Protein AF-A0AAE9YYT3-F1 (afdb_monomer_lite)

InterPro domains:
  IPR000719 Protein kinase domain [PF00069] (35-339)
  IPR000719 Protein kinase domain [PS50011] (35-348)
  IPR000719 Protein kinase domain [SM00220] (35-348)
  IPR008271 Serine/threonine-protein kinase, active site [PS00108] (175-187)
  IPR011009 Protein kinase-like domain superfamily [SSF56112] (29-340)
  IPR011990 Tetratricopeptide-like helical domain superfamily [G3DSA:1.25.40.10] (514-928)
  IPR011990 Tetratricopeptide-like helical domain superfamily [SSF48452] (565-758)
  IPR011990 Tetratricopeptide-like helical domain superfamily [SSF48452] (698-929)
  IPR017441 Protein kinase, ATP binding site [PS00107] (41-64)
  IPR019734 Tetratricopeptide repeat [PF13174] (729-754)
  IPR019734 Tetratricopeptide repeat [PF13181] (761-792)
  IPR019734 Tetratricopeptide repeat [PS50005] (726-759)
  IPR019734 Tetratricopeptide repeat [PS50005] (760-793)
  IPR019734 Tetratricopeptide repeat [PS50005] (863-896)
  IPR019734 Tetratricopeptide repeat [SM00028] (726-759)
  IPR019734 Tetratricopeptide repeat [SM00028] (760-793)
  IPR019734 Tetratricopeptide repeat [SM00028] (794-826)
  IPR019734 Tetratricopeptide repeat [SM00028] (827-860)
  IPR019734 Tetratricopeptide repeat [SM00028] (863-896)

Organism: NCBI:txid137584

pLDDT: mean 78.39, std 20.71, range [22.5, 98.44]

Secondary structure (DSSP, 8-state):
-----------S-----------PPPHHHHS-TTEEEEEEEEEETTEEEEEEEETTTTEEEEEEEEPPTT--TT----S-HHHHHHHHHHHHHHHHHHTT---TTBPPEEEEEE--TT-GGGTTT----EEEEEE---PEEHHHHHHH----HHHHHHHHHHHHHHHHHHHTTT---S---TTSEEEE----S-S------TT---PEEEE----TT-----S-----S--------S-TTTTTT--HHHH-TTT-SS---HHHHHHHHHHHHHHHHHSS-TT-SSSS-S-HHHHHHHHHTT----HHHH-TTS-HHHHHHHHHHT-SSGGGS-S-HHHHHHHHHHHHHHHHHHHHHHTS-----TT-----------------------------S-TTSHHHHHHHHHHHHHHHHHHS--PPPPEEEEEPPPEEPTT-B--HHHHHHHHHHHHHHHHHHHHHBTTEEEPPHHHHHHHHTTTTT-HHHHHHHHT-SEEEEEEEEEBSSEEEEEEEEEEE--SS----TT----EEEEEEEEEEEESS-HHHHHHHHHHHHHHH-TT---BSSPPPPPPHHHHHHHHHHHIIIIII---SHHHHHHHHHHHHH-TT-HHHHHHHHHHHHHHHHHH--THHHHHHHHHHHT--HHHHTSHHHHHHHHHHHHHHT-HHHHHHHHHHHHHTT--HHHHHHHHHHHHHHTT-HHHHHHHHHHHHHHS--HHHHHHHHHHHHHTT-HHHHHHHHHHHHHH-TT-HHHHHHHHHHHHHTT-HHHHHHHHHHHHHH---HHHHHHHHHHHHHTT-HHHHHHHHHHHHHH-TT-HHHHHHHHHHHHHTT-HHHHHHHHHHHHHTTTT--SHHHHHHHHHHHHHTT-HHHHHHHHHHHHHH-TT-HHHHHHHHHHHHHHT-HHHHHHHHHHHHHTT--GGGGGSGGGGGGGG-HHHHHHHHHTT-TTTT--

Structure (mmCIF, N/CA/C/O backbone):
data_AF-A0AAE9YYT3-F1
#
_entry.id   AF-A0AAE9YYT3-F1
#
loop_
_atom_site.group_PDB
_atom_site.id
_atom_site.type_symbol
_atom_site.label_atom_id
_atom_site.label_alt_id
_atom_site.label_comp_id
_atom_site.label_asym_id
_atom_site.label_entity_id
_atom_site.label_seq_id
_atom_site.pdbx_PDB_ins_code
_atom_site.Cartn_x
_atom_site.Cartn_y
_atom_site.Cartn_z
_atom_site.occupancy
_atom_site.B_iso_or_equiv
_atom_site.auth_seq_id
_atom_site.auth_comp_id
_atom_site.auth_asym_id
_atom_site.auth_atom_id
_atom_site.pdbx_PDB_model_num
ATOM 1 N N . MET A 1 1 ? -23.896 -68.946 -25.594 1.00 34.28 1 MET A N 1
ATOM 2 C CA . MET A 1 1 ? -22.439 -68.771 -25.704 1.00 34.28 1 MET A CA 1
ATOM 3 C C . MET A 1 1 ? -22.211 -67.273 -25.612 1.00 34.28 1 MET A C 1
ATOM 5 O O . MET A 1 1 ? -22.546 -66.581 -26.560 1.00 34.28 1 MET A O 1
ATOM 9 N N . SER A 1 2 ? -22.101 -66.742 -24.395 1.00 32.38 2 SER A N 1
ATOM 10 C CA . SER A 1 2 ? -20.941 -66.844 -23.484 1.00 32.38 2 SER A CA 1
ATOM 11 C C . SER A 1 2 ? -19.860 -65.869 -23.926 1.00 32.38 2 SER A C 1
ATOM 13 O O . SER A 1 2 ? -19.441 -65.960 -25.074 1.00 32.38 2 SER A O 1
ATOM 15 N N . ASP A 1 3 ? -19.275 -64.986 -23.138 1.00 32.50 3 ASP A N 1
ATOM 16 C CA . ASP A 1 3 ? -19.308 -64.533 -21.734 1.00 32.50 3 ASP A CA 1
ATOM 17 C C . ASP A 1 3 ? -18.076 -63.580 -21.692 1.00 32.50 3 ASP A C 1
ATOM 19 O O . ASP A 1 3 ? -17.201 -63.689 -22.551 1.00 32.50 3 ASP A O 1
ATOM 23 N N . ASN A 1 4 ? -17.846 -62.663 -20.758 1.00 32.06 4 ASN A N 1
ATOM 24 C CA . ASN A 1 4 ? -18.725 -61.888 -19.889 1.00 32.06 4 ASN A CA 1
ATOM 25 C C . ASN A 1 4 ? -17.848 -60.764 -19.299 1.00 32.06 4 ASN A C 1
ATOM 27 O O . ASN A 1 4 ? -17.195 -60.980 -18.283 1.00 32.06 4 ASN A O 1
ATOM 31 N N . GLU A 1 5 ? -17.788 -59.592 -19.936 1.00 33.97 5 GLU A N 1
ATOM 32 C CA . GLU A 1 5 ? -17.074 -58.437 -19.376 1.00 33.97 5 GLU A CA 1
ATOM 33 C C . GLU A 1 5 ? -17.601 -57.128 -19.981 1.00 33.97 5 GLU A C 1
ATOM 35 O O . GLU A 1 5 ? -17.488 -56.883 -21.181 1.00 33.97 5 GLU A O 1
ATOM 40 N N . SER A 1 6 ? -18.207 -56.282 -19.146 1.00 32.34 6 SER A N 1
ATOM 41 C CA . SER A 1 6 ? -18.618 -54.923 -19.511 1.00 32.34 6 SER A CA 1
ATOM 42 C C . SER A 1 6 ? -18.329 -53.983 -18.345 1.00 32.34 6 SER A C 1
ATOM 44 O O . SER A 1 6 ? -19.083 -53.947 -17.369 1.00 32.34 6 SER A O 1
ATOM 46 N N . ALA A 1 7 ? -17.226 -53.241 -18.438 1.00 31.70 7 ALA A N 1
ATOM 47 C CA . ALA A 1 7 ? -16.916 -52.178 -17.491 1.00 31.70 7 ALA A CA 1
ATOM 48 C C . ALA A 1 7 ? -18.015 -51.097 -17.504 1.00 31.70 7 ALA A C 1
ATOM 50 O O . ALA A 1 7 ? -18.668 -50.871 -18.526 1.00 31.70 7 ALA A O 1
ATOM 51 N N . LYS A 1 8 ? -18.211 -50.430 -16.364 1.00 31.55 8 LYS A N 1
ATOM 52 C CA . LYS A 1 8 ? -19.122 -49.289 -16.201 1.00 31.55 8 LYS A CA 1
ATOM 53 C C . LYS A 1 8 ? -18.358 -48.073 -15.682 1.00 31.55 8 LYS A C 1
ATOM 55 O O . LYS A 1 8 ? -17.319 -48.235 -15.048 1.00 31.55 8 LYS A O 1
ATOM 60 N N . ASP A 1 9 ? -18.889 -46.888 -15.976 1.00 29.27 9 ASP A N 1
ATOM 61 C CA . ASP A 1 9 ? -18.239 -45.605 -15.699 1.00 29.27 9 ASP A CA 1
ATOM 62 C C . ASP A 1 9 ? -17.890 -45.373 -14.215 1.00 29.27 9 ASP A C 1
ATOM 64 O O . ASP A 1 9 ? -18.684 -45.717 -13.333 1.00 29.27 9 ASP A O 1
ATOM 68 N N . PRO A 1 10 ? -16.741 -44.730 -13.928 1.00 29.58 10 PRO A N 1
ATOM 69 C CA . PRO A 1 10 ? -16.383 -44.257 -12.597 1.00 29.58 10 PRO A CA 1
ATOM 70 C C . PRO A 1 10 ? -16.960 -42.854 -12.355 1.00 29.58 10 PRO A C 1
ATOM 72 O O . PRO A 1 10 ? -16.591 -41.909 -13.052 1.00 29.58 10 PRO A O 1
ATOM 75 N N . GLY A 1 11 ? -17.841 -42.681 -11.361 1.00 31.47 11 GLY A N 1
ATOM 76 C CA . GLY A 1 11 ? -18.498 -41.377 -11.223 1.00 31.47 11 GLY A CA 1
ATOM 77 C C . GLY A 1 11 ? -19.376 -41.073 -10.011 1.00 31.47 11 GLY A C 1
ATOM 78 O O . GLY A 1 11 ? -20.221 -40.206 -10.176 1.00 31.47 11 GLY A O 1
ATOM 79 N N . GLU A 1 12 ? -19.212 -41.700 -8.833 1.00 30.73 12 GLU A N 1
ATOM 80 C CA . GLU A 1 12 ? -19.819 -41.159 -7.588 1.00 30.73 12 GLU A CA 1
ATOM 81 C C . GLU A 1 12 ? -19.241 -41.705 -6.254 1.00 30.73 12 GLU A C 1
ATOM 83 O O . GLU A 1 12 ? -19.976 -41.941 -5.301 1.00 30.73 12 GLU A O 1
ATOM 88 N N . GLU A 1 13 ? -17.917 -41.906 -6.127 1.00 28.23 13 GLU A N 1
ATOM 89 C CA . GLU A 1 13 ? -17.336 -42.428 -4.867 1.00 28.23 13 GLU A CA 1
ATOM 90 C C . GLU A 1 13 ? -15.911 -41.895 -4.575 1.00 28.23 13 GLU A C 1
ATOM 92 O O . GLU A 1 13 ? -14.910 -42.558 -4.835 1.00 28.23 13 GLU A O 1
ATOM 97 N N . ALA A 1 14 ? -15.797 -40.650 -4.074 1.00 27.88 14 ALA A N 1
ATOM 98 C CA . ALA A 1 14 ? -14.491 -39.999 -3.833 1.00 27.88 14 ALA A CA 1
ATOM 99 C C . ALA A 1 14 ? -14.433 -38.964 -2.676 1.00 27.88 14 ALA A C 1
ATOM 101 O O . ALA A 1 14 ? -13.536 -38.121 -2.646 1.00 27.88 14 ALA A O 1
ATOM 102 N N . HIS A 1 15 ? -15.358 -38.998 -1.707 1.00 28.55 15 HIS A N 1
ATOM 103 C CA . HIS A 1 15 ? -15.340 -38.107 -0.524 1.00 28.55 15 HIS A CA 1
ATOM 104 C C . HIS A 1 15 ? -15.406 -38.856 0.826 1.00 28.55 15 HIS A C 1
ATOM 106 O O . HIS A 1 15 ? -15.991 -38.390 1.801 1.00 28.55 15 HIS A O 1
ATOM 112 N N . GLN A 1 16 ? -14.716 -40.000 0.907 1.00 30.53 16 GLN A N 1
ATOM 113 C CA . GLN A 1 16 ? -14.343 -40.650 2.170 1.00 30.53 16 GLN A CA 1
ATOM 114 C C . GLN A 1 16 ? -12.854 -41.042 2.202 1.00 30.53 16 GLN A C 1
ATOM 116 O O . GLN A 1 16 ? -12.536 -42.218 2.145 1.00 30.53 16 GLN A O 1
ATOM 121 N N . THR A 1 17 ? -11.948 -40.066 2.341 1.00 28.64 17 THR A N 1
ATOM 122 C CA . THR A 1 17 ? -10.654 -40.212 3.060 1.00 28.64 17 THR A CA 1
ATOM 123 C C . THR A 1 17 ? -9.980 -38.845 3.230 1.00 28.64 17 THR A C 1
ATOM 125 O O . THR A 1 17 ? -8.926 -38.571 2.662 1.00 28.64 17 THR A O 1
ATOM 128 N N . ALA A 1 18 ? -10.568 -37.975 4.052 1.00 25.09 18 ALA A N 1
ATOM 129 C CA . ALA A 1 18 ? -9.816 -36.903 4.699 1.00 25.09 18 ALA A CA 1
ATOM 130 C C . ALA A 1 18 ? -9.523 -37.357 6.134 1.00 25.09 18 ALA A C 1
ATOM 132 O O . ALA A 1 18 ? -10.371 -37.226 7.017 1.00 25.09 18 ALA A O 1
ATOM 133 N N . GLN A 1 19 ? -8.351 -37.961 6.363 1.00 25.31 19 GLN A N 1
ATOM 134 C CA . GLN A 1 19 ? -7.923 -38.344 7.710 1.00 25.31 19 GLN A CA 1
ATOM 135 C C . GLN A 1 19 ? -7.605 -37.083 8.519 1.00 25.31 19 GLN A C 1
ATOM 137 O O . GLN A 1 19 ? -6.478 -36.591 8.522 1.00 25.31 19 GLN A O 1
ATOM 142 N N . ALA A 1 20 ? -8.614 -36.556 9.214 1.00 26.73 20 ALA A N 1
ATOM 143 C CA . ALA A 1 20 ? -8.398 -35.566 10.254 1.00 26.73 20 ALA A CA 1
ATOM 144 C C . ALA A 1 20 ? -7.445 -36.153 11.306 1.00 26.73 20 ALA A C 1
ATOM 146 O O . ALA A 1 20 ? -7.670 -37.257 11.807 1.00 26.73 20 ALA A O 1
ATOM 147 N N . THR A 1 21 ? -6.386 -35.418 11.645 1.00 26.05 21 THR A N 1
ATOM 148 C CA . THR A 1 21 ? -5.423 -35.784 12.688 1.00 26.05 21 THR A CA 1
ATOM 149 C C . THR A 1 21 ? -6.114 -35.763 14.051 1.00 26.05 21 THR A C 1
ATOM 151 O O . THR A 1 21 ? -6.206 -34.741 14.730 1.00 26.05 21 THR A O 1
ATOM 154 N N . SER A 1 22 ? -6.679 -36.910 14.428 1.00 30.62 22 SER A N 1
ATOM 155 C CA . SER A 1 22 ? -7.620 -37.021 15.534 1.00 30.62 22 SER A CA 1
ATOM 156 C C . SER A 1 22 ? -6.929 -36.909 16.892 1.00 30.62 22 SER A C 1
ATOM 158 O O . SER A 1 22 ? -6.465 -37.904 17.453 1.00 30.62 22 SER A O 1
ATOM 160 N N . GLY A 1 23 ? -6.958 -35.712 17.479 1.00 36.84 23 GLY A N 1
ATOM 161 C CA . GLY A 1 23 ? -6.989 -35.601 18.935 1.00 36.84 23 GLY A CA 1
ATOM 162 C C . GLY A 1 23 ? -8.242 -36.324 19.430 1.00 36.84 23 GLY A C 1
ATOM 163 O O . GLY A 1 23 ? -9.351 -35.860 19.167 1.00 36.84 23 GLY A O 1
ATOM 164 N N . GLN A 1 24 ? -8.063 -37.491 20.054 1.00 50.00 24 GLN A N 1
ATOM 165 C CA . GLN A 1 24 ? -9.164 -38.368 20.458 1.00 50.00 24 GLN A CA 1
ATOM 166 C C . GLN A 1 24 ? -10.151 -37.638 21.381 1.00 50.00 24 GLN A C 1
ATOM 168 O O . GLN A 1 24 ? -9.757 -36.818 22.215 1.00 50.00 24 GLN A O 1
ATOM 173 N N . ALA A 1 25 ? -11.442 -37.945 21.236 1.00 54.88 25 ALA A N 1
ATOM 174 C CA . ALA A 1 25 ? -12.453 -37.454 22.163 1.00 54.88 25 ALA A CA 1
ATOM 175 C C . ALA A 1 25 ? -12.196 -38.030 23.575 1.00 54.88 25 ALA A C 1
ATOM 177 O O . ALA A 1 25 ? -11.768 -39.180 23.688 1.00 54.88 25 ALA A O 1
ATOM 178 N N . PRO A 1 26 ? -12.454 -37.275 24.660 1.00 61.12 26 PRO A N 1
ATOM 179 C CA . PRO A 1 26 ? -12.353 -37.802 26.019 1.00 61.12 26 PRO A CA 1
ATOM 180 C C . PRO A 1 26 ? -13.278 -39.008 26.211 1.00 61.12 26 PRO A C 1
ATOM 182 O O . PRO A 1 26 ? -14.408 -38.982 25.729 1.00 61.12 26 PRO A O 1
ATOM 185 N N . VAL A 1 27 ? -12.838 -40.033 26.951 1.00 60.34 27 VAL A N 1
ATOM 186 C CA . VAL A 1 27 ? -13.576 -41.306 27.125 1.00 60.34 27 VAL A CA 1
ATOM 187 C C . VAL A 1 27 ? -15.016 -41.086 27.617 1.00 60.34 27 VAL A C 1
ATOM 189 O O . VAL A 1 27 ? -15.943 -41.702 27.102 1.00 60.34 27 VAL A O 1
ATOM 192 N N . ILE A 1 28 ? -15.230 -40.116 28.514 1.00 63.84 28 ILE A N 1
ATOM 193 C CA . ILE A 1 28 ? -16.560 -39.704 29.002 1.00 63.84 28 ILE A CA 1
ATOM 194 C C . ILE A 1 28 ? -17.525 -39.211 27.901 1.00 63.84 28 ILE A C 1
ATOM 196 O O . ILE A 1 28 ? -18.737 -39.243 28.093 1.00 63.84 28 ILE A O 1
ATOM 200 N N . LEU A 1 29 ? -17.013 -38.764 26.748 1.00 63.19 29 LEU A N 1
ATOM 201 C CA . LEU A 1 29 ? -17.815 -38.387 25.576 1.00 63.19 29 LEU A CA 1
ATOM 202 C C . LEU A 1 29 ? -17.932 -39.512 24.537 1.00 63.19 29 LEU A C 1
ATOM 204 O O . LEU A 1 29 ? -18.794 -39.430 23.668 1.00 63.19 29 LEU A O 1
ATOM 208 N N . ILE A 1 30 ? -17.085 -40.543 24.611 1.00 57.22 30 ILE A N 1
ATOM 209 C CA . ILE A 1 30 ? -17.195 -41.748 23.775 1.00 57.22 30 ILE A CA 1
ATOM 210 C C . ILE A 1 30 ? -18.286 -42.667 24.342 1.00 57.22 30 ILE A C 1
ATOM 212 O O . ILE A 1 30 ? -19.127 -43.150 23.591 1.00 57.22 30 ILE A O 1
ATOM 216 N N . ASN A 1 31 ? -18.341 -42.827 25.667 1.00 56.50 31 ASN A N 1
ATOM 217 C CA . ASN A 1 31 ? -19.297 -43.697 26.367 1.00 56.50 31 ASN A CA 1
ATOM 218 C C . ASN A 1 31 ? -20.696 -43.060 26.544 1.00 56.50 31 ASN A C 1
ATOM 220 O O . ASN A 1 31 ? -21.409 -43.369 27.497 1.00 56.50 31 ASN A O 1
ATOM 224 N N . SER A 1 32 ? -21.095 -42.131 25.667 1.00 64.19 32 SER A N 1
ATOM 225 C CA . SER A 1 32 ? -22.387 -41.442 25.752 1.00 64.19 32 SER A CA 1
ATOM 226 C C . SER A 1 32 ? -23.167 -41.558 24.442 1.00 64.19 32 SER A C 1
ATOM 228 O O . SER A 1 32 ? -23.028 -40.720 23.550 1.00 64.19 32 SER A O 1
ATOM 230 N N . ASP A 1 33 ? -24.051 -42.563 24.374 1.00 66.06 33 ASP A N 1
ATOM 231 C CA . ASP A 1 33 ? -24.928 -42.956 23.244 1.00 66.06 33 ASP A CA 1
ATOM 232 C C . ASP A 1 33 ? -25.869 -41.853 22.699 1.00 66.06 33 ASP A C 1
ATOM 234 O O . ASP A 1 33 ? -26.811 -42.115 21.948 1.00 66.06 33 ASP A O 1
ATOM 238 N N . HIS A 1 34 ? -25.702 -40.609 23.141 1.00 81.12 34 HIS A N 1
ATOM 239 C CA . HIS A 1 34 ? -26.621 -39.500 22.918 1.00 81.12 34 HIS A CA 1
ATOM 240 C C . HIS A 1 34 ? -25.947 -38.253 22.336 1.00 81.12 34 HIS A C 1
ATOM 242 O O . HIS A 1 34 ? -26.646 -37.429 21.740 1.00 81.12 34 HIS A O 1
ATOM 248 N N . TYR A 1 35 ? -24.623 -38.112 22.461 1.00 87.38 35 TYR A N 1
ATOM 249 C CA . TYR A 1 35 ? -23.900 -36.883 22.126 1.00 87.38 35 TYR A CA 1
ATOM 250 C C . TYR A 1 35 ? -22.822 -37.116 21.068 1.00 87.38 35 TYR A C 1
ATOM 252 O O . TYR A 1 35 ? -21.679 -37.448 21.369 1.00 87.38 35 TYR A O 1
ATOM 260 N N . GLN A 1 36 ? -23.170 -36.879 19.803 1.00 86.31 36 GLN A N 1
ATOM 261 C CA . GLN A 1 36 ? -22.224 -37.019 18.700 1.00 86.31 36 GLN A CA 1
ATOM 262 C C . GLN A 1 36 ? -21.277 -35.811 18.661 1.00 86.31 36 GLN A C 1
ATOM 264 O O . GLN A 1 36 ? -21.640 -34.740 18.166 1.00 86.31 36 GLN A O 1
ATOM 269 N N . VAL A 1 37 ? -20.062 -35.973 19.189 1.00 86.81 37 VAL A N 1
ATOM 270 C CA . VAL A 1 37 ? -19.004 -34.950 19.139 1.00 86.81 37 VAL A CA 1
ATOM 271 C C . VAL A 1 37 ? -18.616 -34.660 17.686 1.00 86.81 37 VAL A C 1
ATOM 273 O O . VAL A 1 37 ? -18.270 -35.565 16.933 1.00 86.81 37 VAL A O 1
ATOM 276 N N . GLN A 1 38 ? -18.654 -33.383 17.301 1.00 86.12 38 GLN A N 1
ATOM 277 C CA . GLN A 1 38 ? -18.333 -32.909 15.952 1.00 86.12 38 GLN A CA 1
ATOM 278 C C . GLN A 1 38 ? -16.905 -32.362 15.856 1.00 86.12 38 GLN A C 1
ATOM 280 O O . GLN A 1 38 ? -16.167 -32.705 14.938 1.00 86.12 38 GLN A O 1
ATOM 285 N N . LYS A 1 39 ? -16.511 -31.484 16.789 1.00 87.06 39 LYS A N 1
ATOM 286 C CA . LYS A 1 39 ? -15.163 -30.892 16.853 1.00 87.06 39 LYS A CA 1
ATOM 287 C C . LYS A 1 39 ? -14.869 -30.294 18.224 1.00 87.06 39 LYS A C 1
ATOM 289 O O . LYS A 1 39 ? -15.783 -29.923 18.956 1.00 87.06 39 LYS A O 1
ATOM 294 N N . LYS A 1 40 ? -13.589 -30.118 18.549 1.00 84.75 40 LYS A N 1
ATOM 295 C CA . LYS A 1 40 ? -13.161 -29.265 19.666 1.00 84.75 40 LYS A CA 1
ATOM 296 C C . LYS A 1 40 ? -13.399 -27.791 19.313 1.00 84.75 40 LYS A C 1
ATOM 298 O O . LYS A 1 40 ? -13.165 -27.396 18.172 1.00 84.75 40 LYS A O 1
ATOM 303 N N . ILE A 1 41 ? -13.858 -26.991 20.274 1.00 81.19 41 ILE A N 1
ATOM 304 C CA . ILE A 1 41 ? -14.093 -25.541 20.118 1.00 81.19 41 ILE A CA 1
ATOM 305 C C . ILE A 1 41 ? -13.397 -24.682 21.181 1.00 81.19 41 ILE A C 1
ATOM 307 O O . ILE A 1 41 ? -13.320 -23.471 21.012 1.00 81.19 41 ILE A O 1
ATOM 311 N N . GLY A 1 42 ? -12.846 -25.282 22.241 1.00 72.06 42 GLY A N 1
ATOM 312 C CA . GLY A 1 42 ? -12.065 -24.554 23.241 1.00 72.06 42 GLY A CA 1
ATOM 313 C C . GLY A 1 42 ? -11.196 -25.451 24.122 1.00 72.06 42 GLY A C 1
ATOM 314 O O . GLY A 1 42 ? -11.424 -26.657 24.245 1.00 72.06 42 GLY A O 1
ATOM 315 N N . GLN A 1 43 ? -10.189 -24.848 24.750 1.00 73.31 43 GLN A N 1
ATOM 316 C CA . GLN A 1 43 ? -9.341 -25.463 25.770 1.00 73.31 43 GLN A CA 1
ATOM 317 C C . GLN A 1 43 ? -8.825 -24.374 26.717 1.00 73.31 43 GLN A C 1
ATOM 319 O O . GLN A 1 43 ? -8.374 -23.327 26.262 1.00 73.31 43 GLN A O 1
ATOM 324 N N . GLY A 1 44 ? -8.873 -24.633 28.022 1.00 62.44 44 GLY A N 1
ATOM 325 C CA . GLY A 1 44 ? -8.363 -23.748 29.069 1.00 62.44 44 GLY A CA 1
ATOM 326 C C . GLY A 1 44 ? -8.017 -24.537 30.333 1.00 62.44 44 GLY A C 1
ATOM 327 O O . GLY A 1 44 ? -8.180 -25.755 30.365 1.00 62.44 44 GLY A O 1
ATOM 328 N N . GLY A 1 45 ? -7.552 -23.863 31.390 1.00 54.75 45 GLY A N 1
ATOM 329 C CA . GLY A 1 45 ? -7.081 -24.541 32.611 1.00 54.75 45 GLY A CA 1
ATOM 330 C C . GLY A 1 45 ? -8.128 -25.449 33.276 1.00 54.75 45 GLY A C 1
ATOM 331 O O . GLY A 1 45 ? -7.799 -26.533 33.750 1.00 54.75 45 GLY A O 1
ATOM 332 N N . MET A 1 46 ? -9.405 -25.051 33.240 1.00 60.59 46 MET A N 1
ATOM 333 C CA . MET A 1 46 ? -10.513 -25.812 33.835 1.00 60.59 46 MET A CA 1
ATOM 334 C C . MET A 1 46 ? -11.032 -26.975 32.969 1.00 60.59 46 MET A C 1
ATOM 336 O O . MET A 1 46 ? -11.885 -27.726 33.438 1.00 60.59 46 MET A O 1
ATOM 340 N N . GLY A 1 47 ? -10.589 -27.129 31.713 1.00 70.44 47 GLY A N 1
ATOM 341 C CA . GLY A 1 47 ? -11.076 -28.218 30.863 1.00 70.44 47 GLY A CA 1
ATOM 342 C C . GLY A 1 47 ? -11.033 -27.977 29.355 1.00 70.44 47 GLY A C 1
ATOM 343 O O . GLY A 1 47 ? -10.384 -27.064 28.838 1.00 70.44 47 GLY A O 1
ATOM 344 N N . GLN A 1 48 ? -11.752 -28.832 28.630 1.00 81.56 48 GLN A N 1
ATOM 345 C CA . GLN A 1 48 ? -11.816 -28.836 27.167 1.00 81.56 48 GLN A CA 1
ATOM 346 C C . GLN A 1 48 ? -13.271 -28.789 26.694 1.00 81.56 48 GLN A C 1
ATOM 348 O O . GLN A 1 48 ? -14.116 -29.513 27.217 1.00 81.56 48 GLN A O 1
ATOM 353 N N . VAL A 1 49 ? -13.558 -27.939 25.706 1.00 85.19 49 VAL A N 1
ATOM 354 C CA . VAL A 1 49 ? -14.918 -27.677 25.216 1.00 85.19 49 VAL A CA 1
ATOM 355 C C . VAL A 1 49 ? -15.076 -28.201 23.793 1.00 85.19 49 VAL A C 1
ATOM 357 O O . VAL A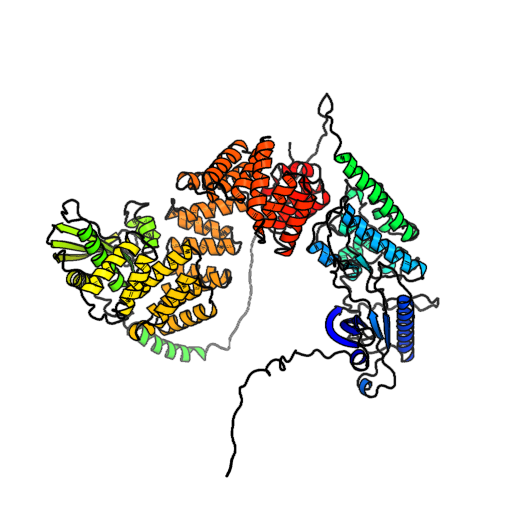 1 49 ? -14.260 -27.911 22.913 1.00 85.19 49 VAL A O 1
ATOM 360 N N . TYR A 1 50 ? -16.147 -28.953 23.568 1.00 86.94 50 TYR A N 1
ATOM 361 C CA . TYR A 1 50 ? -16.484 -29.617 22.313 1.00 86.94 50 TYR A CA 1
ATOM 362 C C . TYR A 1 50 ? -17.839 -29.141 21.789 1.00 86.94 50 TYR A C 1
ATOM 364 O O . TYR A 1 50 ? -18.750 -28.872 22.566 1.00 86.94 50 TYR A O 1
ATOM 372 N N . LEU A 1 51 ? -17.973 -29.061 20.469 1.00 89.50 51 LEU A N 1
ATOM 373 C CA . LEU A 1 51 ? -19.250 -28.951 19.774 1.00 89.50 51 LEU A CA 1
ATOM 374 C C . LEU A 1 51 ? -19.794 -30.362 19.548 1.00 89.50 51 LEU A C 1
ATOM 376 O O . LEU A 1 51 ? -19.060 -31.218 19.046 1.00 89.50 51 LEU A O 1
ATOM 380 N N . ALA A 1 52 ? -21.058 -30.601 19.881 1.00 90.00 52 ALA A N 1
ATOM 381 C CA . ALA A 1 52 ? -21.715 -31.887 19.680 1.00 90.00 52 ALA A CA 1
ATOM 382 C C . ALA A 1 52 ? -23.174 -31.721 19.228 1.00 90.00 52 ALA A C 1
ATOM 384 O O . ALA A 1 52 ? -23.792 -30.673 19.422 1.00 90.00 52 ALA A O 1
ATOM 385 N N . LEU A 1 53 ? -23.729 -32.782 18.646 1.00 89.06 53 LEU A N 1
ATOM 386 C CA . LEU A 1 53 ? -25.156 -32.922 18.373 1.00 89.06 53 LEU A CA 1
ATOM 387 C C . LEU A 1 53 ? -25.798 -33.783 19.469 1.00 89.06 53 LEU A C 1
ATOM 389 O O . LEU A 1 53 ? -25.430 -34.943 19.649 1.00 89.06 53 LEU A O 1
ATOM 393 N N . ASP A 1 54 ? -26.773 -33.220 20.182 1.00 90.12 54 ASP A N 1
ATOM 394 C CA . ASP A 1 54 ? -27.702 -33.964 21.036 1.00 90.12 54 ASP A CA 1
ATOM 395 C C . ASP A 1 54 ? -28.654 -34.739 20.119 1.00 90.12 54 ASP A C 1
ATOM 397 O O . ASP A 1 54 ? -29.587 -34.175 19.546 1.00 90.12 54 ASP A O 1
ATOM 401 N N . THR A 1 55 ? -28.384 -36.027 19.924 1.00 86.56 55 THR A N 1
ATOM 402 C CA . THR A 1 55 ? -29.119 -36.882 18.976 1.00 86.56 55 THR A CA 1
ATOM 403 C C . THR A 1 55 ? -30.552 -37.172 19.427 1.00 86.56 55 THR A C 1
ATOM 405 O O . THR A 1 55 ? -31.413 -37.437 18.586 1.00 86.56 55 THR A O 1
ATOM 408 N N . ARG A 1 56 ? -30.839 -37.054 20.733 1.00 89.69 56 ARG A N 1
ATOM 409 C CA . ARG A 1 56 ? -32.180 -37.236 21.313 1.00 89.69 56 ARG A CA 1
ATOM 410 C C . ARG A 1 56 ? -33.087 -36.048 21.007 1.00 89.69 56 ARG A C 1
ATOM 412 O O . ARG A 1 56 ? -34.260 -36.232 20.703 1.00 89.69 56 ARG A O 1
ATOM 419 N N . LEU A 1 57 ? -32.539 -34.835 21.106 1.00 88.19 57 LEU A N 1
ATOM 420 C CA . LEU A 1 57 ? -33.278 -33.574 20.964 1.00 88.19 57 LEU A CA 1
ATOM 421 C C . LEU A 1 57 ? -32.962 -32.812 19.664 1.00 88.19 57 LEU A C 1
ATOM 423 O O . LEU A 1 57 ? -33.456 -31.702 19.482 1.00 88.19 57 LEU A O 1
ATOM 427 N N . GLN A 1 58 ? -32.158 -33.403 18.772 1.00 88.06 58 GLN A N 1
ATOM 428 C CA . GLN A 1 58 ? -31.783 -32.891 17.444 1.00 88.06 58 GLN A CA 1
ATOM 429 C C . GLN A 1 58 ? -31.311 -31.426 17.465 1.00 88.06 58 GLN A C 1
ATOM 431 O O . GLN A 1 58 ? -31.730 -30.593 16.661 1.00 88.06 58 GLN A O 1
ATOM 436 N N . ARG A 1 59 ? -30.427 -31.109 18.419 1.00 88.25 59 ARG A N 1
ATOM 437 C CA . ARG A 1 59 ? -29.934 -29.747 18.681 1.00 88.25 59 ARG A CA 1
ATOM 438 C C . ARG A 1 59 ? -28.425 -29.714 18.902 1.00 88.25 59 ARG A C 1
ATOM 440 O O . ARG A 1 59 ? -27.849 -30.622 19.501 1.00 88.25 59 ARG A O 1
ATOM 447 N N . THR A 1 60 ? -27.790 -28.636 18.464 1.00 89.19 60 THR A N 1
ATOM 448 C CA . THR A 1 60 ? -26.371 -28.383 18.727 1.00 89.19 60 THR A CA 1
ATOM 449 C C . THR A 1 60 ? -26.164 -27.991 20.190 1.00 89.19 60 THR A C 1
ATOM 451 O O . THR A 1 60 ? -26.861 -27.118 20.707 1.00 89.19 60 THR A O 1
ATOM 454 N N . VAL A 1 61 ? -25.192 -28.615 20.849 1.00 91.31 61 VAL A N 1
ATOM 455 C CA . VAL A 1 61 ? -24.797 -28.347 22.239 1.00 91.31 61 VAL A CA 1
ATOM 456 C C . VAL A 1 61 ? -23.286 -28.145 22.331 1.00 91.31 61 VAL A C 1
ATOM 458 O O . VAL A 1 61 ? -22.520 -28.677 21.522 1.00 91.31 61 VAL A O 1
ATOM 461 N N . ALA A 1 62 ? -22.850 -27.379 23.325 1.00 90.38 62 ALA A N 1
ATOM 462 C CA . ALA A 1 62 ? -21.462 -27.376 23.758 1.00 90.38 62 ALA A CA 1
ATOM 463 C C . ALA A 1 62 ? -21.305 -28.379 24.909 1.00 90.38 62 ALA A C 1
ATOM 465 O O . ALA A 1 62 ? -22.206 -28.522 25.732 1.00 90.38 62 ALA A O 1
ATOM 466 N N . ILE A 1 63 ? -20.171 -29.073 24.984 1.00 89.00 63 ILE A N 1
ATOM 467 C CA . ILE A 1 63 ? -19.865 -29.989 26.087 1.00 89.00 63 ILE A CA 1
ATOM 468 C C . ILE A 1 63 ? -18.494 -29.645 26.658 1.00 89.00 63 ILE A C 1
ATOM 470 O O . ILE A 1 63 ? -17.485 -29.754 25.959 1.00 89.00 63 ILE A O 1
ATOM 474 N N . LYS A 1 64 ? -18.456 -29.218 27.922 1.00 86.38 64 LYS A N 1
ATOM 475 C CA . LYS A 1 64 ? -17.226 -28.899 28.657 1.00 86.38 64 LYS A CA 1
ATOM 476 C C . LYS A 1 64 ? -16.848 -30.073 29.556 1.00 86.38 64 LYS A C 1
ATOM 478 O O . LYS A 1 64 ? -17.521 -30.331 30.550 1.00 86.38 64 LYS A O 1
ATOM 483 N N . VAL A 1 65 ? -15.767 -30.768 29.213 1.00 84.81 65 VAL A N 1
ATOM 484 C CA . VAL A 1 65 ? -15.161 -31.818 30.047 1.00 84.81 65 VAL A CA 1
ATOM 485 C C . VAL A 1 65 ? -14.204 -31.155 31.029 1.00 84.81 65 VAL A C 1
ATOM 487 O O . VAL A 1 65 ? -13.280 -30.460 30.596 1.00 84.81 65 VAL A O 1
ATOM 490 N N . LEU A 1 66 ? -14.433 -31.344 32.329 1.00 75.81 66 LEU A N 1
ATOM 491 C CA . LEU A 1 66 ? -13.617 -30.751 33.390 1.00 75.81 66 LEU A CA 1
ATOM 492 C C . LEU A 1 66 ? -12.324 -31.548 33.607 1.00 75.81 66 LEU A C 1
ATOM 494 O O . LEU A 1 66 ? -12.328 -32.780 33.588 1.00 75.81 66 LEU A O 1
ATOM 498 N N . THR A 1 67 ? -11.215 -30.842 33.835 1.00 65.31 67 THR A N 1
ATOM 499 C CA . THR A 1 67 ? -9.932 -31.467 34.199 1.00 65.31 67 THR A CA 1
ATOM 500 C C . THR A 1 67 ? -10.023 -32.071 35.611 1.00 65.31 67 THR A C 1
ATOM 502 O O . THR A 1 67 ? -10.482 -31.374 36.517 1.00 65.31 67 THR A O 1
ATOM 505 N N . PRO A 1 68 ? -9.567 -33.317 35.852 1.00 54.06 68 PRO A N 1
ATOM 506 C CA . PRO A 1 68 ? -9.504 -33.885 37.199 1.00 54.06 68 PRO A CA 1
ATOM 507 C C . PRO A 1 68 ? -8.668 -33.028 38.161 1.00 54.06 68 PRO A C 1
ATOM 509 O O . PRO A 1 68 ? -7.536 -32.645 37.854 1.00 54.06 68 PRO A O 1
ATOM 512 N N . LEU A 1 69 ? -9.224 -32.741 39.340 1.00 46.75 69 LEU A N 1
ATOM 513 C CA . LEU A 1 69 ? -8.552 -31.967 40.385 1.00 46.75 69 LEU A CA 1
ATOM 514 C C . LEU A 1 69 ? -7.307 -32.715 40.897 1.00 46.75 69 LEU A C 1
ATOM 516 O O . LEU A 1 69 ? -7.380 -33.887 41.268 1.00 46.75 69 LEU A O 1
ATOM 520 N N . GLY A 1 70 ? -6.165 -32.021 40.936 1.00 42.28 70 GLY A N 1
ATOM 521 C CA . GLY A 1 70 ? -4.908 -32.555 41.475 1.00 42.28 70 GLY A CA 1
ATOM 522 C C . GLY A 1 70 ? -3.976 -33.248 40.470 1.00 42.28 70 GLY A C 1
ATOM 523 O O . GLY A 1 70 ? -3.279 -34.184 40.857 1.00 42.28 70 GLY A O 1
ATOM 524 N N . HIS A 1 71 ? -3.945 -32.821 39.200 1.00 35.44 71 HIS A N 1
ATOM 525 C CA . HIS A 1 71 ? -2.932 -33.236 38.211 1.00 35.44 71 HIS A CA 1
ATOM 526 C C . HIS A 1 71 ? -2.223 -32.038 37.547 1.00 35.44 71 HIS A C 1
ATOM 528 O O . HIS A 1 71 ? -2.464 -31.703 36.388 1.00 35.44 71 HIS A O 1
ATOM 534 N N . THR A 1 72 ? -1.280 -31.426 38.268 1.00 30.83 72 THR A N 1
ATOM 535 C CA . THR A 1 72 ? -0.109 -30.797 37.633 1.00 30.83 72 THR A CA 1
ATOM 536 C C . THR A 1 72 ? 0.967 -31.880 37.430 1.00 30.83 72 THR A C 1
ATOM 538 O O . THR A 1 72 ? 1.139 -32.722 38.312 1.00 30.83 72 THR A O 1
ATOM 541 N N . PRO A 1 73 ? 1.732 -31.910 36.319 1.00 33.84 73 PRO A N 1
ATOM 542 C CA . PRO A 1 73 ? 2.708 -32.986 36.064 1.00 33.84 73 PRO A CA 1
ATOM 543 C C . PRO A 1 73 ? 3.956 -33.017 36.974 1.00 33.84 73 PRO A C 1
ATOM 545 O O . PRO A 1 73 ? 4.945 -33.649 36.608 1.00 33.84 73 PRO A O 1
ATOM 548 N N . GLN A 1 74 ? 3.972 -32.285 38.095 1.00 28.67 74 GLN A N 1
ATOM 549 C CA . GLN A 1 74 ? 5.189 -31.996 38.870 1.00 28.67 74 GLN A CA 1
ATOM 550 C C . GLN A 1 74 ? 5.065 -32.174 40.395 1.00 28.67 74 GLN A C 1
ATOM 552 O O . GLN A 1 74 ? 6.093 -32.120 41.066 1.00 28.67 74 GLN A O 1
ATOM 557 N N . GLU A 1 75 ? 3.878 -32.449 40.951 1.00 29.02 75 GLU A N 1
ATOM 558 C CA . GLU A 1 75 ? 3.714 -32.717 42.392 1.00 29.02 75 GLU A CA 1
ATOM 559 C C . GLU A 1 75 ? 3.213 -34.153 42.658 1.00 29.02 75 GLU A C 1
ATOM 561 O O . GLU A 1 75 ? 2.083 -34.497 42.300 1.00 29.02 75 GLU A O 1
ATOM 566 N N . PRO A 1 76 ? 4.030 -35.027 43.284 1.00 32.22 76 PRO A N 1
ATOM 567 C CA . PRO A 1 76 ? 3.597 -36.360 43.699 1.00 32.22 76 PRO A CA 1
ATOM 568 C C . PRO A 1 76 ? 2.514 -36.302 44.787 1.00 32.22 76 PRO A C 1
ATOM 570 O O . PRO A 1 76 ? 2.630 -35.557 45.755 1.00 32.22 76 PRO A O 1
ATOM 573 N N . CYS A 1 77 ? 1.474 -37.129 44.640 1.00 32.81 77 CYS A N 1
ATOM 574 C CA . CYS A 1 77 ? 0.283 -37.144 45.498 1.00 32.81 77 CYS A CA 1
ATOM 575 C C . CYS A 1 77 ? 0.586 -37.170 47.012 1.00 32.81 77 CYS A C 1
ATOM 577 O O . CYS A 1 77 ? 1.136 -38.149 47.512 1.00 32.81 77 CYS A O 1
ATOM 579 N N . ALA A 1 78 ? 0.100 -36.155 47.738 1.00 30.73 78 ALA A N 1
ATOM 580 C CA . ALA A 1 78 ? 0.081 -36.101 49.207 1.00 30.73 78 ALA A CA 1
ATOM 581 C C . ALA A 1 78 ? -1.342 -36.097 49.822 1.00 30.73 78 ALA A C 1
ATOM 583 O O . ALA A 1 78 ? -1.477 -36.028 51.040 1.00 30.73 78 ALA A O 1
ATOM 584 N N . GLY A 1 79 ? -2.393 -36.179 48.996 1.00 43.69 79 GLY A N 1
ATOM 585 C CA . GLY A 1 79 ? -3.787 -36.353 49.432 1.00 43.69 79 GLY A CA 1
ATOM 586 C C . GLY A 1 79 ? -4.219 -37.824 49.439 1.00 43.69 79 GLY A C 1
ATOM 587 O O . GLY A 1 79 ? -3.717 -38.629 48.647 1.00 43.69 79 GLY A O 1
ATOM 588 N N . THR A 1 80 ? -5.156 -38.170 50.318 1.00 47.25 80 THR A N 1
ATOM 589 C CA . THR A 1 80 ? -5.708 -39.523 50.481 1.00 47.25 80 THR A CA 1
ATOM 590 C C . THR A 1 80 ? -6.679 -39.903 49.349 1.00 47.25 80 THR A C 1
ATOM 592 O O . THR A 1 80 ? -6.963 -39.119 48.439 1.00 47.25 80 THR A O 1
ATOM 595 N N . SER A 1 81 ? -7.203 -41.133 49.385 1.00 54.91 81 SER A N 1
ATOM 596 C CA . SER A 1 81 ? -8.340 -41.551 48.550 1.00 54.91 81 SER A CA 1
ATOM 597 C C . SER A 1 81 ? -9.596 -40.716 48.804 1.00 54.91 81 SER A C 1
ATOM 599 O O . SER A 1 81 ? -10.370 -40.461 47.881 1.00 54.91 81 SER A O 1
ATOM 601 N N . ASP A 1 82 ? -9.783 -40.297 50.051 1.00 55.44 82 ASP A N 1
ATOM 602 C CA . ASP A 1 82 ? -11.059 -39.811 50.562 1.00 55.44 82 ASP A CA 1
ATOM 603 C C . ASP A 1 82 ? -11.223 -38.322 50.224 1.00 55.44 82 ASP A C 1
ATOM 605 O O . ASP A 1 82 ? -12.302 -37.896 49.813 1.00 55.44 82 ASP A O 1
ATOM 609 N N . ASP A 1 83 ? -10.117 -37.565 50.244 1.00 58.97 83 ASP A N 1
ATOM 610 C CA . ASP A 1 83 ? -10.046 -36.173 49.775 1.00 58.97 83 ASP A CA 1
ATOM 611 C C . ASP A 1 83 ? -10.470 -36.044 48.299 1.00 58.97 83 ASP A C 1
ATOM 613 O O . ASP A 1 83 ? -11.183 -35.115 47.912 1.00 58.97 83 ASP A O 1
ATOM 617 N N . LYS A 1 84 ? -10.069 -37.007 47.455 1.00 60.56 84 LYS A N 1
ATOM 618 C CA . LYS A 1 84 ? -10.376 -37.003 46.014 1.00 60.56 84 LYS A CA 1
ATOM 619 C C . LYS A 1 84 ? -11.855 -37.268 45.735 1.00 60.56 84 LYS A C 1
ATOM 621 O O . LYS A 1 84 ? -12.438 -36.582 44.897 1.00 60.56 84 LYS A O 1
ATOM 626 N N . GLU A 1 85 ? -12.477 -38.209 46.449 1.00 68.19 85 GLU A N 1
ATOM 627 C CA . GLU A 1 85 ? -13.927 -38.428 46.355 1.00 68.19 85 GLU A CA 1
ATOM 628 C C . GLU A 1 85 ? -14.699 -37.226 46.922 1.00 68.19 85 GLU A C 1
ATOM 630 O O . GLU A 1 85 ? -15.671 -36.791 46.309 1.00 68.19 85 GLU A O 1
ATOM 635 N N . ALA A 1 86 ? -14.251 -36.629 48.034 1.00 67.25 86 ALA A N 1
ATOM 636 C CA . ALA A 1 86 ? -14.885 -35.443 48.612 1.00 67.25 86 ALA A CA 1
ATOM 637 C C . ALA A 1 86 ? -14.908 -34.261 47.624 1.00 67.25 86 ALA A C 1
ATOM 639 O O . ALA A 1 86 ? -15.976 -33.701 47.360 1.00 67.25 86 ALA A O 1
ATOM 640 N N . HIS A 1 87 ? -13.769 -33.935 47.003 1.00 66.25 87 HIS A N 1
ATOM 641 C CA . HIS A 1 87 ? -13.694 -32.901 45.967 1.00 66.25 87 HIS A CA 1
ATOM 642 C C . HIS A 1 87 ? -14.532 -33.239 44.723 1.00 66.25 87 HIS A C 1
ATOM 644 O O . HIS A 1 87 ? -15.184 -32.355 44.164 1.00 66.25 87 HIS A O 1
ATOM 650 N N . PHE A 1 88 ? -14.571 -34.508 44.302 1.00 73.88 88 PHE A N 1
ATOM 651 C CA . PHE A 1 88 ? -15.412 -34.941 43.184 1.00 73.88 88 PHE A CA 1
ATOM 652 C C . PHE A 1 88 ? -16.912 -34.758 43.482 1.00 73.88 88 PHE A C 1
ATOM 654 O O . PHE A 1 88 ? -17.645 -34.203 42.661 1.00 73.88 88 PHE A O 1
ATOM 661 N N . GLN A 1 89 ? -17.375 -35.164 44.669 1.00 73.88 89 GLN A N 1
ATOM 662 C CA . GLN A 1 89 ? -18.773 -34.996 45.079 1.00 73.88 89 GLN A CA 1
ATOM 663 C C . GLN A 1 89 ? -19.146 -33.517 45.270 1.00 73.88 89 GLN A C 1
ATOM 665 O O . GLN A 1 89 ? -20.269 -33.135 44.940 1.00 73.88 89 GLN A O 1
ATOM 670 N N . GLN A 1 90 ? -18.213 -32.672 45.727 1.00 70.62 90 GLN A N 1
ATOM 671 C CA . GLN A 1 90 ? -18.388 -31.216 45.805 1.00 70.62 90 GLN A CA 1
ATOM 672 C C . GLN A 1 90 ? -18.597 -30.602 44.409 1.00 70.62 90 GLN A C 1
ATOM 674 O O . GLN A 1 90 ? -19.621 -29.957 44.178 1.00 70.62 90 GLN A O 1
ATOM 679 N N . ALA A 1 91 ? -17.699 -30.868 43.455 1.00 70.19 91 ALA A N 1
ATOM 680 C CA . ALA A 1 91 ? -17.819 -30.373 42.079 1.00 70.19 91 ALA A CA 1
AT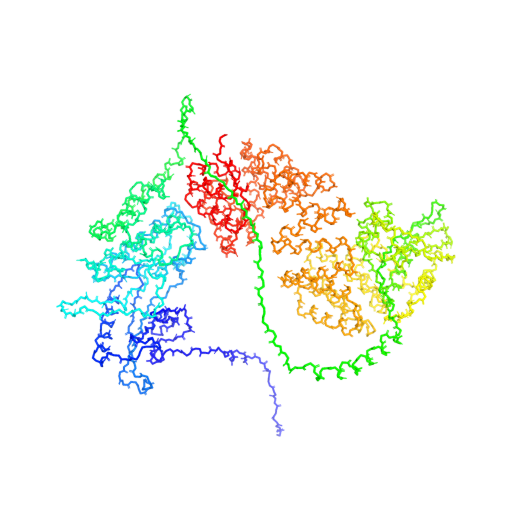OM 681 C C . ALA A 1 91 ? -19.102 -30.876 41.385 1.00 70.19 91 ALA A C 1
ATOM 683 O O . ALA A 1 91 ? -19.758 -30.140 40.646 1.00 70.19 91 ALA A O 1
ATOM 684 N N . LEU A 1 92 ? -19.516 -32.117 41.665 1.00 76.19 92 LEU A N 1
ATOM 685 C CA . LEU A 1 92 ? -20.768 -32.683 41.160 1.00 76.19 92 LEU A CA 1
ATOM 686 C C . LEU A 1 92 ? -22.016 -32.054 41.809 1.00 76.19 92 LEU A C 1
ATOM 688 O O . LEU A 1 92 ? -23.044 -31.905 41.145 1.00 76.19 92 LEU A O 1
ATOM 692 N N . ALA A 1 93 ? -21.956 -31.673 43.087 1.00 73.19 93 ALA A N 1
ATOM 693 C CA . ALA A 1 93 ? -23.028 -30.936 43.755 1.00 73.19 93 ALA A CA 1
ATOM 694 C C . ALA A 1 93 ? -23.178 -29.515 43.185 1.00 73.19 93 ALA A C 1
ATOM 696 O O . ALA A 1 93 ? -24.303 -29.078 42.939 1.00 73.19 93 ALA A O 1
ATOM 697 N N . GLU A 1 94 ? -22.067 -28.835 42.901 1.00 72.81 94 GLU A N 1
ATOM 698 C CA . GLU A 1 94 ? -22.055 -27.504 42.288 1.00 72.81 94 GLU A CA 1
ATOM 699 C C . GLU A 1 94 ? -22.557 -27.532 40.835 1.00 72.81 94 GLU A C 1
ATOM 701 O O . GLU A 1 94 ? -23.448 -26.762 40.476 1.00 72.81 94 GLU A O 1
ATOM 706 N N . ALA A 1 95 ? -22.111 -28.494 40.021 1.00 77.31 95 ALA A N 1
ATOM 707 C CA . ALA A 1 95 ? -22.635 -28.709 38.668 1.00 77.31 95 ALA A CA 1
ATOM 708 C C . ALA A 1 95 ? -24.166 -28.916 38.655 1.00 77.31 95 ALA A C 1
ATOM 710 O O . ALA A 1 95 ? -24.872 -28.366 37.809 1.00 77.31 95 ALA A O 1
ATOM 711 N N . ARG A 1 96 ? -24.702 -29.663 39.634 1.00 81.81 96 ARG A N 1
ATOM 712 C CA . ARG A 1 96 ? -26.152 -29.867 39.835 1.00 81.81 96 ARG A CA 1
ATOM 713 C C . ARG A 1 96 ? -26.885 -28.638 40.381 1.00 81.81 96 ARG A C 1
ATOM 715 O O . ARG A 1 96 ? -28.110 -28.577 40.269 1.00 81.81 96 ARG A O 1
ATOM 722 N N . LEU A 1 97 ? -26.180 -27.700 41.009 1.00 79.06 97 LEU A N 1
ATOM 723 C CA . LEU A 1 97 ? -26.734 -26.432 41.480 1.00 79.06 97 LEU A CA 1
ATOM 724 C C . LEU A 1 97 ? -26.824 -25.435 40.315 1.00 79.06 97 LEU A C 1
ATOM 726 O O . LEU A 1 97 ? -27.894 -24.884 40.070 1.00 79.06 97 LEU A O 1
ATOM 730 N N . LEU A 1 98 ? -25.758 -25.314 39.520 1.00 78.50 98 LEU A N 1
ATOM 731 C CA . LEU A 1 98 ? -25.725 -24.517 38.290 1.00 78.50 98 LEU A CA 1
ATOM 732 C C . LEU A 1 98 ? -26.740 -25.004 37.247 1.00 78.50 98 LEU A C 1
ATOM 734 O O . LEU A 1 98 ? -27.395 -24.185 36.610 1.00 78.50 98 LEU A O 1
ATOM 738 N N . ALA A 1 99 ? -26.965 -26.316 37.128 1.00 82.88 99 ALA A N 1
ATOM 739 C CA . ALA A 1 99 ? -27.991 -26.878 36.242 1.00 82.88 99 ALA A CA 1
ATOM 740 C C . ALA A 1 99 ? -29.446 -26.513 36.613 1.00 82.88 99 ALA A C 1
ATOM 742 O O . ALA A 1 99 ? -30.357 -26.789 35.834 1.00 82.88 99 ALA A O 1
ATOM 743 N N . LYS A 1 100 ? -29.686 -25.886 37.775 1.00 81.50 100 LYS A N 1
ATOM 744 C CA . LYS A 1 100 ? -30.999 -25.331 38.154 1.00 81.50 100 LYS A CA 1
ATOM 745 C C . LYS A 1 100 ? -31.171 -23.867 37.754 1.00 81.50 100 LYS A C 1
ATOM 747 O O . LYS A 1 100 ? -32.300 -23.381 37.766 1.00 81.50 100 LYS A O 1
ATOM 752 N N . LEU A 1 101 ? -30.089 -23.164 37.408 1.00 82.12 101 LEU A N 1
ATOM 753 C CA . LEU A 1 101 ? -30.182 -21.807 36.885 1.00 82.12 101 LEU A CA 1
ATOM 754 C C . LEU A 1 101 ? -30.804 -21.839 35.488 1.00 82.12 101 LEU A C 1
ATOM 756 O O . LEU A 1 101 ? -30.376 -22.595 34.619 1.00 82.12 101 LEU A O 1
ATOM 760 N N . ASN A 1 102 ? -31.797 -20.978 35.283 1.00 84.19 102 ASN A N 1
ATOM 761 C CA . ASN A 1 102 ? -32.372 -20.666 33.983 1.00 84.19 102 ASN A CA 1
ATOM 762 C C . ASN A 1 102 ? -32.653 -19.162 33.951 1.00 84.19 102 ASN A C 1
ATOM 764 O O . ASN A 1 102 ? -33.541 -18.670 34.647 1.00 84.19 102 ASN A O 1
ATOM 768 N N . HIS A 1 103 ? -31.846 -18.426 33.192 1.00 89.69 103 HIS A N 1
ATOM 769 C CA . HIS A 1 103 ? -31.929 -16.975 33.078 1.00 89.69 103 HIS A CA 1
ATOM 770 C C . HIS A 1 103 ? -31.390 -16.546 31.702 1.00 89.69 103 HIS A C 1
ATOM 772 O O . HIS A 1 103 ? -30.367 -17.086 31.275 1.00 89.69 103 HIS A O 1
ATOM 778 N N . PRO A 1 104 ? -32.001 -15.573 30.994 1.00 88.56 104 PRO A N 1
ATOM 779 C CA . PRO A 1 104 ? -31.556 -15.157 29.659 1.00 88.56 104 PRO A CA 1
ATOM 780 C C . PRO A 1 104 ? -30.078 -14.749 29.586 1.00 88.56 104 PRO A C 1
ATOM 782 O O . PRO A 1 104 ? -29.452 -14.969 28.553 1.00 88.56 104 PRO A O 1
ATOM 785 N N . ASN A 1 105 ? -29.514 -14.214 30.676 1.00 92.19 105 ASN A N 1
ATOM 786 C CA . ASN A 1 105 ? -28.113 -13.779 30.750 1.00 92.19 105 ASN A CA 1
ATOM 787 C C . ASN A 1 105 ? -27.146 -14.799 31.384 1.00 92.19 105 ASN A C 1
ATOM 789 O O . ASN A 1 105 ? -26.021 -14.446 31.729 1.00 92.19 105 ASN A O 1
ATOM 793 N N . ILE A 1 106 ? -27.556 -16.060 31.530 1.00 90.62 106 ILE A N 1
ATOM 794 C CA . ILE A 1 106 ? -26.706 -17.182 31.962 1.00 90.62 106 ILE A CA 1
ATOM 795 C C . ILE A 1 106 ? -26.738 -18.258 30.864 1.00 90.62 106 ILE A C 1
ATOM 797 O O . ILE A 1 106 ? -27.741 -18.392 30.160 1.00 90.62 106 ILE A O 1
ATOM 801 N N . VAL A 1 107 ? -25.648 -19.003 30.671 1.00 89.44 107 VAL A N 1
ATOM 802 C CA . VAL A 1 107 ? -25.633 -20.185 29.792 1.00 89.44 107 VAL A CA 1
ATOM 803 C C . VAL A 1 107 ? -26.442 -21.330 30.410 1.00 89.44 107 VAL A C 1
ATOM 805 O O . VAL A 1 107 ? -26.222 -21.705 31.561 1.00 89.44 107 VAL A O 1
ATOM 808 N N . GLN A 1 108 ? -27.387 -21.908 29.667 1.00 88.25 108 GLN A N 1
ATOM 809 C CA . GLN A 1 108 ? -28.174 -23.024 30.193 1.00 88.25 108 GLN A CA 1
ATOM 810 C C . GLN A 1 108 ? -27.356 -24.322 30.172 1.00 88.25 108 GLN A C 1
ATOM 812 O O . GLN A 1 108 ? -26.977 -24.797 29.101 1.00 88.25 108 GLN A O 1
ATOM 817 N N . ILE A 1 109 ? -27.145 -24.945 31.334 1.00 88.94 109 ILE A N 1
ATOM 818 C CA . ILE A 1 109 ? -26.720 -26.352 31.415 1.00 88.94 109 ILE A CA 1
ATOM 819 C C . ILE A 1 109 ? -27.957 -27.235 31.196 1.00 88.94 109 ILE A C 1
ATOM 821 O O . ILE A 1 109 ? -29.026 -26.963 31.745 1.00 88.94 109 ILE A O 1
ATOM 825 N N . TYR A 1 110 ? -27.819 -28.272 30.371 1.00 87.31 110 TYR A N 1
ATOM 826 C CA . TYR A 1 110 ? -28.882 -29.200 29.981 1.00 87.31 110 TYR A CA 1
ATOM 827 C C . TYR A 1 110 ? -28.723 -30.610 30.562 1.00 87.31 110 TYR A C 1
ATOM 829 O O . TYR A 1 110 ? -29.730 -31.272 30.791 1.00 87.31 110 TYR A O 1
ATOM 837 N N . ASP A 1 111 ? -27.489 -31.088 30.731 1.00 86.31 111 ASP A N 1
ATOM 838 C CA . ASP A 1 111 ? -27.180 -32.446 31.200 1.00 86.31 111 ASP A CA 1
ATOM 839 C C . ASP A 1 111 ? -25.808 -32.448 31.907 1.00 86.31 111 ASP A C 1
ATOM 841 O O . ASP A 1 111 ? -24.958 -31.595 31.627 1.00 86.31 111 ASP A O 1
ATOM 845 N N . VAL A 1 112 ? -25.588 -33.384 32.833 1.00 85.69 112 VAL A N 1
ATOM 846 C CA . VAL A 1 112 ? -24.341 -33.510 33.613 1.00 85.69 112 VAL A CA 1
ATOM 847 C C . VAL A 1 112 ? -23.896 -34.969 33.596 1.00 85.69 112 VAL A C 1
ATOM 849 O O . VAL A 1 112 ? -24.410 -35.806 34.338 1.00 85.69 112 VAL A O 1
ATOM 852 N N . ILE A 1 113 ? -22.921 -35.261 32.738 1.00 83.88 113 ILE A N 1
ATOM 853 C CA . ILE A 1 113 ? -22.375 -36.599 32.513 1.00 83.88 113 ILE A CA 1
ATOM 854 C C . ILE A 1 113 ? -21.276 -36.870 33.548 1.00 83.88 113 ILE A C 1
ATOM 856 O O . ILE A 1 113 ? -20.452 -36.000 33.841 1.00 83.88 113 ILE A O 1
ATOM 860 N N . VAL A 1 114 ? -21.246 -38.092 34.080 1.00 79.31 114 VAL A N 1
ATOM 861 C CA . VAL A 1 114 ? -20.248 -38.578 35.041 1.00 79.31 114 VAL A CA 1
ATOM 862 C C . VAL A 1 114 ? -19.691 -39.915 34.558 1.00 79.31 114 VAL A C 1
ATOM 864 O O . VAL A 1 114 ? -20.463 -40.820 34.256 1.00 79.31 114 VAL A O 1
ATOM 867 N N . SER A 1 115 ? -18.362 -40.052 34.536 1.00 70.56 115 SER A N 1
ATOM 868 C CA . SER A 1 115 ? -17.701 -41.342 34.284 1.00 70.56 115 SER A CA 1
ATOM 869 C C . SER A 1 115 ? -17.817 -42.267 35.505 1.00 70.56 115 SER A C 1
ATOM 871 O O . SER A 1 115 ? -17.579 -41.838 36.640 1.00 70.56 115 SER A O 1
ATOM 873 N N . GLY A 1 116 ? -18.212 -43.525 35.287 1.00 56.22 116 GLY A N 1
ATOM 874 C CA . GLY A 1 116 ? -18.539 -44.486 36.345 1.00 56.22 116 GLY A CA 1
ATOM 875 C C . GLY A 1 116 ? -17.372 -45.381 36.777 1.00 56.22 116 GLY A C 1
ATOM 876 O O . GLY A 1 116 ? -16.507 -45.735 35.984 1.00 56.22 116 GLY A O 1
ATOM 877 N N . LYS A 1 117 ? -17.396 -45.855 38.032 1.00 44.94 117 LYS A N 1
ATOM 878 C CA . LYS A 1 117 ? -16.402 -46.803 38.597 1.00 44.94 117 LYS A CA 1
ATOM 879 C C . LYS A 1 117 ? -16.466 -48.237 38.022 1.00 44.94 117 LYS A C 1
ATOM 881 O O . LYS A 1 117 ? -15.851 -49.140 38.582 1.00 44.94 117 LYS A O 1
ATOM 886 N N . HIS A 1 118 ? -17.226 -48.456 36.948 1.00 42.25 118 HIS A N 1
ATOM 887 C CA . HIS A 1 118 ? -17.474 -49.772 36.346 1.00 42.25 118 HIS A CA 1
ATOM 888 C C . HIS A 1 118 ? -17.272 -49.820 34.820 1.00 42.25 118 HIS A C 1
ATOM 890 O O . HIS A 1 118 ? -17.481 -50.875 34.229 1.00 42.25 118 HIS A O 1
ATOM 896 N N . ASP A 1 119 ? -16.823 -48.733 34.184 1.00 47.78 119 ASP A N 1
ATOM 897 C CA . ASP A 1 119 ? -16.461 -48.762 32.763 1.00 47.78 119 ASP A CA 1
ATOM 898 C C . ASP A 1 119 ? -15.115 -49.482 32.593 1.00 47.78 119 ASP A C 1
ATOM 900 O O . ASP A 1 119 ? -14.062 -48.943 32.939 1.00 47.78 119 ASP A O 1
ATOM 904 N N . GLU A 1 120 ? -15.124 -50.699 32.039 1.00 46.50 120 GLU A N 1
ATOM 905 C CA . GLU A 1 120 ? -13.919 -51.545 31.946 1.00 46.50 120 GLU A CA 1
ATOM 906 C C . GLU A 1 120 ? -12.786 -50.924 31.099 1.00 46.50 120 GLU A C 1
ATOM 908 O O . GLU A 1 120 ? -11.621 -51.277 31.267 1.00 46.50 120 GLU A O 1
ATOM 913 N N . GLN A 1 121 ? -13.097 -49.948 30.237 1.00 45.06 121 GLN A N 1
ATOM 914 C CA . GLN A 1 121 ? -12.109 -49.188 29.456 1.00 45.06 121 GLN A CA 1
ATOM 915 C C . GLN A 1 121 ? -11.543 -47.949 30.180 1.00 45.06 121 GLN A C 1
ATOM 917 O O . GLN A 1 121 ? -10.573 -47.362 29.709 1.00 45.06 121 GLN A O 1
ATOM 922 N N . ALA A 1 122 ? -12.073 -47.562 31.346 1.00 45.72 122 ALA A N 1
ATOM 923 C CA . ALA A 1 122 ? -11.504 -46.487 32.171 1.00 45.72 122 ALA A CA 1
ATOM 924 C C . ALA A 1 122 ? -10.318 -46.954 33.052 1.00 45.72 122 ALA A C 1
ATOM 926 O O . ALA A 1 122 ? -9.687 -46.138 33.737 1.00 45.72 122 ALA A O 1
ATOM 927 N N . LEU A 1 123 ? -10.001 -48.258 33.042 1.00 42.00 123 LEU A N 1
ATOM 928 C CA . LEU A 1 123 ? -9.047 -48.888 33.963 1.00 42.00 123 LEU A CA 1
ATOM 929 C C . LEU A 1 123 ? -7.593 -48.409 33.839 1.00 42.00 123 LEU A C 1
ATOM 931 O O . LEU A 1 123 ? -6.862 -48.520 34.819 1.00 42.00 123 LEU A O 1
ATOM 935 N N . GLU A 1 124 ? -7.156 -47.872 32.694 1.00 45.25 124 GLU A N 1
ATOM 936 C CA . GLU A 1 124 ? -5.753 -47.447 32.530 1.00 45.25 124 GLU A CA 1
ATOM 937 C C . GLU A 1 124 ? -5.375 -46.234 33.397 1.00 45.25 124 GLU A C 1
ATOM 939 O O . GLU A 1 124 ? -4.209 -46.086 33.753 1.00 45.25 124 GLU A O 1
ATOM 944 N N . ASN A 1 125 ? -6.342 -45.380 33.761 1.00 45.72 125 ASN A N 1
ATOM 945 C CA . ASN A 1 125 ? -6.082 -44.156 34.537 1.00 45.72 125 ASN A CA 1
ATOM 946 C C . ASN A 1 125 ? -6.949 -43.999 35.798 1.00 45.72 125 ASN A C 1
ATOM 948 O O . ASN A 1 125 ? -6.587 -43.214 36.671 1.00 45.72 125 ASN A O 1
ATOM 952 N N . ASN A 1 126 ? -8.053 -44.747 35.935 1.00 48.94 126 ASN A N 1
ATOM 953 C CA . ASN A 1 126 ? -8.837 -44.851 37.177 1.00 48.94 126 ASN A CA 1
ATOM 954 C C . ASN A 1 126 ? -9.317 -43.491 37.753 1.00 48.94 126 ASN A C 1
ATOM 956 O O . ASN A 1 126 ? -9.299 -43.264 38.964 1.00 48.94 126 ASN A O 1
ATOM 960 N N . GLN A 1 127 ? -9.717 -42.562 36.873 1.00 56.03 127 GLN A N 1
ATOM 961 C CA . GLN A 1 127 ? -10.143 -41.199 37.218 1.00 56.03 127 GLN A CA 1
ATOM 962 C C . GLN A 1 127 ? -11.622 -40.961 36.895 1.00 56.03 127 GLN A C 1
ATOM 964 O O . GLN A 1 127 ? -12.046 -41.072 35.744 1.00 56.03 127 GLN A O 1
ATOM 969 N N . GLN A 1 128 ? -12.394 -40.552 37.906 1.00 65.81 128 GLN A N 1
ATOM 970 C CA . GLN A 1 128 ? -13.733 -39.995 37.708 1.00 65.81 128 GLN A CA 1
ATOM 971 C C . GLN A 1 128 ? -13.624 -38.656 36.957 1.00 65.81 128 GLN A C 1
ATOM 973 O O . GLN A 1 128 ? -12.776 -37.820 37.269 1.00 65.81 128 GLN A O 1
ATOM 978 N N . GLN A 1 129 ? -14.497 -38.445 35.973 1.00 72.75 129 GLN A N 1
ATOM 979 C CA . GLN A 1 129 ? -14.587 -37.210 35.187 1.00 72.75 129 GLN A CA 1
ATOM 980 C C . GLN A 1 129 ? -16.024 -36.682 35.213 1.00 72.75 129 GLN A C 1
ATOM 982 O O . GLN A 1 129 ? -16.971 -37.461 35.355 1.00 72.75 129 GLN A O 1
ATOM 987 N N . ILE A 1 130 ? -16.173 -35.365 35.058 1.00 79.31 130 ILE A N 1
ATOM 988 C CA . ILE A 1 130 ? -17.457 -34.667 34.923 1.00 79.31 130 ILE A CA 1
ATOM 989 C C . ILE A 1 130 ? -17.454 -33.940 33.577 1.00 79.31 130 ILE A C 1
ATOM 991 O O . ILE A 1 130 ? -16.478 -33.261 33.242 1.00 79.31 130 ILE A O 1
ATOM 995 N N . ALA A 1 131 ? -18.542 -34.050 32.817 1.00 85.25 131 ALA A N 1
ATOM 996 C CA . ALA A 1 131 ? -18.758 -33.259 31.613 1.00 85.25 131 ALA A CA 1
ATOM 997 C C . ALA A 1 131 ? -20.119 -32.553 31.655 1.00 85.25 131 ALA A C 1
ATOM 999 O O . ALA A 1 131 ? -21.151 -33.161 31.935 1.00 85.25 131 ALA A O 1
ATOM 1000 N N . LEU A 1 132 ? -20.108 -31.251 31.377 1.00 86.75 132 LEU A N 1
ATOM 1001 C CA . LEU A 1 132 ? -21.278 -30.379 31.412 1.00 86.75 132 LEU A CA 1
ATOM 1002 C C . LEU A 1 132 ? -21.782 -30.175 29.986 1.00 86.75 132 LEU A C 1
ATOM 1004 O O . LEU A 1 132 ? -21.060 -29.614 29.159 1.00 86.75 132 LEU A O 1
ATOM 1008 N N . VAL A 1 133 ? -23.004 -30.616 29.697 1.00 89.50 133 VAL A N 1
ATOM 1009 C CA . VAL A 1 133 ? -23.675 -30.353 28.419 1.00 89.50 133 VAL A CA 1
ATOM 1010 C C . VAL A 1 133 ? -24.454 -29.055 28.556 1.00 89.50 133 VAL A C 1
ATOM 1012 O O . VAL A 1 133 ? -25.290 -28.928 29.447 1.00 89.50 133 VAL A O 1
ATOM 1015 N N . MET A 1 134 ? -24.202 -28.095 27.675 1.00 90.00 134 MET A N 1
ATOM 1016 C CA . MET A 1 134 ? -24.726 -26.737 27.774 1.00 90.00 134 MET A CA 1
ATOM 1017 C C . MET A 1 134 ? -25.150 -26.164 26.416 1.00 90.00 134 MET A C 1
ATOM 1019 O O . MET A 1 134 ? -24.826 -26.688 25.348 1.00 90.00 134 MET A O 1
ATOM 1023 N N . GLU A 1 135 ? -25.904 -25.075 26.477 1.00 89.19 135 GLU A N 1
ATOM 1024 C CA . GLU A 1 135 ? -26.312 -24.233 25.355 1.00 89.19 135 GLU A CA 1
ATOM 1025 C C . GLU A 1 135 ? -25.113 -23.863 24.467 1.00 89.19 135 GLU A C 1
ATOM 1027 O O . GLU A 1 135 ? -24.144 -23.255 24.925 1.00 89.19 135 GLU A O 1
ATOM 1032 N N . TYR A 1 136 ? -25.168 -24.237 23.183 1.00 87.50 136 TYR A N 1
ATOM 1033 C CA . TYR A 1 136 ? -24.187 -23.759 22.213 1.00 87.50 136 TYR A CA 1
ATOM 1034 C C . TYR A 1 136 ? -24.542 -22.339 21.770 1.00 87.50 136 TYR A C 1
ATOM 1036 O O . TYR A 1 136 ? -25.643 -22.085 21.284 1.00 87.50 136 TYR A O 1
ATOM 1044 N N . LEU A 1 137 ? -23.576 -21.433 21.901 1.00 83.12 137 LEU A N 1
ATOM 1045 C CA . LEU A 1 137 ? -23.692 -20.030 21.528 1.00 83.12 137 LEU A CA 1
ATOM 1046 C C . LEU A 1 137 ? -22.714 -19.750 20.382 1.00 83.12 137 LEU A C 1
ATOM 1048 O O . LEU A 1 137 ? -21.520 -20.018 20.505 1.00 83.12 137 LEU A O 1
ATOM 1052 N N . GLY A 1 138 ? -23.222 -19.210 19.270 1.00 70.56 138 GLY A N 1
ATOM 1053 C CA . GLY A 1 138 ? -22.402 -18.788 18.122 1.00 70.56 138 GLY A CA 1
ATOM 1054 C C . GLY A 1 138 ? -21.686 -17.445 18.331 1.00 70.56 138 GLY A C 1
ATOM 1055 O O . GLY A 1 138 ? -20.903 -17.023 17.482 1.00 70.56 138 GLY A O 1
ATOM 1056 N N . GLY A 1 139 ? -21.973 -16.779 19.453 1.00 76.12 139 GLY A N 1
ATOM 1057 C CA . GLY A 1 139 ? -21.416 -15.491 19.841 1.00 76.12 139 GLY A CA 1
ATOM 1058 C C . GLY A 1 139 ? -19.912 -15.497 20.128 1.00 76.12 139 GLY A C 1
ATOM 1059 O O . GLY A 1 139 ? -19.269 -16.537 20.264 1.00 76.12 139 GLY A O 1
ATOM 1060 N N . LYS A 1 140 ? -19.354 -14.292 20.248 1.00 81.62 140 LYS A N 1
ATOM 1061 C CA . LYS A 1 140 ? -17.933 -14.041 20.551 1.00 81.62 140 LYS A CA 1
ATOM 1062 C C . LYS A 1 140 ? -17.765 -13.693 22.028 1.00 81.62 140 LYS A C 1
ATOM 1064 O O . LYS A 1 140 ? -18.727 -13.252 22.656 1.00 81.62 140 LYS A O 1
ATOM 1069 N N . THR A 1 141 ? -16.568 -13.843 22.596 1.00 87.56 141 THR A N 1
ATOM 1070 C CA . THR A 1 141 ? -16.331 -13.323 23.957 1.00 87.56 141 THR A CA 1
ATOM 1071 C C . THR A 1 141 ? -16.416 -11.797 23.976 1.00 87.56 141 THR A C 1
ATOM 1073 O O . THR A 1 141 ? -16.159 -11.153 22.959 1.00 87.56 141 THR A O 1
ATOM 1076 N N . LEU A 1 142 ? -16.743 -11.194 25.121 1.00 86.62 142 LEU A N 1
ATOM 1077 C CA . LEU A 1 142 ? -16.766 -9.735 25.283 1.00 86.62 142 LEU A CA 1
ATOM 1078 C C . LEU A 1 142 ? -15.421 -9.111 24.875 1.00 86.62 142 LEU A C 1
ATOM 1080 O O . LEU A 1 142 ? -15.397 -8.120 24.151 1.00 86.62 142 LEU A O 1
ATOM 1084 N N . GLN A 1 143 ? -14.312 -9.755 25.246 1.00 81.75 143 GLN A N 1
ATOM 1085 C CA . GLN A 1 143 ? -12.964 -9.370 24.821 1.00 81.75 143 GLN A CA 1
ATOM 1086 C C . GLN A 1 143 ? -12.805 -9.382 23.285 1.00 81.75 143 GLN A C 1
ATOM 1088 O O . GLN A 1 143 ? -12.358 -8.399 22.700 1.00 81.75 143 GLN A O 1
ATOM 1093 N N . GLN A 1 144 ? -13.205 -10.465 22.607 1.00 79.31 144 GLN A N 1
ATOM 1094 C CA . GLN A 1 144 ? -13.167 -10.551 21.138 1.00 79.31 144 GLN A CA 1
ATOM 1095 C C . GLN A 1 144 ? -14.109 -9.545 20.466 1.00 79.31 144 GLN A C 1
ATOM 1097 O O . GLN A 1 144 ? -13.805 -9.035 19.389 1.00 79.31 144 GLN A O 1
ATOM 1102 N N . PHE A 1 145 ? -15.255 -9.268 21.087 1.00 83.62 145 PHE A N 1
ATOM 1103 C CA . PHE A 1 145 ? -16.234 -8.306 20.605 1.00 83.62 145 PHE A CA 1
ATOM 1104 C C . PHE A 1 145 ? -15.670 -6.880 20.640 1.00 83.62 145 PHE A C 1
ATOM 1106 O O . PHE A 1 145 ? -15.761 -6.203 19.620 1.00 83.62 145 PHE A O 1
ATOM 1113 N N . GLN A 1 146 ? -15.009 -6.473 21.734 1.00 79.12 146 GLN A N 1
ATOM 1114 C CA . GLN A 1 146 ? -14.334 -5.170 21.860 1.00 79.12 146 GLN A CA 1
ATOM 1115 C C . GLN A 1 146 ? -13.260 -4.943 20.782 1.00 79.12 146 GLN A C 1
ATOM 1117 O O . GLN A 1 146 ? -13.194 -3.859 20.216 1.00 79.12 146 GLN A O 1
ATOM 1122 N N . HIS A 1 147 ? -12.453 -5.956 20.447 1.00 72.75 147 HIS A N 1
ATOM 1123 C CA . HIS A 1 147 ? -11.436 -5.833 19.388 1.00 72.75 147 HIS A CA 1
ATOM 1124 C C . HIS A 1 147 ? -12.018 -5.703 17.968 1.00 72.75 147 HIS A C 1
ATOM 1126 O O . HIS A 1 147 ? -11.300 -5.321 17.049 1.00 72.75 147 HIS A O 1
ATOM 1132 N N . GLN A 1 148 ? -13.288 -6.063 17.761 1.00 70.06 148 GLN A N 1
ATOM 1133 C CA . GLN A 1 148 ? -13.894 -6.196 16.429 1.00 70.06 148 GLN A CA 1
ATOM 1134 C C . GLN A 1 148 ? -15.098 -5.277 16.201 1.00 70.06 148 GLN A C 1
ATOM 1136 O O . GLN A 1 148 ? -15.647 -5.287 15.099 1.00 70.06 148 GLN A O 1
ATOM 1141 N N . HIS A 1 149 ? -15.531 -4.521 17.219 1.00 73.19 149 HIS A N 1
ATOM 1142 C CA . HIS A 1 149 ? -16.699 -3.651 17.126 1.00 73.19 149 HIS A CA 1
ATOM 1143 C C . HIS A 1 149 ? -16.520 -2.298 17.818 1.00 73.19 149 HIS A C 1
ATOM 1145 O O . HIS A 1 149 ? -16.013 -2.183 18.931 1.00 73.19 149 HIS A O 1
ATOM 1151 N N . VAL A 1 150 ? -17.032 -1.277 17.141 1.00 72.44 150 VAL A N 1
ATOM 1152 C CA . VAL A 1 150 ? -17.160 0.115 17.577 1.00 72.44 150 VAL A CA 1
ATOM 1153 C C . VAL A 1 150 ? -18.536 0.275 18.233 1.00 72.44 150 VAL A C 1
ATOM 1155 O O . VAL A 1 150 ? -19.547 -0.030 17.597 1.00 72.44 150 VAL A O 1
ATOM 1158 N N . THR A 1 151 ? -18.578 0.724 19.496 1.00 79.25 151 THR A N 1
ATOM 1159 C CA . THR A 1 151 ? -19.798 0.771 20.331 1.00 79.25 151 THR A CA 1
ATOM 1160 C C . THR A 1 151 ? -19.916 2.044 21.166 1.00 79.25 151 THR A C 1
ATOM 1162 O O . THR A 1 151 ? -18.937 2.458 21.794 1.00 79.25 151 THR A O 1
ATOM 1165 N N . THR A 1 152 ? -21.132 2.582 21.273 1.00 80.94 152 THR A N 1
ATOM 1166 C CA . THR A 1 152 ? -21.446 3.778 22.075 1.00 80.94 152 THR A CA 1
ATOM 1167 C C . THR A 1 152 ? -21.478 3.507 23.584 1.00 80.94 152 THR A C 1
ATOM 1169 O O . THR A 1 152 ? -21.574 2.359 24.031 1.00 80.94 152 THR A O 1
ATOM 1172 N N . LEU A 1 153 ? -21.454 4.565 24.400 1.00 83.94 153 LEU A N 1
ATOM 1173 C CA . LEU A 1 153 ? -21.609 4.493 25.856 1.00 83.94 153 LEU A CA 1
ATOM 1174 C C . LEU A 1 153 ? -22.910 3.788 26.266 1.00 83.94 153 LEU A C 1
ATOM 1176 O O . LEU A 1 153 ? -22.886 2.947 27.164 1.00 83.94 153 LEU A O 1
ATOM 1180 N N . ILE A 1 154 ? -24.031 4.063 25.593 1.00 85.44 154 ILE A N 1
ATOM 1181 C CA . ILE A 1 154 ? -25.308 3.391 25.876 1.00 85.44 154 ILE A CA 1
ATOM 1182 C C . ILE A 1 154 ? -25.211 1.881 25.614 1.00 85.44 154 ILE A C 1
ATOM 1184 O O . ILE A 1 154 ? -25.633 1.092 26.461 1.00 85.44 154 ILE A O 1
ATOM 1188 N N . GLN A 1 155 ? -24.596 1.456 24.507 1.00 85.00 155 GLN A N 1
ATOM 1189 C CA . GLN A 1 155 ? -24.401 0.033 24.195 1.00 85.00 155 GLN A CA 1
ATOM 1190 C C . GLN A 1 155 ? -23.493 -0.653 25.231 1.00 85.00 155 GLN A C 1
ATOM 1192 O O . GLN A 1 155 ? -23.836 -1.719 25.747 1.00 85.00 155 GLN A O 1
ATOM 1197 N N . LYS A 1 156 ? -22.387 -0.002 25.623 1.00 88.94 156 LYS A N 1
ATOM 1198 C CA . LYS A 1 156 ? -21.500 -0.457 26.712 1.00 88.94 156 LYS A CA 1
ATOM 1199 C C . LYS A 1 156 ? -22.282 -0.652 28.021 1.00 88.94 156 LYS A C 1
ATOM 1201 O O . LYS A 1 156 ? -22.167 -1.697 28.658 1.00 88.94 156 LYS A O 1
ATOM 1206 N N . LEU A 1 157 ? -23.136 0.301 28.401 1.00 92.06 157 LEU A N 1
ATOM 1207 C CA . LEU A 1 157 ? -23.966 0.212 29.610 1.00 92.06 157 LEU A CA 1
ATOM 1208 C C . LEU A 1 157 ? -25.047 -0.876 29.526 1.00 92.06 157 LEU A C 1
ATOM 1210 O O . LEU A 1 157 ? -25.295 -1.555 30.524 1.00 92.06 157 LEU A O 1
ATOM 1214 N N . GLN A 1 158 ? -25.660 -1.091 28.359 1.00 90.75 158 GLN A N 1
ATOM 1215 C CA . GLN A 1 158 ? -26.614 -2.185 28.139 1.00 90.75 158 GLN A CA 1
ATOM 1216 C C . GLN A 1 158 ? -25.953 -3.562 28.318 1.00 90.75 158 GLN A C 1
ATOM 1218 O O . GLN A 1 158 ? -26.551 -4.436 28.949 1.00 90.75 158 GLN A O 1
ATOM 1223 N N . ILE A 1 159 ? -24.713 -3.744 27.841 1.00 92.19 159 ILE A N 1
ATOM 1224 C CA . ILE A 1 159 ? -23.916 -4.959 28.086 1.00 92.19 159 ILE A CA 1
ATOM 1225 C C . ILE A 1 159 ? -23.714 -5.166 29.592 1.00 92.19 159 ILE A C 1
ATOM 1227 O O . ILE A 1 159 ? -24.062 -6.220 30.124 1.00 92.19 159 ILE A O 1
ATOM 1231 N N . ILE A 1 160 ? -23.215 -4.146 30.299 1.00 95.00 160 ILE A N 1
ATOM 1232 C CA . ILE A 1 160 ? -22.934 -4.221 31.743 1.00 95.00 160 ILE A CA 1
ATOM 1233 C C . ILE A 1 160 ? -24.220 -4.522 32.538 1.00 95.00 160 ILE A C 1
ATOM 1235 O O . ILE A 1 160 ? -24.196 -5.333 33.466 1.00 95.00 160 ILE A O 1
ATOM 1239 N N . ARG A 1 161 ? -25.368 -3.945 32.145 1.00 95.62 161 ARG A N 1
ATOM 1240 C CA . ARG A 1 161 ? -26.676 -4.225 32.765 1.00 95.62 161 ARG A CA 1
ATOM 1241 C C . ARG A 1 161 ? -27.093 -5.687 32.593 1.00 95.62 161 ARG A C 1
ATOM 1243 O O . ARG A 1 161 ? -27.585 -6.283 33.548 1.00 95.62 161 ARG A O 1
ATOM 1250 N N . GLN A 1 162 ? -26.893 -6.274 31.411 1.00 94.62 162 GLN A N 1
ATOM 1251 C CA . GLN A 1 162 ? -27.189 -7.692 31.171 1.00 94.62 162 GLN A CA 1
ATOM 1252 C C . GLN A 1 162 ? -26.312 -8.620 32.035 1.00 94.62 162 GLN A C 1
ATOM 1254 O O . GLN A 1 162 ? -26.827 -9.588 32.594 1.00 94.62 162 GLN A O 1
ATOM 1259 N N . ILE A 1 163 ? -25.026 -8.297 32.231 1.00 95.50 163 ILE A N 1
ATOM 1260 C CA . ILE A 1 163 ? -24.144 -9.052 33.144 1.00 95.50 163 ILE A CA 1
ATOM 1261 C C . ILE A 1 163 ? -24.643 -8.934 34.596 1.00 95.50 163 ILE A C 1
ATOM 1263 O O . ILE A 1 163 ? -24.775 -9.944 35.284 1.00 95.50 163 ILE A O 1
ATOM 1267 N N . ALA A 1 164 ? -24.995 -7.727 35.054 1.00 96.38 164 ALA A N 1
ATOM 1268 C CA . ALA A 1 164 ? -25.515 -7.505 36.407 1.00 96.38 164 ALA A CA 1
ATOM 1269 C C . ALA A 1 164 ? -26.822 -8.279 36.692 1.00 96.38 164 ALA A C 1
ATOM 1271 O O . ALA A 1 164 ? -27.009 -8.778 37.801 1.00 96.38 164 ALA A O 1
ATOM 1272 N N . LEU A 1 165 ? -27.702 -8.430 35.693 1.00 95.50 165 LEU A N 1
ATOM 1273 C CA . LEU A 1 165 ? -28.907 -9.268 35.788 1.00 95.50 165 LEU A CA 1
ATOM 1274 C C . LEU A 1 165 ? -28.562 -10.766 35.876 1.00 95.50 165 LEU A C 1
ATOM 1276 O O . LEU A 1 165 ? -29.154 -11.482 36.680 1.00 95.50 165 LEU A O 1
ATOM 1280 N N . GLY A 1 166 ? -27.578 -11.237 35.100 1.00 93.31 166 GLY A N 1
ATOM 1281 C CA . GLY A 1 166 ? -27.070 -12.611 35.200 1.00 93.31 166 GLY A CA 1
ATOM 1282 C C . GLY A 1 166 ? -26.498 -12.929 36.586 1.00 93.31 166 GLY A C 1
ATOM 1283 O O . GLY A 1 166 ? -26.840 -13.953 37.171 1.00 93.31 166 GLY A O 1
ATOM 1284 N N . LEU A 1 167 ? -25.697 -12.023 37.156 1.00 93.94 167 LEU A N 1
ATOM 1285 C CA . LEU A 1 167 ? -25.170 -12.175 38.516 1.00 93.94 167 LEU A CA 1
ATOM 1286 C C . LEU A 1 167 ? -26.282 -12.184 39.570 1.00 93.94 167 LEU A C 1
ATOM 1288 O O . LEU A 1 167 ? -26.244 -13.014 40.470 1.00 93.94 167 LEU A O 1
ATOM 1292 N N . ALA A 1 168 ? -27.300 -11.323 39.446 1.00 93.81 168 ALA A N 1
ATOM 1293 C CA . ALA A 1 168 ? -28.425 -11.298 40.385 1.00 93.81 168 ALA A CA 1
ATOM 1294 C C . ALA A 1 168 ? -29.138 -12.660 40.474 1.00 93.81 168 ALA A C 1
ATOM 1296 O O . ALA A 1 168 ? -29.325 -13.175 41.575 1.00 93.81 168 ALA A O 1
ATOM 1297 N N . ALA A 1 169 ? -29.440 -13.286 39.332 1.00 91.38 169 ALA A N 1
ATOM 1298 C CA . ALA A 1 169 ? -30.090 -14.597 39.294 1.00 91.38 169 ALA A CA 1
ATOM 1299 C C . ALA A 1 169 ? -29.226 -15.730 39.893 1.00 91.38 169 ALA A C 1
ATOM 1301 O O . ALA A 1 169 ? -29.767 -16.673 40.476 1.00 91.38 169 ALA A O 1
ATOM 1302 N N . ALA A 1 170 ? -27.894 -15.644 39.795 1.00 89.25 170 ALA A N 1
ATOM 1303 C CA . ALA A 1 170 ? -26.982 -16.576 40.465 1.00 89.25 170 ALA A CA 1
ATOM 1304 C C . ALA A 1 170 ? -26.933 -16.336 41.987 1.00 89.25 170 ALA A C 1
ATOM 1306 O O . ALA A 1 170 ? -27.114 -17.270 42.773 1.00 89.25 170 ALA A O 1
ATOM 1307 N N . HIS A 1 171 ? -26.781 -15.075 42.407 1.00 90.56 171 HIS A N 1
ATOM 1308 C CA . HIS A 1 171 ? -26.713 -14.667 43.816 1.00 90.56 171 HIS A CA 1
ATOM 1309 C C . HIS A 1 171 ? -27.999 -15.002 44.585 1.00 90.56 171 HIS A C 1
ATOM 1311 O O . HIS A 1 171 ? -27.924 -15.464 45.721 1.00 90.56 171 HIS A O 1
ATOM 1317 N N . GLU A 1 172 ? -29.171 -14.863 43.958 1.00 88.50 172 GLU A N 1
ATOM 1318 C CA . GLU A 1 172 ? -30.473 -15.268 44.520 1.00 88.50 172 GLU A CA 1
ATOM 1319 C C . GLU A 1 172 ? -30.579 -16.785 44.784 1.00 88.50 172 GLU A C 1
ATOM 1321 O O . GLU A 1 172 ? -31.344 -17.207 45.650 1.00 88.50 172 GLU A O 1
ATOM 1326 N N . ASN A 1 173 ? -29.772 -17.605 44.100 1.00 84.56 173 ASN A N 1
ATOM 1327 C CA . ASN A 1 173 ? -29.662 -19.053 44.315 1.00 84.56 173 ASN A CA 1
ATOM 1328 C C . ASN A 1 173 ? -28.464 -19.447 45.208 1.00 84.56 173 ASN A C 1
ATOM 1330 O O . ASN A 1 173 ? -28.180 -20.636 45.361 1.00 84.56 173 ASN A O 1
ATOM 1334 N N . GLY A 1 174 ? -27.765 -18.474 45.805 1.00 83.12 174 GLY A N 1
ATOM 1335 C CA . GLY A 1 174 ? -26.600 -18.701 46.670 1.00 83.12 174 GLY A CA 1
ATOM 1336 C C . GLY A 1 174 ? -25.306 -19.052 45.925 1.00 83.12 174 GLY A C 1
ATOM 1337 O O . GLY A 1 174 ? -24.390 -19.600 46.533 1.00 83.12 174 GLY A O 1
ATOM 1338 N N . ILE A 1 175 ? -25.228 -18.763 44.623 1.00 85.31 175 ILE A N 1
ATOM 1339 C CA . ILE A 1 175 ? -24.104 -19.115 43.746 1.00 85.31 175 ILE A CA 1
ATOM 1340 C C . ILE A 1 175 ? -23.270 -17.859 43.475 1.00 85.31 175 ILE A C 1
ATOM 1342 O O . ILE A 1 175 ? -23.805 -16.878 42.968 1.00 85.31 175 ILE A O 1
ATOM 1346 N N . VAL A 1 176 ? -21.969 -17.904 43.769 1.00 85.69 176 VAL A N 1
ATOM 1347 C CA . VAL A 1 176 ? -20.985 -16.839 43.482 1.00 85.69 176 VAL A CA 1
ATOM 1348 C C . VAL A 1 176 ? -20.070 -17.314 42.345 1.00 85.69 176 VAL A C 1
ATOM 1350 O O . VAL A 1 176 ? -19.792 -18.507 42.244 1.00 85.69 176 VAL A O 1
ATOM 1353 N N . HIS A 1 177 ? -19.638 -16.424 41.450 1.00 86.94 177 HIS A N 1
ATOM 1354 C CA . HIS A 1 177 ? -18.883 -16.798 40.247 1.00 86.94 177 HIS A CA 1
ATOM 1355 C C . HIS A 1 177 ? -17.365 -16.888 40.484 1.00 86.94 177 HIS A C 1
ATOM 1357 O O . HIS A 1 177 ? -16.728 -17.787 39.928 1.00 86.94 177 HIS A O 1
ATOM 1363 N N . CYS A 1 178 ? -16.783 -15.975 41.266 1.00 83.12 178 CYS A N 1
ATOM 1364 C CA . CYS A 1 178 ? -15.368 -15.909 41.678 1.00 83.12 178 CYS A CA 1
ATOM 1365 C C . CYS A 1 178 ? -14.291 -15.765 40.570 1.00 83.12 178 CYS A C 1
ATOM 1367 O O . CYS A 1 178 ? -13.162 -15.404 40.885 1.00 83.12 178 CYS A O 1
ATOM 1369 N N . ASP A 1 179 ? -14.601 -15.989 39.292 1.00 82.56 179 ASP A N 1
ATOM 1370 C CA . ASP A 1 179 ? -13.687 -15.829 38.139 1.00 82.56 179 ASP A CA 1
ATOM 1371 C C . ASP A 1 179 ? -14.379 -15.048 37.001 1.00 82.56 179 ASP A C 1
ATOM 1373 O O . ASP A 1 179 ? -14.269 -15.371 35.818 1.00 82.56 179 ASP A O 1
ATOM 1377 N N . LEU A 1 180 ? -15.165 -14.028 37.359 1.00 89.31 180 LEU A N 1
ATOM 1378 C CA . LEU A 1 180 ? -15.886 -13.187 36.404 1.00 89.31 180 LEU A CA 1
ATOM 1379 C C . LEU A 1 180 ? -14.904 -12.284 35.631 1.00 89.31 180 LEU A C 1
ATOM 1381 O O . LEU A 1 180 ? -14.230 -11.436 36.209 1.00 89.31 180 LEU A O 1
ATOM 1385 N N . LYS A 1 181 ? -14.843 -12.435 34.305 1.00 87.88 181 LYS A N 1
ATOM 1386 C CA . LYS A 1 181 ? -13.921 -11.698 33.415 1.00 87.88 181 LYS A CA 1
ATOM 1387 C C . LYS A 1 181 ? -14.463 -11.604 31.990 1.00 87.88 181 LYS A C 1
ATOM 1389 O O . LYS A 1 181 ? -15.334 -12.379 31.605 1.00 87.88 181 LYS A O 1
ATOM 1394 N N . ALA A 1 182 ? -13.908 -10.713 31.167 1.00 87.00 182 ALA A N 1
ATOM 1395 C CA . ALA A 1 182 ? -14.376 -10.477 29.792 1.00 87.00 182 ALA A CA 1
ATOM 1396 C C . ALA A 1 182 ? -14.250 -11.688 28.834 1.00 87.00 182 ALA A C 1
ATOM 1398 O O . ALA A 1 182 ? -14.898 -11.715 27.789 1.00 87.00 182 ALA A O 1
ATOM 1399 N N . SER A 1 183 ? -13.454 -12.707 29.168 1.00 83.38 183 SER A N 1
ATOM 1400 C CA . SER A 1 183 ? -13.422 -13.982 28.435 1.00 83.38 183 SER A CA 1
ATOM 1401 C C . SER A 1 183 ? -14.497 -14.986 28.883 1.00 83.38 183 SER A C 1
ATOM 1403 O O . SER A 1 183 ? -14.831 -15.873 28.103 1.00 83.38 183 SER A O 1
ATOM 1405 N N . ASN A 1 184 ? -15.103 -14.796 30.063 1.00 89.25 184 ASN A N 1
ATOM 1406 C CA . ASN A 1 184 ? -16.222 -15.592 30.594 1.00 89.25 184 ASN A CA 1
ATOM 1407 C C . ASN A 1 184 ? -17.604 -14.948 30.306 1.00 89.25 184 ASN A C 1
ATOM 1409 O O . ASN A 1 184 ? -18.631 -15.376 30.830 1.00 89.25 184 ASN A O 1
ATOM 1413 N N . ILE A 1 185 ? -17.645 -13.924 29.448 1.00 90.94 185 ILE A N 1
ATOM 1414 C CA . ILE A 1 185 ? -18.871 -13.301 28.933 1.00 90.94 185 ILE A CA 1
ATOM 1415 C C . ILE A 1 185 ? -18.936 -13.536 27.426 1.00 90.94 185 ILE A C 1
ATOM 1417 O O . ILE A 1 185 ? -17.991 -13.185 26.719 1.00 90.94 185 ILE A O 1
ATOM 1421 N N . LEU A 1 186 ? -20.051 -14.068 26.925 1.00 88.69 186 LEU A N 1
ATOM 1422 C CA . LEU A 1 186 ? -20.343 -14.190 25.494 1.00 88.69 186 LEU A CA 1
ATOM 1423 C C . LEU A 1 186 ? -21.383 -13.154 25.053 1.00 88.69 186 LEU A C 1
ATOM 1425 O O . LEU A 1 186 ? -22.351 -12.893 25.766 1.00 88.69 186 LEU A O 1
ATOM 1429 N N . ILE A 1 187 ? -21.192 -12.603 23.854 1.00 87.31 187 ILE A N 1
ATOM 1430 C CA . ILE A 1 187 ? -22.142 -11.742 23.144 1.00 87.31 187 ILE A CA 1
ATOM 1431 C C . ILE A 1 187 ? -22.588 -12.469 21.878 1.00 87.31 187 ILE A C 1
ATOM 1433 O O . ILE A 1 187 ? -21.802 -12.657 20.944 1.00 87.31 187 ILE A O 1
ATOM 1437 N N . ASP A 1 188 ? -23.856 -12.868 21.856 1.00 79.94 188 ASP A N 1
ATOM 1438 C CA . ASP A 1 188 ? -24.523 -13.443 20.694 1.00 79.94 188 ASP A CA 1
ATOM 1439 C C . ASP A 1 188 ? -25.225 -12.346 19.876 1.00 79.94 188 ASP A C 1
ATOM 1441 O O . ASP A 1 188 ? -25.963 -11.522 20.420 1.00 79.94 188 ASP A O 1
ATOM 1445 N N . LEU A 1 189 ? -24.967 -12.343 18.568 1.00 69.12 189 LEU A N 1
ATOM 1446 C CA . LEU A 1 189 ? -25.437 -11.356 17.588 1.00 69.12 189 LEU A CA 1
ATOM 1447 C C . LEU A 1 189 ? -26.449 -11.958 16.593 1.00 69.12 189 LEU A C 1
ATOM 1449 O O . LEU A 1 189 ? -26.894 -11.263 15.680 1.00 69.12 189 LEU A O 1
ATOM 1453 N N . ASP A 1 190 ? -26.780 -13.248 16.721 1.00 54.50 190 ASP A N 1
ATOM 1454 C CA . ASP A 1 190 ? -27.452 -14.011 15.668 1.00 54.50 190 ASP A CA 1
ATOM 1455 C C . ASP A 1 190 ? -28.977 -13.766 15.632 1.00 54.50 190 ASP A C 1
ATOM 1457 O O . ASP A 1 190 ? -29.750 -14.225 16.483 1.00 54.50 190 ASP A O 1
ATOM 1461 N N . ASN A 1 191 ? -29.434 -13.069 14.587 1.00 49.97 191 ASN A N 1
ATOM 1462 C CA . ASN A 1 191 ? -30.852 -12.834 14.307 1.00 49.97 191 ASN A CA 1
ATOM 1463 C C . ASN A 1 191 ? -31.557 -14.132 13.868 1.00 49.97 191 ASN A C 1
ATOM 1465 O O . ASN A 1 191 ? -31.678 -14.424 12.680 1.00 49.97 191 ASN A O 1
ATOM 1469 N N . LYS A 1 192 ? -32.058 -14.907 14.839 1.00 41.78 192 LYS A N 1
ATOM 1470 C CA . LYS A 1 192 ? -32.924 -16.087 14.613 1.00 41.78 192 LYS A CA 1
ATOM 1471 C C . LYS A 1 192 ? -34.411 -15.847 14.912 1.00 41.78 192 LYS A C 1
ATOM 1473 O O . LYS A 1 192 ? -35.171 -16.791 15.105 1.00 41.78 192 LYS A O 1
ATOM 1478 N N . ALA A 1 193 ? -34.831 -14.583 14.876 1.00 33.41 193 ALA A N 1
ATOM 1479 C CA . ALA A 1 193 ? -36.179 -14.195 14.465 1.00 33.41 193 ALA A CA 1
ATOM 1480 C C . ALA A 1 193 ? -36.079 -13.673 13.020 1.00 33.41 193 ALA A C 1
ATOM 1482 O O . ALA A 1 193 ? -35.183 -12.885 12.722 1.00 33.41 193 ALA A O 1
ATOM 1483 N N . GLY A 1 194 ? -36.917 -14.181 12.114 1.00 28.72 194 GLY A N 1
ATOM 1484 C CA . GLY A 1 194 ? -36.783 -13.932 10.674 1.00 28.72 194 GLY A CA 1
ATOM 1485 C C . GLY A 1 194 ? -37.537 -12.699 10.167 1.00 28.72 194 GLY A C 1
ATOM 1486 O O . GLY A 1 194 ? -38.512 -12.279 10.784 1.00 28.72 194 GLY A O 1
ATOM 1487 N N . SER A 1 195 ? -37.127 -12.229 8.980 1.00 32.00 195 SER A N 1
ATOM 1488 C CA . SER A 1 195 ? -37.680 -11.110 8.182 1.00 32.00 195 SER A CA 1
ATOM 1489 C C . SER A 1 195 ? -37.647 -9.709 8.820 1.00 32.00 195 SER A C 1
ATOM 1491 O O . SER A 1 195 ? -37.987 -9.529 9.979 1.00 32.00 195 SER A O 1
ATOM 1493 N N . ASP A 1 196 ? -37.232 -8.726 8.013 1.00 36.88 196 ASP A N 1
ATOM 1494 C CA . ASP A 1 196 ? -37.267 -7.276 8.258 1.00 36.88 196 ASP A CA 1
ATOM 1495 C C . ASP A 1 196 ? -36.843 -6.774 9.650 1.00 36.88 196 ASP A C 1
ATOM 1497 O O . ASP A 1 196 ? -37.642 -6.284 10.444 1.00 36.88 196 ASP A O 1
ATOM 1501 N N . SER A 1 197 ? -35.522 -6.712 9.872 1.00 33.50 197 SER A N 1
ATOM 1502 C CA . SER A 1 197 ? -34.933 -5.737 10.809 1.00 33.50 197 SER A CA 1
ATOM 1503 C C . SER A 1 197 ? -34.822 -4.353 10.147 1.00 33.50 197 SER A C 1
ATOM 1505 O O . SER A 1 197 ? -33.753 -3.750 10.029 1.00 33.50 197 SER A O 1
ATOM 1507 N N . SER A 1 198 ? -35.954 -3.850 9.655 1.00 30.58 198 SER A N 1
ATOM 1508 C CA . SER A 1 198 ? -36.095 -2.445 9.294 1.00 30.58 198 SER A CA 1
ATOM 1509 C C . SER A 1 198 ? -36.127 -1.606 10.572 1.00 30.58 198 SER A C 1
ATOM 1511 O O . SER A 1 198 ? -37.026 -1.786 11.387 1.00 30.58 198 SER A O 1
ATOM 1513 N N . TYR A 1 199 ? -35.195 -0.659 10.707 1.00 32.84 199 TYR A N 1
ATOM 1514 C CA . TYR A 1 199 ? -35.303 0.509 11.593 1.00 32.84 199 TYR A CA 1
ATOM 1515 C C . TYR A 1 199 ? -35.733 0.234 13.057 1.00 32.84 199 TYR A C 1
ATOM 1517 O O . TYR A 1 199 ? -36.893 0.404 13.427 1.00 32.84 199 TYR A O 1
ATOM 1525 N N . GLN A 1 200 ? -34.762 -0.059 13.932 1.00 33.16 200 GLN A N 1
ATOM 1526 C CA . GLN A 1 200 ? -34.881 0.289 15.355 1.00 33.16 200 GLN A CA 1
ATOM 1527 C C . GLN A 1 200 ? -34.158 1.626 15.620 1.00 33.16 200 GLN A C 1
ATOM 1529 O O . GLN A 1 200 ? -32.929 1.673 15.515 1.00 33.16 200 GLN A O 1
ATOM 1534 N N . PRO A 1 201 ? -34.875 2.714 15.954 1.00 32.66 201 PRO A N 1
ATOM 1535 C CA . PRO A 1 201 ? -34.267 3.928 16.490 1.00 32.66 201 PRO A CA 1
ATOM 1536 C C . PRO A 1 201 ? -33.919 3.761 17.982 1.00 32.66 201 PRO A C 1
ATOM 1538 O O . PRO A 1 201 ? -34.332 2.801 18.629 1.00 32.66 201 PRO A O 1
ATOM 1541 N N . HIS A 1 202 ? -33.182 4.724 18.543 1.00 41.47 202 HIS A N 1
ATOM 1542 C CA . HIS A 1 202 ? -32.895 4.840 19.988 1.00 41.47 202 HIS A CA 1
ATOM 1543 C C . HIS A 1 202 ? -32.051 3.713 20.625 1.00 41.47 202 HIS A C 1
ATOM 1545 O O . HIS A 1 202 ? -32.149 3.449 21.821 1.00 41.47 202 HIS A O 1
ATOM 1551 N N . GLY A 1 203 ? -31.150 3.097 19.852 1.00 42.91 203 GLY A N 1
ATOM 1552 C CA . GLY A 1 203 ? -29.931 2.495 20.409 1.00 42.91 203 GLY A CA 1
ATOM 1553 C C . GLY A 1 203 ? -30.088 1.210 21.231 1.00 42.91 203 GLY A C 1
ATOM 1554 O O . GLY A 1 203 ? -29.175 0.882 21.992 1.00 42.91 203 GLY A O 1
ATOM 1555 N N . GLU A 1 204 ? -31.184 0.458 21.100 1.00 41.41 204 GLU A N 1
ATOM 1556 C CA . GLU A 1 204 ? -31.255 -0.898 21.664 1.00 41.41 204 GLU A CA 1
ATOM 1557 C C . GLU A 1 204 ? -30.274 -1.844 20.956 1.00 41.41 204 GLU A C 1
ATOM 1559 O O . GLU A 1 204 ? -30.366 -2.106 19.757 1.00 41.41 204 GLU A O 1
ATOM 1564 N N . MET A 1 205 ? -29.327 -2.400 21.711 1.00 51.69 205 MET A N 1
ATOM 1565 C CA . MET A 1 205 ? -28.467 -3.474 21.240 1.00 51.69 205 MET A CA 1
ATOM 1566 C C . MET A 1 205 ? -29.219 -4.809 21.346 1.00 51.69 205 MET A C 1
ATOM 1568 O O . MET A 1 205 ? -29.294 -5.402 22.420 1.00 51.69 205 MET A O 1
ATOM 1572 N N . ALA A 1 206 ? -29.705 -5.327 20.215 1.00 54.78 206 ALA A N 1
ATOM 1573 C CA . ALA A 1 206 ? -30.384 -6.630 20.121 1.00 54.78 206 ALA A CA 1
ATOM 1574 C C . ALA A 1 206 ? -29.507 -7.855 20.495 1.00 54.78 206 ALA A C 1
ATOM 1576 O O . ALA A 1 206 ? -29.985 -8.991 20.492 1.00 54.78 206 ALA A O 1
ATOM 1577 N N . ALA A 1 207 ? -28.226 -7.641 20.814 1.00 67.94 207 ALA A N 1
ATOM 1578 C CA . ALA A 1 207 ? -27.279 -8.688 21.168 1.00 67.94 207 ALA A CA 1
ATOM 1579 C C . ALA A 1 207 ? -27.536 -9.250 22.578 1.00 67.94 207 ALA A C 1
ATOM 1581 O O . ALA A 1 207 ? -27.671 -8.509 23.561 1.00 67.94 207 ALA A O 1
ATOM 1582 N N . LYS A 1 208 ? -27.552 -10.579 22.690 1.00 83.81 208 LYS A N 1
ATOM 1583 C CA . LYS A 1 208 ? -27.767 -11.288 23.957 1.00 83.81 208 LYS A CA 1
ATOM 1584 C C . LYS A 1 208 ? -26.430 -11.511 24.645 1.00 83.81 208 LYS A C 1
ATOM 1586 O O . LYS A 1 208 ? -25.546 -12.161 24.090 1.00 83.81 208 LYS A O 1
ATOM 1591 N N . VAL A 1 209 ? -26.293 -11.009 25.866 1.00 91.38 209 VAL A N 1
ATOM 1592 C CA . VAL A 1 209 ? -25.093 -11.204 26.687 1.00 91.38 209 VAL A CA 1
ATOM 1593 C C . VAL A 1 209 ? -25.336 -12.358 27.657 1.00 91.38 209 VAL A C 1
ATOM 1595 O O . VAL A 1 209 ? -26.319 -12.326 28.398 1.00 91.38 209 VAL A O 1
ATOM 1598 N N . LYS A 1 210 ? -24.456 -13.363 27.679 1.00 90.81 210 LYS A N 1
ATOM 1599 C CA . LYS A 1 210 ? -24.539 -14.525 28.581 1.00 90.81 210 LYS A CA 1
ATOM 1600 C C . LYS A 1 210 ? -23.238 -14.745 29.346 1.00 90.81 210 LYS A C 1
ATOM 1602 O O . LYS A 1 210 ? -22.157 -14.740 28.760 1.00 90.81 210 LYS A O 1
ATOM 1607 N N . ILE A 1 211 ? -23.366 -14.981 30.649 1.00 91.44 211 ILE A N 1
ATOM 1608 C CA . ILE A 1 211 ? -22.285 -15.448 31.523 1.00 91.44 211 ILE A CA 1
ATOM 1609 C C . ILE A 1 211 ? -22.070 -16.950 31.281 1.00 91.44 211 ILE A C 1
ATOM 1611 O O . ILE A 1 211 ? -23.037 -17.720 31.285 1.00 91.44 211 ILE A O 1
ATOM 1615 N N . ILE A 1 212 ? -20.814 -17.354 31.092 1.00 86.81 212 ILE A N 1
ATOM 1616 C CA . ILE A 1 212 ? -20.353 -18.751 31.057 1.00 86.81 212 ILE A CA 1
ATOM 1617 C C . ILE A 1 212 ? -19.394 -19.022 32.226 1.00 86.81 212 ILE A C 1
ATOM 1619 O O . ILE A 1 212 ? -18.898 -18.092 32.849 1.00 86.81 212 ILE A O 1
ATOM 1623 N N . ASP A 1 213 ? -19.083 -20.295 32.478 1.00 77.56 213 ASP A N 1
ATOM 1624 C CA . ASP A 1 213 ? -17.935 -20.701 33.304 1.00 77.56 213 ASP A CA 1
ATOM 1625 C C . ASP A 1 213 ? -17.899 -20.160 34.749 1.00 77.56 213 ASP A C 1
ATOM 1627 O O . ASP A 1 213 ? -16.874 -19.688 35.239 1.00 77.56 213 ASP A O 1
ATOM 1631 N N . PHE A 1 214 ? -19.008 -20.351 35.474 1.00 74.00 214 PHE A N 1
ATOM 1632 C CA . PHE A 1 214 ? -19.021 -20.324 36.943 1.00 74.00 214 PHE A CA 1
ATOM 1633 C C . PHE A 1 214 ? -17.949 -21.271 37.531 1.00 74.00 214 PHE A C 1
ATOM 1635 O O . PHE A 1 214 ? -17.613 -22.303 36.940 1.00 74.00 214 PHE A O 1
ATOM 1642 N N . GLY A 1 215 ? -17.376 -20.890 38.676 1.00 61.06 215 GLY A N 1
ATOM 1643 C CA . GLY A 1 215 ? -16.078 -21.370 39.162 1.00 61.06 215 GLY A CA 1
ATOM 1644 C C . GLY A 1 215 ? -16.039 -22.737 39.859 1.00 61.06 215 GLY A C 1
ATOM 1645 O O . GLY A 1 215 ? -15.508 -22.805 40.966 1.00 61.06 215 GLY A O 1
ATOM 1646 N N . ILE A 1 216 ? -16.453 -23.817 39.175 1.00 53.88 216 ILE A N 1
ATOM 1647 C CA . ILE A 1 216 ? -16.592 -25.225 39.663 1.00 53.88 216 ILE A CA 1
ATOM 1648 C C . ILE A 1 216 ? -15.261 -25.902 40.102 1.00 53.88 216 ILE A C 1
ATOM 1650 O O . ILE A 1 216 ? -15.118 -27.122 40.142 1.00 53.88 216 ILE A O 1
ATOM 1654 N N . ALA A 1 217 ? -14.227 -25.116 40.394 1.00 44.00 217 ALA A N 1
ATOM 1655 C CA . ALA A 1 217 ? -12.904 -25.562 40.822 1.00 44.00 217 ALA A CA 1
ATOM 1656 C C . ALA A 1 217 ? -12.257 -24.665 41.902 1.00 44.00 217 ALA A C 1
ATOM 1658 O O . ALA A 1 217 ? -11.104 -24.907 42.260 1.00 44.00 217 ALA A O 1
ATOM 1659 N N . GLN A 1 218 ? -12.950 -23.646 42.436 1.00 41.34 218 GLN A N 1
ATOM 1660 C CA . GLN A 1 218 ? -12.443 -22.825 43.546 1.00 41.34 218 GLN A CA 1
ATOM 1661 C C . GLN A 1 218 ? -13.482 -22.641 44.658 1.00 41.34 218 GLN A C 1
ATOM 1663 O O . GLN A 1 218 ? -14.310 -21.736 44.639 1.00 41.34 218 GLN A O 1
ATOM 1668 N N . SER A 1 219 ? -13.384 -23.493 45.679 1.00 33.31 219 SER A N 1
ATOM 1669 C CA . SER A 1 219 ? -14.051 -23.308 46.971 1.00 33.31 219 SER A CA 1
ATOM 1670 C C . SER A 1 219 ? -13.260 -23.998 48.081 1.00 33.31 219 SER A C 1
ATOM 1672 O O . SER A 1 219 ? -13.526 -25.148 48.436 1.00 33.31 219 SER A O 1
ATOM 1674 N N . SER A 1 220 ? -12.282 -23.278 48.632 1.00 28.78 220 SER A N 1
ATOM 1675 C CA . SER A 1 220 ? -11.759 -23.530 49.976 1.00 28.78 220 SER A CA 1
ATOM 1676 C C . SER A 1 220 ? -12.581 -22.737 51.003 1.00 28.78 220 SER A C 1
ATOM 1678 O O . SER A 1 220 ? -13.086 -21.659 50.711 1.00 28.78 220 SER A O 1
ATOM 1680 N N . HIS A 1 221 ? -12.712 -23.284 52.214 1.00 30.72 221 HIS A N 1
ATOM 1681 C CA . HIS A 1 221 ? -13.302 -22.632 53.393 1.00 30.72 221 HIS A CA 1
ATOM 1682 C C . HIS A 1 221 ? -14.739 -22.090 53.276 1.00 30.72 221 HIS A C 1
ATOM 1684 O O . HIS A 1 221 ? -15.003 -20.902 53.431 1.00 30.72 221 HIS A O 1
ATOM 1690 N N . ASN A 1 222 ? -15.697 -23.019 53.253 1.00 28.39 222 ASN A N 1
ATOM 1691 C CA . ASN A 1 222 ? -16.881 -22.894 54.112 1.00 28.39 222 ASN A CA 1
ATOM 1692 C C . ASN A 1 222 ? -16.911 -24.083 55.089 1.00 28.39 222 ASN A C 1
ATOM 1694 O O . ASN A 1 222 ? -17.614 -25.071 54.897 1.00 28.39 222 ASN A O 1
ATOM 1698 N N . GLY A 1 223 ? -16.051 -24.010 56.109 1.00 26.33 223 GLY A N 1
ATOM 1699 C CA . GLY A 1 223 ? -15.837 -25.067 57.099 1.00 26.33 223 GLY A CA 1
ATOM 1700 C C . GLY A 1 223 ? -14.923 -24.573 58.219 1.00 26.33 223 GLY A C 1
ATOM 1701 O O . GLY A 1 223 ? -13.764 -24.244 57.976 1.00 26.33 223 GLY A O 1
ATOM 1702 N N . GLN A 1 224 ? -15.467 -24.473 59.431 1.00 29.81 224 GLN A N 1
ATOM 1703 C CA . GLN A 1 224 ? -14.825 -23.838 60.582 1.00 29.81 224 GLN A CA 1
ATOM 1704 C C . GLN A 1 224 ? -14.075 -24.880 61.430 1.00 29.81 224 GLN A C 1
ATOM 1706 O O . GLN A 1 224 ? -14.673 -25.499 62.309 1.00 29.81 224 GLN A O 1
ATOM 1711 N N . GLN A 1 225 ? -12.782 -25.086 61.156 1.00 25.34 225 GLN A N 1
ATOM 1712 C CA . GLN A 1 225 ? -11.883 -25.937 61.950 1.00 25.34 225 GLN A CA 1
ATOM 1713 C C . GLN A 1 225 ? -10.419 -25.482 61.830 1.00 25.34 225 GLN A C 1
ATOM 1715 O O . GLN A 1 225 ? -9.986 -25.046 60.765 1.00 25.34 225 GLN A O 1
ATOM 1720 N N . ASP A 1 226 ? -9.673 -25.574 62.932 1.00 31.58 226 ASP A N 1
ATOM 1721 C CA . ASP A 1 226 ? -8.307 -25.055 63.062 1.00 31.58 226 ASP A CA 1
ATOM 1722 C C . ASP A 1 226 ? -7.254 -25.930 62.358 1.00 31.58 226 ASP A C 1
ATOM 1724 O O . ASP A 1 226 ? -7.200 -27.142 62.572 1.00 31.58 226 ASP A O 1
ATOM 1728 N N . ILE A 1 227 ? -6.343 -25.308 61.597 1.00 25.62 227 ILE A N 1
ATOM 1729 C CA . ILE A 1 227 ? -5.112 -25.934 61.081 1.00 25.62 227 ILE A CA 1
ATOM 1730 C C . ILE A 1 227 ? -3.922 -24.970 61.315 1.00 25.62 227 ILE A C 1
ATOM 1732 O O . ILE A 1 227 ? -4.100 -23.760 61.162 1.00 25.62 227 ILE A O 1
ATOM 1736 N N . PRO A 1 228 ? -2.721 -25.441 61.726 1.00 24.47 228 PRO A N 1
ATOM 1737 C CA . PRO A 1 228 ? -1.635 -24.553 62.157 1.00 24.47 228 PRO A CA 1
ATOM 1738 C C . PRO A 1 228 ? -0.933 -23.793 61.023 1.00 24.47 228 PRO A C 1
ATOM 1740 O O . PRO A 1 228 ? -0.866 -24.247 59.883 1.00 24.47 228 PRO A O 1
ATOM 1743 N N . ALA A 1 229 ? -0.314 -22.662 61.369 1.00 27.38 229 ALA A N 1
ATOM 1744 C CA . ALA A 1 229 ? 0.450 -21.841 60.433 1.00 27.38 229 ALA A CA 1
ATOM 1745 C C . ALA A 1 229 ? 1.749 -22.523 59.952 1.00 27.38 229 ALA A C 1
ATOM 1747 O O . ALA A 1 229 ? 2.590 -22.895 60.774 1.00 27.38 229 ALA A O 1
ATOM 1748 N N . GLY A 1 230 ? 1.962 -22.582 58.628 1.00 28.41 230 GLY A N 1
ATOM 1749 C CA . GLY A 1 230 ? 3.286 -22.850 58.047 1.00 28.41 230 GLY A CA 1
ATOM 1750 C C . GLY A 1 230 ? 3.333 -23.695 56.767 1.00 28.41 230 GLY A C 1
ATOM 1751 O O . GLY A 1 230 ? 3.920 -24.773 56.785 1.00 28.41 230 GLY A O 1
ATOM 1752 N N . SER A 1 231 ? 2.820 -23.192 55.637 1.00 22.50 231 SER A N 1
ATOM 1753 C CA . SER A 1 231 ? 3.062 -23.800 54.314 1.00 22.50 231 SER A CA 1
ATOM 1754 C C . SER A 1 231 ? 3.262 -22.748 53.212 1.00 22.50 231 SER A C 1
ATOM 1756 O O . SER A 1 231 ? 2.307 -22.269 52.605 1.00 22.50 231 SER A O 1
ATOM 1758 N N . ASN A 1 232 ? 4.521 -22.402 52.926 1.00 30.39 232 ASN A N 1
ATOM 1759 C CA . ASN A 1 232 ? 4.881 -21.546 51.789 1.00 30.39 232 ASN A CA 1
ATOM 1760 C C . ASN A 1 232 ? 4.930 -22.375 50.493 1.00 30.39 232 ASN A C 1
ATOM 1762 O O . ASN A 1 232 ? 5.992 -22.865 50.110 1.00 30.39 232 ASN A O 1
ATOM 1766 N N . THR A 1 233 ? 3.798 -22.532 49.808 1.00 24.12 233 THR A N 1
ATOM 1767 C CA . THR A 1 233 ? 3.704 -23.262 48.531 1.00 24.12 233 THR A CA 1
ATOM 1768 C C . THR A 1 233 ? 3.728 -22.318 47.328 1.00 24.12 233 THR A C 1
ATOM 1770 O O . THR A 1 233 ? 2.711 -22.074 46.681 1.00 24.12 233 THR A O 1
ATOM 1773 N N . SER A 1 234 ? 4.917 -21.803 47.001 1.00 33.78 234 SER A N 1
ATOM 1774 C CA . SER A 1 234 ? 5.184 -21.142 45.714 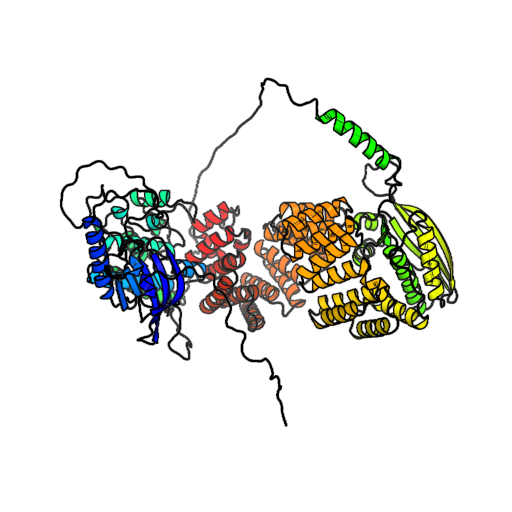1.00 33.78 234 SER A CA 1
ATOM 1775 C C . SER A 1 234 ? 5.248 -22.184 44.586 1.00 33.78 234 SER A C 1
ATOM 1777 O O . SER A 1 234 ? 6.334 -22.575 44.160 1.00 33.78 234 SER A O 1
ATOM 1779 N N . GLY A 1 235 ? 4.083 -22.662 44.140 1.00 23.66 235 GLY A N 1
ATOM 1780 C CA . GLY A 1 235 ? 3.924 -23.704 43.118 1.00 23.66 235 GLY A CA 1
ATOM 1781 C C . GLY A 1 235 ? 3.343 -23.178 41.800 1.00 23.66 235 GLY A C 1
ATOM 1782 O O . GLY A 1 235 ? 2.450 -22.333 41.792 1.00 23.66 235 GLY A O 1
ATOM 1783 N N . SER A 1 236 ? 3.864 -23.685 40.679 1.00 32.62 236 SER A N 1
ATOM 1784 C CA . SER A 1 236 ? 3.473 -23.322 39.307 1.00 32.62 236 SER A CA 1
ATOM 1785 C C . SER A 1 236 ? 1.960 -23.404 39.066 1.00 32.62 236 SER A C 1
ATOM 1787 O O . SER A 1 236 ? 1.356 -24.455 39.282 1.00 32.62 236 SER A O 1
ATOM 1789 N N . ASN A 1 237 ? 1.347 -22.328 38.557 1.00 28.62 237 ASN A N 1
ATOM 1790 C CA . ASN A 1 237 ? -0.050 -22.355 38.127 1.00 28.62 237 ASN A CA 1
ATOM 1791 C C . ASN A 1 237 ? -0.320 -21.362 36.981 1.00 28.62 237 ASN A C 1
ATOM 1793 O O . ASN A 1 237 ? 0.213 -20.252 36.968 1.00 28.62 237 ASN A O 1
ATOM 1797 N N . SER A 1 238 ? -1.165 -21.732 36.015 1.00 33.28 238 SER A N 1
ATOM 1798 C CA . SER A 1 238 ? -1.398 -20.982 34.761 1.00 33.28 238 SER A CA 1
ATOM 1799 C C . SER A 1 238 ? -2.334 -19.765 34.926 1.00 33.28 238 SER A C 1
ATOM 1801 O O . SER A 1 238 ? -3.163 -19.483 34.062 1.00 33.28 238 SER A O 1
ATOM 1803 N N . GLY A 1 239 ? -2.240 -19.067 36.062 1.00 37.41 239 GLY A N 1
ATOM 1804 C CA . GLY A 1 239 ? -3.267 -18.153 36.576 1.00 37.41 239 GLY A CA 1
ATOM 1805 C C . GLY A 1 239 ? -3.100 -16.662 36.270 1.00 37.41 239 GLY A C 1
ATOM 1806 O O . GLY A 1 239 ? -4.015 -15.903 36.582 1.00 37.41 239 GLY A O 1
ATOM 1807 N N . TYR A 1 240 ? -1.991 -16.227 35.653 1.00 40.22 240 TYR A N 1
ATOM 1808 C CA . TYR A 1 240 ? -1.636 -14.801 35.508 1.00 40.22 240 TYR A CA 1
ATOM 1809 C C . TYR A 1 240 ? -2.768 -13.904 34.968 1.00 40.22 240 TYR A C 1
ATOM 1811 O O . TYR A 1 240 ? -2.925 -12.777 35.424 1.00 40.22 240 TYR A O 1
ATOM 1819 N N . GLY A 1 241 ? -3.587 -14.397 34.031 1.00 49.00 241 GLY A N 1
ATOM 1820 C CA . GLY A 1 241 ? -4.712 -13.630 33.482 1.00 49.00 241 GLY A CA 1
ATOM 1821 C C . GLY A 1 241 ? -5.886 -13.420 34.451 1.00 49.00 241 GLY A C 1
ATOM 1822 O O . GLY A 1 241 ? -6.553 -12.393 34.367 1.00 49.00 241 GLY A O 1
ATOM 1823 N N . SER A 1 242 ? -6.134 -14.345 35.387 1.00 64.31 242 SER A N 1
ATOM 1824 C CA . SER A 1 242 ? -7.261 -14.255 36.334 1.00 64.31 242 SER A CA 1
ATOM 1825 C C . SER A 1 242 ? -6.978 -13.264 37.472 1.00 64.31 242 SER A C 1
ATOM 1827 O O . SER A 1 242 ? -7.868 -12.510 37.854 1.00 64.31 242 SER A O 1
ATOM 1829 N N . TRP A 1 243 ? -5.720 -13.142 37.923 1.00 78.19 243 TRP A N 1
ATOM 1830 C CA . TRP A 1 243 ? -5.311 -12.188 38.973 1.00 78.19 243 TRP A CA 1
ATOM 1831 C C . TRP A 1 243 ? -5.671 -10.725 38.671 1.00 78.19 243 TRP A C 1
ATOM 1833 O O . TRP A 1 243 ? -5.901 -9.950 39.592 1.00 78.19 243 TRP A O 1
ATOM 1843 N N . THR A 1 244 ? -5.763 -10.349 37.391 1.00 83.56 244 THR A N 1
ATOM 1844 C CA . THR A 1 244 ? -6.185 -8.999 36.971 1.00 83.56 244 THR A CA 1
ATOM 1845 C C . THR A 1 244 ? -7.686 -8.735 37.132 1.00 83.56 244 THR A C 1
ATOM 1847 O O . THR A 1 244 ? -8.112 -7.597 37.021 1.00 83.56 244 THR A O 1
ATOM 1850 N N . SER A 1 245 ? -8.499 -9.768 37.371 1.00 84.12 245 SER A N 1
ATOM 1851 C CA . SER A 1 245 ? -9.964 -9.682 37.511 1.00 84.12 245 SER A CA 1
ATOM 1852 C C . SER A 1 245 ? -10.465 -10.033 38.922 1.00 84.12 245 SER A C 1
ATOM 1854 O O . SER A 1 245 ? -11.660 -9.907 39.187 1.00 84.12 245 SER A O 1
ATOM 1856 N N . MET A 1 246 ? -9.573 -10.472 39.817 1.00 88.38 246 MET A N 1
ATOM 1857 C CA . MET A 1 246 ? -9.881 -10.828 41.208 1.00 88.38 246 MET A CA 1
ATOM 1858 C C . MET A 1 246 ? -10.077 -9.595 42.101 1.00 88.38 246 MET A C 1
ATOM 1860 O O . MET A 1 246 ? -9.510 -8.529 41.856 1.00 88.38 246 MET A O 1
ATOM 1864 N N . SER A 1 247 ? -10.845 -9.756 43.177 1.00 89.62 247 SER A N 1
ATOM 1865 C CA . SER A 1 247 ? -11.010 -8.745 44.225 1.00 89.62 247 SER A CA 1
ATOM 1866 C C . SER A 1 247 ? -9.923 -8.817 45.318 1.00 89.62 247 SER A C 1
ATOM 1868 O O . SER A 1 247 ? -9.223 -9.830 45.429 1.00 89.62 247 SER A O 1
ATOM 1870 N N . PRO A 1 248 ? -9.755 -7.770 46.157 1.00 88.00 248 PRO A N 1
ATOM 1871 C CA . PRO A 1 248 ? -8.726 -7.746 47.202 1.00 88.00 248 PRO A CA 1
ATOM 1872 C C . PRO A 1 248 ? -8.815 -8.925 48.182 1.00 88.00 248 PRO A C 1
ATOM 1874 O O . PRO A 1 248 ? -7.791 -9.505 48.540 1.00 88.00 248 PRO A O 1
ATOM 1877 N N . GLU A 1 249 ? -10.027 -9.321 48.580 1.00 85.88 249 GLU A N 1
ATOM 1878 C CA . GLU A 1 249 ? -10.254 -10.455 49.482 1.00 85.88 249 GLU A CA 1
ATOM 1879 C C . GLU A 1 249 ? -9.946 -11.821 48.837 1.00 85.88 249 GLU A C 1
ATOM 1881 O O . GLU A 1 249 ? -9.522 -12.739 49.535 1.00 85.88 249 GLU A O 1
ATOM 1886 N N . GLN A 1 250 ? -10.058 -11.947 47.508 1.00 85.38 250 GLN A N 1
ATOM 1887 C CA . GLN A 1 250 ? -9.634 -13.148 46.773 1.00 85.38 250 GLN A CA 1
ATOM 1888 C C . GLN A 1 250 ? -8.110 -13.228 46.599 1.00 85.38 250 GLN A C 1
ATOM 1890 O O . GLN A 1 250 ? -7.546 -14.320 46.591 1.00 85.38 250 GLN A O 1
ATOM 1895 N N . LEU A 1 251 ? -7.438 -12.079 46.470 1.00 85.25 251 LEU A N 1
ATOM 1896 C CA . LEU A 1 251 ? -5.977 -11.986 46.374 1.00 85.25 251 LEU A CA 1
ATOM 1897 C C . LEU A 1 251 ? -5.274 -12.124 47.742 1.00 85.25 251 LEU A C 1
ATOM 1899 O O . LEU A 1 251 ? -4.071 -12.374 47.778 1.00 85.25 251 LEU A O 1
ATOM 1903 N N . SER A 1 252 ? -5.999 -11.973 48.858 1.00 80.00 252 SER A N 1
ATOM 1904 C CA . SER A 1 252 ? -5.451 -11.936 50.228 1.00 80.00 252 SER A CA 1
ATOM 1905 C C . SER A 1 252 ? -6.214 -12.820 51.247 1.00 80.00 252 SER A C 1
ATOM 1907 O O . SER A 1 252 ? -6.505 -12.371 52.360 1.00 80.00 252 SER A O 1
ATOM 1909 N N . PRO A 1 253 ? -6.551 -14.089 50.927 1.00 64.38 253 PRO A N 1
ATOM 1910 C CA . PRO A 1 253 ? -7.513 -14.882 51.705 1.00 64.38 253 PRO A CA 1
ATOM 1911 C C . PRO A 1 253 ? -7.044 -15.228 53.128 1.00 64.38 253 PRO A C 1
ATOM 1913 O O . PRO A 1 253 ? -7.867 -15.396 54.019 1.00 64.38 253 PRO A O 1
ATOM 1916 N N . ASN A 1 254 ? -5.729 -15.298 53.364 1.00 54.06 254 ASN A N 1
ATOM 1917 C CA . ASN A 1 254 ? -5.149 -15.649 54.670 1.00 54.06 254 ASN A CA 1
ATOM 1918 C C . ASN A 1 254 ? -4.951 -14.437 55.602 1.00 54.06 254 ASN A C 1
ATOM 1920 O O . ASN A 1 254 ? -4.471 -14.594 56.724 1.00 54.06 254 ASN A O 1
ATOM 1924 N N . THR A 1 255 ? -5.261 -13.230 55.125 1.00 54.59 255 THR A N 1
ATOM 1925 C CA . THR A 1 255 ? -5.012 -11.950 55.815 1.00 54.59 255 THR A CA 1
ATOM 1926 C C . THR A 1 255 ? -6.213 -11.001 55.789 1.00 54.59 255 THR A C 1
ATOM 1928 O O . THR A 1 255 ? -6.156 -9.923 56.377 1.00 54.59 255 THR A O 1
ATOM 1931 N N . SER A 1 256 ? -7.310 -11.408 55.149 1.00 55.47 256 SER A N 1
ATOM 1932 C CA . SER A 1 256 ? -8.612 -10.749 55.219 1.00 55.47 256 SER A CA 1
ATOM 1933 C C . SER A 1 256 ? -9.414 -11.275 56.415 1.00 55.47 256 SER A C 1
ATOM 1935 O O . SER A 1 256 ? -9.620 -12.479 56.539 1.00 55.47 256 SER A O 1
ATOM 1937 N N . GLU A 1 257 ? -9.953 -10.387 57.256 1.00 55.12 257 GLU A N 1
ATOM 1938 C CA . GLU A 1 257 ? -10.977 -10.750 58.260 1.00 55.12 257 GLU A CA 1
ATOM 1939 C C . GLU A 1 257 ? -12.367 -11.002 57.626 1.00 55.12 257 GLU A C 1
ATOM 1941 O O . GLU A 1 257 ? -13.345 -11.277 58.319 1.00 55.12 257 GLU A O 1
ATOM 1946 N N . GLN A 1 258 ? -12.476 -10.861 56.301 1.00 60.09 258 GLN A N 1
ATOM 1947 C CA . GLN A 1 258 ? -13.723 -10.829 55.540 1.00 60.09 258 GLN A CA 1
ATOM 1948 C C . GLN A 1 258 ? -13.723 -11.952 54.495 1.00 60.09 258 GLN A C 1
ATOM 1950 O O . GLN A 1 258 ? -12.799 -12.055 53.684 1.00 60.09 258 GLN A O 1
ATOM 1955 N N . ALA A 1 259 ? -14.762 -12.788 54.517 1.00 68.88 259 ALA A N 1
ATOM 1956 C CA . ALA A 1 259 ? -14.922 -13.904 53.588 1.00 68.88 259 ALA A CA 1
ATOM 1957 C C . ALA A 1 259 ? -15.283 -13.441 52.163 1.00 68.88 259 ALA A C 1
ATOM 1959 O O . ALA A 1 259 ? -15.938 -12.416 51.976 1.00 68.88 259 ALA A O 1
ATOM 1960 N N . VAL A 1 260 ? -14.896 -14.247 51.170 1.00 81.56 260 VAL A N 1
ATOM 1961 C CA . VAL A 1 260 ? -15.308 -14.101 49.764 1.00 81.56 260 VAL A CA 1
ATOM 1962 C C . VAL A 1 260 ? -16.818 -14.359 49.659 1.00 81.56 260 VAL A C 1
ATOM 1964 O O . VAL A 1 260 ? -17.294 -15.422 50.059 1.00 81.56 260 VAL A O 1
ATOM 1967 N N . ASP A 1 261 ? -17.575 -13.391 49.140 1.00 85.69 261 ASP A N 1
ATOM 1968 C CA . ASP A 1 261 ? -19.031 -13.474 48.959 1.00 85.69 261 ASP A CA 1
ATOM 1969 C C . ASP A 1 261 ? -19.464 -12.880 47.597 1.00 85.69 261 ASP A C 1
ATOM 1971 O O . ASP A 1 261 ? -18.639 -12.565 46.737 1.00 85.69 261 ASP A O 1
ATOM 1975 N N . PHE A 1 262 ? -20.773 -12.713 47.376 1.00 89.19 262 PHE A N 1
ATOM 1976 C CA . PHE A 1 262 ? -21.338 -12.148 46.140 1.00 89.19 262 PHE A CA 1
ATOM 1977 C C . PHE A 1 262 ? -20.774 -10.764 45.741 1.00 89.19 262 PHE A C 1
ATOM 1979 O O . PHE A 1 262 ? -20.889 -10.348 44.586 1.00 89.19 262 PHE A O 1
ATOM 1986 N N . ARG A 1 263 ? -20.165 -10.027 46.676 1.00 92.31 263 ARG A N 1
ATOM 1987 C CA . ARG A 1 263 ? -19.534 -8.721 46.454 1.00 92.31 263 ARG A CA 1
ATOM 1988 C C . ARG A 1 263 ? -18.177 -8.831 45.768 1.00 92.31 263 ARG A C 1
ATOM 1990 O O . ARG A 1 263 ? -17.706 -7.822 45.240 1.00 92.31 263 ARG A O 1
ATOM 1997 N N . SER A 1 264 ? -17.545 -10.002 45.758 1.00 90.75 264 SER A N 1
ATOM 1998 C CA . SER A 1 264 ? -16.340 -10.252 44.961 1.00 90.75 264 SER A CA 1
ATOM 1999 C C . SER A 1 264 ? -16.681 -10.179 43.468 1.00 90.75 264 SER A C 1
ATOM 2001 O O . SER A 1 264 ? -16.066 -9.400 42.743 1.00 90.75 264 SER A O 1
ATOM 2003 N N . ASP A 1 265 ? -17.779 -10.818 43.041 1.00 92.19 265 ASP A N 1
ATOM 2004 C CA . ASP A 1 265 ? -18.304 -10.696 41.670 1.00 92.19 265 ASP A CA 1
ATOM 2005 C C . ASP A 1 265 ? -18.666 -9.244 41.303 1.00 92.19 265 ASP A C 1
ATOM 2007 O O . ASP A 1 265 ? -18.493 -8.831 40.157 1.00 92.19 265 ASP A O 1
ATOM 2011 N N . LEU A 1 266 ? -19.148 -8.442 42.264 1.00 95.06 266 LEU A N 1
ATOM 2012 C CA . LEU A 1 266 ? -19.423 -7.014 42.045 1.00 95.06 266 LEU A CA 1
ATOM 2013 C C . LEU A 1 266 ? -18.151 -6.199 41.773 1.00 95.06 266 LEU A C 1
ATOM 2015 O O . LEU A 1 266 ? -18.192 -5.262 40.976 1.00 95.06 266 LEU A O 1
ATOM 2019 N N . PHE A 1 267 ? -17.024 -6.556 42.389 1.00 93.69 267 PHE A N 1
ATOM 2020 C CA . PHE A 1 267 ? -15.738 -5.908 42.133 1.00 93.69 267 PHE A CA 1
ATOM 2021 C C . PHE A 1 267 ? -15.212 -6.268 40.739 1.00 93.69 267 PHE A C 1
ATOM 2023 O O . PHE A 1 267 ? -14.856 -5.378 39.965 1.00 93.69 267 PHE A O 1
ATOM 2030 N N . SER A 1 268 ? -15.271 -7.548 40.363 1.00 93.25 268 SER A N 1
ATOM 2031 C CA . SER A 1 268 ? -14.934 -8.015 39.012 1.00 93.25 268 SER A CA 1
ATOM 2032 C C . SER A 1 268 ? -15.850 -7.403 37.939 1.00 93.25 268 SER A C 1
ATOM 2034 O O . SER A 1 268 ? -15.377 -6.987 36.879 1.00 93.25 268 SER A O 1
ATOM 2036 N N . LEU A 1 269 ? -17.150 -7.240 38.223 1.00 95.38 269 LEU A N 1
ATOM 2037 C CA . LEU A 1 269 ? -18.079 -6.484 37.373 1.00 95.38 269 LEU A CA 1
ATOM 2038 C C . LEU A 1 269 ? -17.651 -5.015 37.254 1.00 95.38 269 LEU A C 1
ATOM 2040 O O . LEU A 1 269 ? -17.726 -4.454 36.164 1.00 95.38 269 LEU A O 1
ATOM 2044 N N . GLY A 1 270 ? -17.176 -4.404 38.342 1.00 93.81 270 GLY A N 1
ATOM 2045 C CA . GLY A 1 270 ? -16.578 -3.069 38.347 1.00 93.81 270 GLY A CA 1
ATOM 2046 C C . GLY A 1 270 ? -15.384 -2.953 37.398 1.00 93.81 270 GLY A C 1
ATOM 2047 O O . GLY A 1 270 ? -15.327 -2.004 36.618 1.00 93.81 270 GLY A O 1
ATOM 2048 N N . ILE A 1 271 ? -14.479 -3.938 37.397 1.00 92.31 271 ILE A N 1
ATOM 2049 C CA . ILE A 1 271 ? -13.323 -3.991 36.486 1.00 92.31 271 ILE A CA 1
ATOM 2050 C C . ILE A 1 271 ? -13.783 -4.090 35.025 1.00 92.31 271 ILE A C 1
ATOM 2052 O O . ILE A 1 271 ? -13.332 -3.308 34.186 1.00 92.31 271 ILE A O 1
ATOM 2056 N N . ILE A 1 272 ? -14.713 -5.003 34.716 1.00 92.88 272 ILE A N 1
ATOM 2057 C CA . ILE A 1 272 ? -15.266 -5.173 33.359 1.00 92.88 272 ILE A CA 1
ATOM 2058 C C . ILE A 1 272 ? -15.965 -3.890 32.890 1.00 92.88 272 ILE A C 1
ATOM 2060 O O . ILE A 1 272 ? -15.724 -3.425 31.775 1.00 92.88 272 ILE A O 1
ATOM 2064 N N . ALA A 1 273 ? -16.805 -3.301 33.743 1.00 92.94 273 ALA A N 1
ATOM 2065 C CA . ALA A 1 273 ? -17.546 -2.082 33.447 1.00 92.94 273 ALA A CA 1
ATOM 2066 C C . ALA A 1 273 ? -16.614 -0.892 33.197 1.00 92.94 273 ALA A C 1
ATOM 2068 O O . ALA A 1 273 ? -16.804 -0.153 32.231 1.00 92.94 273 ALA A O 1
ATOM 2069 N N . PHE A 1 274 ? -15.583 -0.734 34.030 1.00 89.06 274 PHE A N 1
ATOM 2070 C CA . PHE A 1 274 ? -14.581 0.308 33.856 1.00 89.06 274 PHE A CA 1
ATOM 2071 C C . PHE A 1 274 ? -13.820 0.127 32.540 1.00 89.06 274 PHE A C 1
ATOM 2073 O O . PHE A 1 274 ? -13.742 1.067 31.756 1.00 89.06 274 PHE A O 1
ATOM 2080 N N . ASN A 1 275 ? -13.327 -1.082 32.252 1.00 86.81 275 ASN A N 1
ATOM 2081 C CA . ASN A 1 275 ? -12.545 -1.359 31.046 1.00 86.81 275 ASN A CA 1
ATOM 2082 C C . ASN A 1 275 ? -13.364 -1.150 29.753 1.00 86.81 275 ASN A C 1
ATOM 2084 O O . ASN A 1 275 ? -12.863 -0.577 28.789 1.00 86.81 275 ASN A O 1
ATOM 2088 N N . LEU A 1 276 ? -14.650 -1.526 29.745 1.00 87.12 276 LEU A N 1
ATOM 2089 C CA . LEU A 1 276 ? -15.564 -1.260 28.623 1.00 87.12 276 LEU A CA 1
ATOM 2090 C C . LEU A 1 276 ? -15.784 0.235 28.352 1.00 87.12 276 LEU A C 1
ATOM 2092 O O . LEU A 1 276 ? -15.931 0.639 27.198 1.00 87.12 276 LEU A O 1
ATOM 2096 N N . ILE A 1 277 ? -15.856 1.049 29.406 1.00 86.88 277 ILE A N 1
ATOM 2097 C CA . ILE A 1 277 ? -16.145 2.486 29.308 1.00 86.88 277 ILE A CA 1
ATOM 2098 C C . ILE A 1 277 ? -14.872 3.284 28.998 1.00 86.88 277 ILE A C 1
ATOM 2100 O O . ILE A 1 277 ? -14.904 4.174 28.150 1.00 86.88 277 ILE A O 1
ATOM 2104 N N . ALA A 1 278 ? -13.767 2.959 29.671 1.00 77.88 278 ALA A N 1
ATOM 2105 C CA . ALA A 1 278 ? -12.516 3.716 29.668 1.00 77.88 278 ALA A CA 1
ATOM 2106 C C . ALA A 1 278 ? -11.478 3.237 28.642 1.00 77.88 278 ALA A C 1
ATOM 2108 O O . ALA A 1 278 ? -10.459 3.901 28.481 1.00 77.88 278 ALA A O 1
ATOM 2109 N N . GLY A 1 279 ? -11.672 2.059 28.037 1.00 75.56 279 GLY A N 1
ATOM 2110 C CA . GLY A 1 279 ? -10.696 1.389 27.165 1.00 75.56 279 GLY A CA 1
ATOM 2111 C C . GLY A 1 279 ? -9.510 0.742 27.897 1.00 75.56 279 GLY A C 1
ATOM 2112 O O . GLY A 1 279 ? -8.796 -0.060 27.298 1.00 75.56 279 GLY A O 1
ATOM 2113 N N . ARG A 1 280 ? -9.302 1.062 29.183 1.00 75.62 280 ARG A N 1
ATOM 2114 C CA . ARG A 1 280 ? -8.165 0.607 29.997 1.00 75.62 280 ARG A CA 1
ATOM 2115 C C . ARG A 1 280 ? -8.578 0.067 31.364 1.00 75.62 280 ARG A C 1
ATOM 2117 O O . ARG A 1 280 ? -9.628 0.413 31.901 1.00 75.62 280 ARG A O 1
ATOM 2124 N N . HIS A 1 281 ? -7.693 -0.722 31.969 1.00 84.94 281 HIS A N 1
ATOM 2125 C CA . HIS A 1 281 ? -7.884 -1.289 33.304 1.00 84.94 281 HIS A CA 1
ATOM 2126 C C . HIS A 1 281 ? -7.856 -0.204 34.412 1.00 84.94 281 HIS A C 1
ATOM 2128 O O . HIS A 1 281 ? -6.987 0.674 34.359 1.00 84.94 281 HIS A O 1
ATOM 2134 N N . PRO A 1 282 ? -8.738 -0.256 35.438 1.00 85.12 282 PRO A N 1
ATOM 2135 C CA . PRO A 1 282 ? -8.819 0.774 36.488 1.00 85.12 282 PRO A CA 1
ATOM 2136 C C . PRO A 1 282 ? -7.576 0.885 37.382 1.00 85.12 282 PRO A C 1
ATOM 2138 O O . PRO A 1 282 ? -7.290 1.965 37.888 1.00 85.12 282 PRO A O 1
ATOM 2141 N N . PHE A 1 283 ? -6.833 -0.212 37.559 1.00 85.06 283 PHE A N 1
ATOM 2142 C CA . PHE A 1 283 ? -5.615 -0.269 38.385 1.00 85.06 283 PHE A CA 1
ATOM 2143 C C . PHE A 1 283 ? -4.308 -0.251 37.564 1.00 85.06 283 PHE A C 1
ATOM 2145 O O . PHE A 1 283 ? -3.254 -0.597 38.089 1.00 85.06 283 PHE A O 1
ATOM 2152 N N . ALA A 1 284 ? -4.372 0.103 36.274 1.00 77.56 284 ALA A N 1
ATOM 2153 C CA . ALA A 1 284 ? -3.190 0.261 35.422 1.00 77.56 284 ALA A CA 1
ATOM 2154 C C . ALA A 1 284 ? -2.758 1.735 35.310 1.00 77.56 284 ALA A C 1
ATOM 2156 O O . ALA A 1 284 ? -3.593 2.647 35.286 1.00 77.56 284 ALA A O 1
ATOM 2157 N N . ALA A 1 285 ? -1.451 1.960 35.187 1.00 64.38 285 ALA A N 1
ATOM 2158 C CA . ALA A 1 285 ? -0.831 3.262 34.962 1.00 64.38 285 ALA A CA 1
ATOM 2159 C C . ALA A 1 285 ? -1.034 3.779 33.524 1.00 64.38 285 ALA A C 1
ATOM 2161 O O . ALA A 1 285 ? -1.003 4.987 33.300 1.00 64.38 285 ALA A O 1
ATOM 2162 N N . GLY A 1 286 ? -1.288 2.887 32.561 1.00 57.09 286 GLY A N 1
ATOM 2163 C CA . GLY A 1 286 ? -1.547 3.226 31.160 1.00 57.09 286 GLY A CA 1
ATOM 2164 C C . GLY A 1 286 ? -2.249 2.105 30.389 1.00 57.09 286 GLY A C 1
ATOM 2165 O O . GLY A 1 286 ? -2.743 1.139 30.975 1.00 57.09 286 GLY A O 1
ATOM 2166 N N . TYR A 1 287 ? -2.304 2.228 29.062 1.00 51.78 287 TYR A N 1
ATOM 2167 C CA . TYR A 1 287 ? -2.764 1.154 28.180 1.00 51.78 287 TYR A CA 1
ATOM 2168 C C . TYR A 1 287 ? -1.658 0.100 27.998 1.00 51.78 287 TYR A C 1
ATOM 2170 O O . TYR A 1 287 ? -0.608 0.379 27.426 1.00 51.78 287 TYR A O 1
ATOM 2178 N N . GLY A 1 288 ? -1.895 -1.125 28.480 1.00 52.34 288 GLY A N 1
ATOM 2179 C CA . GLY A 1 288 ? -1.119 -2.325 28.122 1.00 52.34 288 GLY A CA 1
ATOM 2180 C C . GLY A 1 288 ? 0.317 -2.451 28.659 1.00 52.34 288 GLY A C 1
ATOM 2181 O O . GLY A 1 288 ? 0.936 -3.485 28.427 1.00 52.34 288 GLY A O 1
ATOM 2182 N N . SER A 1 289 ? 0.852 -1.461 29.381 1.00 51.34 289 SER A N 1
ATOM 2183 C CA . SER A 1 289 ? 2.245 -1.457 29.868 1.00 51.34 289 SER A CA 1
ATOM 2184 C C . SER A 1 289 ? 2.528 -2.374 31.060 1.00 51.34 289 SER A C 1
ATOM 2186 O O . SER A 1 289 ? 3.682 -2.733 31.296 1.00 51.34 289 SER A O 1
ATOM 2188 N N . ASP A 1 290 ? 1.502 -2.710 31.841 1.00 66.88 290 ASP A N 1
ATOM 2189 C CA . ASP A 1 290 ? 1.681 -3.234 33.195 1.00 66.88 290 ASP A CA 1
ATOM 2190 C C . ASP A 1 290 ? 1.492 -4.751 33.248 1.00 66.88 290 ASP A C 1
ATOM 2192 O O . ASP A 1 290 ? 0.520 -5.304 32.729 1.00 66.88 290 ASP A O 1
ATOM 2196 N N . SER A 1 291 ? 2.403 -5.444 33.933 1.00 77.69 291 SER A N 1
ATOM 2197 C CA . SER A 1 291 ? 2.269 -6.882 34.163 1.00 77.69 291 SER A CA 1
ATOM 2198 C C . SER A 1 291 ? 1.104 -7.202 35.105 1.00 77.69 291 SER A C 1
ATOM 2200 O O . SER A 1 291 ? 0.762 -6.431 36.006 1.00 77.69 291 SER A O 1
ATOM 2202 N N . ALA A 1 292 ? 0.545 -8.408 34.973 1.00 79.38 292 ALA A N 1
ATOM 2203 C CA . ALA A 1 292 ? -0.529 -8.883 35.846 1.00 79.38 292 ALA A CA 1
ATOM 2204 C C . ALA A 1 292 ? -0.170 -8.847 37.347 1.00 79.38 292 ALA A C 1
ATOM 2206 O O . ALA A 1 292 ? -1.052 -8.667 38.182 1.00 79.38 292 ALA A O 1
ATOM 2207 N N . GLN A 1 293 ? 1.117 -8.973 37.695 1.00 80.38 293 GLN A N 1
ATOM 2208 C CA . GLN A 1 293 ? 1.599 -8.852 39.075 1.00 80.38 293 GLN A CA 1
ATOM 2209 C C . GLN A 1 293 ? 1.541 -7.407 39.591 1.00 80.38 293 GLN A C 1
ATOM 2211 O O . GLN A 1 293 ? 1.136 -7.190 40.729 1.00 80.38 293 GLN A O 1
ATOM 2216 N N . GLN A 1 294 ? 1.884 -6.415 38.760 1.00 82.38 294 GLN A N 1
ATOM 2217 C CA . GLN A 1 294 ? 1.753 -4.997 39.121 1.00 82.38 294 GLN A CA 1
ATOM 2218 C C . GLN A 1 294 ? 0.280 -4.610 39.308 1.00 82.38 294 GLN A C 1
ATOM 2220 O O . GLN A 1 294 ? -0.053 -3.934 40.279 1.00 82.38 294 GLN A O 1
ATOM 2225 N N . ILE A 1 295 ? -0.605 -5.100 38.433 1.00 85.44 295 ILE A N 1
ATOM 2226 C CA . ILE A 1 295 ? -2.055 -4.880 38.534 1.00 85.44 295 ILE A CA 1
ATOM 2227 C C . ILE A 1 295 ? -2.626 -5.518 39.812 1.00 85.44 295 ILE A C 1
ATOM 2229 O O . ILE A 1 295 ? -3.341 -4.851 40.557 1.00 85.44 295 ILE A O 1
ATOM 2233 N N . ALA A 1 296 ? -2.277 -6.775 40.110 1.00 85.38 296 ALA A N 1
ATOM 2234 C CA . ALA A 1 296 ? -2.720 -7.453 41.331 1.00 85.38 296 ALA A CA 1
ATOM 2235 C C . ALA A 1 296 ? -2.222 -6.746 42.608 1.00 85.38 296 ALA A C 1
ATOM 2237 O O . ALA A 1 296 ? -2.982 -6.585 43.563 1.00 85.38 296 ALA A O 1
ATOM 2238 N N . GLN A 1 297 ? -0.980 -6.246 42.612 1.00 84.38 297 GLN A N 1
ATOM 2239 C CA . GLN A 1 297 ? -0.463 -5.448 43.725 1.00 84.38 297 GLN A CA 1
ATOM 2240 C C . GLN A 1 297 ? -1.201 -4.106 43.864 1.00 84.38 297 GLN A C 1
ATOM 2242 O O . GLN A 1 297 ? -1.516 -3.702 44.977 1.00 84.38 297 GLN A O 1
ATOM 2247 N N . ALA A 1 298 ? -1.540 -3.430 42.761 1.00 85.44 298 ALA A N 1
ATOM 2248 C CA . ALA A 1 298 ? -2.291 -2.172 42.794 1.00 85.44 298 ALA A CA 1
ATOM 2249 C C . ALA A 1 298 ? -3.735 -2.335 43.322 1.00 85.44 298 ALA A C 1
ATOM 2251 O O . ALA A 1 298 ? -4.249 -1.427 43.980 1.00 85.44 298 ALA A O 1
ATOM 2252 N N . ILE A 1 299 ? -4.358 -3.500 43.091 1.00 87.94 299 ILE A N 1
ATOM 2253 C CA . ILE A 1 299 ? -5.642 -3.894 43.700 1.00 87.94 299 ILE A CA 1
ATOM 2254 C C . ILE A 1 299 ? -5.485 -4.064 45.223 1.00 87.94 299 ILE A C 1
ATOM 2256 O O . ILE A 1 299 ? -6.278 -3.514 45.991 1.00 87.94 299 ILE A O 1
ATOM 2260 N N . LEU A 1 300 ? -4.446 -4.780 45.672 1.00 84.81 300 LEU A N 1
ATOM 2261 C CA . LEU A 1 300 ? -4.162 -5.013 47.096 1.00 84.81 300 LEU A CA 1
ATOM 2262 C C . LEU A 1 300 ? -3.805 -3.730 47.862 1.00 84.81 300 LEU A C 1
ATOM 2264 O O . LEU A 1 300 ? -4.306 -3.528 48.969 1.00 84.81 300 LEU A O 1
ATOM 2268 N N . ASP A 1 301 ? -3.004 -2.851 47.257 1.00 81.88 301 ASP A N 1
ATOM 2269 C CA . ASP A 1 301 ? -2.505 -1.588 47.823 1.00 81.88 301 ASP A CA 1
ATOM 2270 C C . ASP A 1 301 ? -3.606 -0.551 48.135 1.00 81.88 301 ASP A C 1
ATOM 2272 O O . ASP A 1 301 ? -3.297 0.528 48.644 1.00 81.88 301 ASP A O 1
ATOM 2276 N N . ASN A 1 302 ? -4.871 -0.836 47.799 1.00 69.25 302 ASN A N 1
ATOM 2277 C CA . ASN A 1 302 ? -5.990 0.107 47.841 1.00 69.25 302 ASN A CA 1
ATOM 2278 C C . ASN A 1 302 ? -5.657 1.432 47.128 1.00 69.25 302 ASN A C 1
ATOM 2280 O O . ASN A 1 302 ? -5.788 2.522 47.688 1.00 69.25 302 ASN A O 1
ATOM 2284 N N . LYS A 1 303 ? -5.235 1.323 45.861 1.00 62.78 303 LYS A N 1
ATOM 2285 C CA . LYS A 1 303 ? -5.033 2.459 44.947 1.00 62.78 303 LYS A CA 1
ATOM 2286 C C . LYS A 1 303 ? -6.102 2.508 43.838 1.00 62.78 303 LYS A C 1
ATOM 2288 O O . LYS A 1 303 ? -5.734 2.530 42.663 1.00 62.78 303 LYS A O 1
ATOM 2293 N N . PRO A 1 304 ? -7.417 2.513 44.145 1.00 57.91 304 PRO A N 1
ATOM 2294 C CA . PRO A 1 304 ? -8.415 2.785 43.126 1.00 57.91 304 PRO A CA 1
ATOM 2295 C C . PRO A 1 304 ? -8.273 4.246 42.701 1.00 57.91 304 PRO A C 1
ATOM 2297 O O . PRO A 1 304 ? -8.507 5.167 43.485 1.00 57.91 304 PRO A O 1
ATOM 2300 N N . CYS A 1 305 ? -7.912 4.477 41.445 1.00 58.69 305 CYS A N 1
ATOM 2301 C CA . CYS A 1 305 ? -8.135 5.782 40.850 1.00 58.69 305 CYS A CA 1
ATOM 2302 C C . CYS A 1 305 ? -9.649 6.024 40.799 1.00 58.69 305 CYS A C 1
ATOM 2304 O O . CYS A 1 305 ? -10.392 5.221 40.229 1.00 58.69 305 CYS A O 1
ATOM 2306 N N . ASN A 1 306 ? -10.116 7.123 41.391 1.00 73.12 306 ASN A N 1
ATOM 2307 C CA . ASN A 1 306 ? -11.512 7.539 41.295 1.00 73.12 306 ASN A CA 1
ATOM 2308 C C . ASN A 1 306 ? -11.902 7.643 39.810 1.00 73.12 306 ASN A C 1
ATOM 2310 O O . ASN A 1 306 ? -11.181 8.238 39.008 1.00 73.12 306 ASN A O 1
ATOM 2314 N N . ALA A 1 307 ? -13.055 7.092 39.433 1.00 78.38 307 ALA A N 1
ATOM 2315 C CA . ALA A 1 307 ? -13.514 7.089 38.050 1.00 78.38 307 ALA A CA 1
ATOM 2316 C C . ALA A 1 307 ? -13.653 8.503 37.466 1.00 78.38 307 ALA A C 1
ATOM 2318 O O . ALA A 1 307 ? -13.524 8.654 36.260 1.00 78.38 307 ALA A O 1
ATOM 2319 N N . LYS A 1 308 ? -13.847 9.546 38.286 1.00 76.62 308 LYS A N 1
ATOM 2320 C CA . LYS A 1 308 ? -13.797 10.948 37.831 1.00 76.62 308 LYS A CA 1
ATOM 2321 C C . LYS A 1 308 ? -12.387 11.499 37.595 1.00 76.62 308 LYS A C 1
ATOM 2323 O O . LYS A 1 308 ? -12.261 12.435 36.817 1.00 76.62 308 LYS A O 1
ATOM 2328 N N . ASP A 1 309 ? -11.360 10.925 38.211 1.00 71.62 309 ASP A N 1
ATOM 2329 C CA . ASP A 1 309 ? -9.969 11.365 38.048 1.00 71.62 309 ASP A CA 1
ATOM 2330 C C . ASP A 1 309 ? -9.369 10.781 36.756 1.00 71.62 309 ASP A C 1
ATOM 2332 O O . ASP A 1 309 ? -8.583 11.440 36.084 1.00 71.62 309 ASP A O 1
ATOM 2336 N N . ILE A 1 310 ? -9.786 9.566 36.362 1.00 67.50 310 ILE A N 1
ATOM 2337 C CA . ILE A 1 310 ? -9.462 8.987 35.042 1.00 67.50 310 ILE A CA 1
ATOM 2338 C C . ILE A 1 310 ? -10.428 9.482 33.955 1.00 67.50 310 ILE A C 1
ATOM 2340 O O . ILE A 1 310 ? -10.024 9.658 32.808 1.00 67.50 310 ILE A O 1
ATOM 2344 N N . ILE A 1 311 ? -11.707 9.677 34.290 1.00 70.12 311 ILE A N 1
ATOM 2345 C CA . ILE A 1 311 ? -12.790 9.922 33.328 1.00 70.12 311 ILE A CA 1
ATOM 2346 C C . ILE A 1 311 ? -13.589 11.183 33.739 1.00 70.12 311 ILE A C 1
ATOM 2348 O O . ILE A 1 311 ? -14.739 11.071 34.183 1.00 70.12 311 ILE A O 1
ATOM 2352 N N . PRO A 1 312 ? -13.030 12.406 33.617 1.00 67.12 312 PRO A N 1
ATOM 2353 C CA . PRO A 1 312 ? -13.673 13.629 34.119 1.00 67.12 312 PRO A CA 1
ATOM 2354 C C . PRO A 1 312 ? -15.082 13.871 33.563 1.00 67.12 312 PRO A C 1
ATOM 2356 O O . PRO A 1 312 ? -15.997 14.242 34.312 1.00 67.12 312 PRO A O 1
ATOM 2359 N N . GLN A 1 313 ? -15.280 13.582 32.272 1.00 68.00 313 GLN A N 1
ATOM 2360 C CA . GLN A 1 313 ? -16.553 13.703 31.556 1.00 68.00 313 GLN A CA 1
ATOM 2361 C C . GLN A 1 313 ? -17.580 12.600 31.883 1.00 68.00 313 GLN A C 1
ATOM 2363 O O . GLN A 1 313 ? -18.698 12.641 31.376 1.00 68.00 313 GLN A O 1
ATOM 2368 N N . LEU A 1 314 ? -17.260 11.628 32.748 1.00 80.62 314 LEU A N 1
ATOM 2369 C CA . LEU A 1 314 ? -18.209 10.579 33.126 1.00 80.62 314 LEU A CA 1
ATOM 2370 C C . LEU A 1 314 ? -19.399 11.162 33.925 1.00 80.62 314 LEU A C 1
ATOM 2372 O O . LEU A 1 314 ? -19.184 11.938 34.873 1.00 80.62 314 LEU A O 1
ATOM 2376 N N . PRO A 1 315 ? -20.654 10.771 33.613 1.00 84.81 315 PRO A N 1
ATOM 2377 C CA . PRO A 1 315 ? -21.830 11.169 34.382 1.00 84.81 315 PRO A CA 1
ATOM 2378 C C . PRO A 1 315 ? -21.675 10.825 35.866 1.00 84.81 315 PRO A C 1
ATOM 2380 O O . PRO A 1 315 ? -21.345 9.693 36.220 1.00 84.81 315 PRO A O 1
ATOM 2383 N N . LEU A 1 316 ? -21.945 11.787 36.754 1.00 83.12 316 LEU A N 1
ATOM 2384 C CA . LEU A 1 316 ? -21.725 11.627 38.198 1.00 83.12 316 LEU A CA 1
ATOM 2385 C C . LEU A 1 316 ? -22.396 10.367 38.803 1.00 83.12 316 LEU A C 1
ATOM 2387 O O . LEU A 1 316 ? -21.723 9.667 39.562 1.00 83.12 316 LEU A O 1
ATOM 2391 N N . PRO A 1 317 ? -23.648 9.991 38.448 1.00 88.62 317 PRO A N 1
ATOM 2392 C CA . PRO A 1 317 ? -24.276 8.779 38.984 1.00 88.62 317 PRO A CA 1
ATOM 2393 C C . PRO A 1 317 ? -23.564 7.479 38.579 1.00 88.62 317 PRO A C 1
ATOM 2395 O O . PRO A 1 317 ? -23.582 6.514 39.352 1.00 88.62 317 PRO A O 1
ATOM 2398 N N . LEU A 1 318 ? -22.934 7.474 37.395 1.00 90.94 318 LEU A N 1
ATOM 2399 C CA . LEU A 1 318 ? -22.168 6.364 36.825 1.00 90.94 318 LEU A CA 1
ATOM 2400 C C . LEU A 1 318 ? -20.758 6.295 37.419 1.00 90.94 318 LEU A C 1
ATOM 2402 O O . LEU A 1 318 ? -20.345 5.224 37.850 1.00 90.94 318 LEU A O 1
ATOM 2406 N N . ALA A 1 319 ? -20.067 7.432 37.554 1.00 88.88 319 ALA A N 1
ATOM 2407 C CA . ALA A 1 319 ? -18.789 7.513 38.264 1.00 88.88 319 ALA A CA 1
ATOM 2408 C C . ALA A 1 319 ? -18.917 7.007 39.710 1.00 88.88 319 ALA A C 1
ATOM 2410 O O . ALA A 1 319 ? -18.144 6.159 40.150 1.00 88.88 319 ALA A O 1
ATOM 2411 N N . HIS A 1 320 ? -19.965 7.437 40.422 1.00 90.25 320 HIS A N 1
ATOM 2412 C CA . HIS A 1 320 ? -20.275 6.925 41.758 1.00 90.25 320 HIS A CA 1
ATOM 2413 C C . HIS A 1 320 ? -20.599 5.423 41.764 1.00 90.25 320 HIS A C 1
ATOM 2415 O O . HIS A 1 320 ? -20.364 4.772 42.775 1.00 90.25 320 HIS A O 1
ATOM 2421 N N . LEU A 1 321 ? -21.159 4.858 40.687 1.00 93.94 321 LEU A N 1
ATOM 2422 C CA . LEU A 1 321 ? -21.456 3.423 40.624 1.00 93.94 321 LEU A CA 1
ATOM 2423 C C . LEU A 1 321 ? -20.181 2.604 40.388 1.00 93.94 321 LEU A C 1
ATOM 2425 O O . LEU A 1 321 ? -19.971 1.626 41.098 1.00 93.94 321 LEU A O 1
ATOM 2429 N N . LEU A 1 322 ? -19.311 3.026 39.463 1.00 92.44 322 LEU A N 1
ATOM 2430 C CA . LEU A 1 322 ? -18.011 2.382 39.239 1.00 92.44 322 LEU A CA 1
ATOM 2431 C C . LEU A 1 322 ? -17.145 2.424 40.506 1.00 92.44 322 LEU A C 1
ATOM 2433 O O . LEU A 1 322 ? -16.628 1.388 40.911 1.00 92.44 322 LEU A O 1
ATOM 2437 N N . ASN A 1 323 ? -17.068 3.576 41.183 1.00 90.81 323 ASN A N 1
ATOM 2438 C CA . ASN A 1 323 ? -16.333 3.714 42.445 1.00 90.81 323 ASN A CA 1
ATOM 2439 C C . ASN A 1 323 ? -16.875 2.801 43.555 1.00 90.81 323 ASN A C 1
ATOM 2441 O O . ASN A 1 323 ? -16.095 2.275 44.339 1.00 90.81 323 ASN A O 1
ATOM 2445 N N . GLN A 1 324 ? -18.197 2.607 43.633 1.00 93.25 324 GLN A N 1
ATOM 2446 C CA . GLN A 1 324 ? -18.795 1.702 44.619 1.00 93.25 324 GLN A CA 1
ATOM 2447 C C . GLN A 1 324 ? -18.558 0.229 44.267 1.00 93.25 324 GLN A C 1
ATOM 2449 O O . GLN A 1 324 ? -18.304 -0.564 45.163 1.00 93.25 324 GLN A O 1
ATOM 2454 N N . LEU A 1 325 ? -18.602 -0.158 42.989 1.00 94.31 325 LEU A N 1
ATOM 2455 C CA . LEU A 1 325 ? -18.242 -1.519 42.569 1.00 94.31 325 LEU A CA 1
ATOM 2456 C C . LEU A 1 325 ? -16.765 -1.823 42.879 1.00 94.31 325 LEU A C 1
ATOM 2458 O O . LEU A 1 325 ? -16.458 -2.876 43.427 1.00 94.31 325 LEU A O 1
ATOM 2462 N N . LEU A 1 326 ? -15.874 -0.868 42.598 1.00 92.75 326 LEU A N 1
ATOM 2463 C CA . LEU A 1 326 ? -14.426 -0.949 42.829 1.00 92.75 326 LEU A CA 1
ATOM 2464 C C . LEU A 1 326 ? -13.993 -0.582 44.265 1.00 92.75 326 LEU A C 1
ATOM 2466 O O . LEU A 1 326 ? -12.804 -0.374 44.510 1.00 92.75 326 LEU A O 1
ATOM 2470 N N . ALA A 1 327 ? -14.919 -0.494 45.225 1.00 91.12 327 ALA A N 1
ATOM 2471 C CA . ALA A 1 327 ? -14.570 -0.197 46.612 1.00 91.12 327 ALA A CA 1
ATOM 2472 C C . ALA A 1 327 ? -13.767 -1.359 47.225 1.00 91.12 327 ALA A C 1
ATOM 2474 O O . ALA A 1 327 ? -14.175 -2.518 47.148 1.00 91.12 327 ALA A O 1
ATOM 2475 N N . HIS A 1 328 ? -12.618 -1.060 47.839 1.00 87.31 328 HIS A N 1
ATOM 2476 C CA . HIS A 1 328 ? -11.709 -2.085 48.373 1.00 87.31 328 HIS A CA 1
ATOM 2477 C C . HIS A 1 328 ? -12.372 -2.928 49.467 1.00 87.31 328 HIS A C 1
ATOM 2479 O O . HIS A 1 328 ? -12.357 -4.152 49.380 1.00 87.31 328 HIS A O 1
ATOM 2485 N N . GLN A 1 329 ? -13.065 -2.290 50.415 1.00 87.50 329 GLN A N 1
ATOM 2486 C CA . GLN A 1 329 ? -13.877 -2.982 51.417 1.00 87.50 329 GLN A CA 1
ATOM 2487 C C . GLN A 1 329 ? -15.183 -3.521 50.789 1.00 87.50 329 GLN A C 1
ATOM 2489 O O . GLN A 1 329 ? -15.967 -2.729 50.259 1.00 87.50 329 GLN A O 1
ATOM 2494 N N . PRO A 1 330 ? -15.496 -4.830 50.887 1.00 89.00 330 PRO A N 1
ATOM 2495 C CA . PRO A 1 330 ? -16.731 -5.411 50.353 1.00 89.00 330 PRO A CA 1
ATOM 2496 C C . PRO A 1 330 ? -18.008 -4.773 50.921 1.00 89.00 330 PRO A C 1
ATOM 2498 O O . PRO A 1 330 ? -19.017 -4.672 50.225 1.00 89.00 330 PRO A O 1
ATOM 2501 N N . LEU A 1 331 ? -17.976 -4.314 52.177 1.00 89.00 331 LEU A N 1
ATOM 2502 C CA . LEU A 1 331 ? -19.117 -3.674 52.845 1.00 89.00 331 LEU A CA 1
ATOM 2503 C C . LEU A 1 331 ? -19.554 -2.350 52.192 1.00 89.00 331 LEU A C 1
ATOM 2505 O O . LEU A 1 331 ? -20.737 -2.020 52.272 1.00 89.00 331 LEU A O 1
ATOM 2509 N N . ASP A 1 332 ? -18.644 -1.650 51.509 1.00 90.94 332 ASP A N 1
ATOM 2510 C CA . ASP A 1 332 ? -18.921 -0.389 50.806 1.00 90.94 332 ASP A CA 1
ATOM 2511 C C . ASP A 1 332 ? -19.447 -0.605 49.369 1.00 90.94 332 ASP A C 1
ATOM 2513 O O . ASP A 1 332 ? -19.906 0.339 48.713 1.00 90.94 332 ASP A O 1
ATOM 2517 N N . ARG A 1 333 ? -19.415 -1.854 48.875 1.00 93.50 333 ARG A N 1
ATOM 2518 C CA . ARG A 1 333 ? -19.923 -2.238 47.548 1.00 93.50 333 ARG A CA 1
ATOM 2519 C C . ARG A 1 333 ? -21.464 -2.304 47.533 1.00 93.50 333 ARG A C 1
ATOM 2521 O O . ARG A 1 333 ? -22.093 -2.460 48.583 1.00 93.50 333 ARG A O 1
ATOM 2528 N N . PRO A 1 334 ? -22.125 -2.188 46.360 1.00 94.75 334 PRO A N 1
ATOM 2529 C CA . PRO A 1 334 ? -23.588 -2.197 46.268 1.00 94.75 334 PRO A CA 1
ATOM 2530 C C . PRO A 1 334 ? -24.225 -3.433 46.919 1.00 94.75 334 PRO A C 1
ATOM 2532 O O . PRO A 1 334 ? -23.744 -4.549 46.764 1.00 94.75 334 PRO A O 1
ATOM 2535 N N . THR A 1 335 ? -25.353 -3.261 47.619 1.00 92.44 335 THR A N 1
ATOM 2536 C CA . THR A 1 335 ? -25.899 -4.332 48.482 1.00 92.44 335 THR A CA 1
ATOM 2537 C C . THR A 1 335 ? -26.453 -5.555 47.736 1.00 92.44 335 THR A C 1
ATOM 2539 O O . THR A 1 335 ? -26.849 -6.510 48.394 1.00 92.44 335 THR A O 1
ATOM 2542 N N . SER A 1 336 ? -26.580 -5.505 46.406 1.00 94.00 336 SER A N 1
ATOM 2543 C CA . SER A 1 336 ? -26.906 -6.642 45.533 1.00 94.00 336 SER A CA 1
ATOM 2544 C C . SER A 1 336 ? -26.712 -6.275 44.056 1.00 94.00 336 SER A C 1
ATOM 2546 O O . SER A 1 336 ? -26.877 -5.113 43.669 1.00 94.00 336 SER A O 1
ATOM 2548 N N . SER A 1 337 ? -26.452 -7.276 43.211 1.00 94.06 337 SER A N 1
ATOM 2549 C CA . SER A 1 337 ? -26.364 -7.133 41.745 1.00 94.06 337 SER A CA 1
ATOM 2550 C C . SER A 1 337 ? -27.645 -6.571 41.114 1.00 94.06 337 SER A C 1
ATOM 2552 O O . SER A 1 337 ? -27.582 -5.797 40.159 1.00 94.06 337 SER A O 1
ATOM 2554 N N . HIS A 1 338 ? -28.811 -6.854 41.706 1.00 93.50 338 HIS A N 1
ATOM 2555 C CA . HIS A 1 338 ? -30.097 -6.310 41.260 1.00 93.50 338 HIS A CA 1
ATOM 2556 C C . HIS A 1 338 ? -30.125 -4.768 41.310 1.00 93.50 338 HIS A C 1
ATOM 2558 O O . HIS A 1 338 ? -30.528 -4.126 40.342 1.00 93.50 338 HIS A O 1
ATOM 2564 N N . LYS A 1 339 ? -29.612 -4.150 42.388 1.00 93.19 339 LYS A N 1
ATOM 2565 C CA . LYS A 1 339 ? -29.514 -2.679 42.495 1.00 93.19 339 LYS A CA 1
ATOM 2566 C C . LYS A 1 339 ? -28.513 -2.073 41.510 1.00 93.19 339 LYS A C 1
ATOM 2568 O O . LYS A 1 339 ? -28.659 -0.916 41.120 1.00 93.19 339 LYS A O 1
ATOM 2573 N N . VAL A 1 340 ? -27.497 -2.835 41.101 1.00 96.00 340 VAL A N 1
ATOM 2574 C CA . VAL A 1 340 ? -26.547 -2.412 40.060 1.00 96.00 340 VAL A CA 1
ATOM 2575 C C . VAL A 1 340 ? -27.255 -2.367 38.706 1.00 96.00 340 VAL A C 1
ATOM 2577 O O . VAL A 1 340 ? -27.180 -1.349 38.022 1.00 96.00 340 VAL A O 1
ATOM 2580 N N . ALA A 1 341 ? -28.015 -3.409 38.356 1.00 94.50 341 ALA A N 1
ATOM 2581 C CA . ALA A 1 341 ? -28.821 -3.443 37.136 1.00 94.50 341 ALA A CA 1
ATOM 2582 C C . ALA A 1 341 ? -29.896 -2.336 37.101 1.00 94.50 341 ALA A C 1
ATOM 2584 O O . ALA A 1 341 ? -30.043 -1.658 36.082 1.00 94.50 341 ALA A O 1
ATOM 2585 N N . GLU A 1 342 ? -30.600 -2.106 38.214 1.00 91.88 342 GLU A N 1
ATOM 2586 C CA . GLU A 1 342 ? -31.589 -1.029 38.361 1.00 91.88 342 GLU A CA 1
ATOM 2587 C C . GLU A 1 342 ? -30.958 0.354 38.123 1.00 91.88 342 GLU A C 1
ATOM 2589 O O . GLU A 1 342 ? -31.433 1.137 37.297 1.00 91.88 342 GLU A O 1
ATOM 2594 N N . ARG A 1 343 ? -29.842 0.648 38.798 1.00 94.50 343 ARG A N 1
ATOM 2595 C CA . ARG A 1 343 ? -29.165 1.945 38.692 1.00 94.50 343 ARG A CA 1
ATOM 2596 C C . ARG A 1 343 ? -28.522 2.162 37.322 1.00 94.50 343 ARG A C 1
ATOM 2598 O O . ARG A 1 343 ? -28.540 3.285 36.825 1.00 94.50 343 ARG A O 1
ATOM 2605 N N . LEU A 1 344 ? -28.021 1.107 36.675 1.00 93.25 344 LEU A N 1
ATOM 2606 C CA . LEU A 1 344 ? -27.598 1.164 35.271 1.00 93.25 344 LEU A CA 1
ATOM 2607 C C . LEU A 1 344 ? -28.774 1.498 34.345 1.00 93.25 344 LEU A C 1
ATOM 2609 O O . LEU A 1 344 ? -28.609 2.328 33.457 1.00 93.25 344 LEU A O 1
ATOM 2613 N N . GLN A 1 345 ? -29.965 0.935 34.572 1.00 91.88 345 GLN A N 1
ATOM 2614 C CA . GLN A 1 345 ? -31.150 1.277 33.779 1.00 91.88 345 GLN A CA 1
ATOM 2615 C C . GLN A 1 345 ? -31.554 2.748 33.943 1.00 91.88 345 GLN A C 1
ATOM 2617 O O . GLN A 1 345 ? -31.850 3.411 32.951 1.00 91.88 345 GLN A O 1
ATOM 2622 N N . GLN A 1 346 ? -31.516 3.280 35.168 1.00 89.38 346 GLN A N 1
ATOM 2623 C CA . GLN A 1 346 ? -31.774 4.700 35.440 1.00 89.38 346 GLN A CA 1
ATOM 2624 C C . GLN A 1 346 ? -30.768 5.610 34.706 1.00 89.38 346 GLN A C 1
ATOM 2626 O O . GLN A 1 346 ? -31.165 6.612 34.112 1.00 89.38 346 GLN A O 1
ATOM 2631 N N . ILE A 1 347 ? -29.482 5.235 34.687 1.00 90.25 347 ILE A N 1
ATOM 2632 C CA . ILE A 1 347 ? -28.423 5.955 33.958 1.00 90.25 347 ILE A CA 1
ATOM 2633 C C . ILE A 1 347 ? -28.643 5.889 32.438 1.00 90.25 347 ILE A C 1
ATOM 2635 O O . ILE A 1 347 ? -28.543 6.917 31.776 1.00 90.25 347 ILE A O 1
ATOM 2639 N N . ILE A 1 348 ? -28.975 4.716 31.885 1.00 87.06 348 ILE A N 1
ATOM 2640 C CA . ILE A 1 348 ? -29.252 4.540 30.448 1.00 87.06 348 ILE A CA 1
ATOM 2641 C C . ILE A 1 348 ? -30.432 5.417 30.015 1.00 87.06 348 ILE A C 1
ATOM 2643 O O . ILE A 1 348 ? -30.325 6.121 29.014 1.00 87.06 348 ILE A O 1
ATOM 2647 N N . ILE A 1 349 ? -31.533 5.428 30.777 1.00 81.19 349 ILE A N 1
ATOM 2648 C CA . ILE A 1 349 ? -32.707 6.265 30.479 1.00 81.19 349 ILE A CA 1
ATOM 2649 C C . ILE A 1 349 ? -32.326 7.752 30.490 1.00 81.19 349 ILE A C 1
ATOM 2651 O O . ILE A 1 349 ? -32.664 8.467 29.549 1.00 81.19 349 ILE A O 1
ATOM 2655 N N . ALA A 1 350 ? -31.588 8.205 31.508 1.00 80.06 350 ALA A N 1
ATOM 2656 C CA . ALA A 1 350 ? -31.151 9.596 31.608 1.00 80.06 350 ALA A CA 1
ATOM 2657 C C . ALA A 1 350 ? -30.219 10.008 30.453 1.00 80.06 350 ALA A C 1
ATOM 2659 O O . ALA A 1 350 ? -30.389 11.090 29.901 1.00 80.06 350 ALA A O 1
ATOM 2660 N N . LEU A 1 351 ? -29.282 9.143 30.046 1.00 78.44 351 LEU A N 1
ATOM 2661 C CA . LEU A 1 351 ? -28.393 9.398 28.906 1.00 78.44 351 LEU A CA 1
ATOM 2662 C C . LEU A 1 351 ? -29.149 9.420 27.574 1.00 78.44 351 LEU A C 1
ATOM 2664 O O . LEU A 1 351 ? -28.970 10.353 26.803 1.00 78.44 351 LEU A O 1
ATOM 2668 N N . THR A 1 352 ? -30.059 8.470 27.345 1.00 73.56 352 THR A N 1
ATOM 2669 C CA . THR A 1 352 ? -30.894 8.442 26.128 1.00 73.56 352 THR A CA 1
ATOM 2670 C C . THR A 1 352 ? -31.741 9.717 26.020 1.00 73.56 352 THR A C 1
ATOM 2672 O O . THR A 1 352 ? -31.879 10.298 24.948 1.00 73.56 352 THR A O 1
ATOM 2675 N N . GLN A 1 353 ? -32.282 10.200 27.145 1.00 71.75 353 GLN A N 1
ATOM 2676 C CA . GLN A 1 353 ? -33.000 11.476 27.205 1.00 71.75 353 GLN A CA 1
ATOM 2677 C C . GLN A 1 353 ? -32.075 12.682 26.985 1.00 71.75 353 GLN A C 1
ATOM 2679 O O . GLN A 1 353 ? -32.491 13.644 26.349 1.00 71.75 353 GLN A O 1
ATOM 2684 N N . GLN A 1 354 ? -30.832 12.643 27.473 1.00 63.53 354 GLN A N 1
ATOM 2685 C CA . GLN A 1 354 ? -29.847 13.699 27.223 1.00 63.53 354 GLN A CA 1
ATOM 2686 C C . GLN A 1 354 ? -29.392 13.752 25.763 1.00 63.53 354 GLN A C 1
ATOM 2688 O O . GLN A 1 354 ? -29.242 14.853 25.253 1.00 63.53 354 GLN A O 1
ATOM 2693 N N . GLU A 1 355 ? -29.240 12.621 25.071 1.00 60.44 355 GLU A N 1
ATOM 2694 C CA . GLU A 1 355 ? -28.963 12.585 23.626 1.00 60.44 355 GLU A CA 1
ATOM 2695 C C . GLU A 1 355 ? -30.115 13.230 22.833 1.00 60.44 355 GLU A C 1
ATOM 2697 O O . GLU A 1 355 ? -29.889 14.184 22.091 1.00 60.44 355 GLU A O 1
ATOM 2702 N N . ILE A 1 356 ? -31.362 12.814 23.097 1.00 56.09 356 ILE A N 1
ATOM 2703 C CA . ILE A 1 356 ? -32.583 13.373 22.476 1.00 56.09 356 ILE A CA 1
ATOM 2704 C C . ILE A 1 356 ? -32.741 14.888 22.738 1.00 56.09 356 ILE A C 1
ATOM 2706 O O . ILE A 1 356 ? -33.317 15.605 21.921 1.00 56.09 356 ILE A O 1
ATOM 2710 N N . LEU A 1 357 ? -32.242 15.395 23.871 1.00 47.00 357 LEU A N 1
ATOM 2711 C CA . LEU A 1 357 ? -32.263 16.825 24.206 1.00 47.00 357 LEU A CA 1
ATOM 2712 C C . LEU A 1 357 ? -31.038 17.593 23.675 1.00 47.00 357 LEU A C 1
ATOM 2714 O O . LEU A 1 357 ? -31.148 18.787 23.406 1.00 47.00 357 LEU A O 1
ATOM 2718 N N . ALA A 1 358 ? -29.884 16.945 23.502 1.00 44.38 358 ALA A N 1
ATOM 2719 C CA . ALA A 1 358 ? -28.659 17.566 22.989 1.00 44.38 358 ALA A CA 1
ATOM 2720 C C . ALA A 1 358 ? -28.741 17.875 21.486 1.00 44.38 358 ALA A C 1
ATOM 2722 O O . ALA A 1 358 ? -28.119 18.830 21.024 1.00 44.38 358 ALA A O 1
ATOM 2723 N N . GLU A 1 359 ? -29.581 17.151 20.742 1.00 44.12 359 GLU A N 1
ATOM 2724 C CA . GLU A 1 359 ? -30.002 17.527 19.384 1.00 44.12 359 GLU A CA 1
ATOM 2725 C C . GLU A 1 359 ? -30.793 18.860 19.346 1.00 44.12 359 GLU A C 1
ATOM 2727 O O . GLU A 1 359 ? -31.070 19.384 18.267 1.00 44.12 359 GLU A O 1
ATOM 2732 N N . GLN A 1 360 ? -31.153 19.442 20.502 1.00 46.56 360 GLN A N 1
ATOM 2733 C CA . GLN A 1 360 ? -31.998 20.636 20.616 1.00 46.56 360 GLN A CA 1
ATOM 2734 C C . GLN A 1 360 ? -31.508 21.667 21.662 1.00 46.56 360 GLN A C 1
ATOM 2736 O O . GLN A 1 360 ? -32.209 21.916 22.640 1.00 46.56 360 GLN A O 1
ATOM 2741 N N . THR A 1 361 ? -30.355 22.334 21.456 1.00 32.88 361 THR A N 1
ATOM 2742 C CA . THR A 1 361 ? -30.184 23.817 21.610 1.00 32.88 361 THR A CA 1
ATOM 2743 C C . THR A 1 361 ? -28.730 24.326 21.519 1.00 32.88 361 THR A C 1
ATOM 2745 O O . THR A 1 361 ? -27.780 23.667 21.923 1.00 32.88 361 THR A O 1
ATOM 2748 N N . LEU A 1 362 ? -28.587 25.584 21.075 1.00 34.03 362 LEU A N 1
ATOM 2749 C CA . LEU A 1 362 ? -27.448 26.486 2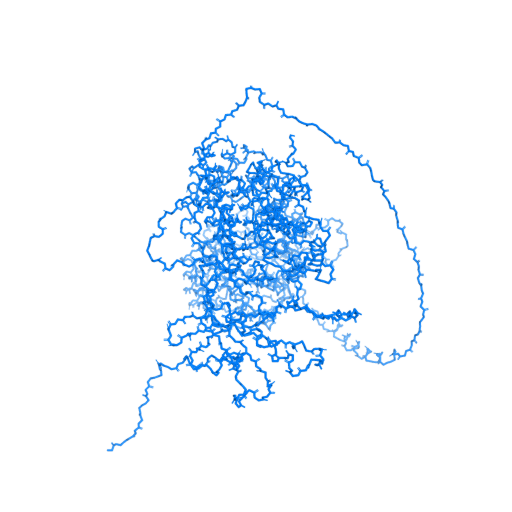1.327 1.00 34.03 362 LEU A CA 1
ATOM 2750 C C . LEU A 1 362 ? -27.990 27.792 21.936 1.00 34.03 362 LEU A C 1
ATOM 2752 O O . LEU A 1 362 ? -29.073 28.231 21.539 1.00 34.03 362 LEU A O 1
ATOM 2756 N N . PRO A 1 363 ? -27.257 28.437 22.862 1.00 34.78 363 PRO A N 1
ATOM 2757 C CA . PRO A 1 363 ? -26.908 29.843 22.615 1.00 34.78 363 PRO A CA 1
ATOM 2758 C C . PRO A 1 363 ? -25.506 30.264 23.113 1.00 34.78 363 PRO A C 1
ATOM 2760 O O . PRO A 1 363 ? -24.843 29.569 23.879 1.00 34.78 363 PRO A O 1
ATOM 2763 N N . VAL A 1 364 ? -25.076 31.451 22.673 1.00 31.84 364 VAL A N 1
ATOM 2764 C CA . VAL A 1 364 ? -23.813 32.127 23.036 1.00 31.84 364 VAL A CA 1
ATOM 2765 C C . VAL A 1 364 ? -24.050 33.126 24.185 1.00 31.84 364 VAL A C 1
ATOM 2767 O O . VAL A 1 364 ? -25.152 33.651 24.317 1.00 31.84 364 VAL A O 1
ATOM 2770 N N . GLY A 1 365 ? -23.029 33.407 25.006 1.00 44.06 365 GLY A N 1
ATOM 2771 C CA . GLY A 1 365 ? -23.059 34.476 26.021 1.00 44.06 365 GLY A CA 1
ATOM 2772 C C . GLY A 1 365 ? -22.528 35.815 25.489 1.00 44.06 365 GLY A C 1
ATOM 2773 O O . GLY A 1 365 ? -21.538 35.829 24.759 1.00 44.06 365 GLY A O 1
ATOM 2774 N N . GLU A 1 366 ? -23.161 36.929 25.870 1.00 44.88 366 GLU A N 1
ATOM 2775 C CA . GLU A 1 366 ? -23.009 38.245 25.213 1.00 44.88 366 GLU A CA 1
ATOM 2776 C C . GLU A 1 366 ? -21.596 38.875 25.299 1.00 44.88 366 GLU A C 1
ATOM 2778 O O . GLU A 1 366 ? -21.235 39.659 24.423 1.00 44.88 366 GLU A O 1
ATOM 2783 N N . ASP A 1 367 ? -20.762 38.479 26.271 1.00 48.50 367 ASP A N 1
ATOM 2784 C CA . ASP A 1 367 ? -19.373 38.958 26.454 1.00 48.50 367 ASP A CA 1
ATOM 2785 C C . ASP A 1 367 ? -18.285 37.963 25.976 1.00 48.50 367 ASP A C 1
ATOM 2787 O O . ASP A 1 367 ? -17.099 38.287 25.904 1.00 48.50 367 ASP A O 1
ATOM 2791 N N . GLY A 1 368 ? -18.663 36.724 25.649 1.00 48.69 368 GLY A N 1
ATOM 2792 C CA . GLY A 1 368 ? -17.850 35.783 24.868 1.00 48.69 368 GLY A CA 1
ATOM 2793 C C . GLY A 1 368 ? -16.585 35.123 25.465 1.00 48.69 368 GLY A C 1
ATOM 2794 O O . GLY A 1 368 ? -16.094 34.210 24.801 1.00 48.69 368 GLY A O 1
ATOM 2795 N N . LYS A 1 369 ? -16.013 35.503 26.632 1.00 41.38 369 LYS A N 1
ATOM 2796 C CA . LYS A 1 369 ? -14.769 34.854 27.164 1.00 41.38 369 LYS A CA 1
ATOM 2797 C C . LYS A 1 369 ? -14.389 35.120 28.640 1.00 41.38 369 LYS A C 1
ATOM 2799 O O . LYS A 1 369 ? -14.237 36.272 29.024 1.00 41.38 369 LYS A O 1
ATOM 2804 N N . VAL A 1 370 ? -14.043 34.055 29.388 1.00 30.36 370 VAL A N 1
ATOM 2805 C CA . VAL A 1 370 ? -13.104 33.994 30.554 1.00 30.36 370 VAL A CA 1
ATOM 2806 C C . VAL A 1 370 ? -12.580 32.531 30.612 1.00 30.36 370 VAL A C 1
ATOM 2808 O O . VAL A 1 370 ? -13.424 31.644 30.575 1.00 30.36 370 VAL A O 1
ATOM 2811 N N . LEU A 1 371 ? -11.303 32.100 30.553 1.00 30.11 371 LEU A N 1
ATOM 2812 C CA . LEU A 1 371 ? -9.936 32.545 30.939 1.00 30.11 371 LEU A CA 1
ATOM 2813 C C . LEU A 1 371 ? -9.411 31.965 32.284 1.00 30.11 371 LEU A C 1
ATOM 2815 O O . LEU A 1 371 ? -10.075 32.078 33.309 1.00 30.11 371 LEU A O 1
ATOM 2819 N N . GLN A 1 372 ? -8.195 31.380 32.272 1.00 30.97 372 GLN A N 1
ATOM 2820 C CA . GLN A 1 372 ? -7.433 30.866 33.438 1.00 30.97 372 GLN A CA 1
ATOM 2821 C C . GLN A 1 372 ? -5.887 30.952 33.222 1.00 30.97 372 GLN A C 1
ATOM 2823 O O . GLN A 1 372 ? -5.452 30.754 32.088 1.00 30.97 372 GLN A O 1
ATOM 2828 N N . PRO A 1 373 ? -5.069 31.197 34.275 1.00 30.33 373 PRO A N 1
ATOM 2829 C CA . PRO A 1 373 ? -3.583 31.090 34.308 1.00 30.33 373 PRO A CA 1
ATOM 2830 C C . PRO A 1 373 ? -3.060 30.031 35.336 1.00 30.33 373 PRO A C 1
ATOM 2832 O O . PRO A 1 373 ? -3.851 29.584 36.161 1.00 30.33 373 PRO A O 1
ATOM 2835 N N . GLU A 1 374 ? -1.777 29.632 35.496 1.00 25.19 374 GLU A N 1
ATOM 2836 C CA . GLU A 1 374 ? -0.517 29.581 34.690 1.00 25.19 374 GLU A CA 1
ATOM 2837 C C . GLU A 1 374 ? 0.569 28.747 35.485 1.00 25.19 374 GLU A C 1
ATOM 2839 O O . GLU A 1 374 ? 0.245 28.230 36.557 1.00 25.19 374 GLU A O 1
ATOM 2844 N N . LYS A 1 375 ? 1.820 28.533 34.999 1.00 31.86 375 LYS A N 1
ATOM 2845 C CA . LYS A 1 375 ? 2.786 27.470 35.451 1.00 31.86 375 LYS A CA 1
ATOM 2846 C C . LYS A 1 375 ? 4.310 27.877 35.497 1.00 31.86 375 LYS A C 1
ATOM 2848 O O . LYS A 1 375 ? 4.671 28.793 34.768 1.00 31.86 375 LYS A O 1
ATOM 2853 N N . PRO A 1 376 ? 5.220 27.184 36.258 1.00 30.05 376 PRO A N 1
ATOM 2854 C CA . PRO A 1 376 ? 6.712 27.328 36.264 1.00 30.05 376 PRO A CA 1
ATOM 2855 C C . PRO A 1 376 ? 7.567 26.071 35.846 1.00 30.05 376 PRO A C 1
ATOM 2857 O O . PRO A 1 376 ? 7.002 25.045 35.458 1.00 30.05 376 PRO A O 1
ATOM 2860 N N . GLU A 1 377 ? 8.926 26.131 35.921 1.00 26.16 377 GLU A N 1
ATOM 2861 C CA . GLU A 1 377 ? 9.886 25.234 35.197 1.00 26.16 377 GLU A CA 1
ATOM 2862 C C . GLU A 1 377 ? 11.296 24.906 35.830 1.00 26.16 377 GLU A C 1
ATOM 2864 O O . GLU A 1 377 ? 11.894 25.761 36.471 1.00 26.16 377 GLU A O 1
ATOM 2869 N N . ILE A 1 378 ? 11.827 23.685 35.544 1.00 31.98 378 ILE A N 1
ATOM 2870 C CA . ILE A 1 378 ? 13.187 23.258 35.024 1.00 31.98 378 ILE A CA 1
ATOM 2871 C C . ILE A 1 378 ? 14.522 23.768 35.679 1.00 31.98 378 ILE A C 1
ATOM 2873 O O . ILE A 1 378 ? 14.721 24.981 35.729 1.00 31.98 378 ILE A O 1
ATOM 2877 N N . PRO A 1 379 ? 15.493 22.902 36.132 1.00 34.72 379 PRO A N 1
ATOM 2878 C CA . PRO A 1 379 ? 16.550 22.185 35.326 1.00 34.72 379 PRO A CA 1
ATOM 2879 C C . PRO A 1 379 ? 16.811 20.697 35.759 1.00 34.72 379 PRO A C 1
ATOM 2881 O O . PRO A 1 379 ? 16.088 20.219 36.625 1.00 34.72 379 PRO A O 1
ATOM 2884 N N . ALA A 1 380 ? 17.696 19.814 35.219 1.00 29.36 380 ALA A N 1
ATOM 2885 C CA . ALA A 1 380 ? 18.936 19.805 34.371 1.00 29.36 380 ALA A CA 1
ATOM 2886 C C . ALA A 1 380 ? 20.308 19.824 35.148 1.00 29.36 380 ALA A C 1
ATOM 2888 O O . ALA A 1 380 ? 20.329 20.339 36.259 1.00 29.36 380 ALA A O 1
ATOM 2889 N N . THR A 1 381 ? 21.492 19.290 34.723 1.00 28.27 381 THR A N 1
ATOM 2890 C CA . THR A 1 381 ? 22.044 18.806 33.408 1.00 28.27 381 THR A CA 1
ATOM 2891 C C . THR A 1 381 ? 23.380 17.967 33.535 1.00 28.27 381 THR A C 1
ATOM 2893 O O . THR A 1 381 ? 24.157 18.248 34.441 1.00 28.27 381 THR A O 1
ATOM 2896 N N . ASN A 1 382 ? 23.725 17.111 32.538 1.00 27.83 382 ASN A N 1
ATOM 2897 C CA . ASN A 1 382 ? 25.084 16.723 31.994 1.00 27.83 382 ASN A CA 1
ATOM 2898 C C . ASN A 1 382 ? 26.015 15.570 32.541 1.00 27.83 382 ASN A C 1
ATOM 2900 O O . ASN A 1 382 ? 25.796 15.018 33.613 1.00 27.83 382 ASN A O 1
ATOM 2904 N N . VAL A 1 383 ? 27.015 15.168 31.701 1.00 29.34 383 VAL A N 1
ATOM 2905 C CA . VAL A 1 383 ? 27.773 13.862 31.596 1.00 29.34 383 VAL A CA 1
ATOM 2906 C C . VAL A 1 383 ? 29.269 14.068 31.166 1.00 29.34 383 VAL A C 1
ATOM 2908 O O . VAL A 1 383 ? 29.547 15.154 30.650 1.00 29.34 383 VAL A O 1
ATOM 2911 N N . PRO A 1 384 ? 30.245 13.126 31.373 1.00 33.81 384 PRO A N 1
ATOM 2912 C CA . PRO A 1 384 ? 31.052 12.530 30.250 1.00 33.81 384 PRO A CA 1
ATOM 2913 C C . PRO A 1 384 ? 31.664 11.088 30.470 1.00 33.81 384 PRO A C 1
ATOM 2915 O O . PRO A 1 384 ? 31.406 10.455 31.490 1.00 33.81 384 PRO A O 1
ATOM 2918 N N . GLU A 1 385 ? 32.483 10.573 29.520 1.00 26.36 385 GLU A N 1
ATOM 2919 C CA . GLU A 1 385 ? 33.009 9.172 29.369 1.00 26.36 385 GLU A CA 1
ATOM 2920 C C . GLU A 1 385 ? 34.550 8.970 29.586 1.00 26.36 385 GLU A C 1
ATOM 2922 O O . GLU A 1 385 ? 35.278 9.961 29.635 1.00 26.36 385 GLU A O 1
ATOM 2927 N N . SER A 1 386 ? 35.076 7.710 29.630 1.00 25.97 386 SER A N 1
ATOM 2928 C CA . SER A 1 386 ? 36.234 7.174 28.815 1.00 25.97 386 SER A CA 1
ATOM 2929 C C . SER A 1 386 ? 36.924 5.845 29.311 1.00 25.97 386 SER A C 1
ATOM 2931 O O . SER A 1 386 ? 36.591 5.331 30.375 1.00 25.97 386 SER A O 1
ATOM 2933 N N . GLN A 1 387 ? 37.826 5.271 28.477 1.00 24.83 387 GLN A N 1
ATOM 2934 C CA . GLN A 1 387 ? 38.546 3.944 28.440 1.00 24.83 387 GLN A CA 1
ATOM 2935 C C . GLN A 1 387 ? 39.629 3.676 29.550 1.00 24.83 387 GLN A C 1
ATOM 2937 O O . GLN A 1 387 ? 39.976 4.625 30.244 1.00 24.83 387 GLN A O 1
ATOM 2942 N N . GLU A 1 388 ? 40.307 2.515 29.791 1.00 24.89 388 GLU A N 1
ATOM 2943 C CA . GLU A 1 388 ? 40.322 1.065 29.363 1.00 24.89 388 GLU A CA 1
ATOM 2944 C C . GLU A 1 388 ? 40.975 0.173 30.506 1.00 24.89 388 GLU A C 1
ATOM 2946 O O . GLU A 1 388 ? 40.749 0.545 31.653 1.00 24.89 388 GLU A O 1
ATOM 2951 N N . GLN A 1 389 ? 41.733 -0.964 30.451 1.00 24.44 389 GLN A N 1
ATOM 2952 C CA . GLN A 1 389 ? 42.471 -1.795 29.447 1.00 24.44 389 GLN A CA 1
ATOM 2953 C C . GLN A 1 389 ? 42.874 -3.218 30.003 1.00 24.44 389 GLN A C 1
ATOM 2955 O O . GLN A 1 389 ? 43.285 -3.289 31.156 1.00 24.44 389 GLN A O 1
ATOM 2960 N N . GLU A 1 390 ? 42.867 -4.290 29.170 1.00 25.56 390 GLU A N 1
ATOM 2961 C CA . GLU A 1 390 ? 43.584 -5.626 29.256 1.00 25.56 390 GLU A CA 1
ATOM 2962 C C . GLU A 1 390 ? 43.486 -6.538 30.536 1.00 25.56 390 GLU A C 1
ATOM 2964 O O . GLU A 1 390 ? 42.921 -6.133 31.542 1.00 25.56 390 GLU A O 1
ATOM 2969 N N . ASP A 1 391 ? 43.828 -7.852 30.583 1.00 26.77 391 ASP A N 1
ATOM 2970 C CA . ASP A 1 391 ? 44.944 -8.668 30.011 1.00 26.77 391 ASP A CA 1
ATOM 2971 C C . ASP A 1 391 ? 44.599 -10.197 29.800 1.00 26.77 391 ASP A C 1
ATOM 2973 O O . ASP A 1 391 ? 43.457 -10.618 29.991 1.00 26.77 391 ASP A O 1
ATOM 2977 N N . LYS A 1 392 ? 45.555 -11.051 29.363 1.00 34.56 392 LYS A N 1
ATOM 2978 C CA . LYS A 1 392 ? 45.431 -12.493 28.971 1.00 34.56 392 LYS A CA 1
ATOM 2979 C C . LYS A 1 392 ? 46.382 -13.435 29.755 1.00 34.56 392 LYS A C 1
ATOM 2981 O O . LYS A 1 392 ? 47.227 -12.955 30.504 1.00 34.56 392 LYS A O 1
ATOM 2986 N N . PRO A 1 393 ? 46.322 -14.784 29.566 1.00 33.44 393 PRO A N 1
ATOM 2987 C CA . PRO A 1 393 ? 47.356 -15.423 28.714 1.00 33.44 393 PRO A CA 1
ATOM 2988 C C . PRO A 1 393 ? 46.998 -16.750 27.964 1.00 33.44 393 PRO A C 1
ATOM 2990 O O . PRO A 1 393 ? 46.277 -17.600 28.464 1.00 33.44 393 PRO A O 1
ATOM 2993 N N . ASN A 1 394 ? 47.597 -16.922 26.767 1.00 32.44 394 ASN A N 1
ATOM 2994 C CA . ASN A 1 394 ? 48.315 -18.097 26.181 1.00 32.44 394 ASN A CA 1
ATOM 2995 C C . ASN A 1 394 ? 48.041 -19.578 26.614 1.00 32.44 394 ASN A C 1
ATOM 2997 O O . ASN A 1 394 ? 47.893 -19.851 27.793 1.00 32.44 394 ASN A O 1
ATOM 3001 N N . LYS A 1 395 ? 48.218 -20.634 25.776 1.00 33.72 395 LYS A N 1
ATOM 3002 C CA . LYS A 1 395 ? 48.318 -20.842 24.294 1.00 33.72 395 LYS A CA 1
ATOM 3003 C C . LYS A 1 395 ? 48.527 -22.355 23.957 1.00 33.72 395 LYS A C 1
ATOM 3005 O O . LYS A 1 395 ? 48.845 -23.130 24.846 1.00 33.72 395 LYS A O 1
ATOM 3010 N N . LEU A 1 396 ? 48.533 -22.683 22.647 1.00 29.31 396 LEU A N 1
ATOM 3011 C CA . LEU A 1 396 ? 49.296 -23.776 21.976 1.00 29.31 396 LEU A CA 1
ATOM 3012 C C . LEU A 1 396 ? 48.787 -25.247 22.050 1.00 29.31 396 LEU A C 1
ATOM 3014 O O . LEU A 1 396 ? 49.068 -25.911 23.036 1.00 29.31 396 LEU A O 1
ATOM 3018 N N . ALA A 1 397 ? 48.199 -25.779 20.948 1.00 37.50 397 ALA A N 1
ATOM 3019 C CA . ALA A 1 397 ? 48.350 -27.187 20.460 1.00 37.50 397 ALA A CA 1
ATOM 3020 C C . ALA A 1 397 ? 47.489 -27.581 19.207 1.00 37.50 397 ALA A C 1
ATOM 3022 O O . ALA A 1 397 ? 46.846 -28.626 19.221 1.00 37.50 397 ALA A O 1
ATOM 3023 N N . VAL A 1 398 ? 47.436 -26.801 18.105 1.00 47.69 398 VAL A N 1
ATOM 3024 C CA . VAL A 1 398 ? 46.629 -27.192 16.898 1.00 47.69 398 VAL A CA 1
ATOM 3025 C C . VAL A 1 398 ? 47.313 -26.946 15.533 1.00 47.69 398 VAL A C 1
ATOM 3027 O O . VAL A 1 398 ? 47.001 -27.596 14.539 1.00 47.69 398 VAL A O 1
ATOM 3030 N N . THR A 1 399 ? 48.283 -26.036 15.444 1.00 48.12 399 THR A N 1
ATOM 3031 C CA . THR A 1 399 ? 48.673 -25.352 14.189 1.00 48.12 399 THR A CA 1
ATOM 3032 C C . THR A 1 399 ? 49.503 -26.143 13.161 1.00 48.12 399 THR A C 1
ATOM 3034 O O . THR A 1 399 ? 49.991 -25.540 12.210 1.00 48.12 399 THR A O 1
ATOM 3037 N N . ILE A 1 400 ? 49.687 -27.461 13.306 1.00 52.22 400 ILE A N 1
ATOM 3038 C CA . ILE A 1 400 ? 50.619 -28.241 12.457 1.00 52.22 400 ILE A CA 1
ATOM 3039 C C . ILE A 1 400 ? 49.909 -29.051 11.353 1.00 52.22 400 ILE A C 1
ATOM 3041 O O . ILE A 1 400 ? 50.478 -29.235 10.280 1.00 52.22 400 ILE A O 1
ATOM 3045 N N . ALA A 1 401 ? 48.654 -29.474 11.544 1.00 51.00 401 ALA A N 1
ATOM 3046 C CA . ALA A 1 401 ? 47.941 -30.286 10.544 1.00 51.00 401 ALA A CA 1
ATOM 3047 C C . ALA A 1 401 ? 47.443 -29.482 9.320 1.00 51.00 401 ALA A C 1
ATOM 3049 O O . ALA A 1 401 ? 47.437 -29.990 8.201 1.00 51.00 401 ALA A O 1
ATOM 3050 N N . ALA A 1 402 ? 47.046 -28.219 9.513 1.00 55.81 402 ALA A N 1
ATOM 3051 C CA . ALA A 1 402 ? 46.406 -27.414 8.466 1.00 55.81 402 ALA A CA 1
ATOM 3052 C C . ALA A 1 402 ? 47.351 -27.007 7.315 1.00 55.81 402 ALA A C 1
ATOM 3054 O O . ALA A 1 402 ? 46.914 -26.842 6.177 1.00 55.81 402 ALA A O 1
ATOM 3055 N N . PHE A 1 403 ? 48.650 -26.854 7.595 1.00 55.84 403 PHE A N 1
ATOM 3056 C CA . PHE A 1 403 ? 49.597 -26.216 6.672 1.00 55.84 403 PHE A CA 1
ATOM 3057 C C . PHE A 1 403 ? 49.916 -27.061 5.425 1.00 55.84 403 PHE A C 1
ATOM 3059 O O . PHE A 1 403 ? 50.205 -26.513 4.364 1.00 55.84 403 PHE A O 1
ATOM 3066 N N . VAL A 1 404 ? 49.830 -28.393 5.528 1.00 60.62 404 VAL A N 1
ATOM 3067 C CA . VAL A 1 404 ? 50.127 -29.312 4.411 1.00 60.62 404 VAL A CA 1
ATOM 3068 C C . VAL A 1 404 ? 48.969 -29.373 3.410 1.00 60.62 404 VAL A C 1
ATOM 3070 O O . VAL A 1 404 ? 49.202 -29.349 2.205 1.00 60.62 404 VAL A O 1
ATOM 3073 N N . ILE A 1 405 ? 47.721 -29.382 3.895 1.00 61.06 405 ILE A N 1
ATOM 3074 C CA . ILE A 1 405 ? 46.524 -29.347 3.038 1.00 61.06 405 ILE A CA 1
ATOM 3075 C C . ILE A 1 405 ? 46.467 -28.013 2.282 1.00 61.06 405 ILE A C 1
ATOM 3077 O O . ILE A 1 405 ? 46.299 -28.005 1.063 1.00 61.06 405 ILE A O 1
ATOM 3081 N N . PHE A 1 406 ? 46.710 -26.903 2.990 1.00 65.25 406 PHE A N 1
ATOM 3082 C CA . PHE A 1 406 ? 46.717 -25.546 2.436 1.00 65.25 406 PHE A CA 1
ATOM 3083 C C . PHE A 1 406 ? 47.667 -25.384 1.234 1.00 65.25 406 PHE A C 1
ATOM 3085 O O . PHE A 1 406 ? 47.322 -24.720 0.260 1.00 65.25 406 PHE A O 1
ATOM 3092 N N . LEU A 1 407 ? 48.839 -26.029 1.266 1.00 62.06 407 LEU A N 1
ATOM 3093 C CA . LEU A 1 407 ? 49.855 -25.964 0.206 1.00 62.06 407 LEU A CA 1
ATOM 3094 C C . LEU A 1 407 ? 49.455 -26.716 -1.078 1.00 62.06 407 LEU A C 1
ATOM 3096 O O . LEU A 1 407 ? 49.774 -26.273 -2.186 1.00 62.06 407 LEU A O 1
ATOM 3100 N N . ILE A 1 408 ? 48.721 -27.824 -0.944 1.00 65.81 408 ILE A N 1
ATOM 3101 C CA . ILE A 1 408 ? 48.207 -28.603 -2.081 1.00 65.81 408 ILE A CA 1
ATOM 3102 C C . ILE A 1 408 ? 46.985 -27.902 -2.696 1.00 65.81 408 ILE A C 1
ATOM 3104 O O . ILE A 1 408 ? 46.874 -27.816 -3.918 1.00 65.81 408 ILE A O 1
ATOM 3108 N N . THR A 1 409 ? 46.109 -27.304 -1.879 1.00 63.19 409 THR A N 1
ATOM 3109 C CA . THR A 1 409 ? 45.005 -26.484 -2.402 1.00 63.19 409 THR A CA 1
ATOM 3110 C C . THR A 1 409 ? 45.506 -25.212 -3.086 1.00 63.19 409 THR A C 1
ATOM 3112 O O . THR A 1 409 ? 45.018 -24.893 -4.166 1.00 63.19 409 THR A O 1
ATOM 3115 N N . LEU A 1 410 ? 46.517 -24.521 -2.534 1.00 65.25 410 LEU A N 1
ATOM 3116 C CA . LEU A 1 410 ? 47.097 -23.323 -3.162 1.00 65.25 410 LEU A CA 1
ATOM 3117 C C . LEU A 1 410 ? 47.632 -23.614 -4.565 1.00 65.25 410 LEU A C 1
ATOM 3119 O O . LEU A 1 410 ? 47.373 -22.855 -5.491 1.00 65.25 410 LEU A O 1
ATOM 3123 N N . THR A 1 411 ? 48.379 -24.707 -4.724 1.00 59.44 411 THR A N 1
ATOM 3124 C CA . THR A 1 411 ? 49.006 -25.045 -6.010 1.00 59.44 411 THR A CA 1
ATOM 3125 C C . THR A 1 411 ? 47.988 -25.475 -7.068 1.00 59.44 411 THR A C 1
ATOM 3127 O O . THR A 1 411 ? 48.191 -25.168 -8.239 1.00 59.44 411 THR A O 1
ATOM 3130 N N . SER A 1 412 ? 46.863 -26.084 -6.673 1.00 58.41 412 SER A N 1
ATOM 3131 C CA . SER A 1 412 ? 45.742 -26.345 -7.587 1.00 58.41 412 SER A CA 1
ATOM 3132 C C . SER A 1 412 ? 44.973 -25.072 -7.968 1.00 58.41 412 SER A C 1
ATOM 3134 O O . SER A 1 412 ? 44.616 -24.915 -9.133 1.00 58.41 412 SER A O 1
ATOM 3136 N N . LEU A 1 413 ? 44.736 -24.161 -7.015 1.00 57.09 413 LEU A N 1
ATOM 3137 C CA . LEU A 1 413 ? 44.026 -22.895 -7.249 1.00 57.09 413 LEU A CA 1
ATOM 3138 C C . LEU A 1 413 ? 44.829 -21.963 -8.166 1.00 57.09 413 LEU A C 1
ATOM 3140 O O . LEU A 1 413 ? 44.334 -21.558 -9.215 1.00 57.09 413 LEU A O 1
ATOM 3144 N N . PHE A 1 414 ? 46.109 -21.725 -7.857 1.00 55.09 414 PHE A N 1
ATOM 3145 C CA . PHE A 1 414 ? 46.977 -20.876 -8.680 1.00 55.09 414 PHE A CA 1
ATOM 3146 C C . PHE A 1 414 ? 47.152 -21.384 -10.120 1.00 55.09 414 PHE A C 1
ATOM 3148 O O . PHE A 1 414 ? 47.404 -20.578 -11.013 1.00 55.09 414 PHE A O 1
ATOM 3155 N N . TYR A 1 415 ? 47.006 -22.688 -10.380 1.00 55.72 415 TYR A N 1
ATOM 3156 C CA . TYR A 1 415 ? 47.059 -23.211 -11.749 1.00 55.72 415 TYR A CA 1
ATOM 3157 C C . TYR A 1 415 ? 45.787 -22.898 -12.554 1.00 55.72 415 TYR A C 1
ATOM 3159 O O . TYR A 1 415 ? 45.859 -22.764 -13.773 1.00 55.72 415 TYR A O 1
ATOM 3167 N N . GLN A 1 416 ? 44.637 -22.739 -11.890 1.00 53.31 416 GLN A N 1
ATOM 3168 C CA . GLN A 1 416 ? 43.403 -22.274 -12.528 1.00 53.31 416 GLN A CA 1
ATOM 3169 C C . GLN A 1 416 ? 43.398 -20.744 -12.666 1.00 53.31 416 GLN A C 1
ATOM 3171 O O . GLN A 1 416 ? 43.178 -20.249 -13.767 1.00 53.31 416 GLN A O 1
ATOM 3176 N N . ASP A 1 417 ? 43.746 -19.997 -11.613 1.00 51.81 417 ASP A N 1
ATOM 3177 C CA . ASP A 1 417 ? 43.704 -18.523 -11.614 1.00 51.81 417 ASP A CA 1
ATOM 3178 C C . ASP A 1 417 ? 44.722 -17.854 -12.562 1.00 51.81 417 ASP A C 1
ATOM 3180 O O . ASP A 1 417 ? 44.489 -16.735 -13.017 1.00 51.81 417 ASP A O 1
ATOM 3184 N N . ILE A 1 418 ? 45.853 -18.505 -12.871 1.00 54.22 418 ILE A N 1
ATOM 3185 C CA . ILE A 1 418 ? 46.899 -17.939 -13.751 1.00 54.22 418 ILE A CA 1
ATOM 3186 C C . ILE A 1 418 ? 46.714 -18.340 -15.228 1.00 54.22 418 ILE A C 1
ATOM 3188 O O . ILE A 1 418 ? 47.170 -17.612 -16.111 1.00 54.22 418 ILE A O 1
ATOM 3192 N N . PHE A 1 419 ? 46.063 -19.475 -15.518 1.00 47.97 419 PHE A N 1
ATOM 3193 C CA . PHE A 1 419 ? 45.996 -20.043 -16.877 1.00 47.97 419 PHE A CA 1
ATOM 3194 C C . PHE A 1 419 ? 44.585 -20.268 -17.439 1.00 47.97 419 PHE A C 1
ATOM 3196 O O . PHE A 1 419 ? 44.464 -20.583 -18.625 1.00 47.97 419 PHE A O 1
ATOM 3203 N N . ALA A 1 420 ? 43.515 -20.078 -16.663 1.00 44.09 420 ALA A N 1
ATOM 3204 C CA . ALA A 1 420 ? 42.180 -19.965 -17.243 1.00 44.09 420 ALA A CA 1
ATOM 3205 C C . ALA A 1 420 ? 42.063 -18.638 -18.024 1.00 44.09 420 ALA A C 1
ATOM 3207 O O . ALA A 1 420 ? 42.413 -17.585 -17.485 1.00 44.09 420 ALA A O 1
ATOM 3208 N N . PRO A 1 421 ? 41.554 -18.636 -19.273 1.00 48.44 421 PRO A N 1
ATOM 3209 C CA . PRO A 1 421 ? 41.212 -17.389 -19.943 1.00 48.44 421 PRO A CA 1
ATOM 3210 C C . PRO A 1 421 ? 40.092 -16.705 -19.155 1.00 48.44 421 PRO A C 1
ATOM 3212 O O . PRO A 1 421 ? 39.031 -17.291 -18.929 1.00 48.44 421 PRO A O 1
ATOM 3215 N N . THR A 1 422 ? 40.323 -15.469 -18.716 1.00 53.53 422 THR A N 1
ATOM 3216 C CA . THR A 1 422 ? 39.316 -14.697 -17.989 1.00 53.53 422 THR A CA 1
ATOM 3217 C C . THR A 1 422 ? 38.122 -14.430 -18.901 1.00 53.53 422 THR A C 1
ATOM 3219 O O . THR A 1 422 ? 38.244 -13.752 -19.921 1.00 53.53 422 THR A O 1
ATOM 3222 N N . ALA A 1 423 ? 36.957 -14.978 -18.540 1.00 60.44 423 ALA A N 1
ATOM 3223 C CA . ALA A 1 423 ? 35.722 -14.751 -19.285 1.00 60.44 423 ALA A CA 1
ATOM 3224 C C . ALA A 1 423 ? 35.456 -13.236 -19.414 1.00 60.44 423 ALA A C 1
ATOM 3226 O O . ALA A 1 423 ? 35.675 -12.497 -18.443 1.00 60.44 423 ALA A O 1
ATOM 3227 N N . PRO A 1 424 ? 35.016 -12.745 -20.587 1.00 70.06 424 PRO A N 1
ATOM 3228 C CA . PRO A 1 424 ? 34.939 -11.314 -20.841 1.00 70.06 424 PRO A CA 1
ATOM 3229 C C . PRO A 1 424 ? 33.980 -10.627 -19.858 1.00 70.06 424 PRO A C 1
ATOM 3231 O O . PRO A 1 424 ? 32.872 -11.109 -19.599 1.00 70.06 424 PRO A O 1
ATOM 3234 N N . LYS A 1 425 ? 34.420 -9.488 -19.296 1.00 80.38 425 LYS A N 1
ATOM 3235 C CA . LYS A 1 425 ? 33.620 -8.681 -18.357 1.00 80.38 425 LYS A CA 1
ATOM 3236 C C . LYS A 1 425 ? 32.250 -8.383 -18.975 1.00 80.38 425 LYS A C 1
ATOM 3238 O O . LYS A 1 425 ? 32.183 -7.920 -20.112 1.00 80.38 425 LYS A O 1
ATOM 3243 N N . VAL A 1 426 ? 31.175 -8.579 -18.209 1.00 85.25 426 VAL A N 1
ATOM 3244 C CA . VAL A 1 426 ? 29.817 -8.232 -18.656 1.00 85.25 426 VAL A CA 1
ATOM 3245 C C . VAL A 1 426 ? 29.748 -6.741 -19.013 1.00 85.25 426 VAL A C 1
ATOM 3247 O O . VAL A 1 426 ? 30.281 -5.903 -18.284 1.00 85.25 426 VAL A O 1
ATOM 3250 N N . ARG A 1 427 ? 29.107 -6.415 -20.141 1.00 89.75 427 ARG A N 1
ATOM 3251 C CA . ARG A 1 427 ? 28.895 -5.041 -20.620 1.00 89.75 427 ARG A CA 1
ATOM 3252 C C . ARG A 1 427 ? 27.407 -4.710 -20.640 1.00 89.75 427 ARG A C 1
ATOM 3254 O O . ARG A 1 427 ? 26.644 -5.359 -21.355 1.00 89.75 427 ARG A O 1
ATOM 3261 N N . HIS A 1 428 ? 27.003 -3.680 -19.900 1.00 91.06 428 HIS A N 1
ATOM 3262 C CA . HIS A 1 428 ? 25.636 -3.154 -19.914 1.00 91.06 428 HIS A CA 1
ATOM 3263 C C . HIS A 1 428 ? 25.546 -2.008 -20.926 1.00 91.06 428 HIS A C 1
ATOM 3265 O O . HIS A 1 428 ? 26.180 -0.964 -20.761 1.00 91.06 428 HIS A O 1
ATOM 3271 N N . ILE A 1 429 ? 24.772 -2.221 -21.988 1.00 94.12 429 ILE A N 1
ATOM 3272 C CA . ILE A 1 429 ? 24.737 -1.380 -23.183 1.00 94.12 429 ILE A CA 1
ATOM 3273 C C . ILE A 1 429 ? 23.419 -0.607 -23.245 1.00 94.12 429 ILE A C 1
ATOM 3275 O O . ILE A 1 429 ? 22.347 -1.204 -23.376 1.00 94.12 429 ILE A O 1
ATOM 3279 N N . ALA A 1 430 ? 23.492 0.723 -23.224 1.00 93.62 430 ALA A N 1
ATOM 3280 C CA . ALA A 1 430 ? 22.357 1.576 -23.569 1.00 93.62 430 ALA A CA 1
ATOM 3281 C C . ALA A 1 430 ? 22.365 1.879 -25.077 1.00 93.62 430 ALA A C 1
ATOM 3283 O O . ALA A 1 430 ? 23.341 2.406 -25.607 1.00 93.62 430 ALA A O 1
ATOM 3284 N N . VAL A 1 431 ? 21.268 1.566 -25.771 1.00 94.44 431 VAL A N 1
ATOM 3285 C CA . VAL A 1 431 ? 21.092 1.855 -27.205 1.00 94.44 431 VAL A CA 1
ATOM 3286 C C . VAL A 1 431 ? 20.159 3.050 -27.357 1.00 94.44 431 VAL A C 1
ATOM 3288 O O . VAL A 1 431 ? 18.969 2.942 -27.035 1.00 94.44 431 VAL A O 1
ATOM 3291 N N . LEU A 1 432 ? 20.690 4.180 -27.834 1.00 91.44 432 LEU A N 1
ATOM 3292 C CA . LEU A 1 432 ? 19.883 5.365 -28.133 1.00 91.44 432 LEU A CA 1
ATOM 3293 C C . LEU A 1 432 ? 19.116 5.177 -29.458 1.00 91.44 432 LEU A C 1
ATOM 3295 O O . LEU A 1 432 ? 19.626 4.492 -30.347 1.00 91.44 432 LEU A O 1
ATOM 3299 N N . PRO A 1 433 ? 17.930 5.795 -29.626 1.00 88.75 433 PRO A N 1
ATOM 3300 C CA . PRO A 1 433 ? 17.203 5.763 -30.894 1.00 88.75 433 PRO A CA 1
ATOM 3301 C C . PRO A 1 433 ? 18.059 6.292 -32.063 1.00 88.75 433 PRO A C 1
ATOM 3303 O O . PRO A 1 433 ? 18.743 7.307 -31.884 1.00 88.75 433 PRO A O 1
ATOM 3306 N N . PRO A 1 434 ? 18.021 5.665 -33.255 1.00 91.25 434 PRO A N 1
ATOM 3307 C CA . PRO A 1 434 ? 18.704 6.187 -34.436 1.00 91.25 434 PRO A CA 1
ATOM 3308 C C . PRO A 1 434 ? 18.223 7.592 -34.815 1.00 91.25 434 PRO A C 1
ATOM 3310 O O . PRO A 1 434 ? 17.023 7.845 -34.918 1.00 91.25 434 PRO A O 1
ATOM 3313 N N . THR A 1 435 ? 19.159 8.511 -35.048 1.00 89.62 435 THR A N 1
ATOM 3314 C CA . THR A 1 435 ? 18.868 9.901 -35.418 1.00 89.62 435 THR A CA 1
ATOM 3315 C C . THR A 1 435 ? 19.106 10.128 -36.907 1.00 89.62 435 THR A C 1
ATOM 3317 O O . THR A 1 435 ? 20.035 9.573 -37.491 1.00 89.62 435 THR A O 1
ATOM 3320 N N . LEU A 1 436 ? 18.284 10.964 -37.549 1.00 87.81 436 LEU A N 1
ATOM 3321 C CA . LEU A 1 436 ? 18.533 11.399 -38.924 1.00 87.81 436 LEU A CA 1
ATOM 3322 C C . LEU A 1 436 ? 19.314 12.715 -38.925 1.00 87.81 436 LEU A C 1
ATOM 3324 O O . LEU A 1 436 ? 18.938 13.683 -38.265 1.00 87.81 436 LEU A O 1
ATOM 3328 N N . SER A 1 437 ? 20.377 12.767 -39.723 1.00 85.81 437 SER A N 1
ATOM 3329 C CA . SER A 1 437 ? 21.114 13.999 -40.004 1.00 85.81 437 SER A CA 1
ATOM 3330 C C . SER A 1 437 ? 20.219 15.005 -40.741 1.00 85.81 437 SER A C 1
ATOM 3332 O O . SER A 1 437 ? 19.419 14.630 -41.604 1.00 85.81 437 SER A O 1
ATOM 3334 N N . ALA A 1 438 ? 20.381 16.298 -40.443 1.00 76.81 438 ALA A N 1
ATOM 3335 C CA . ALA A 1 438 ? 19.479 17.373 -40.884 1.00 76.81 438 ALA A CA 1
ATOM 3336 C C . ALA A 1 438 ? 19.371 17.577 -42.414 1.00 76.81 438 ALA A C 1
ATOM 3338 O O . ALA A 1 438 ? 18.496 18.304 -42.878 1.00 76.81 438 ALA A O 1
ATOM 3339 N N . ASN A 1 439 ? 20.246 16.944 -43.202 1.00 76.25 439 ASN A N 1
ATOM 3340 C CA . ASN A 1 439 ? 20.215 16.979 -44.668 1.00 76.25 439 ASN A CA 1
ATOM 3341 C C . ASN A 1 439 ? 19.422 15.816 -45.295 1.00 76.25 439 ASN A C 1
ATOM 3343 O O . ASN A 1 439 ? 19.317 15.755 -46.523 1.00 76.25 439 ASN A O 1
ATOM 3347 N N . SER A 1 440 ? 18.892 14.894 -44.483 1.00 81.50 440 SER A N 1
ATOM 3348 C CA . SER A 1 440 ? 18.220 13.685 -44.964 1.00 81.50 440 SER A CA 1
ATOM 3349 C C . SER A 1 440 ? 16.908 14.000 -45.693 1.00 81.50 440 SER A C 1
ATOM 3351 O O . SER A 1 440 ? 16.122 14.838 -45.256 1.00 81.50 440 SER A O 1
ATOM 3353 N N . LYS A 1 441 ? 16.661 13.312 -46.811 1.00 81.81 441 LYS A N 1
ATOM 3354 C CA . LYS A 1 441 ? 15.481 13.472 -47.678 1.00 81.81 441 LYS A CA 1
ATOM 3355 C C . LYS A 1 441 ? 14.912 12.103 -48.036 1.00 81.81 441 LYS A C 1
ATOM 3357 O O . LYS A 1 441 ? 15.255 11.550 -49.077 1.00 81.81 441 LYS A O 1
ATOM 3362 N N . ILE A 1 442 ? 14.099 11.572 -47.134 1.00 86.25 442 ILE A N 1
ATOM 3363 C CA . ILE A 1 442 ? 13.468 10.248 -47.169 1.00 86.25 442 ILE A CA 1
ATOM 3364 C C . ILE A 1 442 ? 11.987 10.414 -46.791 1.00 86.25 442 ILE A C 1
ATOM 3366 O O . ILE A 1 442 ? 11.663 11.302 -46.003 1.00 86.25 442 ILE A O 1
ATOM 3370 N N . ALA A 1 443 ? 11.086 9.611 -47.363 1.00 83.62 443 ALA A N 1
ATOM 3371 C CA . ALA A 1 443 ? 9.659 9.652 -47.030 1.00 83.62 443 ALA A CA 1
ATOM 3372 C C . ALA A 1 443 ? 9.389 9.049 -45.639 1.00 83.62 443 ALA A C 1
ATOM 3374 O O . ALA A 1 443 ? 10.009 8.048 -45.286 1.00 83.62 443 ALA A O 1
ATOM 3375 N N . ASP A 1 444 ? 8.445 9.605 -44.872 1.00 78.31 444 ASP A N 1
ATOM 3376 C CA . ASP A 1 444 ? 8.253 9.252 -43.454 1.00 78.31 444 ASP A CA 1
ATOM 3377 C C . ASP A 1 444 ? 8.025 7.756 -43.194 1.00 78.31 444 ASP A C 1
ATOM 3379 O O . ASP A 1 444 ? 8.723 7.177 -42.369 1.00 78.31 444 ASP A O 1
ATOM 3383 N N . ILE A 1 445 ? 7.158 7.101 -43.973 1.00 74.31 445 ILE A N 1
ATOM 3384 C CA . ILE A 1 445 ? 6.898 5.654 -43.848 1.00 74.31 445 ILE A CA 1
ATOM 3385 C C . ILE A 1 445 ? 8.180 4.829 -44.073 1.00 74.31 445 ILE A C 1
ATOM 3387 O O . ILE A 1 445 ? 8.436 3.868 -43.354 1.00 74.31 445 ILE A O 1
ATOM 3391 N N . GLN A 1 446 ? 9.023 5.211 -45.041 1.00 83.00 446 GLN A N 1
ATOM 3392 C CA . GLN A 1 446 ? 10.303 4.531 -45.283 1.00 83.00 446 GLN A CA 1
ATOM 3393 C C . GLN A 1 446 ? 11.321 4.831 -44.176 1.00 83.00 446 GLN A C 1
ATOM 3395 O O . GLN A 1 446 ? 12.045 3.938 -43.745 1.00 83.00 446 GLN A O 1
ATOM 3400 N N . LYS A 1 447 ? 11.366 6.080 -43.700 1.00 85.94 447 LYS A N 1
ATOM 3401 C CA . LYS A 1 447 ? 12.209 6.527 -42.584 1.00 85.94 447 LYS A CA 1
ATOM 3402 C C . LYS A 1 447 ? 11.937 5.697 -41.332 1.00 85.94 447 LYS A C 1
ATOM 3404 O O . LYS A 1 447 ? 12.888 5.195 -40.739 1.00 85.94 447 LYS A O 1
ATOM 3409 N N . ASP A 1 448 ? 10.673 5.526 -40.960 1.00 85.56 448 ASP A N 1
ATOM 3410 C CA . ASP A 1 448 ? 10.309 4.868 -39.705 1.00 85.56 448 ASP A CA 1
ATOM 3411 C C . ASP A 1 448 ? 10.597 3.356 -39.764 1.00 85.56 448 ASP A C 1
ATOM 3413 O O . ASP A 1 448 ? 11.153 2.805 -38.814 1.00 85.56 448 ASP A O 1
ATOM 3417 N N . LEU A 1 449 ? 10.372 2.706 -40.917 1.00 90.25 449 LEU A N 1
ATOM 3418 C CA . LEU A 1 449 ? 10.764 1.308 -41.152 1.00 90.25 449 LEU A CA 1
ATOM 3419 C C . LEU A 1 449 ? 12.293 1.106 -41.157 1.00 90.25 449 LEU A C 1
ATOM 3421 O O . LEU A 1 449 ? 12.785 0.142 -40.568 1.00 90.25 449 LEU A O 1
ATOM 3425 N N . VAL A 1 450 ? 13.074 2.008 -41.767 1.00 91.50 450 VAL A N 1
ATOM 3426 C CA . VAL A 1 450 ? 14.552 1.940 -41.734 1.00 91.50 450 VAL A CA 1
ATOM 3427 C C . VAL A 1 450 ? 15.081 2.142 -40.310 1.00 91.50 450 VAL A C 1
ATOM 3429 O O . VAL A 1 450 ? 15.955 1.394 -39.871 1.00 91.50 450 VAL A O 1
ATOM 3432 N N . VAL A 1 451 ? 14.538 3.109 -39.562 1.00 91.75 451 VAL A N 1
ATOM 3433 C CA . VAL A 1 451 ? 14.888 3.344 -38.150 1.00 91.75 451 VAL A CA 1
ATOM 3434 C C . VAL A 1 451 ? 14.562 2.116 -37.298 1.00 91.75 451 VAL A C 1
ATOM 3436 O O . VAL A 1 451 ? 15.423 1.672 -36.540 1.00 91.75 451 VAL A O 1
ATOM 3439 N N . ALA A 1 452 ? 13.372 1.528 -37.461 1.00 92.38 452 ALA A N 1
ATOM 3440 C CA . ALA A 1 452 ? 12.959 0.308 -36.771 1.00 92.38 452 ALA A CA 1
ATOM 3441 C C . ALA A 1 452 ? 13.868 -0.888 -37.091 1.00 92.38 452 ALA A C 1
ATOM 3443 O O . ALA A 1 452 ? 14.337 -1.554 -36.171 1.00 92.38 452 ALA A O 1
ATOM 3444 N N . THR A 1 453 ? 14.192 -1.108 -38.370 1.00 93.88 453 THR A N 1
ATOM 3445 C CA . THR A 1 453 ? 15.075 -2.205 -38.809 1.00 93.88 453 THR A CA 1
ATOM 3446 C C . THR A 1 453 ? 16.460 -2.117 -38.166 1.00 93.88 453 THR A C 1
ATOM 3448 O O . THR A 1 453 ? 17.011 -3.131 -37.741 1.00 93.88 453 THR A O 1
ATOM 3451 N N . ILE A 1 454 ? 17.034 -0.911 -38.080 1.00 94.25 454 ILE A N 1
ATOM 3452 C CA . ILE A 1 454 ? 18.371 -0.704 -37.507 1.00 94.25 454 ILE A CA 1
ATOM 3453 C C . ILE A 1 454 ? 18.332 -0.783 -35.974 1.00 94.25 454 ILE A C 1
ATOM 3455 O O . ILE A 1 454 ? 19.209 -1.408 -35.379 1.00 94.25 454 ILE A O 1
ATOM 3459 N N . ASP A 1 455 ? 17.323 -0.190 -35.328 1.00 93.38 455 ASP A N 1
ATOM 3460 C CA . ASP A 1 455 ? 17.143 -0.253 -33.871 1.00 93.38 455 ASP A CA 1
ATOM 3461 C C . ASP A 1 455 ? 16.937 -1.696 -33.383 1.00 93.38 455 ASP A C 1
ATOM 3463 O O . ASP A 1 455 ? 17.596 -2.106 -32.425 1.00 93.38 455 ASP A O 1
ATOM 3467 N N . ASP A 1 456 ? 16.097 -2.488 -34.060 1.00 93.06 456 ASP A N 1
ATOM 3468 C CA . ASP A 1 456 ? 15.915 -3.901 -33.721 1.00 93.06 456 ASP A CA 1
ATOM 3469 C C . ASP A 1 456 ? 17.182 -4.718 -33.997 1.00 93.06 456 ASP A C 1
ATOM 3471 O O . ASP A 1 456 ? 17.672 -5.396 -33.097 1.00 93.06 456 ASP A O 1
ATOM 3475 N N . ALA A 1 457 ? 17.800 -4.591 -35.180 1.00 93.69 457 ALA A N 1
ATOM 3476 C CA . ALA A 1 457 ? 19.029 -5.323 -35.504 1.00 93.69 457 ALA A CA 1
ATOM 3477 C C . ALA A 1 457 ? 20.128 -5.124 -34.447 1.00 93.69 457 ALA A C 1
ATOM 3479 O O . ALA A 1 457 ? 20.783 -6.087 -34.036 1.00 93.69 457 ALA A O 1
ATOM 3480 N N . ILE A 1 458 ? 20.299 -3.887 -33.967 1.00 94.81 458 ILE A N 1
ATOM 3481 C CA . ILE A 1 458 ? 21.230 -3.558 -32.885 1.00 94.81 458 ILE A CA 1
ATOM 3482 C C . ILE A 1 458 ? 20.830 -4.262 -31.582 1.00 94.81 458 ILE A C 1
ATOM 3484 O O . ILE A 1 458 ? 21.673 -4.895 -30.941 1.00 94.81 458 ILE A O 1
ATOM 3488 N N . ARG A 1 459 ? 19.555 -4.179 -31.186 1.00 92.81 459 ARG A N 1
ATOM 3489 C CA . ARG A 1 459 ? 19.049 -4.764 -29.935 1.00 92.81 459 ARG A CA 1
ATOM 3490 C C . ARG A 1 459 ? 19.118 -6.289 -29.947 1.00 92.81 459 ARG A C 1
ATOM 3492 O O . ARG A 1 459 ? 19.676 -6.848 -29.006 1.00 92.81 459 ARG A O 1
ATOM 3499 N N . GLN A 1 460 ? 18.667 -6.954 -31.010 1.00 90.19 460 GLN A N 1
ATOM 3500 C CA . GLN A 1 460 ? 18.743 -8.414 -31.142 1.00 90.19 460 GLN A CA 1
ATOM 3501 C C . GLN A 1 460 ? 20.190 -8.914 -31.169 1.00 90.19 460 GLN A C 1
ATOM 3503 O O . GLN A 1 460 ? 20.504 -9.912 -30.521 1.00 90.19 460 GLN A O 1
ATOM 3508 N N . SER A 1 461 ? 21.103 -8.197 -31.838 1.00 92.19 461 SER A N 1
ATOM 3509 C CA . SER A 1 461 ? 22.529 -8.548 -31.821 1.00 92.19 461 SER A CA 1
ATOM 3510 C C . SER A 1 461 ? 23.129 -8.454 -30.413 1.00 92.19 461 SER A C 1
ATOM 3512 O O . SER A 1 461 ? 23.964 -9.283 -30.060 1.00 92.19 461 SER A O 1
ATOM 3514 N N . ILE A 1 462 ? 22.706 -7.488 -29.592 1.00 92.31 462 ILE A N 1
ATOM 3515 C CA . ILE A 1 462 ? 23.146 -7.370 -28.193 1.00 92.31 462 ILE A CA 1
ATOM 3516 C C . ILE A 1 462 ? 22.518 -8.464 -27.319 1.00 92.31 462 ILE A C 1
ATOM 3518 O O . ILE A 1 462 ? 23.235 -9.108 -26.561 1.00 92.31 462 ILE A O 1
ATOM 3522 N N . ILE A 1 463 ? 21.204 -8.693 -27.430 1.00 87.50 463 ILE A N 1
ATOM 3523 C CA . ILE A 1 463 ? 20.459 -9.699 -26.649 1.00 87.50 463 ILE A CA 1
ATOM 3524 C C . ILE A 1 463 ? 21.012 -11.108 -26.899 1.00 87.50 463 ILE A C 1
ATOM 3526 O O . ILE A 1 463 ? 21.205 -11.874 -25.955 1.00 87.50 463 ILE A O 1
ATOM 3530 N N . ASN A 1 464 ? 21.296 -11.445 -28.160 1.00 87.69 464 ASN A N 1
ATOM 3531 C CA . ASN A 1 464 ? 21.767 -12.773 -28.538 1.00 87.69 464 ASN A CA 1
ATOM 3532 C C . ASN A 1 464 ? 23.250 -13.023 -28.206 1.00 87.69 464 ASN A C 1
ATOM 3534 O O . ASN A 1 464 ? 23.668 -14.176 -28.214 1.00 87.69 464 ASN A O 1
ATOM 3538 N N . THR A 1 465 ? 24.049 -11.997 -27.898 1.00 89.94 465 THR A N 1
ATOM 3539 C CA . THR A 1 465 ? 25.486 -12.157 -27.608 1.00 89.94 465 THR A CA 1
ATOM 3540 C C . THR A 1 465 ? 25.727 -12.376 -26.112 1.00 89.94 465 THR A C 1
ATOM 3542 O O . THR A 1 465 ? 25.249 -11.621 -25.262 1.00 89.94 465 THR A O 1
ATOM 3545 N N . LYS A 1 466 ? 26.505 -13.402 -25.750 1.00 86.19 466 LYS A N 1
ATOM 3546 C CA . LYS A 1 466 ? 26.861 -13.675 -24.350 1.00 86.19 466 LYS A CA 1
ATOM 3547 C C . LYS A 1 466 ? 27.692 -12.529 -23.765 1.00 86.19 466 LYS A C 1
ATOM 3549 O O . LYS A 1 466 ? 28.435 -11.849 -24.464 1.00 86.19 466 LYS A O 1
ATOM 3554 N N . HIS A 1 467 ? 27.563 -12.315 -22.456 1.00 86.06 467 HIS A N 1
ATOM 3555 C CA . HIS A 1 467 ? 28.199 -11.225 -21.693 1.00 86.06 467 HIS A CA 1
ATOM 3556 C C . HIS A 1 467 ? 27.835 -9.782 -22.115 1.00 86.06 467 HIS A C 1
ATOM 3558 O O . HIS A 1 467 ? 28.087 -8.861 -21.341 1.00 86.06 467 HIS A O 1
ATOM 3564 N N . LEU A 1 468 ? 27.176 -9.552 -23.255 1.00 90.69 468 LEU A N 1
ATOM 3565 C CA . LEU A 1 468 ? 26.529 -8.273 -23.558 1.00 90.69 468 LEU A CA 1
ATOM 3566 C C . LEU A 1 468 ? 25.119 -8.247 -22.948 1.00 90.69 468 LEU A C 1
ATOM 3568 O O . LEU A 1 468 ? 24.439 -9.273 -22.876 1.00 90.69 468 LEU A O 1
ATOM 3572 N N . ARG A 1 469 ? 24.680 -7.086 -22.452 1.00 87.56 469 ARG A N 1
ATOM 3573 C CA . ARG A 1 469 ? 23.366 -6.906 -21.816 1.00 87.56 469 ARG A CA 1
ATOM 3574 C C . ARG A 1 469 ? 22.715 -5.609 -22.257 1.00 87.56 469 ARG A C 1
ATOM 3576 O O . ARG A 1 469 ? 23.223 -4.530 -21.968 1.00 87.56 469 ARG A O 1
ATOM 3583 N N . LEU A 1 470 ? 21.575 -5.717 -22.933 1.00 90.69 470 LEU A N 1
ATOM 3584 C CA . LEU A 1 470 ? 20.787 -4.563 -23.348 1.00 90.69 470 LEU A CA 1
ATOM 3585 C C . LEU A 1 470 ? 20.097 -3.928 -22.133 1.00 90.69 470 LEU A C 1
ATOM 3587 O O . LEU A 1 470 ? 19.347 -4.595 -21.423 1.00 90.69 470 LEU A O 1
ATOM 3591 N N . ILE A 1 471 ? 20.304 -2.630 -21.923 1.00 89.50 471 ILE A N 1
ATOM 3592 C CA . ILE A 1 471 ? 19.511 -1.848 -20.971 1.00 89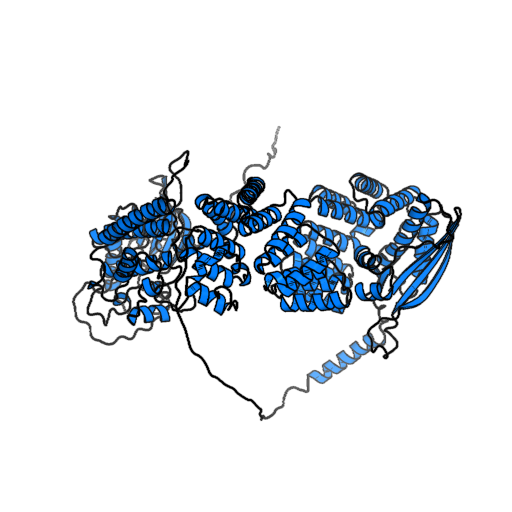.50 471 ILE A CA 1
ATOM 3593 C C . ILE A 1 471 ? 18.154 -1.532 -21.613 1.00 89.50 471 ILE A C 1
ATOM 3595 O O . ILE A 1 471 ? 18.083 -1.128 -22.777 1.00 89.50 471 ILE A O 1
ATOM 3599 N N . SER A 1 472 ? 17.076 -1.739 -20.853 1.00 84.62 472 SER A N 1
ATOM 3600 C CA . SER A 1 472 ? 15.697 -1.655 -21.353 1.00 84.62 472 SER A CA 1
ATOM 3601 C C . SER A 1 472 ? 15.359 -0.300 -21.996 1.00 84.62 472 SER A C 1
ATOM 3603 O O . SER A 1 472 ? 15.803 0.753 -21.531 1.00 84.62 472 SER A O 1
ATOM 3605 N N . ARG A 1 473 ? 14.534 -0.319 -23.058 1.00 84.88 473 ARG A N 1
ATOM 3606 C CA . ARG A 1 473 ? 14.118 0.883 -23.813 1.00 84.88 473 ARG A CA 1
ATOM 3607 C C . ARG A 1 473 ? 13.573 1.973 -22.886 1.00 84.88 473 ARG A C 1
ATOM 3609 O O . ARG A 1 473 ? 13.980 3.123 -23.008 1.00 84.88 473 ARG A O 1
ATOM 3616 N N . THR A 1 474 ? 12.717 1.593 -21.940 1.00 80.25 474 THR A N 1
ATOM 3617 C CA . THR A 1 474 ? 12.059 2.480 -20.966 1.00 80.25 474 THR A CA 1
ATOM 3618 C C . THR A 1 474 ? 13.016 3.090 -19.939 1.00 80.25 474 THR A C 1
ATOM 3620 O O . THR A 1 474 ? 12.791 4.208 -19.478 1.00 80.25 474 THR A O 1
ATOM 3623 N N . GLU A 1 475 ? 14.108 2.403 -19.594 1.00 85.19 475 GLU A N 1
ATOM 3624 C CA . GLU A 1 475 ? 15.148 2.931 -18.703 1.00 85.19 475 GLU A CA 1
ATOM 3625 C C . GLU A 1 475 ? 16.063 3.939 -19.423 1.00 85.19 475 GLU A C 1
ATOM 3627 O O . GLU A 1 475 ? 16.550 4.875 -18.792 1.00 85.19 475 GLU A O 1
ATOM 3632 N N . VAL A 1 476 ? 16.244 3.807 -20.744 1.00 87.38 476 VAL A N 1
ATOM 3633 C CA . VAL A 1 476 ? 17.021 4.744 -21.580 1.00 87.38 476 VAL A CA 1
ATOM 3634 C C . VAL A 1 476 ? 16.189 5.960 -22.019 1.00 87.38 476 VAL A C 1
ATOM 3636 O O . VAL A 1 476 ? 16.641 7.102 -21.886 1.00 87.38 476 VAL A O 1
ATOM 3639 N N . SER A 1 477 ? 14.973 5.750 -22.538 1.00 77.31 477 SER A N 1
ATOM 3640 C CA . SER A 1 477 ? 14.131 6.819 -23.105 1.00 77.31 477 SER A CA 1
ATOM 3641 C C . SER A 1 477 ? 13.762 7.877 -22.067 1.00 77.31 477 SER A C 1
ATOM 3643 O O . SER A 1 477 ? 13.867 9.073 -22.341 1.00 77.31 477 SER A O 1
ATOM 3645 N N . ALA A 1 478 ? 13.470 7.442 -20.838 1.00 70.25 478 ALA A N 1
ATOM 3646 C CA . ALA A 1 478 ? 13.064 8.289 -19.721 1.00 70.25 478 ALA A CA 1
ATOM 3647 C C . ALA A 1 478 ? 14.148 9.263 -19.205 1.00 70.25 478 ALA A C 1
ATOM 3649 O O . ALA A 1 478 ? 13.909 9.957 -18.219 1.00 70.25 478 ALA A O 1
ATOM 3650 N N . PHE A 1 479 ? 15.330 9.305 -19.832 1.00 70.44 479 PHE A N 1
ATOM 3651 C CA . PHE A 1 479 ? 16.352 10.339 -19.619 1.00 70.44 479 PHE A CA 1
ATOM 3652 C C . PHE A 1 479 ? 16.781 11.046 -20.908 1.00 70.44 479 PHE A C 1
ATOM 3654 O O . PHE A 1 479 ? 17.289 12.167 -20.831 1.00 70.44 479 PHE A O 1
ATOM 3661 N N . ASN A 1 480 ? 16.543 10.438 -22.077 1.00 61.88 480 ASN A N 1
ATOM 3662 C CA . ASN A 1 480 ? 16.812 11.036 -23.383 1.00 61.88 480 ASN A CA 1
ATOM 3663 C C . ASN A 1 480 ? 15.980 12.311 -23.602 1.00 61.88 480 ASN A C 1
ATOM 3665 O O . ASN A 1 480 ? 16.519 13.331 -24.030 1.00 61.88 480 ASN A O 1
ATOM 3669 N N . GLU A 1 481 ? 14.695 12.273 -23.239 1.00 60.50 481 GLU A N 1
ATOM 3670 C CA . GLU A 1 481 ? 13.782 13.419 -23.342 1.00 60.50 481 GLU A CA 1
ATOM 3671 C C . GLU A 1 481 ? 14.051 14.468 -22.254 1.00 60.50 481 GLU A C 1
ATOM 3673 O O . GLU A 1 481 ? 14.323 15.625 -22.579 1.00 60.50 481 GLU A O 1
ATOM 3678 N N . GLU A 1 482 ? 14.071 14.059 -20.973 1.00 59.06 482 GLU A N 1
ATOM 3679 C CA . GLU A 1 482 ? 14.311 14.961 -19.830 1.00 59.06 482 GLU A CA 1
ATOM 3680 C C . GLU A 1 482 ? 15.620 15.770 -19.984 1.00 59.06 482 GLU A C 1
ATOM 3682 O O . GLU A 1 482 ? 15.662 16.952 -19.640 1.00 59.06 482 GLU A O 1
ATOM 3687 N N . ASN A 1 483 ? 16.680 15.160 -20.536 1.00 60.22 483 ASN A N 1
ATOM 3688 C CA . ASN A 1 483 ? 18.022 15.753 -20.621 1.00 60.22 483 ASN A CA 1
ATOM 3689 C C . ASN A 1 483 ? 18.494 16.053 -22.056 1.00 60.22 483 ASN A C 1
ATOM 3691 O O . ASN A 1 483 ? 19.689 16.280 -22.265 1.00 60.22 483 ASN A O 1
ATOM 3695 N N . LYS A 1 484 ? 17.589 16.058 -23.047 1.00 61.94 484 LYS A N 1
ATOM 3696 C CA . LYS A 1 484 ? 17.877 16.382 -24.463 1.00 61.94 484 LYS A CA 1
ATOM 3697 C C . LYS A 1 484 ? 19.079 15.616 -25.046 1.00 61.94 484 LYS A C 1
ATOM 3699 O O . LYS A 1 484 ? 19.951 16.206 -25.682 1.00 61.94 484 LYS A O 1
ATOM 3704 N N . GLY A 1 485 ? 19.155 14.310 -24.789 1.00 64.81 485 GLY A N 1
ATOM 3705 C CA . GLY A 1 485 ? 20.227 13.443 -25.293 1.00 64.81 485 GLY A CA 1
ATOM 3706 C C . GLY A 1 485 ? 21.602 13.625 -24.632 1.00 64.81 485 GLY A C 1
ATOM 3707 O O . GLY A 1 485 ? 22.608 13.202 -25.200 1.00 64.81 485 GLY A O 1
ATOM 3708 N N . ASN A 1 486 ? 21.695 14.237 -23.444 1.00 81.19 486 ASN A N 1
ATOM 3709 C CA . ASN A 1 486 ? 22.963 14.356 -22.714 1.00 81.19 486 ASN A CA 1
ATOM 3710 C C . ASN A 1 486 ? 23.510 12.972 -22.299 1.00 81.19 486 ASN A C 1
ATOM 3712 O O . ASN A 1 486 ? 23.099 12.394 -21.289 1.00 81.19 486 ASN A O 1
ATOM 3716 N N . ILE A 1 487 ? 24.490 12.482 -23.062 1.00 84.19 487 ILE A N 1
ATOM 3717 C CA . ILE A 1 487 ? 25.131 11.163 -22.933 1.00 84.19 487 ILE A CA 1
ATOM 3718 C C . ILE A 1 487 ? 25.637 10.893 -21.505 1.00 84.19 487 ILE A C 1
ATOM 3720 O O . ILE A 1 487 ? 25.435 9.795 -20.989 1.00 84.19 487 ILE A O 1
ATOM 3724 N N . ASN A 1 488 ? 26.216 11.892 -20.825 1.00 83.25 488 ASN A N 1
ATOM 3725 C CA . ASN A 1 488 ? 26.701 11.732 -19.449 1.00 83.25 488 ASN A CA 1
ATOM 3726 C C . ASN A 1 488 ? 25.547 11.431 -18.478 1.00 83.25 488 ASN A C 1
ATOM 3728 O O . ASN A 1 488 ? 25.685 10.577 -17.604 1.00 83.25 488 ASN A O 1
ATOM 3732 N N . SER A 1 489 ? 24.403 12.108 -18.643 1.00 81.75 489 SER A N 1
ATOM 3733 C CA . SER A 1 489 ? 23.219 11.879 -17.803 1.00 81.75 489 SER A CA 1
ATOM 3734 C C . SER A 1 489 ? 22.611 10.495 -18.037 1.00 81.75 489 SER A C 1
ATOM 3736 O O . SER A 1 489 ? 22.286 9.809 -17.073 1.00 81.75 489 SER A O 1
ATOM 3738 N N . ILE A 1 490 ? 22.549 10.039 -19.295 1.00 86.25 490 ILE A N 1
ATOM 3739 C CA . ILE A 1 490 ? 22.039 8.707 -19.643 1.00 86.25 490 ILE A CA 1
ATOM 3740 C C . ILE A 1 490 ? 22.967 7.629 -19.075 1.00 86.25 490 ILE A C 1
ATOM 3742 O O . ILE A 1 490 ? 22.491 6.711 -18.413 1.00 86.25 490 ILE A O 1
ATOM 3746 N N . GLY A 1 491 ? 24.286 7.759 -19.250 1.00 87.56 491 GLY A N 1
ATOM 3747 C CA . GLY A 1 491 ? 25.267 6.824 -18.691 1.00 87.56 491 GLY A CA 1
ATOM 3748 C C . GLY A 1 491 ? 25.177 6.705 -17.166 1.00 87.56 491 GLY A C 1
ATOM 3749 O O . GLY A 1 491 ? 25.071 5.598 -16.641 1.00 87.56 491 GLY A O 1
ATOM 3750 N N . ASN A 1 492 ? 25.134 7.838 -16.457 1.00 84.19 492 ASN A N 1
ATOM 3751 C CA . ASN A 1 492 ? 25.034 7.858 -14.994 1.00 84.19 492 ASN A CA 1
ATOM 3752 C C . ASN A 1 492 ? 23.672 7.356 -14.474 1.00 84.19 492 ASN A C 1
ATOM 3754 O O . ASN A 1 492 ? 23.622 6.730 -13.419 1.00 84.19 492 ASN A O 1
ATOM 3758 N N . ALA A 1 493 ? 22.569 7.617 -15.184 1.00 85.94 493 ALA A N 1
ATOM 3759 C CA . ALA A 1 493 ? 21.230 7.198 -14.762 1.00 85.94 493 ALA A CA 1
ATOM 3760 C C . ALA A 1 493 ? 20.917 5.725 -15.087 1.00 85.94 493 ALA A C 1
ATOM 3762 O O . ALA A 1 493 ? 20.125 5.105 -14.381 1.00 85.94 493 ALA A O 1
ATOM 3763 N N . THR A 1 494 ? 21.532 5.150 -16.122 1.00 89.75 494 THR A N 1
ATOM 3764 C CA . THR A 1 494 ? 21.317 3.747 -16.536 1.00 89.75 494 THR A CA 1
ATOM 3765 C C . THR A 1 494 ? 22.354 2.772 -15.969 1.00 89.75 494 THR A C 1
ATOM 3767 O O . THR A 1 494 ? 22.114 1.564 -15.942 1.00 89.75 494 THR A O 1
ATOM 3770 N N . GLY A 1 495 ? 23.512 3.266 -15.523 1.00 89.56 495 GLY A N 1
ATOM 3771 C CA . GLY A 1 495 ? 24.636 2.419 -15.116 1.00 89.56 495 GLY A CA 1
ATOM 3772 C C . GLY A 1 495 ? 25.350 1.744 -16.290 1.00 89.56 495 GLY A C 1
ATOM 3773 O O . GLY A 1 495 ? 25.992 0.715 -16.095 1.00 89.56 495 GLY A O 1
ATOM 3774 N N . ALA A 1 496 ? 25.216 2.281 -17.507 1.00 91.75 496 ALA A N 1
ATOM 3775 C CA . ALA A 1 496 ? 25.837 1.715 -18.700 1.00 91.75 496 ALA A CA 1
ATOM 3776 C C . ALA A 1 496 ? 27.375 1.680 -18.609 1.00 91.75 496 ALA A C 1
ATOM 3778 O O . ALA A 1 496 ? 28.008 2.616 -18.109 1.00 91.75 496 ALA A O 1
ATOM 3779 N N . THR A 1 497 ? 27.973 0.626 -19.168 1.00 91.44 497 THR A N 1
ATOM 3780 C CA . THR A 1 497 ? 29.412 0.553 -19.477 1.00 91.44 497 THR A CA 1
ATOM 3781 C C . THR A 1 497 ? 29.702 1.106 -20.872 1.00 91.44 497 THR A C 1
ATOM 3783 O O . THR A 1 497 ? 30.752 1.702 -21.112 1.00 91.44 497 THR A O 1
ATOM 3786 N N . ASP A 1 498 ? 28.751 0.922 -21.791 1.00 93.75 498 ASP A N 1
ATOM 3787 C CA . ASP A 1 498 ? 28.852 1.286 -23.198 1.00 93.75 498 ASP A CA 1
ATOM 3788 C C . ASP A 1 498 ? 27.537 1.926 -23.673 1.00 93.75 498 ASP A C 1
ATOM 3790 O O . ASP A 1 498 ? 26.445 1.515 -23.274 1.00 93.75 498 ASP A O 1
ATOM 3794 N N . ILE A 1 499 ? 27.628 2.924 -24.550 1.00 94.06 499 ILE A N 1
ATOM 3795 C CA . ILE A 1 499 ? 26.473 3.570 -25.184 1.00 94.06 499 ILE A CA 1
ATOM 3796 C C . ILE A 1 499 ? 26.615 3.425 -26.698 1.00 94.06 499 ILE A C 1
ATOM 3798 O O . ILE A 1 499 ? 27.645 3.796 -27.263 1.00 94.06 499 ILE A O 1
ATOM 3802 N N . ILE A 1 500 ? 25.581 2.902 -27.353 1.00 95.75 500 ILE A N 1
ATOM 3803 C CA . ILE A 1 500 ? 25.483 2.843 -28.813 1.00 95.75 500 ILE A CA 1
ATOM 3804 C C . ILE A 1 500 ? 24.675 4.042 -29.302 1.00 95.75 500 ILE A C 1
ATOM 3806 O O . ILE A 1 500 ? 23.546 4.263 -28.856 1.00 95.75 500 ILE A O 1
ATOM 3810 N N . THR A 1 501 ? 25.248 4.792 -30.242 1.00 94.31 501 THR A N 1
ATOM 3811 C CA . THR A 1 501 ? 24.545 5.835 -30.996 1.00 94.31 501 THR A CA 1
ATOM 3812 C C . THR A 1 501 ? 24.606 5.554 -32.492 1.00 94.31 501 THR A C 1
ATOM 3814 O O . THR A 1 501 ? 25.600 5.032 -33.005 1.00 94.31 501 THR A O 1
ATOM 3817 N N . THR A 1 502 ? 23.531 5.918 -33.189 1.00 94.81 502 THR A N 1
ATOM 3818 C CA . THR A 1 502 ? 23.360 5.666 -34.621 1.00 94.81 502 THR A CA 1
ATOM 3819 C C . THR A 1 502 ? 22.917 6.951 -35.307 1.00 94.81 502 THR A C 1
ATOM 3821 O O . THR A 1 502 ? 21.886 7.508 -34.939 1.00 94.81 502 THR A O 1
ATOM 3824 N N . GLU A 1 503 ? 23.674 7.407 -36.304 1.00 94.50 503 GLU A N 1
ATOM 3825 C CA . GLU A 1 503 ? 23.327 8.545 -37.162 1.00 94.50 503 GLU A CA 1
ATOM 3826 C C . GLU A 1 503 ? 23.072 8.057 -38.594 1.00 94.50 503 GLU A C 1
ATOM 3828 O O . GLU A 1 503 ? 23.859 7.296 -39.163 1.00 94.50 503 GLU A O 1
ATOM 3833 N N . LEU A 1 504 ? 21.971 8.512 -39.186 1.00 93.44 504 LEU A N 1
ATOM 3834 C CA . LEU A 1 504 ? 21.511 8.153 -40.521 1.00 93.44 504 LEU A CA 1
ATOM 3835 C C . LEU A 1 504 ? 21.589 9.370 -41.452 1.00 93.44 504 LEU A C 1
ATOM 3837 O O . LEU A 1 504 ? 21.042 10.436 -41.164 1.00 93.44 504 LEU A O 1
ATOM 3841 N N . ASN A 1 505 ? 22.238 9.219 -42.604 1.00 93.50 505 ASN A N 1
ATOM 3842 C CA . ASN A 1 505 ? 22.231 10.223 -43.668 1.00 93.50 505 ASN A CA 1
ATOM 3843 C C . ASN A 1 505 ? 21.580 9.623 -44.916 1.00 93.50 505 ASN A C 1
ATOM 3845 O O . ASN A 1 505 ? 22.203 8.833 -45.628 1.00 93.50 505 ASN A O 1
ATOM 3849 N N . CYS A 1 506 ? 20.302 9.943 -45.128 1.00 91.50 506 CYS A N 1
ATOM 3850 C CA . CYS A 1 506 ? 19.441 9.251 -46.086 1.00 91.50 506 CYS A CA 1
ATOM 3851 C C . CYS A 1 506 ? 18.969 10.144 -47.234 1.00 91.50 506 CYS A C 1
ATOM 3853 O O . CYS A 1 506 ? 18.614 11.305 -47.047 1.00 91.50 506 CYS A O 1
ATOM 3855 N N . ASN A 1 507 ? 18.860 9.560 -48.421 1.00 88.19 507 ASN A N 1
ATOM 3856 C CA . ASN A 1 507 ? 17.990 10.034 -49.496 1.00 88.19 507 ASN A CA 1
ATOM 3857 C C . ASN A 1 507 ? 16.951 8.941 -49.830 1.00 88.19 507 ASN A C 1
ATOM 3859 O O . ASN A 1 507 ? 17.082 7.827 -49.341 1.00 88.19 507 ASN A O 1
ATOM 3863 N N . ASN A 1 508 ? 15.976 9.224 -50.700 1.00 85.19 508 ASN A N 1
ATOM 3864 C CA . ASN A 1 508 ? 14.918 8.289 -51.139 1.00 85.19 508 ASN A CA 1
ATOM 3865 C C . ASN A 1 508 ? 15.389 6.936 -51.742 1.00 85.19 508 ASN A C 1
ATOM 3867 O O . ASN A 1 508 ? 14.544 6.137 -52.132 1.00 85.19 508 ASN A O 1
ATOM 3871 N N . ILE A 1 509 ? 16.696 6.689 -51.900 1.00 86.50 509 ILE A N 1
ATOM 3872 C CA . ILE A 1 509 ? 17.258 5.472 -52.518 1.00 86.50 509 ILE A CA 1
ATOM 3873 C C . ILE A 1 509 ? 18.286 4.795 -51.596 1.00 86.50 509 ILE A C 1
ATOM 3875 O O . ILE A 1 509 ? 18.368 3.568 -51.550 1.00 86.50 509 ILE A O 1
ATOM 3879 N N . ARG A 1 510 ? 19.100 5.571 -50.865 1.00 91.06 510 ARG A N 1
ATOM 3880 C CA . ARG A 1 510 ? 20.162 5.049 -49.988 1.00 91.06 510 ARG A CA 1
ATOM 3881 C C . ARG A 1 510 ? 20.267 5.805 -48.673 1.00 91.06 510 ARG A C 1
ATOM 3883 O O . ARG A 1 510 ? 20.215 7.036 -48.659 1.00 91.06 510 ARG A O 1
ATOM 3890 N N . CYS A 1 511 ? 20.559 5.064 -47.610 1.00 91.56 511 CYS A N 1
ATOM 3891 C CA . CYS A 1 511 ? 21.047 5.593 -46.342 1.00 91.56 511 CYS A CA 1
ATOM 3892 C C . CYS A 1 511 ? 22.532 5.265 -46.180 1.00 91.56 511 CYS A C 1
ATOM 3894 O O . CYS A 1 511 ? 22.961 4.151 -46.470 1.00 91.56 511 CYS A O 1
ATOM 3896 N N . ASN A 1 512 ? 23.317 6.217 -45.679 1.00 94.50 512 ASN A N 1
ATOM 3897 C CA . ASN A 1 512 ? 24.600 5.922 -45.058 1.00 94.50 512 ASN A CA 1
ATOM 3898 C C . ASN A 1 512 ? 24.400 5.871 -43.541 1.00 94.50 512 ASN A C 1
ATOM 3900 O O . ASN A 1 512 ? 24.107 6.896 -42.920 1.00 94.50 512 ASN A O 1
ATOM 3904 N N . VAL A 1 513 ? 24.550 4.683 -42.962 1.00 95.12 513 VAL A N 1
ATOM 3905 C CA . VAL A 1 513 ? 24.449 4.445 -41.520 1.00 95.12 513 VAL A CA 1
ATOM 3906 C C . VAL A 1 513 ? 25.809 4.710 -40.891 1.00 95.12 513 VAL A C 1
ATOM 3908 O O . VAL A 1 513 ? 26.827 4.276 -41.423 1.00 95.12 513 VAL A O 1
ATOM 3911 N N . THR A 1 514 ? 25.837 5.398 -39.755 1.00 96.38 514 THR A N 1
ATOM 3912 C CA . THR A 1 514 ? 27.026 5.566 -38.915 1.00 96.38 514 THR A CA 1
ATOM 3913 C C . THR A 1 514 ? 26.710 5.060 -37.518 1.00 96.38 514 THR A C 1
ATOM 3915 O O . THR A 1 514 ? 25.776 5.544 -36.887 1.00 96.38 514 THR A O 1
ATOM 3918 N N . LEU A 1 515 ? 27.487 4.094 -37.037 1.00 96.31 515 LEU A N 1
ATOM 3919 C CA . LEU A 1 515 ? 27.264 3.391 -35.778 1.00 96.31 515 LEU A CA 1
ATOM 3920 C C . LEU A 1 515 ? 28.478 3.576 -34.867 1.00 96.31 515 LEU A C 1
ATOM 3922 O O . LEU A 1 515 ? 29.593 3.191 -35.231 1.00 96.31 515 LEU A O 1
ATOM 3926 N N . SER A 1 516 ? 28.264 4.150 -33.688 1.00 95.56 516 SER A N 1
ATOM 3927 C CA . SER A 1 516 ? 29.321 4.520 -32.746 1.00 95.56 516 SER A CA 1
ATOM 3928 C C . SER A 1 516 ? 29.126 3.828 -31.403 1.00 95.56 516 SER A C 1
ATOM 3930 O O . SER A 1 516 ? 28.089 3.978 -30.760 1.00 95.56 516 SER A O 1
ATOM 3932 N N . ARG A 1 517 ? 30.161 3.115 -30.950 1.00 94.94 517 ARG A N 1
ATOM 3933 C CA . ARG A 1 517 ? 30.286 2.594 -29.588 1.00 94.94 517 ARG A CA 1
ATOM 3934 C C . ARG A 1 517 ? 31.065 3.595 -28.748 1.00 94.94 517 ARG A C 1
ATOM 3936 O O . ARG A 1 517 ? 32.263 3.791 -28.962 1.00 94.94 517 ARG A O 1
ATOM 3943 N N . LEU A 1 518 ? 30.399 4.206 -27.777 1.00 92.88 518 LEU A N 1
ATOM 3944 C CA . LEU A 1 518 ? 31.024 5.023 -26.747 1.00 92.88 518 LEU A CA 1
ATOM 3945 C C . LEU A 1 518 ? 31.258 4.176 -25.493 1.00 92.88 518 LEU A C 1
ATOM 3947 O O . LEU A 1 518 ? 30.407 3.371 -25.131 1.00 92.88 518 LEU A O 1
ATOM 3951 N N . SER A 1 519 ? 32.376 4.395 -24.806 1.00 89.06 519 SER A N 1
ATOM 3952 C CA . SER A 1 519 ? 32.682 3.791 -23.500 1.00 89.06 519 SER A CA 1
ATOM 3953 C C . SER A 1 519 ? 33.095 4.887 -22.519 1.00 89.06 519 SER A C 1
ATOM 3955 O O . SER A 1 519 ? 33.742 5.868 -22.913 1.00 89.06 519 SER A O 1
ATOM 3957 N N . SER A 1 520 ? 32.771 4.715 -21.237 1.00 75.94 520 SER A N 1
ATOM 3958 C CA . SER A 1 520 ? 33.438 5.446 -20.158 1.00 75.94 520 SER A CA 1
ATOM 3959 C C . SER A 1 520 ? 34.820 4.840 -19.902 1.00 75.94 520 SER A C 1
ATOM 3961 O O . SER A 1 520 ? 34.966 3.618 -19.856 1.00 75.94 520 SER A O 1
ATOM 3963 N N . MET A 1 521 ? 35.846 5.678 -19.741 1.00 56.84 521 MET A N 1
ATOM 3964 C CA . MET A 1 521 ? 37.201 5.221 -19.401 1.00 56.84 521 MET A CA 1
ATOM 3965 C C . MET A 1 521 ? 37.330 4.949 -17.893 1.00 56.84 521 MET A C 1
ATOM 3967 O O . MET A 1 521 ? 37.785 5.814 -17.152 1.00 56.84 521 MET A O 1
ATOM 3971 N N . GLU A 1 522 ? 36.946 3.753 -17.442 1.00 54.38 522 GLU A N 1
ATOM 3972 C CA . GLU A 1 522 ? 37.159 3.309 -16.048 1.00 54.38 522 GLU A CA 1
ATOM 3973 C C . GLU A 1 522 ? 38.415 2.436 -15.867 1.00 54.38 522 GLU A C 1
ATOM 3975 O O . GLU A 1 522 ? 39.038 2.479 -14.812 1.00 54.38 522 GLU A O 1
ATOM 3980 N N . ASP A 1 523 ? 38.855 1.699 -16.893 1.00 44.47 523 ASP A N 1
ATOM 3981 C CA . ASP A 1 523 ? 39.960 0.727 -16.775 1.00 44.47 523 ASP A CA 1
ATOM 3982 C C . ASP A 1 523 ? 41.386 1.344 -16.702 1.00 44.47 523 ASP A C 1
ATOM 3984 O O . ASP A 1 523 ? 42.352 0.584 -16.675 1.00 44.47 523 ASP A O 1
ATOM 3988 N N . ASN A 1 524 ? 41.578 2.678 -16.719 1.00 37.00 524 ASN A N 1
ATOM 3989 C CA . ASN A 1 524 ? 42.921 3.254 -16.967 1.00 37.00 524 ASN A CA 1
ATOM 3990 C C . ASN A 1 524 ? 43.313 4.603 -16.318 1.00 37.00 524 ASN A C 1
ATOM 3992 O O . ASN A 1 524 ? 44.401 5.088 -16.625 1.00 37.00 524 ASN A O 1
ATOM 3996 N N . ASN A 1 525 ? 42.515 5.245 -15.452 1.00 37.16 525 ASN A N 1
ATOM 3997 C CA . ASN A 1 525 ? 42.972 6.500 -14.824 1.00 37.16 525 ASN A CA 1
ATOM 3998 C C . ASN A 1 525 ? 42.405 6.752 -13.417 1.00 37.16 525 ASN A C 1
ATOM 4000 O O . ASN A 1 525 ? 41.246 6.447 -13.156 1.00 37.16 525 ASN A O 1
ATOM 4004 N N . LYS A 1 526 ? 43.220 7.328 -12.518 1.00 37.03 526 LYS A N 1
ATOM 4005 C CA . LYS A 1 526 ? 42.832 7.634 -11.122 1.00 37.03 526 LYS A CA 1
ATOM 4006 C C . LYS A 1 526 ? 42.248 9.040 -10.927 1.00 37.03 526 LYS A C 1
ATOM 4008 O O . LYS A 1 526 ? 41.678 9.323 -9.876 1.00 37.03 526 LYS A O 1
ATOM 4013 N N . ASP A 1 527 ? 42.351 9.897 -11.938 1.00 36.94 527 ASP A N 1
ATOM 4014 C CA . ASP A 1 527 ? 42.099 11.337 -11.826 1.00 36.94 527 ASP A CA 1
ATOM 4015 C C . ASP A 1 527 ? 40.619 11.695 -12.079 1.00 36.94 527 ASP A C 1
ATOM 4017 O O . ASP A 1 527 ? 40.282 12.449 -12.993 1.00 36.94 527 ASP A O 1
ATOM 4021 N N . SER A 1 528 ? 39.704 11.126 -11.284 1.00 43.94 528 SER A N 1
ATOM 4022 C CA . SER A 1 528 ? 38.251 11.354 -11.394 1.00 43.94 528 SER A CA 1
ATOM 4023 C C . SER A 1 528 ? 37.648 12.059 -10.169 1.00 43.94 528 SER A C 1
ATOM 4025 O O . SER A 1 528 ? 36.576 11.676 -9.696 1.00 43.94 528 SER A O 1
ATOM 4027 N N . GLU A 1 529 ? 38.302 13.113 -9.669 1.00 41.12 529 GLU A N 1
ATOM 4028 C CA . GLU A 1 529 ? 37.922 13.855 -8.444 1.00 41.12 529 GLU A CA 1
ATOM 4029 C C . GLU A 1 529 ? 36.486 14.426 -8.431 1.00 41.12 529 GLU A C 1
ATOM 4031 O O . GLU A 1 529 ? 35.993 14.817 -7.379 1.00 41.12 529 GLU A O 1
ATOM 4036 N N . ASN A 1 530 ? 35.794 14.467 -9.577 1.00 42.16 530 ASN A N 1
ATOM 4037 C CA . ASN A 1 530 ? 34.436 15.011 -9.718 1.00 42.16 530 ASN A CA 1
ATOM 4038 C C . ASN A 1 530 ? 33.382 13.999 -10.225 1.00 42.16 530 ASN A C 1
ATOM 4040 O O . ASN A 1 530 ? 32.316 14.412 -10.677 1.00 42.16 530 ASN A O 1
ATOM 4044 N N . GLY A 1 531 ? 33.661 12.688 -10.214 1.00 49.69 531 GLY A N 1
ATOM 4045 C CA . GLY A 1 531 ? 32.673 11.610 -10.452 1.00 49.69 531 GLY A CA 1
ATOM 4046 C C . GLY A 1 531 ? 32.007 11.524 -11.841 1.00 49.69 531 GLY A C 1
ATOM 4047 O O . GLY A 1 531 ? 31.325 10.546 -12.137 1.00 49.69 531 GLY A O 1
ATOM 4048 N N . ASN A 1 532 ? 32.195 12.510 -12.720 1.00 53.72 532 ASN A N 1
ATOM 4049 C CA . ASN A 1 532 ? 31.600 12.534 -14.055 1.00 53.72 532 ASN A CA 1
ATOM 4050 C C . ASN A 1 532 ? 32.310 11.564 -15.013 1.00 53.72 532 ASN A C 1
ATOM 4052 O O . ASN A 1 532 ? 33.413 11.850 -15.485 1.00 53.72 532 ASN A O 1
ATOM 4056 N N . LYS A 1 533 ? 31.643 10.457 -15.370 1.00 63.38 533 LYS A N 1
ATOM 4057 C CA . LYS A 1 533 ? 32.087 9.549 -16.438 1.00 63.38 533 LYS A CA 1
ATOM 4058 C C . LYS A 1 533 ? 32.234 10.313 -17.758 1.00 63.38 533 LYS A C 1
ATOM 4060 O O . LYS A 1 533 ? 31.246 10.734 -18.359 1.00 63.38 533 LYS A O 1
ATOM 4065 N N . LYS A 1 534 ? 33.475 10.483 -18.228 1.00 74.44 534 LYS A N 1
ATOM 4066 C CA . LYS A 1 534 ? 33.765 11.070 -19.543 1.00 74.44 534 LYS A CA 1
ATOM 4067 C C . LYS A 1 534 ? 33.601 10.004 -20.624 1.00 74.44 534 LYS A C 1
ATOM 4069 O O . LYS A 1 534 ? 34.413 9.085 -20.724 1.00 74.44 534 LYS A O 1
ATOM 4074 N N . TRP A 1 535 ? 32.560 10.150 -21.434 1.00 84.94 535 TRP A N 1
ATOM 4075 C CA . TRP A 1 535 ? 32.284 9.268 -22.564 1.00 84.94 535 TRP A CA 1
ATOM 4076 C C . TRP A 1 535 ? 33.156 9.625 -23.770 1.00 84.94 535 TRP A C 1
ATOM 4078 O O . TRP A 1 535 ? 33.329 10.797 -24.108 1.00 84.94 535 TRP A O 1
ATOM 4088 N N . THR A 1 536 ? 33.712 8.605 -24.422 1.00 86.38 536 THR A N 1
ATOM 4089 C CA . THR A 1 536 ? 34.527 8.745 -25.640 1.00 86.38 536 THR A CA 1
ATOM 4090 C C . THR A 1 536 ? 34.132 7.681 -26.655 1.00 86.38 536 THR A C 1
ATOM 4092 O O . THR A 1 536 ? 33.800 6.564 -26.260 1.00 86.38 536 THR A O 1
ATOM 4095 N N . VAL A 1 537 ? 34.160 8.013 -27.951 1.00 90.50 537 VAL A N 1
ATOM 4096 C CA . VAL A 1 537 ? 33.971 7.025 -29.026 1.00 90.50 537 VAL A CA 1
ATOM 4097 C C . VAL A 1 537 ? 35.150 6.053 -28.982 1.00 90.50 537 VAL A C 1
ATOM 4099 O O . VAL A 1 537 ? 36.288 6.442 -29.229 1.00 90.50 537 VAL A O 1
ATOM 4102 N N . PHE A 1 538 ? 34.866 4.803 -28.627 1.00 89.12 538 PHE A N 1
ATOM 4103 C CA . PHE A 1 538 ? 35.838 3.718 -28.524 1.00 89.12 538 PHE A CA 1
ATOM 4104 C C . PHE A 1 538 ? 36.029 3.025 -29.877 1.00 89.12 538 PHE A C 1
ATOM 4106 O O . PHE A 1 538 ? 37.150 2.728 -30.281 1.00 89.12 538 PHE A O 1
ATOM 4113 N N . ALA A 1 539 ? 34.929 2.799 -30.598 1.00 92.62 539 ALA A N 1
ATOM 4114 C CA . ALA A 1 539 ? 34.939 2.236 -31.941 1.00 92.62 539 ALA A CA 1
ATOM 4115 C C . ALA A 1 539 ? 33.754 2.768 -32.758 1.00 92.62 539 ALA A C 1
ATOM 4117 O O . ALA A 1 539 ? 32.700 3.088 -32.210 1.00 92.62 539 ALA A O 1
ATOM 4118 N N . GLN A 1 540 ? 33.924 2.845 -34.077 1.00 95.25 540 GLN A N 1
ATOM 4119 C CA . GLN A 1 540 ? 32.913 3.351 -35.004 1.00 95.25 540 GLN A CA 1
ATOM 4120 C C . GLN A 1 540 ? 32.918 2.532 -36.301 1.00 95.25 540 GLN A C 1
ATOM 4122 O O . GLN A 1 540 ? 33.961 2.022 -36.730 1.00 95.25 540 GLN A O 1
ATOM 4127 N N . ARG A 1 541 ? 31.749 2.398 -36.925 1.00 95.56 541 ARG A N 1
ATOM 4128 C CA . ARG A 1 541 ? 31.538 1.820 -38.258 1.00 95.56 541 ARG A CA 1
ATOM 4129 C C . ARG A 1 541 ? 30.639 2.741 -39.077 1.00 95.56 541 ARG A C 1
ATOM 4131 O O . ARG A 1 541 ? 29.868 3.518 -38.519 1.00 95.56 541 ARG A O 1
ATOM 4138 N N . SER A 1 542 ? 30.747 2.669 -40.398 1.00 94.56 542 SER A N 1
ATOM 4139 C CA . SER A 1 542 ? 29.865 3.395 -41.310 1.00 94.56 542 SER A CA 1
ATOM 4140 C C . SER A 1 542 ? 29.747 2.629 -42.624 1.00 94.56 542 SER A C 1
ATOM 4142 O O . SER A 1 542 ? 30.755 2.115 -43.115 1.00 94.56 542 SER A O 1
ATOM 4144 N N . TRP A 1 543 ? 28.532 2.502 -43.157 1.00 95.19 543 TRP A N 1
ATOM 4145 C CA . TRP A 1 543 ? 28.256 1.761 -44.389 1.00 95.19 543 TRP A CA 1
ATOM 4146 C C . TRP A 1 543 ? 27.047 2.338 -45.147 1.00 95.19 543 TRP A C 1
ATOM 4148 O O . TRP A 1 543 ? 26.097 2.825 -44.524 1.00 95.19 543 TRP A O 1
ATOM 4158 N N . PRO A 1 544 ? 27.043 2.272 -46.490 1.00 93.38 544 PRO A N 1
ATOM 4159 C CA . PRO A 1 544 ? 25.856 2.529 -47.292 1.00 93.38 544 PRO A CA 1
ATOM 4160 C C . PRO A 1 544 ? 24.936 1.300 -47.316 1.00 93.38 544 PRO A C 1
ATOM 4162 O O . PRO A 1 544 ? 25.408 0.167 -47.282 1.00 93.38 544 PRO A O 1
ATOM 4165 N N . THR A 1 545 ? 23.633 1.524 -47.449 1.00 91.69 545 THR A N 1
ATOM 4166 C CA . THR A 1 545 ? 22.618 0.485 -47.694 1.00 91.69 545 THR A CA 1
ATOM 4167 C C . THR A 1 545 ? 21.429 1.077 -48.465 1.00 91.69 545 THR A C 1
ATOM 4169 O O . THR A 1 545 ? 21.298 2.306 -48.572 1.00 91.69 545 THR A O 1
ATOM 4172 N N . GLN A 1 546 ? 20.592 0.229 -49.063 1.00 90.69 546 GLN A N 1
ATOM 4173 C CA . GLN A 1 546 ? 19.387 0.647 -49.789 1.00 90.69 546 GLN A CA 1
ATOM 4174 C C . GLN A 1 546 ? 18.202 0.854 -48.836 1.00 90.69 546 GLN A C 1
ATOM 4176 O O . GLN A 1 546 ? 18.075 0.140 -47.851 1.00 90.69 546 GLN A O 1
ATOM 4181 N N . VAL A 1 547 ? 17.333 1.830 -49.118 1.00 86.50 547 VAL A N 1
ATOM 4182 C CA . VAL A 1 547 ? 16.203 2.207 -48.231 1.00 86.50 547 VAL A CA 1
ATOM 4183 C C . VAL A 1 547 ? 15.095 1.147 -48.172 1.00 86.50 547 VAL A C 1
ATOM 4185 O O . VAL A 1 547 ? 14.354 1.078 -47.199 1.00 86.50 547 VAL A O 1
ATOM 4188 N N . ASP A 1 548 ? 14.989 0.332 -49.214 1.00 84.62 548 ASP A N 1
ATOM 4189 C CA . ASP A 1 548 ? 14.014 -0.739 -49.414 1.00 84.62 548 ASP A CA 1
ATOM 4190 C C . ASP A 1 548 ? 14.548 -2.140 -49.049 1.00 84.62 548 ASP A C 1
ATOM 4192 O O . ASP A 1 548 ? 13.770 -3.077 -48.892 1.00 84.62 548 ASP A O 1
ATOM 4196 N N . GLY A 1 549 ? 15.862 -2.294 -48.862 1.00 87.38 549 GLY A N 1
ATOM 4197 C CA . GLY A 1 549 ? 16.521 -3.579 -48.607 1.00 87.38 549 GLY A CA 1
ATOM 4198 C C . GLY A 1 549 ? 16.512 -4.015 -47.138 1.00 87.38 549 GLY A C 1
ATOM 4199 O O . GLY A 1 549 ? 17.578 -4.261 -46.581 1.00 87.38 549 GLY A O 1
ATOM 4200 N N . PHE A 1 550 ? 15.352 -4.109 -46.482 1.00 88.94 550 PHE A N 1
ATOM 4201 C CA . PHE A 1 550 ? 15.256 -4.318 -45.022 1.00 88.94 550 PHE A CA 1
ATOM 4202 C C . PHE A 1 550 ? 16.044 -5.533 -44.493 1.00 88.94 550 PHE A C 1
ATOM 4204 O O . PHE A 1 550 ? 16.739 -5.423 -43.481 1.00 88.94 550 PHE A O 1
ATOM 4211 N N . ASN A 1 551 ? 16.035 -6.661 -45.211 1.00 87.44 551 ASN A N 1
ATOM 4212 C CA . ASN A 1 551 ? 16.860 -7.828 -44.871 1.00 87.44 551 ASN A CA 1
ATOM 4213 C C . ASN A 1 551 ? 18.378 -7.545 -44.965 1.00 87.44 551 ASN A C 1
ATOM 4215 O O . ASN A 1 551 ? 19.152 -8.049 -44.150 1.00 87.44 551 ASN A O 1
ATOM 4219 N N . GLU A 1 552 ? 18.830 -6.733 -45.927 1.00 88.19 552 GLU A N 1
ATOM 4220 C CA . GLU A 1 552 ? 20.234 -6.305 -46.036 1.00 88.19 552 GLU A CA 1
ATOM 4221 C C . GLU A 1 552 ? 20.602 -5.353 -44.890 1.00 88.19 552 GLU A C 1
ATOM 4223 O O . GLU A 1 552 ? 21.629 -5.555 -44.234 1.00 88.19 552 GLU A O 1
ATOM 4228 N N . ILE A 1 553 ? 19.742 -4.364 -44.608 1.00 92.06 553 ILE A N 1
ATOM 4229 C CA . ILE A 1 553 ? 19.901 -3.409 -43.502 1.00 92.06 553 ILE A CA 1
ATOM 4230 C C . ILE A 1 553 ? 20.094 -4.168 -42.184 1.00 92.06 553 ILE A C 1
ATOM 4232 O O . ILE A 1 553 ? 21.052 -3.896 -41.457 1.00 92.06 553 ILE A O 1
ATOM 4236 N N . PHE A 1 554 ? 19.216 -5.131 -41.885 1.00 91.62 554 PHE A N 1
ATOM 4237 C CA . PHE A 1 554 ? 19.239 -5.900 -40.641 1.00 91.62 554 PHE A CA 1
ATOM 4238 C C . PHE A 1 554 ? 20.539 -6.700 -40.487 1.00 91.62 554 PHE A C 1
ATOM 4240 O O . PHE A 1 554 ? 21.304 -6.474 -39.546 1.00 91.62 554 PHE A O 1
ATOM 4247 N N . ASN A 1 555 ? 20.845 -7.577 -41.450 1.00 90.38 555 ASN A N 1
ATOM 4248 C CA . ASN A 1 555 ? 22.027 -8.443 -41.396 1.00 90.38 555 ASN A CA 1
ATOM 4249 C C . ASN A 1 555 ? 23.340 -7.638 -41.372 1.00 90.38 555 ASN A C 1
ATOM 4251 O O . ASN A 1 555 ? 24.263 -7.961 -40.620 1.00 90.38 555 ASN A O 1
ATOM 4255 N N . THR A 1 556 ? 23.415 -6.543 -42.134 1.00 92.69 556 THR A N 1
ATOM 4256 C CA . THR A 1 556 ? 24.596 -5.667 -42.156 1.00 92.69 556 THR A CA 1
ATOM 4257 C C . THR A 1 556 ? 24.750 -4.898 -40.841 1.00 92.69 556 THR A C 1
ATOM 4259 O O . THR A 1 556 ? 25.873 -4.713 -40.368 1.00 92.69 556 THR A O 1
ATOM 4262 N N . SER A 1 557 ? 23.647 -4.503 -40.197 1.00 94.25 557 SER A N 1
ATOM 4263 C CA . SER A 1 557 ? 23.671 -3.859 -38.875 1.00 94.25 557 SER A CA 1
ATOM 4264 C C . SER A 1 557 ? 24.160 -4.816 -37.781 1.00 94.25 557 SER A C 1
ATOM 4266 O O . SER A 1 557 ? 25.023 -4.430 -36.989 1.00 94.25 557 SER A O 1
ATOM 4268 N N . GLN A 1 558 ? 23.708 -6.078 -37.774 1.00 92.56 558 GLN A N 1
ATOM 4269 C CA . GLN A 1 558 ? 24.201 -7.103 -36.836 1.00 92.56 558 GLN A CA 1
ATOM 4270 C C . GLN A 1 558 ? 25.705 -7.378 -37.016 1.00 92.56 558 GLN A C 1
ATOM 4272 O O . GLN A 1 558 ? 26.467 -7.387 -36.043 1.00 92.56 558 GLN A O 1
ATOM 4277 N N . ALA A 1 559 ? 26.167 -7.526 -38.262 1.00 92.25 559 ALA A N 1
ATOM 4278 C CA . ALA A 1 559 ? 27.587 -7.718 -38.564 1.00 92.25 559 ALA A CA 1
ATOM 4279 C C . ALA A 1 559 ? 28.453 -6.526 -38.105 1.00 92.25 559 ALA A C 1
ATOM 4281 O O . ALA A 1 559 ? 29.556 -6.714 -37.582 1.00 92.25 559 ALA A O 1
ATOM 4282 N N . ASN A 1 560 ? 27.947 -5.294 -38.233 1.00 95.19 560 ASN A N 1
ATOM 4283 C CA . ASN A 1 560 ? 28.643 -4.102 -37.748 1.00 95.19 560 ASN A CA 1
ATOM 4284 C C . ASN A 1 560 ? 28.645 -3.986 -36.214 1.00 95.19 560 ASN A C 1
ATOM 4286 O O . ASN A 1 560 ? 29.671 -3.582 -35.668 1.00 95.19 560 ASN A O 1
ATOM 4290 N N . ILE A 1 561 ? 27.581 -4.396 -35.509 1.00 94.06 561 ILE A N 1
ATOM 4291 C CA . ILE A 1 561 ? 27.591 -4.502 -34.036 1.00 94.06 561 ILE A CA 1
ATOM 4292 C C . ILE A 1 561 ? 28.624 -5.525 -33.566 1.00 94.06 561 ILE A C 1
ATOM 4294 O O . ILE A 1 561 ? 29.455 -5.195 -32.722 1.00 94.06 561 ILE A O 1
ATOM 4298 N N . SER A 1 562 ? 28.652 -6.718 -34.163 1.00 92.25 562 SER A N 1
ATOM 4299 C CA . SER A 1 562 ? 29.658 -7.745 -33.844 1.00 92.25 562 SER A CA 1
ATOM 4300 C C . SER A 1 562 ? 31.085 -7.208 -34.050 1.00 92.25 562 SER A C 1
ATOM 4302 O O . SER A 1 562 ? 31.970 -7.404 -33.222 1.00 92.25 562 SER A O 1
ATOM 4304 N N . SER A 1 563 ? 31.299 -6.410 -35.103 1.00 91.94 563 SER A N 1
ATOM 4305 C CA . SER A 1 563 ? 32.579 -5.739 -35.374 1.00 91.94 563 SER A CA 1
ATOM 4306 C C . SER A 1 563 ? 32.972 -4.659 -34.345 1.00 91.94 563 SER A C 1
ATOM 4308 O O . SER A 1 563 ? 34.144 -4.281 -34.291 1.00 91.94 563 SER A O 1
ATOM 4310 N N . LEU A 1 564 ? 32.038 -4.151 -33.532 1.00 93.00 564 LEU A N 1
ATOM 4311 C CA . LEU A 1 564 ? 32.308 -3.223 -32.421 1.00 93.00 564 LEU A CA 1
ATOM 4312 C C . LEU A 1 564 ? 32.635 -3.944 -31.097 1.00 93.00 564 LEU A C 1
ATOM 4314 O O . LEU A 1 564 ? 33.117 -3.293 -30.165 1.00 93.00 564 LEU A O 1
ATOM 4318 N N . TYR A 1 565 ? 32.417 -5.261 -31.020 1.00 93.19 565 TYR A N 1
ATOM 4319 C CA . TYR A 1 565 ? 32.679 -6.118 -29.855 1.00 93.19 565 TYR A CA 1
ATOM 4320 C C . TYR A 1 565 ? 33.442 -7.401 -30.261 1.00 93.19 565 TYR A C 1
ATOM 4322 O O . TYR A 1 565 ? 32.950 -8.504 -30.032 1.00 93.19 565 TYR A O 1
ATOM 4330 N N . PRO A 1 566 ? 34.653 -7.294 -30.851 1.00 89.12 566 PRO A N 1
ATOM 4331 C CA . PRO A 1 566 ? 35.378 -8.444 -31.408 1.00 89.12 566 PRO A CA 1
ATOM 4332 C C . PRO A 1 566 ? 35.720 -9.536 -30.380 1.00 89.12 566 PRO A C 1
ATOM 4334 O O . PRO A 1 566 ? 35.875 -10.693 -30.755 1.00 89.12 566 PRO A O 1
ATOM 4337 N N . ASP A 1 567 ? 35.801 -9.186 -29.093 1.00 88.06 567 ASP A N 1
ATOM 4338 C CA . ASP A 1 567 ? 36.090 -10.116 -27.992 1.00 88.06 567 ASP A CA 1
ATOM 4339 C C . ASP A 1 567 ? 34.851 -10.919 -27.521 1.00 88.06 567 ASP A C 1
ATOM 4341 O O . ASP A 1 567 ? 34.952 -11.733 -26.605 1.00 88.06 567 ASP A O 1
ATOM 4345 N N . TYR A 1 568 ? 33.672 -10.684 -28.116 1.00 88.81 568 TYR A N 1
ATOM 4346 C CA . TYR A 1 568 ? 32.368 -11.212 -27.686 1.00 88.81 568 TYR A CA 1
ATOM 4347 C C . TYR A 1 568 ? 31.709 -11.991 -28.837 1.00 88.81 568 TYR A C 1
ATOM 4349 O O . TYR A 1 568 ? 30.710 -11.567 -29.409 1.00 88.81 568 TYR A O 1
ATOM 4357 N N . ALA A 1 569 ? 32.306 -13.126 -29.210 1.00 82.06 569 ALA A N 1
ATOM 4358 C CA . ALA A 1 569 ? 31.893 -13.913 -30.379 1.00 82.06 569 ALA A CA 1
ATOM 4359 C C . ALA A 1 569 ? 30.832 -15.002 -30.100 1.00 82.06 569 ALA A C 1
ATOM 4361 O O . ALA A 1 569 ? 30.307 -15.593 -31.042 1.00 82.06 569 ALA A O 1
ATOM 4362 N N . GLU A 1 570 ? 30.527 -15.311 -28.835 1.00 84.38 570 GLU A N 1
ATOM 4363 C CA . GLU A 1 570 ? 29.559 -16.360 -28.485 1.00 84.38 570 GLU A CA 1
ATOM 4364 C C . GLU A 1 570 ? 28.112 -15.847 -28.460 1.00 84.38 570 GLU A C 1
ATOM 4366 O O . GLU A 1 570 ? 27.813 -14.847 -27.807 1.00 84.38 570 GLU A O 1
ATOM 4371 N N . THR A 1 571 ? 27.195 -16.592 -29.082 1.00 85.44 571 THR A N 1
ATOM 4372 C CA . THR A 1 571 ? 25.748 -16.320 -29.078 1.00 85.44 571 THR A CA 1
ATOM 4373 C C . THR A 1 571 ? 24.949 -17.347 -28.264 1.00 85.44 571 THR A C 1
ATOM 4375 O O . THR A 1 571 ? 25.480 -18.382 -27.851 1.00 85.44 571 THR A O 1
ATOM 4378 N N . TYR A 1 572 ? 23.667 -17.066 -28.003 1.00 80.62 572 TYR A N 1
ATOM 4379 C CA . TYR A 1 572 ? 22.741 -18.001 -27.347 1.00 80.62 572 TYR A CA 1
ATOM 4380 C C . TYR A 1 572 ? 21.948 -18.869 -28.332 1.00 80.62 572 TYR A C 1
ATOM 4382 O O . TYR A 1 572 ? 21.753 -20.053 -28.064 1.00 80.62 572 TYR A O 1
ATOM 4390 N N . ILE A 1 573 ? 21.475 -18.303 -29.449 1.00 80.94 573 ILE A N 1
ATOM 4391 C CA . ILE A 1 573 ? 20.695 -19.013 -30.474 1.00 80.94 573 ILE A CA 1
ATOM 4392 C C . ILE A 1 573 ? 21.219 -18.650 -31.870 1.00 80.94 573 ILE A C 1
ATOM 4394 O O . ILE A 1 573 ? 21.542 -17.494 -32.148 1.00 80.94 573 ILE A O 1
ATOM 4398 N N . ASN A 1 574 ? 21.258 -19.623 -32.780 1.00 78.25 574 ASN A N 1
ATOM 4399 C CA . ASN A 1 574 ? 21.487 -19.359 -34.200 1.00 78.25 574 ASN A CA 1
ATOM 4400 C C . ASN A 1 574 ? 20.206 -18.806 -34.845 1.00 78.25 574 ASN A C 1
ATOM 4402 O O . ASN A 1 574 ? 19.146 -19.434 -34.780 1.00 78.25 574 ASN A O 1
ATOM 4406 N N . THR A 1 575 ? 20.295 -17.639 -35.479 1.00 71.38 575 THR A N 1
ATOM 4407 C CA . THR A 1 575 ? 19.184 -17.051 -36.235 1.00 71.38 575 THR A CA 1
ATOM 4408 C C . THR A 1 575 ? 18.904 -17.861 -37.502 1.00 71.38 575 THR A C 1
ATOM 4410 O O . THR A 1 575 ? 19.820 -18.275 -38.211 1.00 71.38 575 THR A O 1
ATOM 4413 N N . SER A 1 576 ? 17.622 -18.092 -37.791 1.00 73.06 576 SER A N 1
ATOM 4414 C CA . SER A 1 576 ? 17.180 -18.660 -39.071 1.00 73.06 576 SER A CA 1
ATOM 4415 C C . SER A 1 576 ? 16.846 -17.537 -40.061 1.00 73.06 576 SER A C 1
ATOM 4417 O O . SER A 1 576 ? 16.404 -16.474 -39.623 1.00 73.06 576 SER A O 1
ATOM 4419 N N . PRO A 1 577 ? 17.023 -17.738 -41.380 1.00 73.44 577 PRO A N 1
ATOM 4420 C CA . PRO A 1 577 ? 16.577 -16.770 -42.377 1.00 73.44 577 PRO A CA 1
ATOM 4421 C C . PRO A 1 577 ? 15.045 -16.663 -42.364 1.00 73.44 577 PRO A C 1
ATOM 4423 O O . PRO A 1 577 ? 14.342 -17.667 -42.476 1.00 73.44 577 PRO A O 1
ATOM 4426 N N . ILE A 1 578 ? 14.537 -15.439 -42.229 1.00 81.38 578 ILE A N 1
ATOM 4427 C CA . ILE A 1 578 ? 13.102 -15.122 -42.195 1.00 81.38 578 ILE A CA 1
ATOM 4428 C C . ILE A 1 578 ? 12.645 -14.746 -43.615 1.00 81.38 578 ILE A C 1
ATOM 4430 O O . ILE A 1 578 ? 13.428 -14.219 -44.409 1.00 81.38 578 ILE A O 1
ATOM 4434 N N . ASN A 1 579 ? 11.384 -15.022 -43.958 1.00 88.12 579 ASN A N 1
ATOM 4435 C CA . ASN A 1 579 ? 10.802 -14.567 -45.221 1.00 88.12 579 ASN A CA 1
ATOM 4436 C C . ASN A 1 579 ? 10.765 -13.027 -45.263 1.00 88.12 579 ASN A C 1
ATOM 4438 O O . ASN A 1 579 ? 10.387 -12.390 -44.286 1.00 88.12 579 ASN A O 1
ATOM 4442 N N . GLU A 1 580 ? 11.130 -12.423 -46.393 1.00 87.25 580 GLU A N 1
ATOM 4443 C CA . GLU A 1 580 ? 11.180 -10.964 -46.557 1.00 87.25 580 GLU A CA 1
ATOM 4444 C C . GLU A 1 580 ? 9.839 -10.262 -46.289 1.00 87.25 580 GLU A C 1
ATOM 4446 O O . GLU A 1 580 ? 9.825 -9.180 -45.706 1.00 87.25 580 GLU A O 1
ATOM 4451 N N . GLN A 1 581 ? 8.711 -10.892 -46.632 1.00 90.69 581 GLN A N 1
ATOM 4452 C CA . GLN A 1 581 ? 7.380 -10.346 -46.366 1.00 90.69 581 GLN A CA 1
ATOM 4453 C C . GLN A 1 581 ? 7.008 -10.430 -44.875 1.00 90.69 581 GLN A C 1
ATOM 4455 O O . GLN A 1 581 ? 6.504 -9.456 -44.319 1.00 90.69 581 GLN A O 1
ATOM 4460 N N . ASP A 1 582 ? 7.303 -11.555 -44.214 1.00 92.81 582 ASP A N 1
ATOM 4461 C CA . ASP A 1 582 ? 7.080 -11.714 -42.769 1.00 92.81 582 ASP A CA 1
ATOM 4462 C C . ASP A 1 582 ? 8.008 -10.806 -41.947 1.00 92.81 582 ASP A C 1
ATOM 4464 O O . ASP A 1 582 ? 7.603 -10.266 -40.919 1.00 92.81 582 ASP A O 1
ATOM 4468 N N . PHE A 1 583 ? 9.242 -10.586 -42.412 1.00 91.75 583 PHE A N 1
ATOM 4469 C CA . PHE A 1 583 ? 10.179 -9.655 -41.787 1.00 91.75 583 PHE A CA 1
ATOM 4470 C C . PHE A 1 583 ? 9.752 -8.191 -41.968 1.00 91.75 583 PHE A C 1
ATOM 4472 O O . PHE A 1 583 ? 9.825 -7.412 -41.020 1.00 91.75 583 PHE A O 1
ATOM 4479 N N . LEU A 1 584 ? 9.246 -7.807 -43.145 1.00 92.12 584 LEU A N 1
ATOM 4480 C CA . LEU A 1 584 ? 8.693 -6.466 -43.362 1.00 92.12 584 LEU A CA 1
ATOM 4481 C C . LEU A 1 584 ? 7.498 -6.190 -42.435 1.00 92.12 584 LEU A C 1
ATOM 4483 O O . LEU A 1 584 ? 7.427 -5.123 -41.827 1.00 92.12 584 LEU A O 1
ATOM 4487 N N . GLU A 1 585 ? 6.590 -7.155 -42.278 1.00 94.88 585 GLU A N 1
ATOM 4488 C CA . GLU A 1 585 ? 5.462 -7.025 -41.351 1.00 94.88 585 GLU A CA 1
ATOM 4489 C C . GLU A 1 585 ? 5.902 -7.027 -39.879 1.00 94.88 585 GLU A C 1
ATOM 4491 O O . GLU A 1 585 ? 5.374 -6.246 -39.085 1.00 94.88 585 GLU A O 1
ATOM 4496 N N . TYR A 1 586 ? 6.914 -7.822 -39.513 1.00 95.06 586 TYR A N 1
ATOM 4497 C CA . TYR A 1 586 ? 7.537 -7.743 -38.190 1.00 95.06 586 TYR A CA 1
ATOM 4498 C C . TYR A 1 586 ? 8.042 -6.327 -37.885 1.00 95.06 586 TYR A C 1
ATOM 4500 O O . TYR A 1 586 ? 7.745 -5.790 -36.820 1.00 95.06 586 TYR A O 1
ATOM 4508 N N . ILE A 1 587 ? 8.763 -5.704 -38.822 1.00 94.31 587 ILE A N 1
ATOM 4509 C CA . ILE A 1 587 ? 9.309 -4.353 -38.652 1.00 94.31 587 ILE A CA 1
ATOM 4510 C C . ILE A 1 587 ? 8.206 -3.280 -38.625 1.00 94.31 587 ILE A C 1
ATOM 4512 O O . ILE A 1 587 ? 8.324 -2.324 -37.858 1.00 94.31 587 ILE A O 1
ATOM 4516 N N . GLU A 1 588 ? 7.107 -3.439 -39.374 1.00 93.88 588 GLU A N 1
ATOM 4517 C CA . GLU A 1 588 ? 5.931 -2.558 -39.258 1.00 93.88 588 GLU A CA 1
ATOM 4518 C C . GLU A 1 588 ? 5.319 -2.625 -37.847 1.00 93.88 588 GLU A C 1
ATOM 4520 O O . GLU A 1 588 ? 5.094 -1.595 -37.208 1.00 93.88 588 GLU A O 1
ATOM 4525 N N . LEU A 1 589 ? 5.092 -3.838 -37.333 1.00 95.31 589 LEU A N 1
ATOM 4526 C CA . LEU A 1 589 ? 4.519 -4.063 -36.004 1.00 95.31 589 LEU A CA 1
ATOM 4527 C C . LEU A 1 589 ? 5.481 -3.631 -34.886 1.00 95.31 589 LEU A C 1
ATOM 4529 O O . LEU A 1 589 ? 5.043 -3.070 -33.883 1.00 95.31 589 LEU A O 1
ATOM 4533 N N . TYR A 1 590 ? 6.790 -3.813 -35.074 1.00 94.19 590 TYR A N 1
ATOM 4534 C CA . TYR A 1 590 ? 7.825 -3.299 -34.179 1.00 94.19 590 TYR A CA 1
ATOM 4535 C C . TYR A 1 590 ? 7.813 -1.768 -34.133 1.00 94.19 590 TYR A C 1
ATOM 4537 O O . TYR A 1 590 ? 7.804 -1.200 -33.044 1.00 94.19 590 TYR A O 1
ATOM 4545 N N . ALA A 1 591 ? 7.760 -1.081 -35.280 1.00 92.19 591 ALA A N 1
ATOM 4546 C CA . ALA A 1 591 ? 7.672 0.379 -35.315 1.00 92.19 591 ALA A CA 1
ATOM 4547 C C . ALA A 1 591 ? 6.439 0.875 -34.539 1.00 92.19 591 ALA A C 1
ATOM 4549 O O . ALA A 1 591 ? 6.562 1.698 -33.630 1.00 92.19 591 ALA A O 1
ATOM 4550 N N . LYS A 1 592 ? 5.268 0.292 -34.810 1.00 92.06 592 LYS A N 1
ATOM 4551 C CA . LYS A 1 592 ? 4.016 0.621 -34.118 1.00 92.06 592 LYS A CA 1
ATOM 4552 C C . LYS A 1 592 ? 4.094 0.393 -32.606 1.00 92.06 592 LYS A C 1
ATOM 4554 O O . LYS A 1 592 ? 3.861 1.317 -31.832 1.00 92.06 592 LYS A O 1
ATOM 4559 N N . VAL A 1 593 ? 4.468 -0.803 -32.157 1.00 90.81 593 VAL A N 1
ATOM 4560 C CA . VAL A 1 593 ? 4.432 -1.165 -30.728 1.00 90.81 593 VAL A CA 1
ATOM 4561 C C . VAL A 1 593 ? 5.606 -0.565 -29.935 1.00 90.81 593 VAL A C 1
ATOM 4563 O O . VAL A 1 593 ? 5.399 -0.048 -28.841 1.00 90.81 593 VAL A O 1
ATOM 4566 N N . GLN A 1 594 ? 6.835 -0.595 -30.465 1.00 87.06 594 GLN A N 1
ATOM 4567 C CA . GLN A 1 594 ? 8.065 -0.234 -29.731 1.00 87.06 594 GLN A CA 1
ATOM 4568 C C . GLN A 1 594 ? 8.570 1.195 -29.978 1.00 87.06 594 GLN A C 1
ATOM 4570 O O . GLN A 1 594 ? 9.397 1.685 -29.200 1.00 87.06 594 GLN A O 1
ATOM 4575 N N . ILE A 1 595 ? 8.137 1.864 -31.052 1.00 82.75 595 ILE A N 1
ATOM 4576 C CA . ILE A 1 595 ? 8.520 3.257 -31.346 1.00 82.75 595 ILE A CA 1
ATOM 4577 C C . ILE A 1 595 ? 7.328 4.196 -31.135 1.00 82.75 595 ILE A C 1
ATOM 4579 O O . ILE A 1 595 ? 7.481 5.192 -30.430 1.00 82.75 595 ILE A O 1
ATOM 4583 N N . ASN A 1 596 ? 6.145 3.856 -31.656 1.00 84.44 596 ASN A N 1
ATOM 4584 C CA . ASN A 1 596 ? 4.948 4.698 -31.529 1.00 84.44 596 ASN A CA 1
ATOM 4585 C C . ASN A 1 596 ? 4.128 4.420 -30.251 1.00 84.44 596 ASN A C 1
ATOM 4587 O O . ASN A 1 596 ? 3.338 5.267 -29.842 1.00 84.44 596 ASN A O 1
ATOM 4591 N N . GLY A 1 597 ? 4.307 3.257 -29.611 1.00 83.56 597 GLY A N 1
ATOM 4592 C CA . GLY A 1 597 ? 3.564 2.858 -28.407 1.00 83.56 597 GLY A CA 1
ATOM 4593 C C . GLY A 1 597 ? 2.143 2.336 -28.669 1.00 83.56 597 GLY A C 1
ATOM 4594 O O . GLY A 1 597 ? 1.324 2.308 -27.752 1.00 83.56 597 GLY A O 1
ATOM 4595 N N . GLU A 1 598 ? 1.836 1.924 -29.902 1.00 89.50 598 GLU A N 1
ATOM 4596 C CA . GLU A 1 598 ? 0.514 1.466 -30.355 1.00 89.50 598 GLU A CA 1
ATOM 4597 C C . GLU A 1 598 ? 0.170 0.046 -29.852 1.00 89.50 598 GLU A C 1
ATOM 4599 O O . GLU A 1 598 ? 0.017 -0.900 -30.630 1.00 89.50 598 GLU A O 1
ATOM 4604 N N . ASN A 1 599 ? 0.039 -0.116 -28.536 1.00 88.00 599 ASN A N 1
ATOM 4605 C CA . ASN A 1 599 ? -0.482 -1.335 -27.918 1.00 88.00 599 ASN A CA 1
ATOM 4606 C C . ASN A 1 599 ? -2.006 -1.396 -28.142 1.00 88.00 599 ASN A C 1
ATOM 4608 O O . ASN A 1 599 ? -2.739 -0.558 -27.626 1.00 88.00 599 ASN A O 1
ATOM 4612 N N . ASN A 1 600 ? -2.488 -2.347 -28.948 1.00 93.50 600 ASN A N 1
ATOM 4613 C CA . ASN A 1 600 ? -3.916 -2.556 -29.225 1.00 93.50 600 ASN A CA 1
ATOM 4614 C C . ASN A 1 600 ? -4.185 -3.977 -29.759 1.00 93.50 600 ASN A C 1
ATOM 4616 O O . ASN A 1 600 ? -3.258 -4.671 -30.187 1.00 93.50 600 ASN A O 1
ATOM 4620 N N . ASP A 1 601 ? -5.458 -4.387 -29.766 1.00 93.38 601 ASP A N 1
ATOM 4621 C CA . ASP A 1 601 ? -5.906 -5.710 -30.225 1.00 93.38 601 ASP A CA 1
ATOM 4622 C C . ASP A 1 601 ? -5.509 -6.040 -31.670 1.00 93.38 601 ASP A C 1
ATOM 4624 O O . ASP A 1 601 ? -5.199 -7.190 -31.976 1.00 93.38 601 ASP A O 1
ATOM 4628 N N . GLU A 1 602 ? -5.505 -5.051 -32.572 1.00 96.00 602 GLU A N 1
ATOM 4629 C CA . GLU A 1 602 ? -5.174 -5.260 -33.987 1.00 96.00 602 GLU A CA 1
ATOM 4630 C C . GLU A 1 602 ? -3.696 -5.635 -34.150 1.00 96.00 602 GLU A C 1
ATOM 4632 O O . GLU A 1 602 ? -3.375 -6.676 -34.729 1.00 96.00 602 GLU A O 1
ATOM 4637 N N . ASN A 1 603 ? -2.797 -4.826 -33.586 1.00 95.38 603 ASN A N 1
ATOM 4638 C CA . ASN A 1 603 ? -1.358 -5.073 -33.605 1.00 95.38 603 ASN A CA 1
ATOM 4639 C C . ASN A 1 603 ? -1.012 -6.375 -32.859 1.00 95.38 603 ASN A C 1
ATOM 4641 O O . ASN A 1 603 ? -0.187 -7.153 -33.342 1.00 95.38 603 ASN A O 1
ATOM 4645 N N . LEU A 1 604 ? -1.680 -6.666 -31.734 1.00 95.50 604 LEU A N 1
ATOM 4646 C CA . LEU A 1 604 ? -1.483 -7.913 -30.992 1.00 95.50 604 LEU A CA 1
ATOM 4647 C C . LEU A 1 604 ? -1.922 -9.138 -31.814 1.00 95.50 604 LEU A C 1
ATOM 4649 O O . LEU A 1 604 ? -1.160 -10.093 -31.964 1.00 95.50 604 LEU A O 1
ATOM 4653 N N . LYS A 1 605 ? -3.113 -9.101 -32.422 1.00 95.94 605 LYS A N 1
ATOM 4654 C CA . LYS A 1 605 ? -3.621 -10.176 -33.288 1.00 95.94 605 LYS A CA 1
ATOM 4655 C C . LYS A 1 605 ? -2.714 -10.411 -34.496 1.00 95.94 605 LYS A C 1
ATOM 4657 O O . LYS A 1 605 ? -2.397 -11.562 -34.795 1.00 95.94 605 LYS A O 1
ATOM 4662 N N . ARG A 1 606 ? -2.239 -9.346 -35.152 1.00 96.94 606 ARG A N 1
ATOM 4663 C CA . ARG A 1 606 ? -1.279 -9.446 -36.266 1.00 96.94 606 ARG A CA 1
ATOM 4664 C C . ARG A 1 606 ? 0.036 -10.099 -35.838 1.00 96.94 606 ARG A C 1
ATOM 4666 O O . ARG A 1 606 ? 0.527 -10.968 -36.554 1.00 96.94 606 ARG A O 1
ATOM 4673 N N . LEU A 1 607 ? 0.566 -9.761 -34.659 1.00 96.06 607 LEU A N 1
ATOM 4674 C CA . LEU A 1 607 ? 1.751 -10.419 -34.093 1.00 96.06 607 LEU A CA 1
ATOM 4675 C C . LEU A 1 607 ? 1.517 -11.917 -33.817 1.00 96.06 607 LEU A C 1
ATOM 4677 O O . LEU A 1 607 ? 2.392 -12.727 -34.118 1.00 96.06 607 LEU A O 1
ATOM 4681 N N . GLN A 1 608 ? 0.343 -12.318 -33.313 1.00 95.56 608 GLN A N 1
ATOM 4682 C CA . GLN A 1 608 ? 0.013 -13.739 -33.117 1.00 95.56 608 GLN A CA 1
ATOM 4683 C C . GLN A 1 608 ? -0.076 -14.500 -34.451 1.00 95.56 608 GLN A C 1
ATOM 4685 O O . GLN A 1 608 ? 0.482 -15.592 -34.593 1.00 95.56 608 GLN A O 1
ATOM 4690 N N . GLU A 1 609 ? -0.746 -13.925 -35.451 1.00 95.50 609 GLU A N 1
ATOM 4691 C CA . GLU A 1 609 ? -0.835 -14.500 -36.798 1.00 95.50 609 GLU A CA 1
ATOM 4692 C C . GLU A 1 609 ? 0.548 -14.597 -37.464 1.00 95.50 609 GLU A C 1
ATOM 4694 O O . GLU A 1 609 ? 0.816 -15.561 -38.185 1.00 95.50 609 GLU A O 1
ATOM 4699 N N . LEU A 1 610 ? 1.435 -13.626 -37.215 1.00 95.44 610 LEU A N 1
ATOM 4700 C CA . LEU A 1 610 ? 2.817 -13.602 -37.698 1.00 95.44 610 LEU A CA 1
ATOM 4701 C C . LEU A 1 610 ? 3.666 -14.701 -37.053 1.00 95.44 610 LEU A C 1
ATOM 4703 O O . LEU A 1 610 ? 4.294 -15.480 -37.764 1.00 95.44 610 LEU A O 1
ATOM 4707 N N . LEU A 1 611 ? 3.625 -14.840 -35.727 1.00 94.06 611 LEU A N 1
ATOM 4708 C CA . LEU A 1 611 ? 4.327 -15.912 -35.010 1.00 94.06 611 LEU A CA 1
ATOM 4709 C C . LEU A 1 611 ? 3.823 -17.312 -35.392 1.00 94.06 611 LEU A C 1
ATOM 4711 O O . LEU A 1 611 ? 4.587 -18.272 -35.348 1.00 94.06 611 LEU A O 1
ATOM 4715 N N . THR A 1 612 ? 2.565 -17.430 -35.827 1.00 92.50 612 THR A N 1
ATOM 4716 C CA . THR A 1 612 ? 1.999 -18.697 -36.319 1.00 92.50 612 THR A CA 1
ATOM 4717 C C . THR A 1 612 ? 2.591 -19.120 -37.672 1.00 92.50 612 THR A C 1
ATOM 4719 O O . THR A 1 612 ? 2.770 -20.314 -37.910 1.00 92.50 612 THR A O 1
ATOM 4722 N N . ARG A 1 613 ? 2.920 -18.169 -38.564 1.00 93.12 613 ARG A N 1
ATOM 4723 C CA . ARG A 1 613 ? 3.521 -18.452 -39.889 1.00 93.12 613 ARG A CA 1
ATOM 4724 C C . ARG A 1 613 ? 5.052 -18.411 -39.901 1.00 93.12 613 ARG A C 1
ATOM 4726 O O . ARG A 1 613 ? 5.669 -19.162 -40.651 1.00 93.12 613 ARG A O 1
ATOM 4733 N N . ALA A 1 614 ? 5.656 -17.601 -39.035 1.00 92.19 614 ALA A N 1
ATOM 4734 C CA . ALA A 1 614 ? 7.098 -17.434 -38.884 1.00 92.19 614 ALA A CA 1
ATOM 4735 C C . ALA A 1 614 ? 7.567 -17.785 -37.450 1.00 92.19 614 ALA A C 1
ATOM 4737 O O . ALA A 1 614 ? 8.128 -16.930 -36.764 1.00 92.19 614 ALA A O 1
ATOM 4738 N N . PRO A 1 615 ? 7.393 -19.033 -36.966 1.00 90.19 615 PRO A N 1
ATOM 4739 C CA . PRO A 1 615 ? 7.663 -19.400 -35.566 1.00 90.19 615 PRO A CA 1
ATOM 4740 C C . PRO A 1 615 ? 9.134 -19.257 -35.138 1.00 90.19 615 PRO A C 1
ATOM 4742 O O . PRO A 1 615 ? 9.433 -19.189 -33.953 1.00 90.19 615 PRO A O 1
ATOM 4745 N N . TYR A 1 616 ? 10.074 -19.171 -36.083 1.00 89.06 616 TYR A N 1
ATOM 4746 C CA . TYR A 1 616 ? 11.496 -18.930 -35.804 1.00 89.06 616 TYR A CA 1
ATOM 4747 C C . TYR A 1 616 ? 11.860 -17.436 -35.657 1.00 89.06 616 TYR A C 1
ATOM 4749 O O . TYR A 1 616 ? 13.026 -17.099 -35.443 1.00 89.06 616 TYR A O 1
ATOM 4757 N N . LEU A 1 617 ? 10.880 -16.529 -35.739 1.00 89.25 617 LEU A N 1
ATOM 4758 C CA . LEU A 1 617 ? 11.023 -15.095 -35.470 1.00 89.25 617 LEU A CA 1
ATOM 4759 C C . LEU A 1 617 ? 11.097 -14.842 -33.952 1.00 89.25 617 LEU A C 1
ATOM 4761 O O . LEU A 1 617 ? 10.172 -14.308 -33.342 1.00 89.25 617 LEU A O 1
ATOM 4765 N N . TYR A 1 618 ? 12.206 -15.236 -33.319 1.00 87.31 618 TYR A N 1
ATOM 4766 C CA . TYR A 1 618 ? 12.344 -15.226 -31.854 1.00 87.31 618 TYR A CA 1
ATOM 4767 C C . TYR A 1 618 ? 12.064 -13.858 -31.209 1.00 87.31 618 TYR A C 1
ATOM 4769 O O . TYR A 1 618 ? 11.450 -13.785 -30.147 1.00 87.31 618 TYR A O 1
ATOM 4777 N N . ALA A 1 619 ? 12.463 -12.775 -31.880 1.00 87.31 619 ALA A N 1
ATOM 4778 C CA . ALA A 1 619 ? 12.240 -11.398 -31.446 1.00 87.31 619 ALA A CA 1
ATOM 4779 C C . ALA A 1 619 ? 10.746 -11.007 -31.389 1.00 87.31 619 ALA A C 1
ATOM 4781 O O . ALA A 1 619 ? 10.351 -10.143 -30.604 1.00 87.31 619 ALA A O 1
ATOM 4782 N N . GLY A 1 620 ? 9.899 -11.669 -32.185 1.00 91.31 620 GLY A N 1
ATOM 4783 C CA . GLY A 1 620 ? 8.452 -11.479 -32.173 1.00 91.31 620 GLY A CA 1
ATOM 4784 C C . GLY A 1 620 ? 7.790 -11.976 -30.886 1.00 91.31 620 GLY A C 1
ATOM 4785 O O . GLY A 1 620 ? 6.810 -11.375 -30.458 1.00 91.31 620 GLY A O 1
ATOM 4786 N N . TYR A 1 621 ? 8.331 -13.007 -30.223 1.00 90.31 621 TYR A N 1
ATOM 4787 C CA . TYR A 1 621 ? 7.768 -13.526 -28.968 1.00 90.31 621 TYR A CA 1
ATOM 4788 C C . TYR A 1 621 ? 7.884 -12.518 -27.824 1.00 90.31 621 TYR A C 1
ATOM 4790 O O . TYR A 1 621 ? 6.893 -12.243 -27.149 1.00 90.31 621 TYR A O 1
ATOM 4798 N N . SER A 1 622 ? 9.057 -11.909 -27.643 1.00 85.12 622 SER A N 1
ATOM 4799 C CA . SER A 1 622 ? 9.259 -10.893 -26.603 1.00 85.12 622 SER A CA 1
ATOM 4800 C C . SER A 1 622 ? 8.523 -9.583 -26.926 1.00 85.12 622 SER A C 1
ATOM 4802 O O . SER A 1 622 ? 8.022 -8.929 -26.012 1.00 85.12 622 SER A O 1
ATOM 4804 N N . LEU A 1 623 ? 8.354 -9.247 -28.216 1.00 91.62 623 LEU A N 1
ATOM 4805 C CA . LEU A 1 623 ? 7.489 -8.148 -28.667 1.00 91.62 623 LEU A CA 1
ATOM 4806 C C . LEU A 1 623 ? 6.006 -8.407 -28.343 1.00 91.62 623 LEU A C 1
ATOM 4808 O O . LEU A 1 623 ? 5.333 -7.529 -27.808 1.00 91.62 623 LEU A O 1
ATOM 4812 N N . PHE A 1 624 ? 5.513 -9.616 -28.624 1.00 93.56 624 PHE A N 1
ATOM 4813 C CA . PHE A 1 624 ? 4.150 -10.046 -28.305 1.00 93.56 624 PHE A CA 1
ATOM 4814 C C . PHE A 1 624 ? 3.900 -10.044 -26.792 1.00 93.56 624 PHE A C 1
ATOM 4816 O O . PHE A 1 624 ? 2.914 -9.474 -26.337 1.00 93.56 624 PHE A O 1
ATOM 4823 N N . ARG A 1 625 ? 4.845 -10.577 -26.004 1.00 90.25 625 ARG A N 1
ATOM 4824 C CA . ARG A 1 625 ? 4.850 -10.504 -24.535 1.00 90.25 625 ARG A CA 1
ATOM 4825 C C . ARG A 1 625 ? 4.703 -9.070 -24.036 1.00 90.25 625 ARG A C 1
ATOM 4827 O O . ARG A 1 625 ? 3.878 -8.816 -23.166 1.00 90.25 625 ARG A O 1
ATOM 4834 N N . GLU A 1 626 ? 5.501 -8.141 -24.553 1.00 88.31 626 GLU A N 1
ATOM 4835 C CA . GLU A 1 626 ? 5.460 -6.745 -24.107 1.00 88.31 626 GLU A CA 1
ATOM 4836 C C . GLU A 1 626 ? 4.136 -6.064 -24.477 1.00 88.31 626 GLU A C 1
ATOM 4838 O O . GLU A 1 626 ? 3.541 -5.424 -23.615 1.00 88.31 626 GLU A O 1
ATOM 4843 N N . ALA A 1 627 ? 3.606 -6.288 -25.685 1.00 92.81 627 ALA A N 1
ATOM 4844 C CA . ALA A 1 627 ? 2.281 -5.796 -26.073 1.00 92.81 627 ALA A CA 1
ATOM 4845 C C . ALA A 1 627 ? 1.157 -6.358 -25.175 1.00 92.81 627 ALA A C 1
ATOM 4847 O O . ALA A 1 627 ? 0.354 -5.592 -24.640 1.00 92.81 627 ALA A O 1
ATOM 4848 N N . SER A 1 628 ? 1.133 -7.678 -24.948 1.00 93.50 628 SER A N 1
ATOM 4849 C CA . SER A 1 628 ? 0.179 -8.349 -24.051 1.00 93.50 628 SER A CA 1
ATOM 4850 C C . SER A 1 628 ? 0.249 -7.819 -22.618 1.00 93.50 628 SER A C 1
ATOM 4852 O O . SER A 1 628 ? -0.784 -7.566 -22.002 1.00 93.50 628 SER A O 1
ATOM 4854 N N . LEU A 1 629 ? 1.456 -7.643 -22.070 1.00 89.25 629 LEU A N 1
ATOM 4855 C CA . LEU A 1 629 ? 1.641 -7.171 -20.697 1.00 89.25 629 LEU A CA 1
ATOM 4856 C C . LEU A 1 629 ? 1.359 -5.672 -20.546 1.00 89.25 629 LEU A C 1
ATOM 4858 O O . LEU A 1 629 ? 0.920 -5.270 -19.470 1.00 89.25 629 LEU A O 1
ATOM 4862 N N . ASN A 1 630 ? 1.551 -4.852 -21.582 1.00 88.75 630 ASN A N 1
ATOM 4863 C CA . ASN A 1 630 ? 1.102 -3.456 -21.581 1.00 88.75 630 ASN A CA 1
ATOM 4864 C C . ASN A 1 630 ? -0.434 -3.392 -21.537 1.00 88.75 630 ASN A C 1
ATOM 4866 O O . ASN A 1 630 ? -0.991 -2.798 -20.615 1.00 88.75 630 ASN A O 1
ATOM 4870 N N . LEU A 1 631 ? -1.113 -4.105 -22.446 1.00 91.31 631 LEU A N 1
ATOM 4871 C CA . LEU A 1 631 ? -2.579 -4.171 -22.503 1.00 91.31 631 LEU A CA 1
ATOM 4872 C C . LEU A 1 631 ? -3.189 -4.724 -21.208 1.00 91.31 631 LEU A C 1
ATOM 4874 O O . LEU A 1 631 ? -4.124 -4.132 -20.669 1.00 91.31 631 LEU A O 1
ATOM 4878 N N . TYR A 1 632 ? -2.623 -5.794 -20.641 1.00 89.25 632 TYR A N 1
ATOM 4879 C CA . TYR A 1 632 ? -3.010 -6.285 -19.315 1.00 89.25 632 TYR A CA 1
ATOM 4880 C C . TYR A 1 632 ? -2.774 -5.239 -18.218 1.00 89.25 632 TYR A C 1
ATOM 4882 O O . TYR A 1 632 ? -3.619 -5.066 -17.342 1.00 89.25 632 TYR A O 1
ATOM 4890 N N . ASN A 1 633 ? -1.657 -4.505 -18.241 1.00 82.50 633 ASN A N 1
ATOM 4891 C CA . ASN A 1 633 ? -1.387 -3.500 -17.217 1.00 82.50 633 ASN A CA 1
ATOM 4892 C C . ASN A 1 633 ? -2.345 -2.305 -17.267 1.00 82.50 633 ASN A C 1
ATOM 4894 O O . ASN A 1 633 ? -2.672 -1.781 -16.200 1.00 82.50 633 ASN A O 1
ATOM 4898 N N . GLU A 1 634 ? -2.799 -1.913 -18.455 1.00 82.25 634 GLU A N 1
ATOM 4899 C CA . GLU A 1 634 ? -3.744 -0.815 -18.680 1.00 82.25 634 GLU A CA 1
ATOM 4900 C C . GLU A 1 634 ? -5.199 -1.220 -18.395 1.00 82.25 634 GLU A C 1
ATOM 4902 O O . GLU A 1 634 ? -5.919 -0.484 -17.723 1.00 82.25 634 GLU A O 1
ATOM 4907 N N . THR A 1 635 ? -5.628 -2.400 -18.855 1.00 86.94 635 THR A N 1
ATOM 4908 C CA . THR A 1 635 ? -7.035 -2.853 -18.786 1.00 86.94 635 THR A CA 1
ATOM 4909 C C . THR A 1 635 ? -7.374 -3.716 -17.569 1.00 86.94 635 THR A C 1
ATOM 4911 O O . THR A 1 635 ? -8.533 -3.780 -17.167 1.00 86.94 635 THR A O 1
ATOM 4914 N N . LYS A 1 636 ? -6.376 -4.409 -17.005 1.00 82.75 636 LYS A N 1
ATOM 4915 C CA . LYS A 1 636 ? -6.509 -5.536 -16.060 1.00 82.75 636 LYS A CA 1
ATOM 4916 C C . LYS A 1 636 ? -7.287 -6.753 -16.589 1.00 82.75 636 LYS A C 1
ATOM 4918 O O . LYS A 1 636 ? -7.650 -7.622 -15.798 1.00 82.75 636 LYS A O 1
ATOM 4923 N N . ASP A 1 637 ? -7.488 -6.879 -17.903 1.00 88.75 637 ASP A N 1
ATOM 4924 C CA . ASP A 1 637 ? -8.127 -8.068 -18.478 1.00 88.75 637 ASP A CA 1
ATOM 4925 C C . ASP A 1 637 ? -7.151 -9.255 -18.587 1.00 88.75 637 ASP A C 1
ATOM 4927 O O . ASP A 1 637 ? -6.159 -9.230 -19.319 1.00 88.75 637 ASP A O 1
ATOM 4931 N N . THR A 1 638 ? -7.469 -10.338 -17.875 1.00 87.94 638 THR A N 1
ATOM 4932 C CA . THR A 1 638 ? -6.737 -11.617 -17.914 1.00 87.94 638 THR A CA 1
ATOM 4933 C C . THR A 1 638 ? -6.770 -12.325 -19.276 1.00 87.94 638 THR A C 1
ATOM 4935 O O . THR A 1 638 ? -6.054 -13.309 -19.464 1.00 87.94 638 THR A O 1
ATOM 4938 N N . ALA A 1 639 ? -7.588 -11.878 -20.235 1.00 91.94 639 ALA A N 1
ATOM 4939 C CA . ALA A 1 639 ? -7.576 -12.395 -21.601 1.00 91.94 639 ALA A CA 1
ATOM 4940 C C . ALA A 1 639 ? -6.183 -12.270 -22.245 1.00 91.94 639 ALA A C 1
ATOM 4942 O O . ALA A 1 639 ? -5.698 -13.232 -22.843 1.00 91.94 639 ALA A O 1
ATOM 4943 N N . TYR A 1 640 ? -5.501 -11.136 -22.046 1.00 93.06 640 TYR A N 1
ATOM 4944 C CA . TYR A 1 640 ? -4.180 -10.884 -22.628 1.00 93.06 640 TYR A CA 1
ATOM 4945 C C . TYR A 1 640 ? -3.082 -11.791 -22.049 1.00 93.06 640 TYR A C 1
ATOM 4947 O O . TYR A 1 640 ? -2.192 -12.204 -22.792 1.00 93.06 640 TYR A O 1
ATOM 4955 N N . THR A 1 641 ? -3.139 -12.146 -20.756 1.00 88.88 641 THR A N 1
ATOM 4956 C CA . THR A 1 641 ? -2.160 -13.077 -20.158 1.00 88.88 641 THR A CA 1
ATOM 4957 C C . THR A 1 641 ? -2.397 -14.507 -20.641 1.00 88.88 641 THR A C 1
ATOM 4959 O O . THR A 1 641 ? -1.456 -15.159 -21.079 1.00 88.88 641 THR A O 1
ATOM 4962 N N . LYS A 1 642 ? -3.657 -14.951 -20.726 1.00 89.12 642 LYS A N 1
ATOM 4963 C CA . LYS A 1 642 ? -4.025 -16.275 -21.265 1.00 89.12 642 LYS A CA 1
ATOM 4964 C C . LYS A 1 642 ? -3.638 -16.438 -22.737 1.00 89.12 642 LYS A C 1
ATOM 4966 O O . LYS A 1 642 ? -3.142 -17.488 -23.143 1.00 89.12 642 LYS A O 1
ATOM 4971 N N . GLN A 1 643 ? -3.822 -15.391 -23.543 1.00 91.44 643 GLN A N 1
ATOM 4972 C CA . GLN A 1 643 ? -3.376 -15.363 -24.939 1.00 91.44 643 GLN A CA 1
ATOM 4973 C C . GLN A 1 643 ? -1.841 -15.439 -25.036 1.00 91.44 643 GLN A C 1
ATOM 4975 O O . GLN A 1 643 ? -1.304 -16.133 -25.902 1.00 91.44 643 GLN A O 1
ATOM 4980 N N . LEU A 1 644 ? -1.131 -14.778 -24.116 1.00 90.25 644 LEU A N 1
ATOM 4981 C CA . LEU A 1 644 ? 0.323 -14.846 -23.994 1.00 90.25 644 LEU A CA 1
ATOM 4982 C C . LEU A 1 644 ? 0.811 -16.245 -23.595 1.00 90.25 644 LEU A C 1
ATOM 4984 O O . LEU A 1 644 ? 1.663 -16.802 -24.285 1.00 90.25 644 LEU A O 1
ATOM 4988 N N . GLU A 1 645 ? 0.230 -16.853 -22.563 1.00 87.19 645 GLU A N 1
ATOM 4989 C CA . GLU A 1 645 ? 0.490 -18.238 -22.145 1.00 87.19 645 GLU A CA 1
ATOM 4990 C C . GLU A 1 645 ? 0.290 -19.223 -23.311 1.00 87.19 645 GLU A C 1
ATOM 4992 O O . GLU A 1 645 ? 1.157 -20.061 -23.572 1.00 87.19 645 GLU A O 1
ATOM 4997 N N . GLN A 1 646 ? -0.801 -19.084 -24.075 1.00 89.44 646 GLN A N 1
ATOM 4998 C CA . GLN A 1 646 ? -1.084 -19.919 -25.246 1.00 89.44 646 GLN A CA 1
ATOM 4999 C C . GLN A 1 646 ? 0.004 -19.798 -26.328 1.00 89.44 646 GLN A C 1
ATOM 5001 O O . GLN A 1 646 ? 0.445 -20.811 -26.877 1.00 89.44 646 GLN A O 1
ATOM 5006 N N . VAL A 1 647 ? 0.475 -18.583 -26.628 1.00 90.44 647 VAL A N 1
ATOM 5007 C CA . VAL A 1 647 ? 1.571 -18.380 -27.591 1.00 90.44 647 VAL A CA 1
ATOM 5008 C C . VAL A 1 647 ? 2.892 -18.926 -27.037 1.00 90.44 647 VAL A C 1
ATOM 5010 O O . VAL A 1 647 ? 3.609 -19.612 -27.769 1.00 90.44 647 VAL A O 1
ATOM 5013 N N . MET A 1 648 ? 3.187 -18.740 -25.745 1.00 86.62 648 MET A N 1
ATOM 5014 C CA . MET A 1 648 ? 4.387 -19.291 -25.094 1.00 86.62 648 MET A CA 1
ATOM 5015 C C . MET A 1 648 ? 4.433 -20.829 -25.101 1.00 86.62 648 MET A C 1
ATOM 5017 O O . MET A 1 648 ? 5.518 -21.406 -25.152 1.00 86.62 648 MET A O 1
ATOM 5021 N N . GLN A 1 649 ? 3.290 -21.522 -25.119 1.00 85.50 649 GLN A N 1
ATOM 5022 C CA . GLN A 1 649 ? 3.251 -22.986 -25.269 1.00 85.50 649 GLN A CA 1
ATOM 5023 C C . GLN A 1 649 ? 3.669 -23.460 -26.675 1.00 85.50 649 GLN A C 1
ATOM 5025 O O . GLN A 1 649 ? 4.197 -24.570 -26.811 1.00 85.50 649 GLN A O 1
ATOM 5030 N N . SER A 1 650 ? 3.462 -22.623 -27.700 1.00 85.56 650 SER A N 1
ATOM 5031 C CA . SER A 1 650 ? 3.672 -22.940 -29.124 1.00 85.56 650 SER A CA 1
ATOM 5032 C C . SER A 1 650 ? 5.089 -22.675 -29.661 1.00 85.56 650 SER A C 1
ATOM 5034 O O . SER A 1 650 ? 5.371 -22.988 -30.816 1.00 85.56 650 SER A O 1
ATOM 5036 N N . VAL A 1 651 ? 5.985 -22.116 -28.841 1.00 89.56 651 VAL A N 1
ATOM 5037 C CA . VAL A 1 651 ? 7.344 -21.714 -29.255 1.00 89.56 651 VAL A CA 1
ATOM 5038 C C . VAL A 1 651 ? 8.193 -22.896 -29.765 1.00 89.56 651 VAL A C 1
ATOM 5040 O O . VAL A 1 651 ? 8.106 -24.000 -29.209 1.00 89.56 651 VAL A O 1
ATOM 5043 N N . PRO A 1 652 ? 9.060 -22.693 -30.781 1.00 89.94 652 PRO A N 1
ATOM 5044 C CA . PRO A 1 652 ? 9.915 -23.750 -31.322 1.00 89.94 652 PRO A CA 1
ATOM 5045 C C . PRO A 1 652 ? 10.961 -24.235 -30.298 1.00 89.94 652 PRO A C 1
ATOM 5047 O O . PRO A 1 652 ? 11.319 -23.478 -29.389 1.00 89.94 652 PRO A O 1
ATOM 5050 N N . PRO A 1 653 ? 11.495 -25.468 -30.434 1.00 86.38 653 PRO A N 1
ATOM 5051 C CA . PRO A 1 653 ? 12.424 -26.067 -29.468 1.00 86.38 653 PRO A CA 1
ATOM 5052 C C . PRO A 1 653 ? 13.628 -25.183 -29.111 1.00 86.38 653 PRO A C 1
ATOM 5054 O O . PRO A 1 653 ? 13.984 -25.062 -27.940 1.00 86.38 653 PRO A O 1
ATOM 5057 N N . GLU A 1 654 ? 14.218 -24.523 -30.103 1.00 84.81 654 GLU A N 1
ATOM 5058 C CA . GLU A 1 654 ? 15.376 -23.637 -29.978 1.00 84.81 654 GLU A CA 1
ATOM 5059 C C . GLU A 1 654 ? 15.100 -22.462 -29.030 1.00 84.81 654 GLU A C 1
ATOM 5061 O O . GLU A 1 654 ? 15.953 -22.106 -28.218 1.00 84.81 654 GLU A O 1
ATOM 5066 N N . TYR A 1 655 ? 13.888 -21.900 -29.080 1.00 86.19 655 TYR A N 1
ATOM 5067 C CA . TYR A 1 655 ? 13.443 -20.876 -28.137 1.00 86.19 655 TYR A CA 1
ATOM 5068 C C . TYR A 1 655 ? 13.005 -21.505 -26.806 1.00 86.19 655 TYR A C 1
ATOM 5070 O O . TYR A 1 655 ? 13.392 -21.018 -25.745 1.00 86.19 655 TYR A O 1
ATOM 5078 N N . LYS A 1 656 ? 12.276 -22.629 -26.842 1.00 87.75 656 LYS A N 1
ATOM 5079 C CA . LYS A 1 656 ? 11.730 -23.346 -25.672 1.00 87.75 656 LYS A CA 1
ATOM 5080 C C . LYS A 1 656 ? 12.783 -23.747 -24.638 1.00 87.75 656 LYS A C 1
ATOM 5082 O O . LYS A 1 656 ? 12.494 -23.776 -23.444 1.00 87.75 656 LYS A O 1
ATOM 5087 N N . TYR A 1 657 ? 13.997 -24.052 -25.088 1.00 87.25 657 TYR A N 1
ATOM 5088 C CA . TYR A 1 657 ? 15.124 -24.414 -24.224 1.00 87.25 657 TYR A CA 1
ATOM 5089 C C . TYR A 1 657 ? 16.152 -23.278 -24.042 1.00 87.25 657 TYR A C 1
ATOM 5091 O O . TYR A 1 657 ? 17.172 -23.476 -23.385 1.00 87.25 657 TYR A O 1
ATOM 5099 N N . SER A 1 658 ? 15.879 -22.076 -24.563 1.00 86.06 658 SER A N 1
ATOM 5100 C CA . SER A 1 658 ? 16.754 -20.900 -24.444 1.00 86.06 658 SER A CA 1
ATOM 5101 C C . SER A 1 658 ? 16.670 -20.205 -23.082 1.00 86.06 658 SER A C 1
ATOM 5103 O O . SER A 1 658 ? 15.669 -20.300 -22.372 1.00 86.06 658 SER A O 1
ATOM 5105 N N . LEU A 1 659 ? 17.694 -19.426 -22.725 1.00 85.38 659 LEU A N 1
ATOM 5106 C CA . LEU A 1 659 ? 17.628 -18.541 -21.557 1.00 85.38 659 LEU A CA 1
ATOM 5107 C C . LEU A 1 659 ? 16.470 -17.523 -21.665 1.00 85.38 659 LEU A C 1
ATOM 5109 O O . LEU A 1 659 ? 15.831 -17.222 -20.659 1.00 85.38 659 LEU A O 1
ATOM 5113 N N . PHE A 1 660 ? 16.159 -17.038 -22.873 1.00 83.19 660 PHE A N 1
ATOM 5114 C CA . PHE A 1 660 ? 15.114 -16.032 -23.090 1.00 83.19 660 PHE A CA 1
ATOM 5115 C C . PHE A 1 660 ? 13.728 -16.544 -22.702 1.00 83.19 660 PHE A C 1
ATOM 5117 O O . PHE A 1 660 ? 13.037 -15.859 -21.961 1.00 83.19 660 PHE A O 1
ATOM 5124 N N . GLN A 1 661 ? 13.349 -17.770 -23.087 1.00 88.25 661 GLN A N 1
ATOM 5125 C CA . GLN A 1 661 ? 12.054 -18.337 -22.685 1.00 88.25 661 GLN A CA 1
ATOM 5126 C C . GLN A 1 661 ? 11.904 -18.418 -21.160 1.00 88.25 661 GLN A C 1
ATOM 5128 O O . GLN A 1 661 ? 10.813 -18.164 -20.659 1.00 88.25 661 GLN A O 1
ATOM 5133 N N . ALA A 1 662 ? 12.971 -18.746 -20.424 1.00 90.06 662 ALA A N 1
ATOM 5134 C CA . ALA A 1 662 ? 12.913 -18.822 -18.964 1.00 90.06 662 ALA A CA 1
ATOM 5135 C C . ALA A 1 662 ? 12.699 -17.432 -18.334 1.00 90.06 662 ALA A C 1
ATOM 5137 O O . ALA A 1 662 ? 11.867 -17.278 -17.445 1.00 90.06 662 ALA A O 1
ATOM 5138 N N . ILE A 1 663 ? 13.387 -16.401 -18.836 1.00 87.75 663 ILE A N 1
ATOM 5139 C CA . ILE A 1 663 ? 13.194 -15.011 -18.389 1.00 87.75 663 ILE A CA 1
ATOM 5140 C C . ILE A 1 663 ? 11.795 -14.502 -18.774 1.00 87.75 663 ILE A C 1
ATOM 5142 O O . ILE A 1 663 ? 11.108 -13.897 -17.954 1.00 87.75 663 ILE A O 1
ATOM 5146 N N . ASP A 1 664 ? 11.345 -14.766 -19.999 1.00 85.19 664 ASP A N 1
ATOM 5147 C CA . ASP A 1 664 ? 10.053 -14.301 -20.499 1.00 85.19 664 ASP A CA 1
ATOM 5148 C C . ASP A 1 664 ? 8.893 -14.982 -19.752 1.00 85.19 664 ASP A C 1
ATOM 5150 O O . ASP A 1 664 ? 7.961 -14.293 -19.340 1.00 85.19 664 ASP A O 1
ATOM 5154 N N . ALA A 1 665 ? 8.992 -16.285 -19.460 1.00 89.00 665 ALA A N 1
ATOM 5155 C CA . ALA A 1 665 ? 8.023 -17.007 -18.634 1.00 89.00 665 ALA A CA 1
ATOM 5156 C C . ALA A 1 665 ? 8.070 -16.601 -17.149 1.00 89.00 665 ALA A C 1
ATOM 5158 O O . ALA A 1 665 ? 7.016 -16.498 -16.527 1.00 89.00 665 ALA A O 1
ATOM 5159 N N . PHE A 1 666 ? 9.249 -16.299 -16.585 1.00 92.56 666 PHE A N 1
ATOM 5160 C CA . PHE A 1 666 ? 9.360 -15.710 -15.243 1.00 92.56 666 PHE A CA 1
ATOM 5161 C C . PHE A 1 666 ? 8.580 -14.389 -15.152 1.00 92.56 666 PHE A C 1
ATOM 5163 O O . PHE A 1 666 ? 7.822 -14.176 -14.208 1.00 92.56 666 PHE A O 1
ATOM 5170 N N . VAL A 1 667 ? 8.730 -13.507 -16.148 1.00 86.38 667 VAL A N 1
ATOM 5171 C CA . VAL A 1 667 ? 8.029 -12.212 -16.185 1.00 86.38 667 VAL A CA 1
ATOM 5172 C C . VAL A 1 667 ? 6.511 -12.393 -16.300 1.00 86.38 667 VAL A C 1
ATOM 5174 O O . VAL A 1 667 ? 5.776 -11.642 -15.661 1.00 86.38 667 VAL A O 1
ATOM 5177 N N . VAL A 1 668 ? 6.033 -13.397 -17.047 1.00 85.56 668 VAL A N 1
ATOM 5178 C CA . VAL A 1 668 ? 4.598 -13.742 -17.094 1.00 85.56 668 VAL A CA 1
ATOM 5179 C C . VAL A 1 668 ? 4.107 -14.240 -15.738 1.00 85.56 668 VAL A C 1
ATOM 5181 O O . VAL A 1 668 ? 3.152 -13.672 -15.221 1.00 85.56 668 VAL A O 1
ATOM 5184 N N . ALA A 1 669 ? 4.789 -15.212 -15.127 1.00 90.25 669 ALA A N 1
ATOM 5185 C CA . ALA A 1 669 ? 4.402 -15.777 -13.833 1.00 90.25 669 ALA A CA 1
ATOM 5186 C C . ALA A 1 669 ? 4.355 -14.719 -12.710 1.00 90.25 669 ALA A C 1
ATOM 5188 O O . ALA A 1 669 ? 3.450 -14.724 -11.880 1.00 90.25 669 ALA A O 1
ATOM 5189 N N . ILE A 1 670 ? 5.279 -13.751 -12.712 1.00 89.19 670 ILE A N 1
ATOM 5190 C CA . ILE A 1 670 ? 5.228 -12.598 -11.799 1.00 89.19 670 ILE A CA 1
ATOM 5191 C C . ILE A 1 670 ? 4.034 -11.673 -12.098 1.00 89.19 670 ILE A C 1
ATOM 5193 O O . ILE A 1 670 ? 3.429 -11.150 -11.167 1.00 89.19 670 ILE A O 1
ATOM 5197 N N . ALA A 1 671 ? 3.662 -11.472 -13.366 1.00 83.12 671 ALA A N 1
ATOM 5198 C CA . ALA A 1 671 ? 2.522 -10.631 -13.743 1.00 83.12 671 ALA A CA 1
ATOM 5199 C C . ALA A 1 671 ? 1.147 -11.287 -13.485 1.00 83.12 671 ALA A C 1
ATOM 5201 O O . ALA A 1 671 ? 0.166 -10.571 -13.264 1.00 83.12 671 ALA A O 1
ATOM 5202 N N . THR A 1 672 ? 1.068 -12.621 -13.500 1.00 82.38 672 THR A N 1
ATOM 5203 C CA . THR A 1 672 ? -0.141 -13.401 -13.175 1.00 82.38 672 THR A CA 1
ATOM 5204 C C . THR A 1 672 ? -0.246 -13.766 -11.688 1.00 82.38 672 THR A C 1
ATOM 5206 O O . THR A 1 672 ? -1.336 -14.091 -11.224 1.00 82.38 672 THR A O 1
ATOM 5209 N N . GLY A 1 673 ? 0.849 -13.663 -10.922 1.00 86.69 673 GLY A N 1
ATOM 5210 C CA . GLY A 1 673 ? 0.913 -14.014 -9.495 1.00 86.69 673 GLY A CA 1
ATOM 5211 C C . GLY A 1 673 ? 1.237 -15.490 -9.221 1.00 86.69 673 GLY A C 1
ATOM 5212 O O . GLY A 1 673 ? 1.122 -15.952 -8.088 1.00 86.69 673 GLY A O 1
ATOM 5213 N N . GLU A 1 674 ? 1.659 -16.242 -10.236 1.00 90.50 674 GLU A N 1
ATOM 5214 C CA . GLU A 1 674 ? 1.982 -17.670 -10.164 1.00 90.50 674 GLU A CA 1
ATOM 5215 C C . GLU A 1 674 ? 3.406 -17.902 -9.621 1.00 90.50 674 GLU A C 1
ATOM 5217 O O . GLU A 1 674 ? 4.313 -18.354 -10.324 1.00 90.50 674 GLU A O 1
ATOM 5222 N N . LEU A 1 675 ? 3.613 -17.574 -8.342 1.00 93.06 675 LEU A N 1
ATOM 5223 C CA . LEU A 1 675 ? 4.934 -17.557 -7.697 1.00 93.06 675 LEU A CA 1
ATOM 5224 C C . LEU A 1 675 ? 5.686 -18.900 -7.782 1.00 93.06 675 LEU A C 1
ATOM 5226 O O . LEU A 1 675 ? 6.890 -18.895 -8.035 1.00 93.06 675 LEU A O 1
ATOM 5230 N N . ASP A 1 676 ? 4.997 -20.041 -7.678 1.00 94.88 676 ASP A N 1
ATOM 5231 C CA . ASP A 1 676 ? 5.616 -21.367 -7.854 1.00 94.88 676 ASP A CA 1
ATOM 5232 C C . ASP A 1 676 ? 6.232 -21.546 -9.253 1.00 94.88 676 ASP A C 1
ATOM 5234 O O . ASP A 1 676 ? 7.323 -22.106 -9.397 1.00 94.88 676 ASP A O 1
ATOM 5238 N N . GLN A 1 677 ? 5.568 -21.037 -10.298 1.00 93.12 677 GLN A N 1
ATOM 5239 C CA . GLN A 1 677 ? 6.117 -21.051 -11.654 1.00 93.12 677 GLN A CA 1
ATOM 5240 C C . GLN A 1 677 ? 7.278 -20.063 -11.786 1.00 93.12 677 GLN A C 1
ATOM 5242 O O . GLN A 1 677 ? 8.287 -20.401 -12.405 1.00 93.12 677 GLN A O 1
ATOM 5247 N N . ALA A 1 678 ? 7.187 -18.877 -11.175 1.00 95.25 678 ALA A N 1
ATOM 5248 C CA . ALA A 1 678 ? 8.282 -17.907 -11.173 1.00 95.25 678 ALA A CA 1
ATOM 5249 C C . ALA A 1 678 ? 9.556 -18.498 -10.537 1.00 95.25 678 ALA A C 1
ATOM 5251 O O . ALA A 1 678 ? 10.628 -18.418 -11.138 1.00 95.25 678 ALA A O 1
ATOM 5252 N N . GLN A 1 679 ? 9.447 -19.177 -9.391 1.00 95.94 679 GLN A N 1
ATOM 5253 C CA . GLN A 1 679 ? 10.574 -19.873 -8.760 1.00 95.94 679 GLN A CA 1
ATOM 5254 C C . GLN A 1 679 ? 11.171 -20.953 -9.684 1.00 95.94 679 GLN A C 1
ATOM 5256 O O . GLN A 1 679 ? 12.386 -20.993 -9.884 1.00 95.94 679 GLN A O 1
ATOM 5261 N N . GLN A 1 680 ? 10.337 -21.778 -10.327 1.00 95.88 680 GLN A N 1
ATOM 5262 C CA . GLN A 1 680 ? 10.810 -22.791 -11.281 1.00 95.88 680 GLN A CA 1
ATOM 5263 C C . GLN A 1 680 ? 11.527 -22.171 -12.491 1.00 95.88 680 GLN A C 1
ATOM 5265 O O . GLN A 1 680 ? 12.592 -22.646 -12.887 1.00 95.88 680 GLN A O 1
ATOM 5270 N N . GLN A 1 681 ? 10.994 -21.093 -13.077 1.00 94.94 681 GLN A N 1
ATOM 5271 C CA . GLN A 1 681 ? 11.647 -20.416 -14.203 1.00 94.94 681 GLN A CA 1
ATOM 5272 C C . GLN A 1 681 ? 12.969 -19.747 -13.791 1.00 94.94 681 GLN A C 1
ATOM 5274 O O . GLN A 1 681 ? 13.906 -19.714 -14.591 1.00 94.94 681 GLN A O 1
ATOM 5279 N N . LEU A 1 682 ? 13.090 -19.279 -12.544 1.00 95.38 682 LEU A N 1
ATOM 5280 C CA . LEU A 1 682 ? 14.339 -18.753 -11.988 1.00 95.38 682 LEU A CA 1
ATOM 5281 C C . LEU A 1 682 ? 15.420 -19.846 -11.894 1.00 95.38 682 LEU A C 1
ATOM 5283 O O . LEU A 1 682 ? 16.551 -19.637 -12.334 1.00 95.38 682 LEU A O 1
ATOM 5287 N N . GLU A 1 683 ? 15.073 -21.034 -11.391 1.00 95.81 683 GLU A N 1
ATOM 5288 C CA . GLU A 1 683 ? 15.977 -22.193 -11.338 1.00 95.81 683 GLU A CA 1
ATOM 5289 C C . GLU A 1 683 ? 16.381 -22.679 -12.738 1.00 95.81 683 GLU A C 1
ATOM 5291 O O . GLU A 1 683 ? 17.554 -22.969 -12.989 1.00 95.81 683 GLU A O 1
ATOM 5296 N N . ILE A 1 684 ? 15.439 -22.696 -13.684 1.00 94.69 684 ILE A N 1
ATOM 5297 C CA . ILE A 1 684 ? 15.705 -23.001 -15.094 1.00 94.69 684 ILE A CA 1
ATOM 5298 C C . ILE A 1 684 ? 16.645 -21.950 -15.710 1.00 94.69 684 ILE A C 1
ATOM 5300 O O . ILE A 1 684 ? 17.561 -22.312 -16.448 1.00 94.69 684 ILE A O 1
ATOM 5304 N N . ALA A 1 685 ? 16.483 -20.662 -15.395 1.00 93.12 685 ALA A N 1
ATOM 5305 C CA . ALA A 1 685 ? 17.381 -19.608 -15.865 1.00 93.12 685 ALA A CA 1
ATOM 5306 C C . ALA A 1 685 ? 18.806 -19.762 -15.297 1.00 93.12 685 ALA A C 1
ATOM 5308 O O . ALA A 1 685 ? 19.775 -19.588 -16.040 1.00 93.12 685 ALA A O 1
ATOM 5309 N N . ILE A 1 686 ? 18.949 -20.167 -14.026 1.00 93.12 686 ILE A N 1
ATOM 5310 C CA . ILE A 1 686 ? 20.240 -20.533 -13.410 1.00 93.12 686 ILE A CA 1
ATOM 5311 C C . ILE A 1 686 ? 20.896 -21.686 -14.181 1.00 93.12 686 ILE A C 1
ATOM 5313 O O . ILE A 1 686 ? 22.046 -21.565 -14.602 1.00 93.12 686 ILE A O 1
ATOM 5317 N N . GLN A 1 687 ? 20.158 -22.766 -14.452 1.00 92.12 687 GLN A N 1
ATOM 5318 C CA . GLN A 1 687 ? 20.658 -23.909 -15.232 1.00 92.12 687 GLN A CA 1
ATOM 5319 C C . GLN A 1 687 ? 21.034 -23.530 -16.678 1.00 92.12 687 GLN A C 1
ATOM 5321 O O . GLN A 1 687 ? 21.971 -24.095 -17.239 1.00 92.12 687 GLN A O 1
ATOM 5326 N N . ARG A 1 688 ? 20.338 -22.553 -17.276 1.00 89.00 688 ARG A N 1
ATOM 5327 C CA . ARG A 1 688 ? 20.598 -22.020 -18.628 1.00 89.00 688 ARG A CA 1
ATOM 5328 C C . ARG A 1 688 ? 21.652 -20.900 -18.668 1.00 89.00 688 ARG A C 1
ATOM 5330 O O . ARG A 1 688 ? 21.854 -20.301 -19.723 1.00 89.00 688 ARG A O 1
ATOM 5337 N N . GLY A 1 689 ? 22.352 -20.632 -17.562 1.00 84.50 689 GLY A N 1
ATOM 5338 C CA . GLY A 1 689 ? 23.494 -19.713 -17.531 1.00 84.50 689 GLY A CA 1
ATOM 5339 C C . GLY A 1 689 ? 23.129 -18.225 -17.523 1.00 84.50 689 GLY A C 1
ATOM 5340 O O . GLY A 1 689 ? 23.833 -17.419 -18.133 1.00 84.50 689 GLY A O 1
ATOM 5341 N N . ILE A 1 690 ? 22.042 -17.847 -16.841 1.00 86.88 690 ILE A N 1
ATOM 5342 C CA . ILE A 1 690 ? 21.774 -16.443 -16.494 1.00 86.88 690 ILE A CA 1
ATOM 5343 C C . ILE A 1 690 ? 22.968 -15.827 -15.743 1.00 86.88 690 ILE A C 1
ATOM 5345 O O . ILE A 1 690 ? 23.626 -16.477 -14.931 1.00 86.88 690 ILE A O 1
ATOM 5349 N N . ASP A 1 691 ? 23.259 -14.555 -16.004 1.00 83.75 691 ASP A N 1
ATOM 5350 C CA . ASP A 1 691 ? 24.318 -13.832 -15.298 1.00 83.75 691 ASP A CA 1
ATOM 5351 C C . ASP A 1 691 ? 23.839 -13.282 -13.948 1.00 83.75 691 ASP A C 1
ATOM 5353 O O . ASP A 1 691 ? 22.653 -13.026 -13.738 1.00 83.75 691 ASP A O 1
ATOM 5357 N N . ASN A 1 692 ? 24.792 -13.004 -13.059 1.00 86.56 692 ASN A N 1
ATOM 5358 C CA . ASN A 1 692 ? 24.505 -12.536 -11.706 1.00 86.56 692 ASN A CA 1
ATOM 5359 C C . ASN A 1 692 ? 23.781 -11.171 -11.649 1.00 86.56 692 ASN A C 1
ATOM 5361 O O . ASN A 1 692 ? 23.053 -10.920 -10.692 1.00 86.56 692 ASN A O 1
ATOM 5365 N N . SER A 1 693 ? 23.944 -10.288 -12.647 1.00 82.75 693 SER A N 1
ATOM 5366 C CA . SER A 1 693 ? 23.245 -8.991 -12.670 1.00 82.75 693 SER A CA 1
ATOM 5367 C C . SER A 1 693 ? 21.760 -9.201 -12.940 1.00 82.75 693 SER A C 1
ATOM 5369 O O . SER A 1 693 ? 20.927 -8.720 -12.174 1.00 82.75 693 SER A O 1
ATOM 5371 N N . THR A 1 694 ? 21.429 -9.952 -13.991 1.00 83.94 694 THR A N 1
ATOM 5372 C CA . THR A 1 694 ? 20.037 -10.256 -14.350 1.00 83.94 694 THR A CA 1
ATOM 5373 C C . THR A 1 694 ? 19.377 -11.124 -13.279 1.00 83.94 694 THR A C 1
ATOM 5375 O O . THR A 1 694 ? 18.285 -10.797 -12.825 1.00 83.94 694 THR A O 1
ATOM 5378 N N . LEU A 1 695 ? 20.061 -12.173 -12.804 1.00 91.81 695 LEU A N 1
ATOM 5379 C CA . LEU A 1 695 ? 19.570 -13.068 -11.750 1.00 91.81 695 LEU A CA 1
ATOM 5380 C C . LEU A 1 695 ? 19.174 -12.308 -10.482 1.00 91.81 695 LEU A C 1
ATOM 5382 O O . LEU A 1 695 ? 18.094 -12.538 -9.944 1.00 91.81 695 LEU A O 1
ATOM 5386 N N . THR A 1 696 ? 20.021 -11.378 -10.034 1.00 93.12 696 THR A N 1
ATOM 5387 C CA . THR A 1 696 ? 19.745 -10.604 -8.821 1.00 93.12 696 THR A CA 1
ATOM 5388 C C . THR A 1 696 ? 18.554 -9.654 -9.012 1.00 93.12 696 THR A C 1
ATOM 5390 O O . THR A 1 696 ? 17.759 -9.493 -8.088 1.00 93.12 696 THR A O 1
ATOM 5393 N N . GLU A 1 697 ? 18.372 -9.060 -10.202 1.00 89.38 697 GLU A N 1
ATOM 5394 C CA . GLU A 1 697 ? 17.171 -8.261 -10.503 1.00 89.38 697 GLU A CA 1
ATOM 5395 C C . GLU A 1 697 ? 15.889 -9.118 -10.513 1.00 89.38 697 GLU A C 1
ATOM 5397 O O . GLU A 1 697 ? 14.867 -8.669 -9.990 1.00 89.38 697 GLU A O 1
ATOM 5402 N N . LEU A 1 698 ? 15.933 -10.351 -11.040 1.00 93.06 698 LEU A N 1
ATOM 5403 C CA . LEU A 1 698 ? 14.784 -11.270 -11.014 1.00 93.06 698 LEU A CA 1
ATOM 5404 C C . LEU A 1 698 ? 14.474 -11.765 -9.593 1.00 93.06 698 LEU A C 1
ATOM 5406 O O . LEU A 1 698 ? 13.319 -11.729 -9.182 1.00 93.06 698 LEU A O 1
ATOM 5410 N N . GLN A 1 699 ? 15.484 -12.140 -8.803 1.00 95.75 699 GLN A N 1
ATOM 5411 C CA . GLN A 1 699 ? 15.316 -12.507 -7.389 1.00 95.75 699 GLN A CA 1
ATOM 5412 C C . GLN A 1 699 ? 14.680 -11.373 -6.576 1.00 95.75 699 GLN A C 1
ATOM 5414 O O . GLN A 1 699 ? 13.745 -11.600 -5.814 1.00 95.75 699 GLN A O 1
ATOM 5419 N N . ALA A 1 700 ? 15.137 -10.134 -6.769 1.00 92.44 700 ALA A N 1
ATOM 5420 C CA . ALA A 1 700 ? 14.569 -8.979 -6.082 1.00 92.44 700 ALA A CA 1
ATOM 5421 C C . ALA A 1 700 ? 13.098 -8.723 -6.475 1.00 92.44 700 ALA A C 1
ATOM 5423 O O . ALA A 1 700 ? 12.288 -8.345 -5.629 1.00 92.44 700 ALA A O 1
ATOM 5424 N N . ALA A 1 701 ? 12.734 -8.971 -7.740 1.00 88.62 701 ALA A N 1
ATOM 5425 C CA . ALA A 1 701 ? 11.348 -8.915 -8.204 1.00 88.62 701 ALA A CA 1
ATOM 5426 C C . ALA A 1 701 ? 10.488 -10.064 -7.643 1.00 88.62 701 ALA A C 1
ATOM 5428 O O . ALA A 1 701 ? 9.350 -9.821 -7.244 1.00 88.62 701 ALA A O 1
ATOM 5429 N N . PHE A 1 702 ? 11.023 -11.285 -7.557 1.00 94.69 702 PHE A N 1
ATOM 5430 C CA . PHE A 1 702 ? 10.347 -12.427 -6.934 1.00 94.69 702 PHE A CA 1
ATOM 5431 C C . PHE A 1 702 ? 10.007 -12.139 -5.466 1.00 94.69 702 PHE A C 1
ATOM 5433 O O . PHE A 1 702 ? 8.840 -12.195 -5.085 1.00 94.69 702 PHE A O 1
ATOM 5440 N N . TYR A 1 703 ? 10.993 -11.720 -4.666 1.00 92.75 703 TYR A N 1
ATOM 5441 C CA . TYR A 1 703 ? 10.785 -11.452 -3.241 1.00 92.75 703 TYR A CA 1
ATOM 5442 C C . TYR A 1 703 ? 9.869 -10.249 -2.957 1.00 92.75 703 TYR A C 1
ATOM 5444 O O . TYR A 1 703 ? 9.212 -10.246 -1.921 1.00 92.75 703 TYR A O 1
ATOM 5452 N N . ILE A 1 704 ? 9.742 -9.264 -3.864 1.00 87.62 704 ILE A N 1
ATOM 5453 C CA . ILE A 1 704 ? 8.657 -8.263 -3.771 1.00 87.62 704 ILE A CA 1
ATOM 5454 C C . ILE A 1 704 ? 7.290 -8.953 -3.839 1.00 87.62 704 ILE A C 1
ATOM 5456 O O . ILE A 1 704 ? 6.436 -8.704 -2.993 1.00 87.62 704 ILE A O 1
ATOM 5460 N N . ASN A 1 705 ? 7.072 -9.806 -4.843 1.00 87.38 705 ASN A N 1
ATOM 5461 C CA . ASN A 1 705 ? 5.749 -10.375 -5.113 1.00 87.38 705 ASN A CA 1
ATOM 5462 C C . ASN A 1 705 ? 5.381 -11.507 -4.137 1.00 87.38 705 ASN A C 1
ATOM 5464 O O . ASN A 1 705 ? 4.199 -11.714 -3.886 1.00 87.38 705 ASN A O 1
ATOM 5468 N N . ASN A 1 706 ? 6.368 -12.158 -3.508 1.00 90.19 706 ASN A N 1
ATOM 5469 C CA . ASN A 1 706 ? 6.162 -13.054 -2.361 1.00 90.19 706 ASN A CA 1
ATOM 5470 C C . ASN A 1 706 ? 6.063 -12.315 -1.002 1.00 90.19 706 ASN A C 1
ATOM 5472 O O . ASN A 1 706 ? 6.020 -12.951 0.047 1.00 90.19 706 ASN A O 1
ATOM 5476 N N . ASN A 1 707 ? 6.048 -10.973 -0.996 1.00 86.19 707 ASN A N 1
ATOM 5477 C CA . ASN A 1 707 ? 6.013 -10.117 0.201 1.00 86.19 707 ASN A CA 1
ATOM 5478 C C . ASN A 1 707 ? 7.210 -10.290 1.176 1.00 86.19 707 ASN A C 1
ATOM 5480 O O . ASN A 1 707 ? 7.170 -9.861 2.329 1.00 86.19 707 ASN A O 1
ATOM 5484 N N . GLU A 1 708 ? 8.324 -10.861 0.713 1.00 90.69 708 GLU A N 1
ATOM 5485 C CA . GLU A 1 708 ? 9.566 -11.067 1.474 1.00 90.69 708 GLU A CA 1
ATOM 5486 C C . GLU A 1 708 ? 10.494 -9.842 1.378 1.00 90.69 708 GLU A C 1
ATOM 5488 O O . GLU A 1 708 ? 11.654 -9.905 0.954 1.00 90.69 708 GLU A O 1
ATOM 5493 N N . LEU A 1 709 ? 9.968 -8.685 1.782 1.00 90.12 709 LEU A N 1
ATOM 5494 C CA . LEU A 1 709 ? 10.604 -7.375 1.602 1.00 90.12 709 LEU A CA 1
ATOM 5495 C C . LEU A 1 709 ? 12.066 -7.277 2.106 1.00 90.12 709 LEU A C 1
ATOM 5497 O O . LEU A 1 709 ? 12.872 -6.657 1.406 1.00 90.12 709 LEU A O 1
ATOM 5501 N N . PRO A 1 710 ? 12.484 -7.897 3.234 1.00 92.25 710 PRO A N 1
ATOM 5502 C CA . PRO A 1 710 ? 13.889 -7.880 3.657 1.00 92.25 710 PRO A CA 1
ATOM 5503 C C . PRO A 1 710 ? 14.843 -8.560 2.661 1.00 92.25 710 PRO A C 1
ATOM 5505 O O . PRO A 1 710 ? 15.952 -8.065 2.439 1.00 92.25 710 PRO A O 1
ATOM 5508 N N . LEU A 1 711 ? 14.410 -9.653 2.018 1.00 93.12 711 LEU A N 1
ATOM 5509 C CA . LEU A 1 711 ? 15.185 -10.336 0.978 1.00 93.12 711 LEU A CA 1
ATOM 5510 C C . LEU A 1 711 ? 15.196 -9.514 -0.313 1.00 93.12 711 LEU A C 1
ATOM 5512 O O . LEU A 1 711 ? 16.261 -9.329 -0.902 1.00 93.12 711 LEU A O 1
ATOM 5516 N N . ALA A 1 712 ? 14.066 -8.918 -0.705 1.00 93.62 712 ALA A N 1
ATOM 5517 C CA . ALA A 1 712 ? 14.027 -7.984 -1.833 1.00 93.62 712 ALA A CA 1
ATOM 5518 C C . ALA A 1 712 ? 15.026 -6.824 -1.647 1.00 93.62 712 ALA A C 1
ATOM 5520 O O . ALA A 1 712 ? 15.826 -6.542 -2.540 1.00 93.62 712 ALA A O 1
ATOM 5521 N N . VAL A 1 713 ? 15.064 -6.210 -0.458 1.00 94.94 713 VAL A N 1
ATOM 5522 C CA . VAL A 1 713 ? 16.041 -5.170 -0.087 1.00 94.94 713 VAL A CA 1
ATOM 5523 C C . VAL A 1 713 ? 17.488 -5.678 -0.174 1.00 94.94 713 VAL A C 1
ATOM 5525 O O . VAL A 1 713 ? 18.363 -4.936 -0.627 1.00 94.94 713 VAL A O 1
ATOM 5528 N N . GLN A 1 714 ? 17.771 -6.921 0.233 1.00 95.12 714 GLN A N 1
ATOM 5529 C CA . GLN A 1 714 ? 19.101 -7.524 0.090 1.00 95.12 714 GLN A CA 1
ATOM 5530 C C . GLN A 1 714 ? 19.491 -7.698 -1.384 1.00 95.12 714 GLN A C 1
ATOM 5532 O O . GLN A 1 714 ? 20.560 -7.234 -1.787 1.00 95.12 714 GLN A O 1
ATOM 5537 N N . HIS A 1 715 ? 18.627 -8.295 -2.206 1.00 95.31 715 HIS A N 1
ATOM 5538 C CA . HIS A 1 715 ? 18.921 -8.499 -3.623 1.00 95.31 715 HIS A CA 1
ATOM 5539 C C . HIS A 1 715 ? 19.028 -7.162 -4.377 1.00 95.31 715 HIS A C 1
ATOM 5541 O O . HIS A 1 715 ? 19.989 -6.974 -5.121 1.00 95.31 715 HIS A O 1
ATOM 5547 N N . PHE A 1 716 ? 18.179 -6.159 -4.118 1.00 95.12 716 PHE A N 1
ATOM 5548 C CA . PHE A 1 716 ? 18.355 -4.832 -4.730 1.00 95.12 716 PHE A CA 1
ATOM 5549 C C . PHE A 1 716 ? 19.672 -4.145 -4.336 1.00 95.12 716 PHE A C 1
ATOM 5551 O O . PHE A 1 716 ? 20.262 -3.475 -5.182 1.00 95.12 716 PHE A O 1
ATOM 5558 N N . LYS A 1 717 ? 20.190 -4.336 -3.111 1.00 95.00 717 LYS A N 1
ATOM 5559 C CA . LYS A 1 717 ? 21.535 -3.850 -2.736 1.00 95.00 717 LYS A CA 1
ATOM 5560 C C . LYS A 1 717 ? 22.626 -4.504 -3.584 1.00 95.00 717 LYS A C 1
ATOM 5562 O O . LYS A 1 717 ? 23.497 -3.797 -4.085 1.00 95.00 717 LYS A O 1
ATOM 5567 N N . THR A 1 718 ? 22.571 -5.820 -3.781 1.00 94.38 718 THR A N 1
ATOM 5568 C CA . THR A 1 718 ? 23.535 -6.546 -4.624 1.00 94.38 718 THR A CA 1
ATOM 5569 C C . THR A 1 718 ? 23.399 -6.165 -6.102 1.00 94.38 718 THR A C 1
ATOM 5571 O O . THR A 1 718 ? 24.406 -5.889 -6.748 1.00 94.38 718 THR A O 1
ATOM 5574 N N . ALA A 1 719 ? 22.181 -6.034 -6.636 1.00 91.75 719 ALA A N 1
ATOM 5575 C CA . ALA A 1 719 ? 21.957 -5.570 -8.007 1.00 91.75 719 ALA A CA 1
ATOM 5576 C C . ALA A 1 719 ? 22.514 -4.150 -8.220 1.00 91.75 719 ALA A C 1
ATOM 5578 O O . ALA A 1 719 ? 23.177 -3.889 -9.221 1.00 91.75 719 ALA A O 1
ATOM 5579 N N . LEU A 1 720 ? 22.322 -3.251 -7.249 1.00 91.50 720 LEU A N 1
ATOM 5580 C CA . LEU A 1 720 ? 22.848 -1.885 -7.285 1.00 91.50 720 LEU A CA 1
ATOM 5581 C C . LEU A 1 720 ? 24.386 -1.831 -7.196 1.00 91.50 720 LEU A C 1
ATOM 5583 O O . LEU A 1 720 ? 24.989 -0.934 -7.776 1.00 91.50 720 LEU A O 1
ATOM 5587 N N . GLN A 1 721 ? 25.029 -2.787 -6.514 1.00 90.62 721 GLN A N 1
ATOM 5588 C CA . GLN A 1 721 ? 26.493 -2.942 -6.519 1.00 90.62 721 GLN A CA 1
ATOM 5589 C C . GLN A 1 721 ? 27.025 -3.432 -7.875 1.00 90.62 721 GLN A C 1
ATOM 5591 O O . GLN A 1 721 ? 28.102 -3.011 -8.289 1.00 90.62 721 GLN A O 1
ATOM 5596 N N . LEU A 1 722 ? 26.277 -4.298 -8.568 1.00 88.81 722 LEU A N 1
ATOM 5597 C CA . LEU A 1 722 ? 26.630 -4.803 -9.901 1.00 88.81 722 LEU A CA 1
ATOM 5598 C C . LEU A 1 722 ? 26.372 -3.765 -11.008 1.00 88.81 722 LEU A C 1
ATOM 5600 O O . LEU A 1 722 ? 27.131 -3.703 -11.973 1.00 88.81 722 LEU A O 1
ATOM 5604 N N . ARG A 1 723 ? 25.314 -2.953 -10.870 1.00 90.50 723 ARG A N 1
ATOM 5605 C CA . ARG A 1 723 ? 24.922 -1.894 -11.813 1.00 90.50 723 ARG A CA 1
ATOM 5606 C C . ARG A 1 723 ? 24.200 -0.739 -11.092 1.00 90.50 723 ARG A C 1
ATOM 5608 O O . ARG A 1 723 ? 22.974 -0.770 -10.956 1.00 90.50 723 ARG A O 1
ATOM 5615 N N . PRO A 1 724 ? 24.908 0.324 -10.671 1.00 89.88 724 PRO A N 1
ATOM 5616 C CA . PRO A 1 724 ? 24.270 1.515 -10.111 1.00 89.88 724 PRO A CA 1
ATOM 5617 C C . PRO A 1 724 ? 23.353 2.177 -11.151 1.00 89.88 724 PRO A C 1
ATOM 5619 O O . PRO A 1 724 ? 23.830 2.660 -12.174 1.00 89.88 724 PRO A O 1
ATOM 5622 N N . SER A 1 725 ? 22.038 2.191 -10.919 1.00 89.69 725 SER A N 1
ATOM 5623 C CA . SER A 1 725 ? 21.060 2.721 -11.881 1.00 89.69 725 SER A CA 1
ATOM 5624 C C . SER A 1 725 ? 19.839 3.332 -11.203 1.00 89.69 725 SER A C 1
ATOM 5626 O O . SER A 1 725 ? 19.441 2.935 -10.106 1.00 89.69 725 SER A O 1
ATOM 5628 N N . ALA A 1 726 ? 19.208 4.290 -11.878 1.00 89.81 726 ALA A N 1
ATOM 5629 C CA . ALA A 1 726 ? 18.043 5.011 -11.386 1.00 89.81 726 ALA A CA 1
ATOM 5630 C C . ALA A 1 726 ? 16.836 4.087 -11.137 1.00 89.81 726 ALA A C 1
ATOM 5632 O O . ALA A 1 726 ? 16.090 4.295 -10.179 1.00 89.81 726 ALA A O 1
ATOM 5633 N N . LYS A 1 727 ? 16.683 3.036 -11.957 1.00 89.62 727 LYS A N 1
ATOM 5634 C CA . LYS A 1 727 ? 15.708 1.953 -11.759 1.00 89.62 727 LYS A CA 1
ATOM 5635 C C . LYS A 1 727 ? 15.943 1.239 -10.425 1.00 89.62 727 LYS A C 1
ATOM 5637 O O . LYS A 1 727 ? 15.019 1.106 -9.628 1.00 89.62 727 LYS A O 1
ATOM 5642 N N . LEU A 1 728 ? 17.178 0.807 -10.162 1.00 92.31 728 LEU A N 1
ATOM 5643 C CA . LEU A 1 728 ? 17.500 0.012 -8.975 1.00 92.31 728 LEU A CA 1
ATOM 5644 C C . LEU A 1 728 ? 17.519 0.843 -7.688 1.00 92.31 728 LEU A C 1
ATOM 5646 O O . LEU A 1 728 ? 17.038 0.361 -6.667 1.00 92.31 728 LEU A O 1
ATOM 5650 N N . PHE A 1 729 ? 17.956 2.107 -7.734 1.00 94.56 729 PHE A N 1
ATOM 5651 C CA . PHE A 1 729 ? 17.769 3.030 -6.608 1.00 94.56 729 PHE A CA 1
ATOM 5652 C C . PHE A 1 729 ? 16.278 3.224 -6.274 1.00 94.56 729 PHE A C 1
ATOM 5654 O O . PHE A 1 729 ? 15.912 3.193 -5.100 1.00 94.56 729 PHE A O 1
ATOM 5661 N N . TYR A 1 730 ? 15.407 3.402 -7.277 1.00 93.94 730 TYR A N 1
ATOM 5662 C CA . TYR A 1 730 ? 13.970 3.569 -7.037 1.00 93.94 730 TYR A CA 1
ATOM 5663 C C . TYR A 1 730 ? 13.336 2.305 -6.442 1.00 93.94 730 TYR A C 1
ATOM 5665 O O . TYR A 1 730 ? 12.644 2.393 -5.430 1.00 93.94 730 TYR A O 1
ATOM 5673 N N . ASN A 1 731 ? 13.622 1.128 -7.006 1.00 91.12 731 ASN A N 1
ATOM 5674 C CA . ASN A 1 731 ? 13.080 -0.138 -6.507 1.00 91.12 731 ASN A CA 1
ATOM 5675 C C . ASN A 1 731 ? 13.582 -0.472 -5.089 1.00 91.12 731 ASN A C 1
ATOM 5677 O O . ASN A 1 731 ? 12.800 -0.936 -4.260 1.00 91.12 731 ASN A O 1
ATOM 5681 N N . LEU A 1 732 ? 14.851 -0.180 -4.775 1.00 95.19 732 LEU A N 1
ATOM 5682 C CA . LEU A 1 732 ? 15.394 -0.318 -3.420 1.00 95.19 732 LEU A CA 1
ATOM 5683 C C . LEU A 1 732 ? 14.687 0.622 -2.432 1.00 95.19 732 LEU A C 1
ATOM 5685 O O . LEU A 1 732 ? 14.303 0.194 -1.346 1.00 95.19 732 LEU A O 1
ATOM 5689 N N . ALA A 1 733 ? 14.477 1.887 -2.808 1.00 94.50 733 ALA A N 1
ATOM 5690 C CA . ALA A 1 733 ? 13.758 2.850 -1.976 1.00 94.50 733 ALA A CA 1
ATOM 5691 C C . ALA A 1 733 ? 12.288 2.467 -1.748 1.00 94.50 733 ALA A C 1
ATOM 5693 O O . ALA A 1 733 ? 11.781 2.637 -0.643 1.00 94.50 733 ALA A O 1
ATOM 5694 N N . LEU A 1 734 ? 11.618 1.937 -2.775 1.00 92.69 734 LEU A N 1
ATOM 5695 C CA . LEU A 1 734 ? 10.242 1.451 -2.691 1.00 92.69 734 LEU A CA 1
ATOM 5696 C C . LEU A 1 734 ? 10.138 0.205 -1.796 1.00 92.69 734 LEU A C 1
ATOM 5698 O O . LEU A 1 734 ? 9.234 0.124 -0.972 1.00 92.69 734 LEU A O 1
ATOM 5702 N N . SER A 1 735 ? 11.112 -0.707 -1.884 1.00 90.00 735 SER A N 1
ATOM 5703 C CA . SER A 1 735 ? 11.198 -1.884 -1.007 1.00 90.00 735 SER A CA 1
ATOM 5704 C C . SER A 1 735 ? 11.398 -1.488 0.462 1.00 90.00 735 SER A C 1
ATOM 5706 O O . SER A 1 735 ? 10.730 -2.031 1.335 1.00 90.00 735 SER A O 1
ATOM 5708 N N . TYR A 1 736 ? 12.262 -0.500 0.733 1.00 91.12 736 TYR A N 1
ATOM 5709 C CA . TYR A 1 736 ? 12.427 0.078 2.073 1.00 91.12 736 TYR A CA 1
ATOM 5710 C C . TYR A 1 736 ? 11.159 0.782 2.579 1.00 91.12 736 TYR A C 1
ATOM 5712 O O . TYR A 1 736 ? 10.824 0.661 3.752 1.00 91.12 736 TYR A O 1
ATOM 5720 N N . TYR A 1 737 ? 10.446 1.510 1.711 1.00 89.00 737 TYR A N 1
ATOM 5721 C CA . TYR A 1 737 ? 9.187 2.169 2.066 1.00 89.00 737 TYR A CA 1
ATOM 5722 C C . TYR A 1 737 ? 8.118 1.151 2.485 1.00 89.00 737 TYR A C 1
ATOM 5724 O O . TYR A 1 737 ? 7.521 1.300 3.547 1.00 89.00 737 TYR A O 1
ATOM 5732 N N . TRP A 1 738 ? 7.932 0.080 1.706 1.00 82.88 738 TRP A N 1
ATOM 5733 C CA . TRP A 1 738 ? 7.015 -1.005 2.062 1.00 82.88 738 TRP 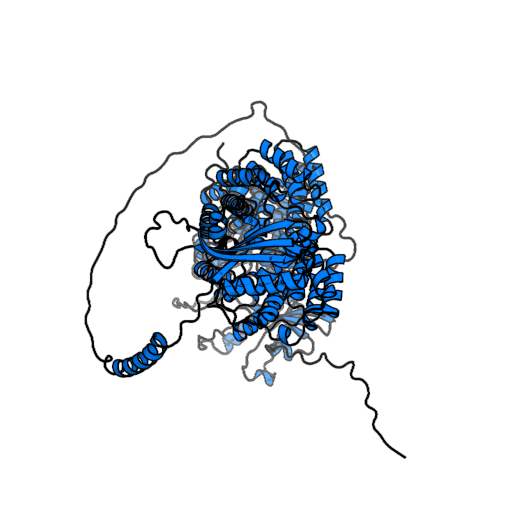A CA 1
ATOM 5734 C C . TRP A 1 738 ? 7.450 -1.778 3.316 1.00 82.88 738 TRP A C 1
ATOM 5736 O O . TRP A 1 738 ? 6.596 -2.293 4.027 1.00 82.88 738 TRP A O 1
ATOM 5746 N N . SER A 1 739 ? 8.751 -1.833 3.628 1.00 83.62 739 SER A N 1
ATOM 5747 C CA . SER A 1 739 ? 9.262 -2.452 4.860 1.00 83.62 739 SER A CA 1
ATOM 5748 C C . SER A 1 739 ? 9.312 -1.500 6.069 1.00 83.62 739 SER A C 1
ATOM 5750 O O . SER A 1 739 ? 10.017 -1.798 7.032 1.00 83.62 739 SER A O 1
ATOM 5752 N N . GLY A 1 740 ? 8.664 -0.329 6.006 1.00 81.62 740 GLY A N 1
ATOM 5753 C CA . GLY A 1 740 ? 8.642 0.671 7.085 1.00 81.62 740 GLY A CA 1
ATOM 5754 C C . GLY A 1 740 ? 9.958 1.434 7.320 1.00 81.62 740 GLY A C 1
ATOM 5755 O O . GLY A 1 740 ? 10.012 2.330 8.159 1.00 81.62 740 GLY A O 1
ATOM 5756 N N . ASP A 1 741 ? 11.028 1.155 6.568 1.00 87.38 741 ASP A N 1
ATOM 5757 C CA . ASP A 1 741 ? 12.332 1.817 6.711 1.00 87.38 741 ASP A CA 1
ATOM 5758 C C . ASP A 1 741 ? 12.352 3.151 5.945 1.00 87.38 741 ASP A C 1
ATOM 5760 O O . ASP A 1 741 ? 13.069 3.358 4.958 1.00 87.38 741 ASP A O 1
ATOM 5764 N N . LEU A 1 742 ? 11.537 4.096 6.423 1.00 88.62 742 LEU A N 1
ATOM 5765 C CA . LEU A 1 742 ? 11.413 5.444 5.859 1.00 88.62 742 LEU A CA 1
ATOM 5766 C C . LEU A 1 742 ? 12.763 6.184 5.840 1.00 88.62 742 LEU A C 1
ATOM 5768 O O . LEU A 1 742 ? 13.017 7.013 4.960 1.00 88.62 742 LEU A O 1
ATOM 5772 N N . THR A 1 743 ? 13.668 5.856 6.769 1.00 91.19 743 THR A N 1
ATOM 5773 C CA . THR A 1 743 ? 15.010 6.447 6.859 1.00 91.19 743 THR A CA 1
ATOM 5774 C C . THR A 1 743 ? 15.885 6.039 5.675 1.00 91.19 743 THR A C 1
ATOM 5776 O O . THR A 1 743 ? 16.403 6.915 4.969 1.00 91.19 743 THR A O 1
ATOM 5779 N N . ASN A 1 744 ? 16.038 4.741 5.393 1.00 93.94 744 ASN A N 1
ATOM 5780 C CA . ASN A 1 744 ? 16.814 4.307 4.233 1.00 93.94 744 ASN A CA 1
ATOM 5781 C C . ASN A 1 744 ? 16.068 4.527 2.909 1.00 93.94 744 ASN A C 1
ATOM 5783 O O . ASN A 1 744 ? 16.733 4.807 1.906 1.00 93.94 744 ASN A O 1
ATOM 5787 N N . ALA A 1 745 ? 14.730 4.518 2.889 1.00 94.62 745 ALA A N 1
ATOM 5788 C CA . ALA A 1 745 ? 13.945 4.935 1.725 1.00 94.62 745 ALA A CA 1
ATOM 5789 C C . ALA A 1 745 ? 14.293 6.377 1.311 1.00 94.62 745 ALA A C 1
ATOM 5791 O O . ALA A 1 745 ? 14.753 6.603 0.189 1.00 94.62 745 ALA A O 1
ATOM 5792 N N . LYS A 1 746 ? 14.208 7.349 2.236 1.00 95.69 746 LYS A N 1
ATOM 5793 C CA . LYS A 1 746 ? 14.617 8.748 1.991 1.00 95.69 746 LYS A CA 1
ATOM 5794 C C . LYS A 1 746 ? 16.083 8.873 1.588 1.00 95.69 746 LYS A C 1
ATOM 5796 O O . LYS A 1 746 ? 16.404 9.648 0.689 1.00 95.69 746 LYS A O 1
ATOM 5801 N N . LYS A 1 747 ? 16.992 8.137 2.233 1.00 96.81 747 LYS A N 1
ATOM 5802 C CA . LYS A 1 747 ? 18.428 8.151 1.899 1.00 96.81 747 LYS A CA 1
ATOM 5803 C C . LYS A 1 747 ? 18.670 7.710 0.451 1.00 96.81 747 LYS A C 1
ATOM 5805 O O . LYS A 1 747 ? 19.356 8.404 -0.295 1.00 96.81 747 LYS A O 1
ATOM 5810 N N . THR A 1 748 ? 18.038 6.612 0.047 1.00 96.81 748 THR A N 1
ATOM 5811 C CA . THR A 1 748 ? 18.141 6.034 -1.301 1.00 96.81 748 THR A CA 1
ATOM 5812 C C . THR A 1 748 ? 17.477 6.939 -2.352 1.00 96.81 748 THR A C 1
ATOM 5814 O O . THR A 1 748 ? 18.038 7.145 -3.429 1.00 96.81 748 THR A O 1
ATOM 5817 N N . LEU A 1 749 ? 16.345 7.580 -2.028 1.00 96.12 749 LEU A N 1
ATOM 5818 C CA . LEU A 1 749 ? 15.709 8.590 -2.889 1.00 96.12 749 LEU A CA 1
ATOM 5819 C C . LEU A 1 749 ? 16.575 9.838 -3.074 1.00 96.12 749 LEU A C 1
ATOM 5821 O O . LEU A 1 749 ? 16.653 10.360 -4.180 1.00 96.12 749 LEU A O 1
ATOM 5825 N N . ASN A 1 750 ? 17.273 10.303 -2.037 1.00 95.44 750 ASN A N 1
ATOM 5826 C CA . ASN A 1 750 ? 18.191 11.435 -2.176 1.00 95.44 750 ASN A CA 1
ATOM 5827 C C . ASN A 1 750 ? 19.424 11.083 -3.030 1.00 95.44 750 ASN A C 1
ATOM 5829 O O . ASN A 1 750 ? 19.870 11.917 -3.815 1.00 95.44 750 ASN A O 1
ATOM 5833 N N . GLN A 1 751 ? 19.926 9.843 -2.964 1.00 94.19 751 GLN A N 1
ATOM 5834 C CA . GLN A 1 751 ? 20.966 9.358 -3.886 1.00 94.19 751 GLN A CA 1
ATOM 5835 C C . GLN A 1 751 ? 20.464 9.319 -5.341 1.00 94.19 751 GLN A C 1
ATOM 5837 O O . GLN A 1 751 ? 21.150 9.799 -6.241 1.00 94.19 751 GLN A O 1
ATOM 5842 N N . LEU A 1 752 ? 19.238 8.837 -5.572 1.00 92.31 752 LEU A N 1
ATOM 5843 C CA . LEU A 1 752 ? 18.581 8.849 -6.884 1.00 92.31 752 LEU A CA 1
ATOM 5844 C C . LEU A 1 752 ? 18.393 10.269 -7.442 1.00 92.31 752 LEU A C 1
ATOM 5846 O O . LEU A 1 752 ? 18.697 10.535 -8.607 1.00 92.31 752 LEU A O 1
ATOM 5850 N N . LEU A 1 753 ? 17.895 11.187 -6.614 1.00 90.62 753 LEU A N 1
ATOM 5851 C CA . LEU A 1 753 ? 17.602 12.568 -6.996 1.00 90.62 753 LEU A CA 1
ATOM 5852 C C . LEU A 1 753 ? 18.867 13.422 -7.172 1.00 90.62 753 LEU A C 1
ATOM 5854 O O . LEU A 1 753 ? 18.806 14.424 -7.877 1.00 90.62 753 LEU A O 1
ATOM 5858 N N . ALA A 1 754 ? 20.014 13.015 -6.620 1.00 88.81 754 ALA A N 1
ATOM 5859 C CA . ALA A 1 754 ? 21.309 13.617 -6.946 1.00 88.81 754 ALA A CA 1
ATOM 5860 C C . ALA A 1 754 ? 21.759 13.304 -8.389 1.00 88.81 754 ALA A C 1
ATOM 5862 O O . ALA A 1 754 ? 22.413 14.133 -9.017 1.00 88.81 754 ALA A O 1
ATOM 5863 N N . ILE A 1 755 ? 21.381 12.138 -8.930 1.00 82.56 755 ILE A N 1
ATOM 5864 C CA . ILE A 1 755 ? 21.640 11.754 -10.331 1.00 82.56 755 ILE A CA 1
ATOM 5865 C C . ILE A 1 755 ? 20.535 12.294 -11.255 1.00 82.56 755 ILE A C 1
ATOM 5867 O O . ILE A 1 755 ? 20.809 12.729 -12.370 1.00 82.56 755 ILE A O 1
ATOM 5871 N N . THR A 1 756 ? 19.277 12.262 -10.798 1.00 82.38 756 THR A N 1
ATOM 5872 C CA . THR A 1 756 ? 18.079 12.531 -11.616 1.00 82.38 756 THR A CA 1
ATOM 5873 C C . THR A 1 756 ? 17.088 13.481 -10.908 1.00 82.38 756 THR A C 1
ATOM 5875 O O . THR A 1 756 ? 16.000 13.065 -10.503 1.00 82.38 756 THR A O 1
ATOM 5878 N N . PRO A 1 757 ? 17.412 14.782 -10.738 1.00 84.75 757 PRO A N 1
ATOM 5879 C CA . PRO A 1 757 ? 16.643 15.696 -9.875 1.00 84.75 757 PRO A CA 1
ATOM 5880 C C . PRO A 1 757 ? 15.170 15.885 -10.266 1.00 84.75 757 PRO A C 1
ATOM 5882 O O . PRO A 1 757 ? 14.336 16.251 -9.431 1.00 84.75 757 PRO A O 1
ATOM 5885 N N . THR A 1 758 ? 14.849 15.660 -11.537 1.00 81.44 758 THR A N 1
ATOM 5886 C CA . THR A 1 758 ? 13.530 15.792 -12.169 1.00 81.44 758 THR A CA 1
ATOM 5887 C C . THR A 1 758 ? 12.631 14.567 -12.010 1.00 81.44 758 THR A C 1
ATOM 5889 O O . THR A 1 758 ? 11.428 14.688 -12.233 1.00 81.44 758 THR A O 1
ATOM 5892 N N . LYS A 1 759 ? 13.164 13.405 -11.601 1.00 84.62 759 LYS A N 1
ATOM 5893 C CA . LYS A 1 759 ? 12.466 12.118 -11.743 1.00 84.62 759 LYS A CA 1
ATOM 5894 C C . LYS A 1 759 ? 11.140 12.080 -10.977 1.00 84.62 759 LYS A C 1
ATOM 5896 O O . LYS A 1 759 ? 11.133 12.026 -9.746 1.00 84.62 759 LYS A O 1
ATOM 5901 N N . TYR A 1 760 ? 10.022 12.085 -11.707 1.00 86.94 760 TYR A N 1
ATOM 5902 C CA . TYR A 1 760 ? 8.665 12.235 -11.159 1.00 86.94 760 TYR A CA 1
ATOM 5903 C C . TYR A 1 760 ? 8.369 11.265 -10.000 1.00 86.94 760 TYR A C 1
ATOM 5905 O O . TYR A 1 760 ? 8.213 11.711 -8.865 1.00 86.94 760 TYR A O 1
ATOM 5913 N N . LYS A 1 761 ? 8.416 9.944 -10.248 1.00 88.38 761 LYS A N 1
ATOM 5914 C CA . LYS A 1 761 ? 8.095 8.911 -9.240 1.00 88.38 761 LYS A CA 1
ATOM 5915 C C . LYS A 1 761 ? 8.958 8.987 -7.970 1.00 88.38 761 LYS A C 1
ATOM 5917 O O . LYS A 1 761 ? 8.493 8.636 -6.891 1.00 88.38 761 LYS A O 1
ATOM 5922 N N . ALA A 1 762 ? 10.204 9.451 -8.083 1.00 91.31 762 ALA A N 1
ATOM 5923 C CA . ALA A 1 762 ? 11.115 9.587 -6.947 1.00 91.31 762 ALA A CA 1
ATOM 5924 C C . ALA A 1 762 ? 10.791 10.817 -6.083 1.00 91.31 762 ALA A C 1
ATOM 5926 O O . ALA A 1 762 ? 10.802 10.729 -4.858 1.00 91.31 762 ALA A O 1
ATOM 5927 N N . ASN A 1 763 ? 10.454 11.949 -6.714 1.00 91.88 763 ASN A N 1
ATOM 5928 C CA . ASN A 1 763 ? 9.979 13.138 -6.003 1.00 91.88 763 ASN A CA 1
ATOM 5929 C C . ASN A 1 763 ? 8.612 12.882 -5.343 1.00 91.88 763 ASN A C 1
ATOM 5931 O O . ASN A 1 763 ? 8.409 13.285 -4.203 1.00 91.88 763 ASN A O 1
ATOM 5935 N N . GLN A 1 764 ? 7.713 12.171 -6.032 1.00 93.25 764 GLN A N 1
ATOM 5936 C CA . GLN A 1 764 ? 6.399 11.766 -5.526 1.00 93.25 764 GLN A CA 1
ATOM 5937 C C . GLN A 1 764 ? 6.509 10.864 -4.287 1.00 93.25 764 GLN A C 1
ATOM 5939 O O . GLN A 1 764 ? 5.925 11.181 -3.254 1.00 93.25 764 GLN A O 1
ATOM 5944 N N . LEU A 1 765 ? 7.302 9.785 -4.347 1.00 93.94 765 LEU A N 1
ATOM 5945 C CA . LEU A 1 765 ? 7.492 8.896 -3.193 1.00 93.94 765 LEU A CA 1
ATOM 5946 C C . LEU A 1 765 ? 8.138 9.633 -2.006 1.00 93.94 765 LEU A C 1
ATOM 5948 O O . LEU A 1 765 ? 7.724 9.441 -0.867 1.00 93.94 765 LEU A O 1
ATOM 5952 N N . LEU A 1 766 ? 9.097 10.529 -2.265 1.00 95.56 766 LEU A N 1
ATOM 5953 C CA . LEU A 1 766 ? 9.712 11.353 -1.221 1.00 95.56 766 LEU A CA 1
ATOM 5954 C C . LEU A 1 766 ? 8.701 12.316 -0.566 1.00 95.56 766 LEU A C 1
ATOM 5956 O O . LEU A 1 766 ? 8.703 12.460 0.655 1.00 95.56 766 LEU A O 1
ATOM 5960 N N . ALA A 1 767 ? 7.814 12.933 -1.354 1.00 94.69 767 ALA A N 1
ATOM 5961 C CA . ALA A 1 767 ? 6.734 13.784 -0.852 1.00 94.69 767 ALA A CA 1
ATOM 5962 C C . ALA A 1 767 ? 5.719 12.994 -0.005 1.00 94.69 767 ALA A C 1
ATOM 5964 O O . ALA A 1 767 ? 5.295 13.468 1.049 1.00 94.69 767 ALA A O 1
ATOM 5965 N N . GLY A 1 768 ? 5.384 11.769 -0.426 1.00 92.69 768 GLY A N 1
ATOM 5966 C CA . GLY A 1 768 ? 4.543 10.837 0.328 1.00 92.69 768 GLY A CA 1
ATOM 5967 C C . GLY A 1 768 ? 5.141 10.449 1.680 1.00 92.69 768 GLY A C 1
ATOM 5968 O O . GLY A 1 768 ? 4.436 10.494 2.684 1.00 92.69 768 GLY A O 1
ATOM 5969 N N . ILE A 1 769 ? 6.445 10.155 1.737 1.00 90.75 769 ILE A N 1
ATOM 5970 C CA . ILE A 1 769 ? 7.129 9.851 3.005 1.00 90.75 769 ILE A CA 1
ATOM 5971 C C . ILE A 1 769 ? 7.120 11.071 3.937 1.00 90.75 769 ILE A C 1
ATOM 5973 O O . ILE A 1 769 ? 6.789 10.926 5.109 1.00 90.75 769 ILE A O 1
ATOM 5977 N N . TYR A 1 770 ? 7.408 12.279 3.438 1.00 93.25 770 TYR A N 1
ATOM 5978 C CA . TYR A 1 770 ? 7.333 13.484 4.275 1.00 93.25 770 TYR A CA 1
ATOM 5979 C C . TYR A 1 770 ? 5.917 13.770 4.795 1.00 93.25 770 TYR A C 1
ATOM 5981 O O . TYR A 1 770 ? 5.784 14.278 5.906 1.00 93.25 770 TYR A O 1
ATOM 5989 N N . LEU A 1 771 ? 4.869 13.444 4.030 1.00 90.88 771 LEU A N 1
ATOM 5990 C CA . LEU A 1 771 ? 3.482 13.574 4.485 1.00 90.88 771 LEU A CA 1
ATOM 5991 C C . LEU A 1 771 ? 3.153 12.556 5.589 1.00 90.88 771 LEU A C 1
ATOM 5993 O O . LEU A 1 771 ? 2.577 12.937 6.605 1.00 90.88 771 LEU A O 1
ATOM 5997 N N . LEU A 1 772 ? 3.575 11.298 5.422 1.00 85.31 772 LEU A N 1
ATOM 5998 C CA . LEU A 1 772 ? 3.394 10.221 6.403 1.00 85.31 772 LEU A CA 1
ATOM 5999 C C . LEU A 1 772 ? 4.099 10.525 7.737 1.00 85.31 772 LEU A C 1
ATOM 6001 O O . LEU A 1 772 ? 3.501 10.387 8.798 1.00 85.31 772 LEU A O 1
ATOM 6005 N N . GLU A 1 773 ? 5.339 11.020 7.680 1.00 84.00 773 GLU A N 1
ATOM 6006 C CA . GLU A 1 773 ? 6.115 11.458 8.854 1.00 84.00 773 GLU A CA 1
ATOM 6007 C C . GLU A 1 773 ? 5.618 12.780 9.472 1.00 84.00 773 GLU A C 1
ATOM 6009 O O . GLU A 1 773 ? 6.185 13.257 10.455 1.00 84.00 773 GLU A O 1
ATOM 6014 N N . GLY A 1 774 ? 4.610 13.425 8.880 1.00 83.38 774 GLY A N 1
ATOM 6015 C CA . GLY A 1 774 ? 4.105 14.722 9.323 1.00 83.38 774 GLY A CA 1
ATOM 6016 C C . GLY A 1 774 ? 5.072 15.895 9.147 1.00 83.38 774 GLY A C 1
ATOM 6017 O O . GLY A 1 774 ? 4.896 16.948 9.758 1.00 83.38 774 GLY A O 1
ATOM 6018 N N . ASN A 1 775 ? 6.079 15.765 8.283 1.00 89.88 775 ASN A N 1
ATOM 6019 C CA . ASN A 1 775 ? 6.985 16.853 7.929 1.00 89.88 775 ASN A CA 1
ATOM 6020 C C . ASN A 1 775 ? 6.356 17.744 6.840 1.00 89.88 775 ASN A C 1
ATOM 6022 O O . ASN A 1 775 ? 6.782 17.767 5.682 1.00 89.88 775 ASN A O 1
ATOM 6026 N N . LEU A 1 776 ? 5.286 18.446 7.224 1.00 92.88 776 LEU A N 1
ATOM 6027 C CA . LEU A 1 776 ? 4.361 19.121 6.309 1.00 92.88 776 LEU A CA 1
ATOM 6028 C C . LEU A 1 776 ? 5.033 20.174 5.417 1.00 92.88 776 LEU A C 1
ATOM 6030 O O . LEU A 1 776 ? 4.718 20.244 4.232 1.00 92.88 776 LEU A O 1
ATOM 6034 N N . GLU A 1 777 ? 6.006 20.938 5.926 1.00 94.44 777 GLU A N 1
ATOM 6035 C CA . GLU A 1 777 ? 6.741 21.919 5.112 1.00 94.44 777 GLU A CA 1
ATOM 6036 C C . GLU A 1 777 ? 7.534 21.258 3.972 1.00 94.44 777 GLU A C 1
ATOM 6038 O O . GLU A 1 777 ? 7.533 21.751 2.839 1.00 94.44 777 GLU A O 1
ATOM 6043 N N . LEU A 1 778 ? 8.190 20.121 4.242 1.00 94.81 778 LEU A N 1
ATOM 6044 C CA . LEU A 1 778 ? 8.906 19.361 3.216 1.00 94.81 778 LEU A CA 1
ATOM 6045 C C . LEU A 1 778 ? 7.943 18.620 2.282 1.00 94.81 778 LEU A C 1
ATOM 6047 O O . LEU A 1 778 ? 8.199 18.576 1.078 1.00 94.81 778 LEU A O 1
ATOM 6051 N N . ALA A 1 779 ? 6.826 18.102 2.802 1.00 95.81 779 ALA A N 1
ATOM 6052 C CA . ALA A 1 779 ? 5.778 17.460 2.011 1.00 95.81 779 ALA A CA 1
ATOM 6053 C C . ALA A 1 779 ? 5.163 18.437 0.998 1.00 95.81 779 ALA A C 1
ATOM 6055 O O . ALA A 1 779 ? 5.188 18.164 -0.202 1.00 95.81 779 ALA A O 1
ATOM 6056 N N . ILE A 1 780 ? 4.697 19.606 1.456 1.00 97.31 780 ILE A N 1
ATOM 6057 C CA . ILE A 1 780 ? 4.151 20.681 0.613 1.00 97.31 780 ILE A CA 1
ATOM 6058 C C . ILE A 1 780 ? 5.173 21.078 -0.454 1.00 97.31 780 ILE A C 1
ATOM 6060 O O . ILE A 1 780 ? 4.868 21.034 -1.641 1.00 97.31 780 ILE A O 1
ATOM 6064 N N . LYS A 1 781 ? 6.413 21.395 -0.063 1.00 95.75 781 LYS A N 1
ATOM 6065 C CA . LYS A 1 781 ? 7.470 21.827 -0.992 1.00 95.75 781 LYS A CA 1
ATOM 6066 C C . LYS A 1 781 ? 7.829 20.763 -2.038 1.00 95.75 781 LYS A C 1
ATOM 6068 O O . LYS A 1 781 ? 8.182 21.102 -3.170 1.00 95.75 781 LYS A O 1
ATOM 6073 N N . ALA A 1 782 ? 7.762 19.482 -1.677 1.00 93.69 782 ALA A N 1
ATOM 6074 C CA . ALA A 1 782 ? 7.994 18.377 -2.599 1.00 93.69 782 ALA A CA 1
ATOM 6075 C C . ALA A 1 782 ? 6.798 18.167 -3.547 1.00 93.69 782 ALA A C 1
ATOM 6077 O O . ALA A 1 782 ? 7.002 18.069 -4.758 1.00 93.69 782 ALA A O 1
ATOM 6078 N N . TYR A 1 783 ? 5.562 18.189 -3.042 1.00 96.19 783 TYR A N 1
ATOM 6079 C CA . TYR A 1 783 ? 4.358 18.085 -3.870 1.00 96.19 783 TYR A CA 1
ATOM 6080 C C . TYR A 1 783 ? 4.160 19.299 -4.791 1.00 96.19 783 TYR A C 1
ATOM 6082 O O . TYR A 1 783 ? 3.853 19.104 -5.962 1.00 96.19 783 TYR A O 1
ATOM 6090 N N . GLU A 1 784 ? 4.431 20.532 -4.349 1.00 95.25 784 GLU A N 1
ATOM 6091 C CA . GLU A 1 784 ? 4.439 21.734 -5.204 1.00 95.25 784 GLU A CA 1
ATOM 6092 C C . GLU A 1 784 ? 5.378 21.559 -6.413 1.00 95.25 784 GLU A C 1
ATOM 6094 O O . GLU A 1 784 ? 5.036 21.936 -7.536 1.00 95.25 784 GLU A O 1
ATOM 6099 N N . LYS A 1 785 ? 6.550 20.936 -6.214 1.00 90.81 785 LYS A N 1
ATOM 6100 C CA . LYS A 1 785 ? 7.496 20.609 -7.295 1.00 90.81 785 LYS A CA 1
ATOM 6101 C C . LYS A 1 785 ? 6.940 19.541 -8.247 1.00 90.81 785 LYS A C 1
ATOM 6103 O O . LYS A 1 785 ? 7.118 19.684 -9.454 1.00 90.81 785 LYS A O 1
ATOM 6108 N N . VAL A 1 786 ? 6.291 18.497 -7.723 1.00 91.62 786 VAL A N 1
ATOM 6109 C CA . VAL A 1 786 ? 5.685 17.402 -8.510 1.00 91.62 786 VAL A CA 1
ATOM 6110 C C . VAL A 1 786 ? 4.496 17.906 -9.333 1.00 91.62 786 VAL A C 1
ATOM 6112 O O . VAL A 1 786 ? 4.477 17.745 -10.551 1.00 91.62 786 VAL A O 1
ATOM 6115 N N . VAL A 1 787 ? 3.552 18.602 -8.699 1.00 93.25 787 VAL A N 1
ATOM 6116 C CA . VAL A 1 787 ? 2.365 19.190 -9.339 1.00 93.25 787 VAL A CA 1
ATOM 6117 C C . VAL A 1 787 ? 2.757 20.210 -10.415 1.00 93.25 787 VAL A C 1
ATOM 6119 O O . VAL A 1 787 ? 2.106 20.289 -11.454 1.00 93.25 787 VAL A O 1
ATOM 6122 N N . LYS A 1 788 ? 3.857 20.952 -10.228 1.00 90.19 788 LYS A N 1
ATOM 6123 C CA . LYS A 1 788 ? 4.369 21.898 -11.230 1.00 90.19 788 LYS A CA 1
ATOM 6124 C C . LYS A 1 788 ? 4.964 21.233 -12.481 1.00 90.19 788 LYS A C 1
ATOM 6126 O O . LYS A 1 788 ? 4.990 21.881 -13.526 1.00 90.19 788 LYS A O 1
ATOM 6131 N N . THR A 1 789 ? 5.461 19.996 -12.404 1.00 83.50 789 THR A N 1
ATOM 6132 C CA . THR A 1 789 ? 6.012 19.281 -13.575 1.00 83.50 789 THR A CA 1
ATOM 6133 C C . THR A 1 789 ? 5.010 18.325 -14.213 1.00 83.50 789 THR A C 1
ATOM 6135 O O . THR A 1 789 ? 4.974 18.228 -15.437 1.00 83.50 789 THR A O 1
ATOM 6138 N N . ASN A 1 790 ? 4.192 17.638 -13.414 1.00 83.75 790 ASN A N 1
ATOM 6139 C CA . ASN A 1 790 ? 3.185 16.687 -13.875 1.00 83.75 790 ASN A CA 1
ATOM 6140 C C . ASN A 1 790 ? 2.002 16.625 -12.879 1.00 83.75 790 ASN A C 1
ATOM 6142 O O . ASN A 1 790 ? 2.010 15.789 -11.976 1.00 83.75 790 ASN A O 1
ATOM 6146 N N . PRO A 1 791 ? 0.984 17.497 -13.010 1.00 88.44 791 PRO A N 1
ATOM 6147 C CA . PRO A 1 791 ? -0.147 17.543 -12.084 1.00 88.44 791 PRO A CA 1
ATOM 6148 C C . PRO A 1 791 ? -1.104 16.361 -12.301 1.00 88.44 791 PRO A C 1
ATOM 6150 O O . PRO A 1 791 ? -1.997 16.431 -13.151 1.00 88.44 791 PRO A O 1
ATOM 6153 N N . GLN A 1 792 ? -0.937 15.288 -11.528 1.00 90.75 792 GLN A N 1
ATOM 6154 C CA . GLN A 1 792 ? -1.851 14.140 -11.484 1.00 90.75 792 GLN A CA 1
ATOM 6155 C C . GLN A 1 792 ? -2.875 14.278 -10.347 1.00 90.75 792 GLN A C 1
ATOM 6157 O O . GLN A 1 792 ? -2.617 14.966 -9.362 1.00 90.75 792 GLN A O 1
ATOM 6162 N N . VAL A 1 793 ? -4.026 13.602 -10.467 1.00 92.31 793 VAL A N 1
ATOM 6163 C CA . VAL A 1 793 ? -5.132 13.667 -9.483 1.00 92.31 793 VAL A CA 1
ATOM 6164 C C . VAL A 1 793 ? -4.643 13.349 -8.066 1.00 92.31 793 VAL A C 1
ATOM 6166 O O . VAL A 1 793 ? -4.912 14.107 -7.141 1.00 92.31 793 VAL A O 1
ATOM 6169 N N . VAL A 1 794 ? -3.854 12.280 -7.906 1.00 91.25 794 VAL A N 1
ATOM 6170 C CA . VAL A 1 794 ? -3.311 11.855 -6.603 1.00 91.25 794 VAL A CA 1
ATOM 6171 C C . VAL A 1 794 ? -2.353 12.896 -6.010 1.00 91.25 794 VAL A C 1
ATOM 6173 O O . VAL A 1 794 ? -2.427 13.172 -4.818 1.00 91.25 794 VAL A O 1
ATOM 6176 N N . ASP A 1 795 ? -1.500 13.528 -6.823 1.00 94.06 795 ASP A N 1
ATOM 6177 C CA . ASP A 1 795 ? -0.553 14.545 -6.336 1.00 94.06 795 ASP A CA 1
ATOM 6178 C C . ASP A 1 795 ? -1.264 15.837 -5.913 1.00 94.06 795 ASP A C 1
ATOM 6180 O O . ASP A 1 795 ? -0.894 16.446 -4.912 1.00 94.06 795 ASP A O 1
ATOM 6184 N N . LEU A 1 796 ? -2.306 16.239 -6.651 1.00 97.19 796 LEU A N 1
ATOM 6185 C CA . LEU A 1 796 ? -3.168 17.374 -6.306 1.00 97.19 796 LEU A CA 1
ATOM 6186 C C . LEU A 1 796 ? -3.935 17.108 -5.000 1.00 97.19 796 LEU A C 1
ATOM 6188 O O . LEU A 1 796 ? -3.940 17.952 -4.107 1.00 97.19 796 LEU A O 1
ATOM 6192 N N . SER A 1 797 ? -4.508 15.908 -4.865 1.00 95.56 797 SER A N 1
ATOM 6193 C CA . SER A 1 797 ? -5.240 15.461 -3.674 1.00 95.56 797 SER A CA 1
ATOM 6194 C C . SER A 1 797 ? -4.330 15.399 -2.436 1.00 95.56 797 SER A C 1
ATOM 6196 O O . SER A 1 797 ? -4.653 15.956 -1.389 1.00 95.56 797 SER A O 1
ATOM 6198 N N . ASN A 1 798 ? -3.132 14.817 -2.561 1.00 95.56 798 ASN A N 1
ATOM 6199 C CA . ASN A 1 798 ? -2.168 14.735 -1.459 1.00 95.56 798 ASN A CA 1
ATOM 6200 C C . ASN A 1 798 ? -1.579 16.106 -1.084 1.00 95.56 798 ASN A C 1
ATOM 6202 O O . ASN A 1 798 ? -1.320 16.356 0.094 1.00 95.56 798 ASN A O 1
ATOM 6206 N N . LEU A 1 799 ? -1.402 17.019 -2.048 1.00 97.50 799 LEU A N 1
ATOM 6207 C CA . LEU A 1 799 ? -1.032 18.411 -1.773 1.00 97.50 799 LEU A CA 1
ATOM 6208 C C . LEU A 1 799 ? -2.152 19.152 -1.022 1.00 97.50 799 LEU A C 1
ATOM 6210 O O . LEU A 1 799 ? -1.866 19.926 -0.107 1.00 97.50 799 LEU A O 1
ATOM 6214 N N . ALA A 1 800 ? -3.419 18.889 -1.356 1.00 97.81 800 ALA A N 1
ATOM 6215 C CA . ALA A 1 800 ? -4.561 19.439 -0.633 1.00 97.81 800 ALA A CA 1
ATOM 6216 C C . ALA A 1 800 ? -4.611 18.950 0.826 1.00 97.81 800 ALA A C 1
ATOM 6218 O O . ALA A 1 800 ? -4.753 19.782 1.728 1.00 97.81 800 ALA A O 1
ATOM 6219 N N . ILE A 1 801 ? -4.400 17.649 1.074 1.00 96.31 801 ILE A N 1
ATOM 6220 C CA . ILE A 1 801 ? -4.238 17.088 2.429 1.00 96.31 801 ILE A CA 1
ATOM 6221 C C . ILE A 1 801 ? -3.079 17.786 3.155 1.00 96.31 801 ILE A C 1
ATOM 6223 O O . ILE A 1 801 ? -3.255 18.289 4.263 1.00 96.31 801 ILE A O 1
ATOM 6227 N N . ALA A 1 802 ? -1.902 17.879 2.526 1.00 96.69 802 ALA A N 1
ATOM 6228 C CA . ALA A 1 802 ? -0.721 18.485 3.139 1.00 96.69 802 ALA A CA 1
ATOM 6229 C C . ALA A 1 802 ? -0.960 19.952 3.551 1.00 96.69 802 ALA A C 1
ATOM 6231 O O . ALA A 1 802 ? -0.536 20.363 4.631 1.00 96.69 802 ALA A O 1
ATOM 6232 N N . TYR A 1 803 ? -1.692 20.733 2.746 1.00 97.94 803 TYR A N 1
ATOM 6233 C CA . TYR A 1 803 ? -2.116 22.080 3.135 1.00 97.94 803 TYR A CA 1
ATOM 6234 C C . TYR A 1 803 ? -3.162 22.086 4.262 1.00 97.94 803 TYR A C 1
ATOM 6236 O O . TYR A 1 803 ? -3.069 22.956 5.127 1.00 97.94 803 TYR A O 1
ATOM 6244 N N . ALA A 1 804 ? -4.123 21.153 4.292 1.00 96.44 804 ALA A N 1
ATOM 6245 C CA . ALA A 1 804 ? -5.130 21.064 5.359 1.00 96.44 804 ALA A CA 1
ATOM 6246 C C . ALA A 1 804 ? -4.497 20.745 6.721 1.00 96.44 804 ALA A C 1
ATOM 6248 O O . ALA A 1 804 ? -4.719 21.475 7.684 1.00 96.44 804 ALA A O 1
ATOM 6249 N N . LEU A 1 805 ? -3.622 19.735 6.784 1.00 94.25 805 LEU A N 1
ATOM 6250 C CA . LEU A 1 805 ? -2.869 19.373 7.996 1.00 94.25 805 LEU A CA 1
ATOM 6251 C C . LEU A 1 805 ? -1.962 20.515 8.500 1.00 94.25 805 LEU A C 1
ATOM 6253 O O . LEU A 1 805 ? -1.602 20.553 9.678 1.00 94.25 805 LEU A O 1
ATOM 6257 N N . ASN A 1 806 ? -1.605 21.451 7.612 1.00 94.44 806 ASN A N 1
ATOM 6258 C CA . ASN A 1 806 ? -0.807 22.651 7.881 1.00 94.44 806 ASN A CA 1
ATOM 6259 C C . ASN A 1 806 ? -1.684 23.917 8.083 1.00 94.44 806 ASN A C 1
ATOM 6261 O O . ASN A 1 806 ? -1.165 25.034 8.061 1.00 94.44 806 ASN A O 1
ATOM 6265 N N . GLY A 1 807 ? -3.009 23.788 8.215 1.00 93.56 807 GLY A N 1
ATOM 6266 C CA . GLY A 1 807 ? -3.939 24.907 8.437 1.00 93.56 807 GLY A CA 1
ATOM 6267 C C . GLY A 1 807 ? -4.120 25.873 7.253 1.00 93.56 807 GLY A C 1
ATOM 6268 O O . GLY A 1 807 ? -4.753 26.917 7.389 1.00 93.56 807 GLY A O 1
ATOM 6269 N N . GLN A 1 808 ? -3.582 25.561 6.071 1.00 97.00 808 GLN A N 1
ATOM 6270 C CA . GLN A 1 808 ? -3.661 26.394 4.864 1.00 97.00 808 GLN A CA 1
ATOM 6271 C C . GLN A 1 808 ? -4.934 26.080 4.050 1.00 97.00 808 GLN A C 1
ATOM 6273 O O . GLN A 1 808 ? -4.874 25.844 2.842 1.00 97.00 808 GLN A O 1
ATOM 6278 N N . TYR A 1 809 ? -6.098 26.078 4.708 1.00 96.88 809 TYR A N 1
ATOM 6279 C CA . TYR A 1 809 ? -7.363 25.541 4.177 1.00 96.88 809 TYR A CA 1
ATOM 6280 C C . TYR A 1 809 ? -7.792 26.124 2.820 1.00 96.88 809 TYR A C 1
ATOM 6282 O O . TYR A 1 809 ? -8.214 25.378 1.943 1.00 96.88 809 TYR A O 1
ATOM 6290 N N . GLN A 1 810 ? -7.583 27.423 2.573 1.00 98.12 810 GLN A N 1
ATOM 6291 C CA . GLN A 1 810 ? -7.891 28.028 1.268 1.00 98.12 810 GLN A CA 1
ATOM 6292 C C . GLN A 1 810 ? -7.053 27.435 0.119 1.00 98.12 810 GLN A C 1
ATOM 6294 O O . GLN A 1 810 ? -7.549 27.290 -1.000 1.00 98.12 810 GLN A O 1
ATOM 6299 N N . LYS A 1 811 ? -5.790 27.060 0.375 1.00 98.00 811 LYS A N 1
ATOM 6300 C CA . LYS A 1 811 ? -4.973 26.331 -0.607 1.00 98.00 811 LYS A CA 1
ATOM 6301 C C . LYS A 1 811 ? -5.426 24.882 -0.730 1.00 98.00 811 LYS A C 1
ATOM 6303 O O . LYS A 1 811 ? -5.480 24.386 -1.848 1.00 98.00 811 LYS A O 1
ATOM 6308 N N . SER A 1 812 ? -5.779 24.237 0.385 1.00 98.25 812 SER A N 1
ATOM 6309 C CA . SER A 1 812 ? -6.330 22.877 0.378 1.00 98.25 812 SER A CA 1
ATOM 6310 C C . SER A 1 812 ? -7.540 22.780 -0.554 1.00 98.25 812 SER A C 1
ATOM 6312 O O . SER A 1 812 ? -7.472 22.053 -1.541 1.00 98.25 812 SER A O 1
ATOM 6314 N N . PHE A 1 813 ? -8.550 23.635 -0.352 1.00 98.38 813 PHE A N 1
ATOM 6315 C CA . PHE A 1 813 ? -9.706 23.767 -1.244 1.00 98.38 813 PHE A CA 1
ATOM 6316 C C . PHE A 1 813 ? -9.289 23.957 -2.711 1.00 98.38 813 PHE A C 1
ATOM 6318 O O . PHE A 1 813 ? -9.744 23.225 -3.580 1.00 98.38 813 PHE A O 1
ATOM 6325 N N . THR A 1 814 ? -8.361 24.882 -2.984 1.00 98.12 814 THR A N 1
ATOM 6326 C CA . THR A 1 814 ? -7.915 25.185 -4.358 1.00 98.12 814 THR A CA 1
ATOM 6327 C C . THR A 1 814 ? -7.292 23.967 -5.058 1.00 98.12 814 THR A C 1
ATOM 6329 O O . THR A 1 814 ? -7.515 23.755 -6.246 1.00 98.12 814 THR A O 1
ATOM 6332 N N . PHE A 1 815 ? -6.510 23.148 -4.347 1.00 98.06 815 PHE A N 1
ATOM 6333 C CA . PHE A 1 815 ? -5.884 21.956 -4.930 1.00 98.06 815 PHE A CA 1
ATOM 6334 C C . PHE A 1 815 ? -6.800 20.722 -4.932 1.00 98.06 815 PHE A C 1
ATOM 6336 O O . PHE A 1 815 ? -6.674 19.897 -5.837 1.00 98.06 815 PHE A O 1
ATOM 6343 N N . ALA A 1 816 ? -7.755 20.623 -4.003 1.00 97.94 816 ALA A N 1
ATOM 6344 C CA . ALA A 1 816 ? -8.805 19.606 -4.027 1.00 97.94 816 ALA A CA 1
ATOM 6345 C C . ALA A 1 816 ? -9.783 19.838 -5.193 1.00 97.94 816 ALA A C 1
ATOM 6347 O O . ALA A 1 816 ? -10.074 18.907 -5.942 1.00 97.94 816 ALA A O 1
ATOM 6348 N N . GLU A 1 817 ? -10.194 21.088 -5.430 1.00 98.06 817 GLU A N 1
ATOM 6349 C CA . GLU A 1 817 ? -11.030 21.482 -6.571 1.00 98.06 817 GLU A CA 1
ATOM 6350 C C . GLU A 1 817 ? -10.341 21.113 -7.900 1.00 98.06 817 GLU A C 1
ATOM 6352 O O . GLU A 1 817 ? -10.942 20.472 -8.760 1.00 98.06 817 GLU A O 1
ATOM 6357 N N . LEU A 1 818 ? -9.038 21.400 -8.037 1.00 97.50 818 LEU A N 1
ATOM 6358 C CA . LEU A 1 818 ? -8.231 20.984 -9.193 1.00 97.50 818 LEU A CA 1
ATOM 6359 C C . LEU A 1 818 ? -8.080 19.455 -9.326 1.00 97.50 818 LEU A C 1
ATOM 6361 O O . LEU A 1 818 ? -7.951 18.954 -10.446 1.00 97.50 818 LEU A O 1
ATOM 6365 N N . ALA A 1 819 ? -8.079 18.704 -8.219 1.00 97.31 819 ALA A N 1
ATOM 6366 C CA . ALA A 1 819 ? -8.056 17.241 -8.247 1.00 97.31 819 ALA A CA 1
ATOM 6367 C C . ALA A 1 819 ? -9.386 16.681 -8.780 1.00 97.31 819 ALA A C 1
ATOM 6369 O O . ALA A 1 819 ? -9.374 15.864 -9.703 1.00 97.31 819 ALA A O 1
ATOM 6370 N N . VAL A 1 820 ? -10.520 17.177 -8.272 1.00 97.50 820 VAL A N 1
ATOM 6371 C CA . VAL A 1 820 ? -11.872 16.791 -8.713 1.00 97.50 820 VAL A CA 1
ATOM 6372 C C . VAL A 1 820 ? -12.128 17.219 -10.163 1.00 97.50 820 VAL A C 1
ATOM 6374 O O . VAL A 1 820 ? -12.594 16.406 -10.953 1.00 97.50 820 VAL A O 1
ATOM 6377 N N . GLN A 1 821 ? -11.708 18.417 -10.586 1.00 96.56 821 GLN A N 1
ATOM 6378 C CA . GLN A 1 821 ? -11.783 18.847 -11.996 1.00 96.56 821 GLN A CA 1
ATOM 6379 C C . GLN A 1 821 ? -11.050 17.896 -12.963 1.00 96.56 821 GLN A C 1
ATOM 6381 O O . GLN A 1 821 ? -11.438 17.782 -14.126 1.00 96.56 821 GLN A O 1
ATOM 6386 N N . LYS A 1 822 ? -9.993 17.208 -12.506 1.00 94.81 822 LYS A N 1
ATOM 6387 C CA . LYS A 1 822 ? -9.268 16.194 -13.293 1.00 94.81 822 LYS A CA 1
ATOM 6388 C C . LYS A 1 822 ? -9.789 14.766 -13.125 1.00 94.81 822 LYS A C 1
ATOM 6390 O O . LYS A 1 822 ? -9.535 13.935 -13.995 1.00 94.81 822 LYS A O 1
ATOM 6395 N N . GLY A 1 823 ? -10.466 14.465 -12.024 1.00 92.81 823 GLY A N 1
ATOM 6396 C CA . GLY A 1 823 ? -10.966 13.137 -11.685 1.00 92.81 823 GLY A CA 1
ATOM 6397 C C . GLY A 1 823 ? -12.301 13.225 -10.951 1.00 92.81 823 GLY A C 1
ATOM 6398 O O . GLY A 1 823 ? -12.333 12.911 -9.763 1.00 92.81 823 GLY A O 1
ATOM 6399 N N . PRO A 1 824 ? -13.396 13.626 -11.626 1.00 93.12 824 PRO A N 1
ATOM 6400 C CA . PRO A 1 824 ? -14.651 13.985 -10.958 1.00 93.12 824 PRO A CA 1
ATOM 6401 C C . PRO A 1 824 ? -15.299 12.814 -10.216 1.00 93.12 824 PRO A C 1
ATOM 6403 O O . PRO A 1 824 ? -15.939 13.019 -9.197 1.00 93.12 824 PRO A O 1
ATOM 6406 N N . ASN A 1 825 ? -15.060 11.579 -10.666 1.00 91.44 825 ASN A N 1
ATOM 6407 C CA . ASN A 1 825 ? -15.584 10.364 -10.037 1.00 91.44 825 ASN A CA 1
ATOM 6408 C C . ASN A 1 825 ? -14.541 9.680 -9.122 1.00 91.44 825 ASN A C 1
ATOM 6410 O O . ASN A 1 825 ? -14.557 8.456 -8.980 1.00 91.44 825 ASN A O 1
ATOM 6414 N N . ASN A 1 826 ? -13.583 10.428 -8.559 1.00 93.19 826 ASN A N 1
ATOM 6415 C CA . ASN A 1 826 ? -12.580 9.911 -7.623 1.00 93.19 826 ASN A CA 1
ATOM 6416 C C . ASN A 1 826 ? -13.024 10.166 -6.166 1.00 93.19 826 ASN A C 1
ATOM 6418 O O . ASN A 1 826 ? -12.964 11.317 -5.728 1.00 93.19 826 ASN A O 1
ATOM 6422 N N . PRO A 1 827 ? -13.429 9.135 -5.393 1.00 94.12 827 PRO A N 1
ATOM 6423 C CA . PRO A 1 827 ? -14.008 9.348 -4.064 1.00 94.12 827 PRO A CA 1
ATOM 6424 C C . PRO A 1 827 ? -13.056 10.033 -3.082 1.00 94.12 827 PRO A C 1
ATOM 6426 O O . PRO A 1 827 ? -13.465 10.964 -2.401 1.00 94.12 827 PRO A O 1
ATOM 6429 N N . ALA A 1 828 ? -11.771 9.665 -3.083 1.00 92.94 828 ALA A N 1
ATOM 6430 C CA . ALA A 1 828 ? -10.758 10.291 -2.232 1.00 92.94 828 ALA A CA 1
ATOM 6431 C C . ALA A 1 828 ? -10.611 11.801 -2.497 1.00 92.94 828 ALA A C 1
ATOM 6433 O O . ALA A 1 828 ? -10.468 12.591 -1.567 1.00 92.94 828 ALA A O 1
ATOM 6434 N N . SER A 1 829 ? -10.638 12.223 -3.766 1.00 96.06 829 SER A N 1
ATOM 6435 C CA . SER A 1 829 ? -10.555 13.643 -4.126 1.00 96.06 829 SER A CA 1
ATOM 6436 C C . SER A 1 829 ? -11.845 14.409 -3.832 1.00 96.06 829 SER A C 1
ATOM 6438 O O . SER A 1 829 ? -11.755 15.557 -3.406 1.00 96.06 829 SER A O 1
ATOM 6440 N N . LEU A 1 830 ? -13.016 13.784 -3.994 1.00 97.56 830 LEU A N 1
ATOM 6441 C CA . LEU A 1 830 ? -14.300 14.359 -3.573 1.00 97.56 830 LEU A CA 1
ATOM 6442 C C . LEU A 1 830 ? -14.374 14.523 -2.049 1.00 97.56 830 LEU A C 1
ATOM 6444 O O . LEU A 1 830 ? -14.775 15.580 -1.575 1.00 97.56 830 LEU A O 1
ATOM 6448 N N . LEU A 1 831 ? -13.925 13.524 -1.284 1.00 97.69 831 LEU A N 1
ATOM 6449 C CA . LEU A 1 831 ? -13.879 13.573 0.179 1.00 97.69 831 LEU A CA 1
ATOM 6450 C C . LEU A 1 831 ? -12.945 14.691 0.665 1.00 97.69 831 LEU A C 1
ATOM 6452 O O . LEU A 1 831 ? -13.340 15.507 1.488 1.00 97.69 831 LEU A O 1
ATOM 6456 N N . ASN A 1 832 ? -11.745 14.801 0.084 1.00 97.25 832 ASN A N 1
ATOM 6457 C CA . ASN A 1 832 ? -10.804 15.882 0.401 1.00 97.25 832 ASN A CA 1
ATOM 6458 C C . ASN A 1 832 ? -11.328 17.279 0.014 1.00 97.25 832 ASN A C 1
ATOM 6460 O O . ASN A 1 832 ? -10.956 18.265 0.653 1.00 97.25 832 ASN A O 1
ATOM 6464 N N . LEU A 1 833 ? -12.170 17.384 -1.023 1.00 98.44 833 LEU A N 1
ATOM 6465 C CA . LEU A 1 833 ? -12.852 18.632 -1.371 1.00 98.44 833 LEU A CA 1
ATOM 6466 C C . LEU A 1 833 ? -13.934 18.963 -0.336 1.00 98.44 833 LEU A C 1
ATOM 6468 O O . LEU A 1 833 ? -13.919 20.070 0.197 1.00 98.44 833 LEU A O 1
ATOM 6472 N N . ALA A 1 834 ? -14.789 17.999 0.011 1.00 98.19 834 ALA A N 1
ATOM 6473 C CA . ALA A 1 834 ? -15.842 18.151 1.013 1.00 98.19 834 ALA A CA 1
ATOM 6474 C C . ALA A 1 834 ? -15.285 18.539 2.399 1.00 98.19 834 ALA A C 1
ATOM 6476 O O . ALA A 1 834 ? -15.805 19.454 3.040 1.00 98.19 834 ALA A O 1
ATOM 6477 N N . ASP A 1 835 ? -14.185 17.915 2.836 1.00 97.38 835 ASP A N 1
ATOM 6478 C CA . ASP A 1 835 ? -13.452 18.279 4.055 1.00 97.38 835 ASP A CA 1
ATOM 6479 C C . ASP A 1 835 ? -12.995 19.750 4.002 1.00 97.38 835 ASP A C 1
ATOM 6481 O O . ASP A 1 835 ? -13.259 20.528 4.923 1.00 97.38 835 ASP A O 1
ATOM 6485 N N . ALA A 1 836 ? -12.346 20.166 2.907 1.00 97.81 836 ALA A N 1
ATOM 6486 C CA . ALA A 1 836 ? -11.845 21.532 2.748 1.00 97.81 836 ALA A CA 1
ATOM 6487 C C . ALA A 1 836 ? -12.971 22.580 2.651 1.00 97.81 836 ALA A C 1
ATOM 6489 O O . ALA A 1 836 ? -12.838 23.682 3.186 1.00 97.81 836 ALA A O 1
ATOM 6490 N N . GLU A 1 837 ? -14.086 22.246 2.003 1.00 98.31 837 GLU A N 1
ATOM 6491 C CA . GLU A 1 837 ? -15.289 23.076 1.924 1.00 98.31 837 GLU A CA 1
ATOM 6492 C C . GLU A 1 837 ? -15.949 23.239 3.296 1.00 98.31 837 GLU A C 1
ATOM 6494 O O . GLU A 1 837 ? -16.190 24.368 3.734 1.00 98.31 837 GLU A O 1
ATOM 6499 N N . PHE A 1 838 ? -16.145 22.141 4.028 1.00 97.19 838 PHE A N 1
ATOM 6500 C CA . PHE A 1 838 ? -16.739 22.155 5.364 1.00 97.19 838 PHE A CA 1
ATOM 6501 C C . PHE A 1 838 ? -15.898 22.984 6.350 1.00 97.19 838 PHE A C 1
ATOM 6503 O O . PHE A 1 838 ? -16.461 23.774 7.111 1.00 97.19 838 PHE A O 1
ATOM 6510 N N . ILE A 1 839 ? -14.561 22.877 6.308 1.00 96.00 839 ILE A N 1
ATOM 6511 C CA . ILE A 1 839 ? -13.652 23.701 7.132 1.00 96.00 839 ILE A CA 1
ATOM 6512 C C . ILE A 1 839 ? -13.749 25.193 6.765 1.00 96.00 839 ILE A C 1
ATOM 6514 O O . ILE A 1 839 ? -13.671 26.049 7.646 1.00 96.00 839 ILE A O 1
ATOM 6518 N N . LEU A 1 840 ? -13.960 25.525 5.487 1.00 97.12 840 LEU A N 1
ATOM 6519 C CA . LEU A 1 840 ? -14.187 26.902 5.025 1.00 97.12 840 LEU A CA 1
ATOM 6520 C C . LEU A 1 840 ? -15.633 27.400 5.240 1.00 97.12 840 LEU A C 1
ATOM 6522 O O . LEU A 1 840 ? -15.937 28.544 4.906 1.00 97.12 840 LEU A O 1
ATOM 6526 N N . GLY A 1 841 ? -16.520 26.578 5.811 1.00 95.62 841 GLY A N 1
ATOM 6527 C CA . GLY A 1 841 ? -17.917 26.923 6.098 1.00 95.62 841 GLY A CA 1
ATOM 6528 C C . GLY A 1 841 ? -18.893 26.738 4.928 1.00 95.62 841 GLY A C 1
ATOM 6529 O O . GLY A 1 841 ? -20.078 27.030 5.089 1.00 95.62 841 GLY A O 1
ATOM 6530 N N . LYS A 1 842 ? -18.426 26.218 3.788 1.00 97.12 842 LYS A N 1
ATOM 6531 C CA . LYS A 1 842 ? -19.220 25.845 2.604 1.00 97.12 842 LYS A CA 1
ATOM 6532 C C . LYS A 1 842 ? -19.966 24.527 2.838 1.00 97.12 842 LYS A C 1
ATOM 6534 O O . LYS A 1 842 ? -19.577 23.466 2.351 1.00 97.12 842 LYS A O 1
ATOM 6539 N N . LYS A 1 843 ? -20.967 24.558 3.718 1.00 94.62 843 LYS A N 1
ATOM 6540 C CA . LYS A 1 843 ? -21.623 23.330 4.189 1.00 94.62 843 LYS A CA 1
ATOM 6541 C C . LYS A 1 843 ? -22.523 22.683 3.145 1.00 94.62 843 LYS A C 1
ATOM 6543 O O . LYS A 1 843 ? -22.535 21.463 3.069 1.00 94.62 843 LYS A O 1
ATOM 6548 N N . GLU A 1 844 ? -23.252 23.475 2.365 1.00 95.38 844 GLU A N 1
ATOM 6549 C CA . GLU A 1 844 ? -24.197 22.952 1.371 1.00 95.38 844 GLU A CA 1
ATOM 6550 C C . GLU A 1 844 ? -23.446 22.221 0.246 1.00 95.38 844 GLU A C 1
ATOM 6552 O O . GLU A 1 844 ? -23.816 21.107 -0.118 1.00 95.38 844 GLU A O 1
ATOM 6557 N N . GLU A 1 845 ? -22.328 22.790 -0.218 1.00 97.31 845 GLU A N 1
ATOM 6558 C CA . GLU A 1 845 ? -21.446 22.171 -1.213 1.00 97.31 845 GLU A CA 1
ATOM 6559 C C . GLU A 1 845 ? -20.762 20.905 -0.666 1.00 97.31 845 GLU A C 1
ATOM 6561 O O . GLU A 1 845 ? -20.778 19.854 -1.312 1.00 97.31 845 GLU A O 1
ATOM 6566 N N . ALA A 1 846 ? -20.243 20.964 0.567 1.00 97.81 846 ALA A N 1
ATOM 6567 C CA . ALA A 1 846 ? -19.624 19.810 1.213 1.00 97.81 846 ALA A CA 1
ATOM 6568 C C . ALA A 1 846 ? -20.616 18.649 1.406 1.00 97.81 846 ALA A C 1
ATOM 6570 O O . ALA A 1 846 ? -20.277 17.497 1.141 1.00 97.81 846 ALA A O 1
ATOM 6571 N N . GLU A 1 847 ? -21.852 18.930 1.839 1.00 97.62 847 GLU A N 1
ATOM 6572 C CA . GLU A 1 847 ? -22.902 17.914 1.975 1.00 97.62 847 GLU A CA 1
ATOM 6573 C C . GLU A 1 847 ? -23.272 17.251 0.643 1.00 97.62 847 GLU A C 1
ATOM 6575 O O . GLU A 1 847 ? -23.608 16.065 0.642 1.00 97.62 847 GLU A O 1
ATOM 6580 N N . GLU A 1 848 ? -23.201 17.962 -0.487 1.00 97.75 848 GLU A N 1
ATOM 6581 C CA . GLU A 1 848 ? -23.382 17.343 -1.803 1.00 97.75 848 GLU A CA 1
ATOM 6582 C C . GLU A 1 848 ? -22.226 16.380 -2.113 1.00 97.75 848 GLU A C 1
ATOM 6584 O O . GLU A 1 848 ? -22.460 15.205 -2.411 1.00 97.75 848 GLU A O 1
ATOM 6589 N N . HIS A 1 849 ? -20.976 16.827 -1.960 1.00 98.31 849 HIS A N 1
ATOM 6590 C CA . HIS A 1 849 ? -19.799 16.000 -2.230 1.00 98.31 849 HIS A CA 1
ATOM 6591 C C . HIS A 1 849 ? -19.698 14.768 -1.305 1.00 98.31 849 HIS A C 1
ATOM 6593 O O . HIS A 1 849 ? -19.391 13.676 -1.790 1.00 98.31 849 HIS A O 1
ATOM 6599 N N . TYR A 1 850 ? -20.043 14.866 -0.012 1.00 98.31 850 TYR A N 1
ATOM 6600 C CA . TYR A 1 850 ? -20.107 13.693 0.881 1.00 98.31 850 TYR A CA 1
ATOM 6601 C C . TYR A 1 850 ? -21.149 12.657 0.414 1.00 98.31 850 TYR A C 1
ATOM 6603 O O . TYR A 1 850 ? -20.905 11.453 0.517 1.00 98.31 850 TYR A O 1
ATOM 6611 N N . ARG A 1 851 ? -22.291 13.087 -0.143 1.00 97.88 851 ARG A N 1
ATOM 6612 C CA . ARG A 1 851 ? -23.300 12.170 -0.714 1.00 97.88 851 ARG A CA 1
ATOM 6613 C C . ARG A 1 851 ? -22.774 11.491 -1.981 1.00 97.88 851 ARG A C 1
ATOM 6615 O O . ARG A 1 851 ? -22.900 10.275 -2.106 1.00 97.88 851 ARG A O 1
ATOM 6622 N N . GLN A 1 852 ? -22.089 12.233 -2.857 1.00 97.31 852 GLN A N 1
ATOM 6623 C CA . GLN A 1 852 ? -21.441 11.672 -4.051 1.00 97.31 852 GLN A CA 1
ATOM 6624 C C . GLN A 1 852 ? -20.376 10.609 -3.702 1.00 97.31 852 GLN A C 1
ATOM 6626 O O . GLN A 1 852 ? -20.287 9.588 -4.385 1.00 97.31 852 GLN A O 1
ATOM 6631 N N . VAL A 1 853 ? -19.604 10.792 -2.620 1.00 97.44 853 VAL A N 1
ATOM 6632 C CA . VAL A 1 853 ? -18.655 9.774 -2.116 1.00 97.44 853 VAL A CA 1
ATOM 6633 C C . VAL A 1 853 ? -19.381 8.477 -1.745 1.00 97.44 853 VAL A C 1
ATOM 6635 O O . VAL A 1 853 ? -18.973 7.404 -2.191 1.00 97.44 853 VAL A O 1
ATOM 6638 N N . ILE A 1 854 ? -20.479 8.562 -0.987 1.00 96.44 854 ILE A N 1
ATOM 6639 C CA . ILE A 1 854 ? -21.286 7.394 -0.588 1.00 96.44 854 ILE A CA 1
ATOM 6640 C C . ILE A 1 854 ? -21.849 6.673 -1.824 1.00 96.44 854 ILE A C 1
ATOM 6642 O O . ILE A 1 854 ? -21.729 5.449 -1.935 1.00 96.44 854 ILE A O 1
ATOM 6646 N N . ASP A 1 855 ? -22.396 7.420 -2.786 1.00 95.56 855 ASP A N 1
ATOM 6647 C CA . ASP A 1 855 ? -22.974 6.866 -4.016 1.00 95.56 855 ASP A CA 1
ATOM 6648 C C . ASP A 1 855 ? -21.936 6.130 -4.878 1.00 95.56 855 ASP A C 1
ATOM 6650 O O . ASP A 1 855 ? -22.201 5.035 -5.379 1.00 95.56 855 ASP A O 1
ATOM 6654 N N . LEU A 1 856 ? -20.708 6.653 -4.965 1.00 93.56 856 LEU A N 1
ATOM 6655 C CA . LEU A 1 856 ? -19.589 5.996 -5.651 1.00 93.56 856 LEU A CA 1
ATOM 6656 C C . LEU A 1 856 ? -19.074 4.729 -4.938 1.00 93.56 856 LEU A C 1
ATOM 6658 O O . LEU A 1 856 ? -18.271 3.995 -5.529 1.00 93.56 856 LEU A O 1
ATOM 6662 N N . HIS A 1 857 ? -19.498 4.441 -3.703 1.00 93.81 857 HIS A N 1
ATOM 6663 C CA . HIS A 1 857 ? -19.083 3.260 -2.933 1.00 93.81 857 HIS A CA 1
ATOM 6664 C C . HIS A 1 857 ? -20.184 2.214 -2.696 1.00 93.81 857 HIS A C 1
ATOM 6666 O O . HIS A 1 857 ? -19.838 1.111 -2.275 1.00 93.81 857 HIS A O 1
ATOM 6672 N N . GLN A 1 858 ? -21.459 2.471 -3.027 1.00 84.75 858 GLN A N 1
ATOM 6673 C CA . GLN A 1 858 ? -22.587 1.559 -2.728 1.00 84.75 858 GLN A CA 1
ATOM 6674 C C . GLN A 1 858 ? -22.384 0.092 -3.168 1.00 84.75 858 GLN A C 1
ATOM 6676 O O . GLN A 1 858 ? -22.911 -0.819 -2.534 1.00 84.75 858 GLN A O 1
ATOM 6681 N N . ALA A 1 859 ? -21.633 -0.146 -4.250 1.00 80.81 859 ALA A N 1
ATOM 6682 C CA . ALA A 1 859 ? -21.372 -1.478 -4.809 1.00 80.81 859 ALA A CA 1
ATOM 6683 C C . ALA A 1 859 ? -20.012 -2.093 -4.404 1.00 80.81 859 ALA A C 1
ATOM 6685 O O . ALA A 1 859 ? -19.627 -3.135 -4.934 1.00 80.81 859 ALA A O 1
ATOM 6686 N N . LYS A 1 860 ? -19.251 -1.447 -3.511 1.00 85.12 860 LYS A N 1
ATOM 6687 C CA . LYS A 1 860 ? -17.913 -1.883 -3.079 1.00 85.12 860 LYS A CA 1
ATOM 6688 C C . LYS A 1 860 ? -17.952 -2.473 -1.670 1.00 85.12 860 LYS A C 1
ATOM 6690 O O . LYS A 1 860 ? -18.923 -2.326 -0.933 1.00 85.12 860 LYS A O 1
ATOM 6695 N N . SER A 1 861 ? -16.898 -3.190 -1.289 1.00 87.00 861 SER A N 1
ATOM 6696 C CA . SER A 1 861 ? -16.776 -3.789 0.051 1.00 87.00 861 SER A CA 1
ATOM 6697 C C . SER A 1 861 ? -15.325 -3.932 0.529 1.00 87.00 861 SER A C 1
ATOM 6699 O O . SER A 1 861 ? -15.060 -4.679 1.468 1.00 87.00 861 SER A O 1
ATOM 6701 N N . ASP A 1 862 ? -14.388 -3.226 -0.106 1.00 90.94 862 ASP A N 1
ATOM 6702 C CA . ASP A 1 862 ? -12.994 -3.128 0.329 1.00 90.94 862 ASP A CA 1
ATOM 6703 C C . ASP A 1 862 ? -12.823 -2.170 1.523 1.00 90.94 862 ASP A C 1
ATOM 6705 O O . ASP A 1 862 ? -13.692 -1.348 1.819 1.00 90.94 862 ASP A O 1
ATOM 6709 N N . LEU A 1 863 ? -11.670 -2.266 2.192 1.00 91.25 863 LEU A N 1
ATOM 6710 C CA . LEU A 1 863 ? -11.342 -1.482 3.385 1.00 91.25 863 LEU A CA 1
ATOM 6711 C C . LEU A 1 863 ? -11.488 0.030 3.166 1.00 91.25 863 LEU A C 1
ATOM 6713 O O . LEU A 1 863 ? -12.111 0.709 3.981 1.00 91.25 863 LEU A O 1
ATOM 6717 N N . LYS A 1 864 ? -10.937 0.545 2.063 1.00 93.38 864 LYS A N 1
ATOM 6718 C CA . LYS A 1 864 ? -10.875 1.981 1.795 1.00 93.38 864 LYS A CA 1
ATOM 6719 C C . LYS A 1 864 ? -12.267 2.556 1.542 1.00 93.38 864 LYS A C 1
ATOM 6721 O O . LYS A 1 864 ? -12.625 3.563 2.147 1.00 93.38 864 LYS A O 1
ATOM 6726 N N . SER A 1 865 ? -13.078 1.867 0.739 1.00 93.69 865 SER A N 1
ATOM 6727 C CA . SER A 1 865 ? -14.471 2.250 0.500 1.00 93.69 865 SER A CA 1
ATOM 6728 C C . SER A 1 865 ? -15.284 2.366 1.791 1.00 93.69 865 SER A C 1
ATOM 6730 O O . SER A 1 865 ? -16.084 3.290 1.919 1.00 93.69 865 SER A O 1
ATOM 6732 N N . TRP A 1 866 ? -15.072 1.479 2.771 1.00 96.06 866 TRP A N 1
ATOM 6733 C CA . TRP A 1 866 ? -15.755 1.570 4.067 1.00 96.06 866 TRP A CA 1
ATOM 6734 C C . TRP A 1 866 ? -15.284 2.750 4.926 1.00 96.06 866 TRP A C 1
ATOM 6736 O O . TRP A 1 866 ? -16.113 3.342 5.615 1.00 96.06 866 TRP A O 1
ATOM 6746 N N . LEU A 1 867 ? -13.998 3.109 4.883 1.00 96.50 867 LEU A N 1
ATOM 6747 C CA . LEU A 1 867 ? -13.445 4.236 5.646 1.00 96.50 867 LEU A CA 1
ATOM 6748 C C . LEU A 1 867 ? -13.900 5.589 5.081 1.00 96.50 867 LEU A C 1
ATOM 6750 O O . LEU A 1 867 ? -14.431 6.409 5.831 1.00 96.50 867 LEU A O 1
ATOM 6754 N N . GLU A 1 868 ? -13.798 5.785 3.762 1.00 97.25 868 GLU A N 1
ATOM 6755 C CA . GLU A 1 868 ? -14.275 7.001 3.076 1.00 97.25 868 GLU A CA 1
ATOM 6756 C C . GLU A 1 868 ? -15.794 7.188 3.280 1.00 97.25 868 GLU A C 1
ATOM 6758 O O . GLU A 1 868 ? -16.264 8.284 3.592 1.00 97.25 868 GLU A O 1
ATOM 6763 N N . THR A 1 869 ? -16.560 6.091 3.227 1.00 96.94 869 THR A N 1
ATOM 6764 C CA . THR A 1 869 ? -18.003 6.075 3.528 1.00 96.94 869 THR A CA 1
ATOM 6765 C C . THR A 1 869 ? -18.307 6.400 4.997 1.00 96.94 869 THR A C 1
ATOM 6767 O O . THR A 1 869 ? -19.261 7.125 5.281 1.00 96.94 869 THR A O 1
ATOM 6770 N N . ALA A 1 870 ? -17.517 5.892 5.952 1.00 96.62 870 ALA A N 1
ATOM 6771 C CA . ALA A 1 870 ? -17.715 6.169 7.376 1.00 96.62 870 ALA A CA 1
ATOM 6772 C C . ALA A 1 870 ? -17.478 7.649 7.719 1.00 96.62 870 ALA A C 1
ATOM 6774 O O . ALA A 1 870 ? -18.257 8.222 8.484 1.00 96.62 870 ALA A O 1
ATOM 6775 N N . GLN A 1 871 ? -16.453 8.270 7.122 1.00 97.81 871 GLN A N 1
ATOM 6776 C CA . GLN A 1 871 ? -16.198 9.708 7.245 1.00 97.81 871 GLN A CA 1
ATOM 6777 C C . GLN A 1 871 ? -17.345 10.526 6.635 1.00 97.81 871 GLN A C 1
ATOM 6779 O O . GLN A 1 871 ? -17.914 11.382 7.313 1.00 97.81 871 GLN A O 1
ATOM 6784 N N . ALA A 1 872 ? -17.767 10.215 5.406 1.00 97.62 872 ALA A N 1
ATOM 6785 C CA . ALA A 1 872 ? -18.871 10.923 4.759 1.00 97.62 872 ALA A CA 1
ATOM 6786 C C . ALA A 1 872 ? -20.170 10.894 5.592 1.00 97.62 872 ALA A C 1
ATOM 6788 O O . ALA A 1 872 ? -20.791 11.935 5.802 1.00 97.62 872 ALA A O 1
ATOM 6789 N N . TYR A 1 873 ? -20.555 9.738 6.149 1.00 97.25 873 TYR A N 1
ATOM 6790 C CA . TYR A 1 873 ? -21.763 9.642 6.980 1.00 97.25 873 TYR A CA 1
ATOM 6791 C C . TYR A 1 873 ? -21.709 10.480 8.266 1.00 97.25 873 TYR A C 1
ATOM 6793 O O . TYR A 1 873 ? -22.729 11.061 8.637 1.00 97.25 873 TYR A O 1
ATOM 6801 N N . VAL A 1 874 ? -20.558 10.579 8.946 1.00 95.62 874 VAL A N 1
ATOM 6802 C CA . VAL A 1 874 ? -20.468 11.375 10.186 1.00 95.62 874 VAL A CA 1
ATOM 6803 C C . VAL A 1 874 ? -20.479 12.881 9.906 1.00 95.62 874 VAL A C 1
ATOM 6805 O O . VAL A 1 874 ? -21.080 13.632 10.674 1.00 95.62 874 VAL A O 1
ATOM 6808 N N . HIS A 1 875 ? -19.923 13.337 8.778 1.00 95.81 875 HIS A N 1
ATOM 6809 C CA . HIS A 1 875 ? -20.061 14.737 8.354 1.00 95.81 875 HIS A CA 1
ATOM 6810 C C . HIS A 1 875 ? -21.497 15.092 7.933 1.00 95.81 875 HIS A C 1
ATOM 6812 O O . HIS A 1 875 ? -21.933 16.218 8.165 1.00 95.81 875 HIS A O 1
ATOM 6818 N N . LEU A 1 876 ? -22.262 14.119 7.423 1.00 94.69 876 LEU A N 1
ATOM 6819 C CA . LEU A 1 876 ? -23.716 14.207 7.212 1.00 94.69 876 LEU A CA 1
ATOM 6820 C C . LEU A 1 876 ? -24.548 13.997 8.500 1.00 94.69 876 LEU A C 1
ATOM 6822 O O . LEU A 1 876 ? -25.773 13.898 8.431 1.00 94.69 876 LEU A O 1
ATOM 6826 N N . ASN A 1 877 ? -23.904 13.920 9.672 1.00 91.56 877 ASN A N 1
ATOM 6827 C CA . ASN A 1 877 ? -24.509 13.706 10.993 1.00 91.56 877 ASN A CA 1
ATOM 6828 C C . ASN A 1 877 ? -25.272 12.365 11.172 1.00 91.56 877 ASN A C 1
ATOM 6830 O O . ASN A 1 877 ? -25.948 12.177 12.184 1.00 91.56 877 ASN A O 1
ATOM 6834 N N . ASP A 1 878 ? -25.132 11.385 10.265 1.00 90.44 878 ASP A N 1
ATOM 6835 C CA . ASP A 1 878 ? -25.608 10.008 10.493 1.00 90.44 878 ASP A CA 1
ATOM 6836 C C . ASP A 1 878 ? -24.526 9.173 11.191 1.00 90.44 878 ASP A C 1
ATOM 6838 O O . ASP A 1 878 ? -23.873 8.289 10.622 1.00 90.44 878 ASP A O 1
ATOM 6842 N N . ASN A 1 879 ? -24.385 9.432 12.491 1.00 89.06 879 ASN A N 1
ATOM 6843 C CA . ASN A 1 879 ? -23.533 8.658 13.395 1.00 89.06 879 ASN A CA 1
ATOM 6844 C C . ASN A 1 879 ? -23.851 7.146 13.344 1.00 89.06 879 ASN A C 1
ATOM 6846 O O . ASN A 1 879 ? -22.971 6.315 13.576 1.00 89.06 879 ASN A O 1
ATOM 6850 N N . SER A 1 880 ? -25.095 6.764 13.018 1.00 81.50 880 SER A N 1
ATOM 6851 C CA . SER A 1 880 ? -25.517 5.362 12.957 1.00 81.50 880 SER A CA 1
ATOM 6852 C C . SER A 1 880 ? -24.954 4.644 11.729 1.00 81.50 880 SER A C 1
ATOM 6854 O O . SER A 1 880 ? -24.548 3.486 11.831 1.00 81.50 880 SER A O 1
ATOM 6856 N N . ALA A 1 881 ? -24.927 5.307 10.572 1.00 87.19 881 ALA A N 1
ATOM 6857 C CA . ALA A 1 881 ? -24.374 4.777 9.333 1.00 87.19 881 ALA A CA 1
ATOM 6858 C C . ALA A 1 881 ? -22.842 4.824 9.342 1.00 87.19 881 ALA A C 1
ATOM 6860 O O . ALA A 1 881 ? -22.211 3.840 8.952 1.00 87.19 881 ALA A O 1
ATOM 6861 N N . ALA A 1 882 ? -22.250 5.882 9.906 1.00 90.25 882 ALA A N 1
ATOM 6862 C CA . ALA A 1 882 ? -20.807 5.985 10.117 1.00 90.25 882 ALA A CA 1
ATOM 6863 C C . ALA A 1 882 ? -20.265 4.804 10.941 1.00 90.25 882 ALA A C 1
ATOM 6865 O O . ALA A 1 882 ? -19.363 4.090 10.498 1.00 90.25 882 ALA A O 1
ATOM 6866 N N . ILE A 1 883 ? -20.881 4.519 12.096 1.00 85.25 883 ILE A N 1
ATOM 6867 C CA . ILE A 1 883 ? -20.504 3.382 12.950 1.00 85.25 883 ILE A CA 1
ATOM 6868 C C . ILE A 1 883 ? -20.751 2.038 12.240 1.00 85.25 883 ILE A C 1
ATOM 6870 O O . ILE A 1 883 ? -19.953 1.116 12.407 1.00 85.25 883 ILE A O 1
ATOM 6874 N N . LYS A 1 884 ? -21.799 1.888 11.415 1.00 85.06 884 LYS A N 1
ATOM 6875 C CA . LYS A 1 884 ? -22.031 0.654 10.630 1.00 85.06 884 LYS A CA 1
ATOM 6876 C C . LYS A 1 884 ? -20.939 0.421 9.580 1.00 85.06 884 LYS A C 1
ATOM 6878 O O . LYS A 1 884 ? -20.433 -0.696 9.501 1.00 85.06 884 LYS A O 1
ATOM 6883 N N . ALA A 1 885 ? -20.561 1.444 8.812 1.00 90.62 885 ALA A N 1
ATOM 6884 C CA . ALA A 1 885 ? -19.506 1.358 7.798 1.00 90.62 885 ALA A CA 1
ATOM 6885 C C . ALA A 1 885 ? -18.135 1.067 8.436 1.00 90.62 885 ALA A C 1
ATOM 6887 O O . ALA A 1 885 ? -17.446 0.123 8.047 1.00 90.62 885 ALA A O 1
ATOM 6888 N N . LEU A 1 886 ? -17.795 1.789 9.505 1.00 90.31 886 LEU A N 1
ATOM 6889 C CA . LEU A 1 886 ? -16.567 1.590 10.276 1.00 90.31 886 LEU A CA 1
ATOM 6890 C C . LEU A 1 886 ? -16.473 0.182 10.898 1.00 90.31 886 LEU A C 1
ATOM 6892 O O . LEU A 1 886 ? -15.399 -0.418 10.924 1.00 90.31 886 LEU A O 1
ATOM 6896 N N . ASN A 1 887 ? -17.600 -0.392 11.332 1.00 84.56 887 ASN A N 1
ATOM 6897 C CA . ASN A 1 887 ? -17.666 -1.782 11.793 1.00 84.56 887 ASN A CA 1
ATOM 6898 C C . ASN A 1 887 ? -17.407 -2.814 10.676 1.00 84.56 887 ASN A C 1
ATOM 6900 O O . ASN A 1 887 ? -17.042 -3.941 10.996 1.00 84.56 887 ASN A O 1
ATOM 6904 N N . GLN A 1 888 ? -17.557 -2.476 9.389 1.00 89.88 888 GLN A N 1
ATOM 6905 C CA . GLN A 1 888 ? -17.088 -3.341 8.296 1.00 89.88 888 GLN A CA 1
ATOM 6906 C C . GLN A 1 888 ? -15.577 -3.178 8.081 1.00 89.88 888 GLN A C 1
ATOM 6908 O O . GLN A 1 888 ? -14.868 -4.179 7.983 1.00 89.88 888 GLN A O 1
ATOM 6913 N N . ALA A 1 889 ? -15.057 -1.946 8.117 1.00 89.50 889 ALA A N 1
ATOM 6914 C CA . ALA A 1 889 ? -13.617 -1.685 8.037 1.00 89.50 889 ALA A CA 1
ATOM 6915 C C . ALA A 1 889 ? -12.822 -2.422 9.138 1.00 89.50 889 ALA A C 1
ATOM 6917 O O . ALA A 1 889 ? -11.901 -3.180 8.830 1.00 89.50 889 ALA A O 1
ATOM 6918 N N . LYS A 1 890 ? -13.238 -2.314 10.412 1.00 86.12 890 LYS A N 1
ATOM 6919 C CA . LYS A 1 890 ? -12.565 -2.981 11.550 1.00 86.12 890 LYS A CA 1
ATOM 6920 C C . LYS A 1 890 ? -12.743 -4.512 11.580 1.00 86.12 890 LYS A C 1
ATOM 6922 O O . LYS A 1 890 ? -12.053 -5.188 12.335 1.00 86.12 890 LYS A O 1
ATOM 6927 N N . ARG A 1 891 ? -13.599 -5.091 10.723 1.00 82.81 891 ARG A N 1
ATOM 6928 C CA . ARG A 1 891 ? -13.639 -6.548 10.459 1.00 82.81 891 ARG A CA 1
ATOM 6929 C C . ARG A 1 891 ? -12.610 -6.992 9.424 1.00 82.81 891 ARG A C 1
ATOM 6931 O O . ARG A 1 891 ? -12.108 -8.106 9.534 1.00 82.81 891 ARG A O 1
ATOM 6938 N N . LEU A 1 892 ? -12.325 -6.150 8.429 1.00 82.25 892 LEU A N 1
ATOM 6939 C CA . LEU A 1 892 ? -11.344 -6.430 7.377 1.00 82.25 892 LEU A CA 1
ATOM 6940 C C . LEU A 1 892 ? -9.908 -6.235 7.879 1.00 82.25 892 LEU A C 1
ATOM 6942 O O . LEU A 1 892 ? -9.041 -7.045 7.565 1.00 82.25 892 LEU A O 1
ATOM 6946 N N . ALA A 1 893 ? -9.667 -5.190 8.675 1.00 84.31 893 ALA A N 1
ATOM 6947 C CA . ALA A 1 893 ? -8.350 -4.873 9.224 1.00 84.31 893 ALA A CA 1
ATOM 6948 C C . ALA A 1 893 ? -8.457 -4.390 10.690 1.00 84.31 893 ALA A C 1
ATOM 6950 O O . ALA A 1 893 ? -8.501 -3.186 10.938 1.00 84.31 893 ALA A O 1
ATOM 6951 N N . PRO A 1 894 ? -8.525 -5.307 11.679 1.00 79.56 894 PRO A N 1
ATOM 6952 C CA . PRO A 1 894 ? -8.783 -4.943 13.078 1.00 79.56 894 PRO A CA 1
ATOM 6953 C C . PRO A 1 894 ? -7.692 -4.092 13.745 1.00 79.56 894 PRO A C 1
ATOM 6955 O O . PRO A 1 894 ? -8.007 -3.315 14.639 1.00 79.56 894 PRO A O 1
ATOM 6958 N N . THR A 1 895 ? -6.435 -4.246 13.318 1.00 80.94 895 THR A N 1
ATOM 6959 C CA . THR A 1 895 ? -5.227 -3.608 13.884 1.00 80.94 895 THR A CA 1
ATOM 6960 C C . THR A 1 895 ? -4.556 -2.692 12.854 1.00 80.94 895 THR A C 1
ATOM 6962 O O . THR A 1 895 ? -3.361 -2.788 12.598 1.00 80.94 895 THR A O 1
ATOM 6965 N N . ASN A 1 896 ? -5.344 -1.889 12.140 1.00 85.62 896 ASN A N 1
ATOM 6966 C CA . ASN A 1 896 ? -4.836 -0.979 11.118 1.00 85.62 896 ASN A CA 1
ATOM 6967 C C . ASN A 1 896 ? -5.007 0.473 11.585 1.00 85.62 896 ASN A C 1
ATOM 6969 O O . ASN A 1 896 ? -6.110 0.892 11.940 1.00 85.62 896 ASN A O 1
ATOM 6973 N N . GLY A 1 897 ? -3.917 1.243 11.561 1.00 85.31 897 GLY A N 1
ATOM 6974 C CA . GLY A 1 897 ? -3.904 2.623 12.044 1.00 85.31 897 GLY A CA 1
ATOM 6975 C C . GLY A 1 897 ? -4.873 3.563 11.315 1.00 85.31 897 GLY A C 1
ATOM 6976 O O . GLY A 1 897 ? -5.439 4.446 11.953 1.00 85.31 897 GLY A O 1
ATOM 6977 N N . GLU A 1 898 ? -5.137 3.357 10.019 1.00 89.12 898 GLU A N 1
ATOM 6978 C CA . GLU A 1 898 ? -6.109 4.147 9.244 1.00 89.12 898 GLU A CA 1
ATOM 6979 C C . GLU A 1 898 ? -7.538 3.903 9.759 1.00 89.12 898 GLU A C 1
ATOM 6981 O O . GLU A 1 898 ? -8.289 4.851 9.978 1.00 89.12 898 GLU A O 1
ATOM 6986 N N . VAL A 1 899 ? -7.882 2.647 10.083 1.00 93.19 899 VAL A N 1
ATOM 6987 C CA . VAL A 1 899 ? -9.158 2.296 10.735 1.00 93.19 899 VAL A CA 1
ATOM 6988 C C . VAL A 1 899 ? -9.296 2.993 12.087 1.00 93.19 899 VAL A C 1
ATOM 6990 O O . VAL A 1 899 ? -10.354 3.550 12.382 1.00 93.19 899 VAL A O 1
ATOM 6993 N N . SER A 1 900 ? -8.238 2.998 12.899 1.00 93.00 900 SER A N 1
ATOM 6994 C CA . SER A 1 900 ? -8.234 3.670 14.204 1.00 93.00 900 SER A CA 1
ATOM 6995 C C . SER A 1 900 ? -8.284 5.201 14.073 1.00 93.00 900 SER A C 1
ATOM 6997 O O . SER A 1 900 ? -8.980 5.854 14.848 1.00 93.00 900 SER A O 1
ATOM 6999 N N . LEU A 1 901 ? -7.653 5.790 13.052 1.00 94.75 901 LEU A N 1
ATOM 7000 C CA . LEU A 1 901 ? -7.739 7.223 12.749 1.00 94.75 901 LEU A CA 1
ATOM 7001 C C . LEU A 1 901 ? -9.162 7.632 12.333 1.00 94.75 901 LEU A C 1
ATOM 7003 O O . LEU A 1 901 ? -9.717 8.575 12.902 1.00 94.75 901 LEU A O 1
ATOM 7007 N N . THR A 1 902 ? -9.790 6.909 11.399 1.00 96.06 902 THR A N 1
ATOM 7008 C CA . THR A 1 902 ? -11.190 7.159 11.014 1.00 96.06 902 THR A CA 1
ATOM 7009 C C . THR A 1 902 ? -12.137 6.908 12.190 1.00 96.06 902 THR A C 1
ATOM 7011 O O . THR A 1 902 ? -13.085 7.666 12.378 1.00 96.06 902 THR A O 1
ATOM 7014 N N . ALA A 1 903 ? -11.870 5.912 13.041 1.00 94.38 903 ALA A N 1
ATOM 7015 C CA . ALA A 1 903 ? -12.651 5.685 14.256 1.00 94.38 903 ALA A CA 1
ATOM 7016 C C . ALA A 1 903 ? -12.538 6.845 15.256 1.00 94.38 903 ALA A C 1
ATOM 7018 O O . ALA A 1 903 ? -13.549 7.279 15.811 1.00 94.38 903 ALA A O 1
ATOM 7019 N N . ALA A 1 904 ? -11.334 7.389 15.450 1.00 95.31 904 ALA A N 1
ATOM 7020 C CA . ALA A 1 904 ? -11.112 8.573 16.272 1.00 95.31 904 ALA A CA 1
ATOM 7021 C C . ALA A 1 904 ? -11.868 9.796 15.726 1.00 95.31 904 ALA A C 1
ATOM 7023 O O . ALA A 1 904 ? -12.509 10.503 16.502 1.00 95.31 904 ALA A O 1
ATOM 7024 N N . LEU A 1 905 ? -11.838 10.014 14.405 1.00 96.50 905 LEU A N 1
ATOM 7025 C CA . LEU A 1 905 ? -12.565 11.086 13.714 1.00 96.50 905 LEU A CA 1
ATOM 7026 C C . LEU A 1 905 ? -14.083 10.943 13.906 1.00 96.50 905 LEU A C 1
ATOM 7028 O O . LEU A 1 905 ? -14.736 11.882 14.365 1.00 96.50 905 LEU A O 1
ATOM 7032 N N . VAL A 1 906 ? -14.637 9.757 13.624 1.00 95.50 906 VAL A N 1
ATOM 7033 C CA . VAL A 1 906 ? -16.076 9.468 13.752 1.00 95.50 906 VAL A CA 1
ATOM 7034 C C . VAL A 1 906 ? -16.553 9.698 15.186 1.00 95.50 906 VAL A C 1
ATOM 7036 O O . VAL A 1 906 ? -17.531 10.415 15.398 1.00 95.50 906 VAL A O 1
ATOM 7039 N N . TYR A 1 907 ? -15.846 9.171 16.189 1.00 92.75 907 TYR A N 1
ATOM 7040 C CA . TYR A 1 907 ? -16.216 9.394 17.588 1.00 92.75 907 TYR A CA 1
ATOM 7041 C C . TYR A 1 907 ? -16.039 10.861 18.034 1.00 92.75 907 TYR A C 1
ATOM 7043 O O . TYR A 1 907 ? -16.860 11.355 18.808 1.00 92.75 907 TYR A O 1
ATOM 7051 N N . ALA A 1 908 ? -15.012 11.580 17.564 1.00 93.44 908 ALA A N 1
ATOM 7052 C CA . ALA A 1 908 ? -14.781 12.981 17.938 1.00 93.44 908 ALA A CA 1
ATOM 7053 C C . ALA A 1 908 ? -15.884 13.913 17.407 1.00 93.44 908 ALA A C 1
ATOM 7055 O O . ALA A 1 908 ? -16.388 14.773 18.141 1.00 93.44 908 ALA A O 1
ATOM 7056 N N . LEU A 1 909 ? -16.317 13.708 16.160 1.00 92.19 909 LEU A N 1
ATOM 7057 C CA . LEU A 1 909 ? -17.431 14.448 15.571 1.00 92.19 909 LEU A CA 1
ATOM 7058 C C . LEU A 1 909 ? -18.755 14.106 16.271 1.00 92.19 909 LEU A C 1
ATOM 7060 O O . LEU A 1 909 ? -19.430 15.034 16.729 1.00 92.19 909 LEU A O 1
ATOM 7064 N N . ALA A 1 910 ? -19.038 12.812 16.478 1.00 87.88 910 ALA A N 1
ATOM 7065 C CA . ALA A 1 910 ? -20.220 12.301 17.184 1.00 87.88 910 ALA A CA 1
ATOM 7066 C C . ALA A 1 910 ? -20.292 12.665 18.687 1.00 87.88 910 ALA A C 1
ATOM 7068 O O . ALA A 1 910 ? -21.307 12.415 19.329 1.00 87.88 910 ALA A O 1
ATOM 7069 N N . GLY A 1 911 ? -19.235 13.247 19.271 1.00 83.38 911 GLY A N 1
ATOM 7070 C CA . GLY A 1 911 ? -19.195 13.655 20.685 1.00 83.38 911 GLY A CA 1
ATOM 7071 C C . GLY A 1 911 ? -18.833 12.540 21.677 1.00 83.38 911 GLY A C 1
ATOM 7072 O O . GLY A 1 911 ? -18.766 12.783 22.881 1.00 83.38 911 GLY A O 1
ATOM 7073 N N . GLU A 1 912 ? -18.521 11.342 21.185 1.00 83.75 912 GLU A N 1
ATOM 7074 C CA . GLU A 1 912 ? -18.092 10.148 21.926 1.00 83.75 912 GLU A CA 1
ATOM 7075 C C . GLU A 1 912 ? -16.631 10.281 22.416 1.00 83.75 912 GLU A C 1
ATOM 7077 O O . GLU A 1 912 ? -15.749 9.484 22.097 1.00 83.75 912 GLU A O 1
ATOM 7082 N N . GLN A 1 913 ? -16.351 11.328 23.202 1.00 83.94 913 GLN A N 1
ATOM 7083 C CA . GLN A 1 913 ? -14.999 11.793 23.547 1.00 83.94 913 GLN A CA 1
ATOM 7084 C C . GLN A 1 913 ? -14.074 10.689 24.092 1.00 83.94 913 GLN A C 1
ATOM 7086 O O . GLN A 1 913 ? -12.896 10.663 23.754 1.00 83.94 913 GLN A O 1
ATOM 7091 N N . LEU A 1 914 ? -14.581 9.775 24.924 1.00 76.25 914 LEU A N 1
ATOM 7092 C CA . LEU A 1 914 ? -13.784 8.675 25.491 1.00 76.25 914 LEU A CA 1
ATOM 7093 C C . LEU A 1 914 ? -13.402 7.634 24.443 1.00 76.25 914 LEU A C 1
ATOM 7095 O O . LEU A 1 914 ? -12.255 7.195 24.376 1.00 76.25 914 LEU A O 1
ATOM 7099 N N . SER A 1 915 ? -14.369 7.270 23.607 1.00 82.44 915 SER A N 1
ATOM 7100 C CA . SER A 1 915 ? -14.160 6.331 22.516 1.00 82.44 915 SER A CA 1
ATOM 7101 C C . SER A 1 915 ? -13.222 6.938 21.462 1.00 82.44 915 SER A C 1
ATOM 7103 O O . SER A 1 915 ? -12.344 6.241 20.965 1.00 82.44 915 SER A O 1
ATOM 7105 N N . ALA A 1 916 ? -13.300 8.253 21.219 1.00 89.31 916 ALA A N 1
ATOM 7106 C CA . ALA A 1 916 ? -12.338 8.984 20.394 1.00 89.31 916 ALA A CA 1
ATOM 7107 C C . ALA A 1 916 ? -10.912 8.919 20.967 1.00 89.31 916 ALA A C 1
ATOM 7109 O O . ALA A 1 916 ? -10.002 8.506 20.258 1.00 89.31 916 ALA A O 1
ATOM 7110 N N . LEU A 1 917 ? -10.712 9.262 22.248 1.00 87.31 917 LEU A N 1
ATOM 7111 C CA . LEU A 1 917 ? -9.396 9.236 22.912 1.00 87.31 917 LEU A CA 1
ATOM 7112 C C . LEU A 1 917 ? -8.722 7.859 22.830 1.00 87.31 917 LEU A C 1
ATOM 7114 O O . LEU A 1 917 ? -7.538 7.774 22.517 1.00 87.31 917 LEU A O 1
ATOM 7118 N N . SER A 1 918 ? -9.485 6.785 23.056 1.00 84.06 918 SER A N 1
ATOM 7119 C CA . SER A 1 918 ? -8.991 5.411 22.919 1.00 84.06 918 SER A CA 1
ATOM 7120 C C . SER A 1 918 ? -8.519 5.103 21.492 1.00 84.06 918 SER A C 1
ATOM 7122 O O . SER A 1 918 ? -7.467 4.495 21.324 1.00 84.06 918 SER A O 1
ATOM 7124 N N . GLN A 1 919 ? -9.250 5.545 20.463 1.00 90.38 919 GLN A N 1
ATOM 7125 C CA . GLN A 1 919 ? -8.853 5.328 19.066 1.00 90.38 919 GLN A CA 1
ATOM 7126 C C . GLN A 1 919 ? -7.712 6.260 18.606 1.00 90.38 919 GLN A C 1
ATOM 7128 O O . GLN A 1 919 ? -6.929 5.859 17.752 1.00 90.38 919 GLN A O 1
ATOM 7133 N N . VAL A 1 920 ? -7.547 7.453 19.202 1.00 92.06 920 VAL A N 1
ATOM 7134 C CA . VAL A 1 920 ? -6.342 8.294 19.021 1.00 92.06 920 VAL A CA 1
ATOM 7135 C C . VAL A 1 920 ? -5.103 7.565 19.550 1.00 92.06 920 VAL A C 1
ATOM 7137 O O . VAL A 1 920 ? -4.082 7.525 18.871 1.00 92.06 920 VAL A O 1
ATOM 7140 N N . GLU A 1 921 ? -5.185 6.976 20.747 1.00 88.50 921 GLU A N 1
ATOM 7141 C CA . GLU A 1 921 ? -4.071 6.239 21.358 1.00 88.50 921 GLU A CA 1
ATOM 7142 C C . GLU A 1 921 ? -3.749 4.941 20.590 1.00 88.50 921 GLU A C 1
ATOM 7144 O O . GLU A 1 921 ? -2.576 4.641 20.382 1.00 88.50 921 GLU A O 1
ATOM 7149 N N . GLU A 1 922 ? -4.765 4.234 20.076 1.00 85.88 922 GLU A N 1
ATOM 7150 C CA . GLU A 1 922 ? -4.601 3.070 19.185 1.00 85.88 922 GLU A CA 1
ATOM 7151 C C . GLU A 1 922 ? -3.960 3.458 17.837 1.00 85.88 922 GLU A C 1
ATOM 7153 O O . GLU A 1 922 ? -3.013 2.816 17.397 1.00 85.88 922 GLU A O 1
ATOM 7158 N N . ALA A 1 923 ? -4.399 4.550 17.200 1.00 90.50 923 ALA A N 1
ATOM 7159 C CA . ALA A 1 923 ? -3.815 5.032 15.945 1.00 90.50 923 ALA A CA 1
ATOM 7160 C C . ALA A 1 923 ? -2.350 5.488 16.104 1.00 90.50 923 ALA A C 1
ATOM 7162 O O . ALA A 1 923 ? -1.517 5.172 15.259 1.00 90.50 923 ALA A O 1
ATOM 7163 N N . LEU A 1 924 ? -2.019 6.190 17.195 1.00 89.19 924 LEU A N 1
ATOM 7164 C CA . LEU A 1 924 ? -0.641 6.599 17.509 1.00 89.19 924 LEU A CA 1
ATOM 7165 C C . LEU A 1 924 ? 0.285 5.415 17.841 1.00 89.19 924 LEU A C 1
ATOM 7167 O O . LEU A 1 924 ? 1.501 5.572 17.762 1.00 89.19 924 LEU A O 1
ATOM 7171 N N . ALA A 1 925 ? -0.263 4.263 18.242 1.00 85.50 925 ALA A N 1
ATOM 7172 C CA . ALA A 1 925 ? 0.503 3.035 18.453 1.00 85.50 925 ALA A CA 1
ATOM 7173 C C . ALA A 1 925 ? 0.777 2.280 17.138 1.00 85.50 925 ALA A C 1
ATOM 7175 O O . ALA A 1 925 ? 1.833 1.673 17.001 1.00 85.50 925 ALA A O 1
ATOM 7176 N N . GLU A 1 926 ? -0.133 2.373 16.163 1.00 82.75 926 GLU A N 1
ATOM 7177 C CA . GLU A 1 926 ? 0.000 1.826 14.802 1.00 82.75 926 GLU A CA 1
ATOM 7178 C C . GLU A 1 926 ? 0.654 2.845 13.829 1.00 82.75 926 GLU A C 1
ATOM 7180 O O . GLU A 1 926 ? 0.214 3.017 12.691 1.00 82.75 926 GLU A O 1
ATOM 7185 N N . ASP A 1 927 ? 1.680 3.565 14.306 1.00 78.00 927 ASP A N 1
ATOM 7186 C CA . ASP A 1 927 ? 2.533 4.526 13.573 1.00 78.00 927 ASP A CA 1
ATOM 7187 C C . ASP A 1 927 ? 1.819 5.657 12.779 1.00 78.00 927 ASP A C 1
ATOM 7189 O O . ASP A 1 927 ? 2.420 6.301 11.910 1.00 78.00 927 ASP A O 1
ATOM 7193 N N . ILE A 1 928 ? 0.557 5.994 13.087 1.00 85.88 928 ILE A N 1
ATOM 7194 C CA . ILE A 1 928 ? -0.118 7.142 12.454 1.00 85.88 928 ILE A CA 1
ATOM 7195 C C . ILE A 1 928 ? 0.510 8.459 12.920 1.00 85.88 928 ILE A C 1
ATOM 7197 O O . ILE A 1 928 ? 0.428 8.842 14.088 1.00 85.88 928 ILE A O 1
ATOM 7201 N N . GLY A 1 929 ? 1.086 9.200 11.970 1.00 83.94 929 GLY A N 1
ATOM 7202 C CA . GLY A 1 929 ? 1.737 10.483 12.222 1.00 83.94 929 GLY A CA 1
ATOM 7203 C C . GLY A 1 929 ? 0.837 11.481 12.962 1.00 83.94 929 GLY A C 1
ATOM 7204 O O . GLY A 1 929 ? -0.254 11.824 12.511 1.00 83.94 929 GLY A O 1
ATOM 7205 N N . VAL A 1 930 ? 1.333 12.021 14.079 1.00 90.50 930 VAL A N 1
ATOM 7206 C CA . VAL A 1 930 ? 0.587 12.898 15.007 1.00 90.50 930 VAL A CA 1
ATOM 7207 C C . VAL A 1 930 ? -0.062 14.137 14.359 1.00 90.50 930 VAL A C 1
ATOM 7209 O O . VAL A 1 930 ? -0.976 14.735 14.927 1.00 90.50 930 VAL A O 1
ATOM 7212 N N . VAL A 1 931 ? 0.385 14.536 13.163 1.00 90.00 931 VAL A N 1
ATOM 7213 C CA . VAL A 1 931 ? -0.205 15.648 12.405 1.00 90.00 931 VAL A CA 1
ATOM 7214 C C . VAL A 1 931 ? -1.615 15.367 11.899 1.00 90.00 931 VAL A C 1
ATOM 7216 O O . VAL A 1 931 ? -2.351 16.323 11.692 1.00 90.00 931 VAL A O 1
ATOM 7219 N N . TRP A 1 932 ? -2.028 14.107 11.722 1.00 90.25 932 TRP A N 1
ATOM 7220 C CA . TRP A 1 932 ? -3.391 13.780 11.273 1.00 90.25 932 TRP A CA 1
ATOM 7221 C C . TRP A 1 932 ? -4.454 14.300 12.249 1.00 90.25 932 TRP A C 1
ATOM 7223 O O . TRP A 1 932 ? -5.543 14.703 11.842 1.00 90.25 932 TRP A O 1
ATOM 7233 N N . PHE A 1 933 ? -4.092 14.419 13.527 1.00 93.31 933 PHE A N 1
ATOM 7234 C CA . PHE A 1 933 ? -4.945 15.003 14.553 1.00 93.31 933 PHE A CA 1
ATOM 7235 C C . PHE A 1 933 ? -5.023 16.539 14.497 1.00 93.31 933 PHE A C 1
ATOM 7237 O O . PHE A 1 933 ? -5.862 17.105 15.193 1.00 93.31 933 PHE A O 1
ATOM 7244 N N . ASN A 1 934 ? -4.225 17.233 13.666 1.00 91.94 934 ASN A N 1
ATOM 7245 C CA . ASN A 1 934 ? -4.295 18.694 13.466 1.00 91.94 934 ASN A CA 1
ATOM 7246 C C . ASN A 1 934 ? -5.628 19.171 12.877 1.00 91.94 934 ASN A C 1
ATOM 7248 O O . ASN A 1 934 ? -5.946 20.350 13.013 1.00 91.94 934 ASN A O 1
ATOM 7252 N N . LEU A 1 935 ? -6.392 18.294 12.218 1.00 92.25 935 LEU A N 1
ATOM 7253 C CA . LEU A 1 935 ? -7.660 18.674 11.598 1.00 92.25 935 LEU A CA 1
ATOM 7254 C C . LEU A 1 935 ? -8.672 19.176 12.653 1.00 92.25 935 LEU A C 1
ATOM 7256 O O . LEU A 1 935 ? -8.699 18.634 13.769 1.00 92.25 935 LEU A O 1
ATOM 7260 N N . PRO A 1 936 ? -9.544 20.153 12.315 1.00 93.31 936 PRO A N 1
ATOM 7261 C CA . PRO A 1 936 ? -10.520 20.727 13.254 1.00 93.31 936 PRO A CA 1
ATOM 7262 C C . PRO A 1 936 ? -11.475 19.705 13.886 1.00 93.31 936 PRO A C 1
ATOM 7264 O O . PRO A 1 936 ? -12.025 19.929 14.963 1.00 93.31 936 PRO A O 1
ATOM 7267 N N . TRP A 1 937 ? -11.630 18.540 13.249 1.00 94.00 937 TRP A N 1
ATOM 7268 C CA . TRP A 1 937 ? -12.401 17.386 13.719 1.00 94.00 937 TRP A CA 1
ATOM 7269 C C . TRP A 1 937 ? -12.065 16.988 15.167 1.00 94.00 937 TRP A C 1
ATOM 7271 O O . TRP A 1 937 ? -12.940 16.549 15.913 1.00 94.00 937 TRP A O 1
ATOM 7281 N N . PHE A 1 938 ? -10.815 17.208 15.587 1.00 95.00 938 PHE A N 1
ATOM 7282 C CA . PHE A 1 938 ? -10.311 16.863 16.916 1.00 95.00 938 PHE A CA 1
ATOM 7283 C C . PHE A 1 938 ? -10.274 18.038 17.911 1.00 95.00 938 PHE A C 1
ATOM 7285 O O . PHE A 1 938 ? -9.929 17.820 19.070 1.00 95.00 938 PHE A O 1
ATOM 7292 N N . ASP A 1 939 ? -10.673 19.262 17.536 1.00 92.88 939 ASP A N 1
ATOM 7293 C CA . ASP A 1 939 ? -10.587 20.446 18.418 1.00 92.88 939 ASP A CA 1
ATOM 7294 C C . ASP A 1 939 ? -11.382 20.275 19.724 1.00 92.88 939 ASP A C 1
ATOM 7296 O O . ASP A 1 939 ? -10.943 20.704 20.792 1.00 92.88 939 ASP A O 1
ATOM 7300 N N . LYS A 1 940 ? -12.519 19.565 19.676 1.00 89.81 940 LYS A N 1
ATOM 7301 C CA . LYS A 1 940 ? -13.306 19.212 20.874 1.00 89.81 940 LYS A CA 1
ATOM 7302 C C . LYS A 1 940 ? -12.477 18.427 21.905 1.00 89.81 940 LYS A C 1
ATOM 7304 O O . LYS A 1 940 ? -12.718 18.566 23.108 1.00 89.81 940 LYS A O 1
ATOM 7309 N N . LEU A 1 941 ? -11.503 17.623 21.457 1.00 91.56 941 LEU A N 1
ATOM 7310 C CA . LEU A 1 941 ? -10.663 16.778 22.311 1.00 91.56 941 LEU A CA 1
ATOM 7311 C C . LEU A 1 941 ? -9.585 17.567 23.066 1.00 91.56 941 LEU A C 1
ATOM 7313 O O . LEU A 1 941 ? -9.160 17.098 24.117 1.00 91.56 941 LEU A O 1
ATOM 7317 N N . CYS A 1 942 ? -9.203 18.772 22.621 1.00 90.12 942 CYS A N 1
ATOM 7318 C CA . CYS A 1 942 ? -8.206 19.618 23.300 1.00 90.12 942 CYS A CA 1
ATOM 7319 C C . CYS A 1 942 ? -8.582 20.014 24.741 1.00 90.12 942 CYS A C 1
ATOM 7321 O O . CYS A 1 942 ? -7.715 20.368 25.540 1.00 90.12 942 CYS A O 1
ATOM 7323 N N . ASN A 1 943 ? -9.862 19.894 25.107 1.00 86.25 943 ASN A N 1
ATOM 7324 C CA . ASN A 1 943 ? -10.337 20.050 26.486 1.00 86.25 943 ASN A CA 1
ATOM 7325 C C . ASN A 1 943 ? -9.978 18.855 27.400 1.00 86.25 943 ASN A C 1
ATOM 7327 O O . ASN A 1 943 ? -10.224 18.910 28.602 1.00 86.25 943 ASN A O 1
ATOM 7331 N N . SER A 1 944 ? -9.442 17.758 26.852 1.00 84.38 944 SER A N 1
ATOM 7332 C CA . SER A 1 944 ? -9.003 16.579 27.603 1.00 84.38 944 SER A CA 1
ATOM 7333 C C . SER A 1 944 ? -7.513 16.648 27.916 1.00 84.38 944 SER A C 1
ATOM 7335 O O . SER A 1 944 ? -6.681 16.733 27.012 1.00 84.38 944 SER A O 1
ATOM 7337 N N . GLU A 1 945 ? -7.161 16.495 29.193 1.00 84.19 945 GLU A N 1
ATOM 7338 C CA . GLU A 1 945 ? -5.761 16.344 29.589 1.00 84.19 945 GLU A CA 1
ATOM 7339 C C . GLU A 1 945 ? -5.108 15.119 28.923 1.00 84.19 945 GLU A C 1
ATOM 7341 O O . GLU A 1 945 ? -3.979 15.228 28.456 1.00 84.19 945 GLU A O 1
ATOM 7346 N N . GLN A 1 946 ? -5.827 13.997 28.770 1.00 83.38 946 GLN A N 1
ATOM 7347 C CA . GLN A 1 946 ? -5.304 12.809 28.080 1.00 83.38 946 GLN A CA 1
ATOM 7348 C C . GLN A 1 946 ? -4.958 13.108 26.614 1.00 83.38 946 GLN A C 1
ATOM 7350 O O . GLN A 1 946 ? -3.897 12.695 26.155 1.00 83.38 946 GLN A O 1
ATOM 7355 N N . PHE A 1 947 ? -5.791 13.859 25.879 1.00 89.69 947 PHE A N 1
ATOM 7356 C CA . PHE A 1 947 ? -5.463 14.242 24.497 1.00 89.69 947 PHE A CA 1
ATOM 7357 C C . PHE A 1 947 ? -4.203 15.108 24.452 1.00 89.69 947 PHE A C 1
ATOM 7359 O O . PHE A 1 947 ? -3.299 14.853 23.660 1.00 89.69 947 PHE A O 1
ATOM 7366 N N . ASN A 1 948 ? -4.106 16.087 25.353 1.00 88.94 948 ASN A N 1
ATOM 7367 C CA . ASN A 1 948 ? -2.948 16.970 25.448 1.00 88.94 948 ASN A CA 1
ATOM 7368 C C . ASN A 1 948 ? -1.671 16.184 25.791 1.00 88.94 948 ASN A C 1
ATOM 7370 O O . ASN A 1 948 ? -0.642 16.383 25.148 1.00 88.94 948 ASN A O 1
ATOM 7374 N N . GLN A 1 949 ? -1.740 15.234 26.729 1.00 86.88 949 GLN A N 1
ATOM 7375 C CA . GLN A 1 949 ? -0.634 14.332 27.058 1.00 86.88 949 GLN A CA 1
ATOM 7376 C C . GLN A 1 949 ? -0.252 13.422 25.875 1.00 86.88 949 GLN A C 1
ATOM 7378 O O . GLN A 1 949 ? 0.939 13.259 25.615 1.00 86.88 949 GLN A O 1
ATOM 7383 N N . LEU A 1 950 ? -1.217 12.879 25.120 1.00 88.75 950 LEU A N 1
ATOM 7384 C CA . LEU A 1 950 ? -0.962 12.074 23.915 1.00 88.75 950 LEU A CA 1
ATOM 7385 C C . LEU A 1 950 ? -0.277 12.891 22.813 1.00 88.75 950 LEU A C 1
ATOM 7387 O O . LEU A 1 950 ? 0.748 12.461 22.285 1.00 88.75 950 LEU A O 1
ATOM 7391 N N . MET A 1 951 ? -0.784 14.090 22.513 1.00 93.31 951 MET A N 1
ATOM 7392 C CA . MET A 1 951 ? -0.179 14.996 21.531 1.00 93.31 951 MET A CA 1
ATOM 7393 C C . MET A 1 951 ? 1.243 15.401 21.943 1.00 93.31 951 MET A C 1
ATOM 7395 O O . MET A 1 951 ? 2.147 15.367 21.113 1.00 93.31 951 MET A O 1
ATOM 7399 N N . ILE A 1 952 ? 1.476 15.708 23.226 1.00 87.69 952 ILE A N 1
ATOM 7400 C CA . ILE A 1 952 ? 2.810 16.014 23.772 1.00 87.69 952 ILE A CA 1
ATOM 7401 C C . ILE A 1 952 ? 3.753 14.805 23.659 1.00 87.69 952 ILE A C 1
ATOM 7403 O O . ILE A 1 952 ? 4.873 14.956 23.173 1.00 87.69 952 ILE A O 1
ATOM 7407 N N . LYS A 1 953 ? 3.304 13.607 24.061 1.00 87.88 953 LYS A N 1
ATOM 7408 C CA . LYS A 1 953 ? 4.069 12.345 23.998 1.00 87.88 953 LYS A CA 1
ATOM 7409 C C . LYS A 1 953 ? 4.477 11.996 22.564 1.00 87.88 953 LYS A C 1
ATOM 7411 O O . LYS A 1 953 ? 5.590 11.526 22.352 1.00 87.88 953 LYS A O 1
ATOM 7416 N N . ALA A 1 954 ? 3.607 12.270 21.594 1.00 84.62 954 ALA A N 1
ATOM 7417 C CA . ALA A 1 954 ? 3.860 12.084 20.167 1.00 84.62 954 ALA A CA 1
ATOM 7418 C C . ALA A 1 954 ? 4.527 13.305 19.481 1.00 84.62 954 ALA A C 1
ATOM 7420 O O . ALA A 1 954 ? 4.634 13.347 18.260 1.00 84.62 954 ALA A O 1
ATOM 7421 N N . GLY A 1 955 ? 4.997 14.302 20.244 1.00 86.38 955 GLY A N 1
ATOM 7422 C CA . GLY A 1 955 ? 5.803 15.430 19.751 1.00 86.38 955 GLY A CA 1
ATOM 7423 C C . GLY A 1 955 ? 5.028 16.653 19.237 1.00 86.38 955 GLY A C 1
ATOM 7424 O O . GLY A 1 955 ? 5.633 17.692 18.969 1.00 86.38 955 GLY A O 1
ATOM 7425 N N . ASN A 1 956 ? 3.697 16.597 19.158 1.00 86.00 956 ASN A N 1
ATOM 7426 C CA . ASN A 1 956 ? 2.836 17.696 18.712 1.00 86.00 956 ASN A CA 1
ATOM 7427 C C . ASN A 1 956 ? 2.484 18.660 19.861 1.00 86.00 956 ASN A C 1
ATOM 7429 O O . ASN A 1 956 ? 1.322 18.881 20.206 1.00 86.00 956 ASN A O 1
ATOM 7433 N N . LEU A 1 957 ? 3.522 19.260 20.453 1.00 82.12 957 LEU A N 1
ATOM 7434 C CA . LEU A 1 957 ? 3.452 20.144 21.627 1.00 82.12 957 LEU A CA 1
ATOM 7435 C C . LEU A 1 957 ? 2.459 21.315 21.493 1.00 82.12 957 LEU A C 1
ATOM 7437 O O . LEU A 1 957 ? 2.037 21.871 22.506 1.00 82.12 957 LEU A O 1
ATOM 7441 N N . LYS A 1 958 ? 2.120 21.715 20.260 1.00 81.94 958 LYS A N 1
ATOM 7442 C CA . LYS A 1 958 ? 1.314 22.905 19.956 1.00 81.94 958 LYS A CA 1
ATOM 7443 C C . LYS A 1 958 ? -0.147 22.623 19.603 1.00 81.94 958 LYS A C 1
ATOM 7445 O O . LYS A 1 958 ? -0.905 23.582 19.526 1.00 81.94 958 LYS A O 1
ATOM 7450 N N . ARG A 1 959 ? -0.567 21.362 19.412 1.00 86.94 959 ARG A N 1
ATOM 7451 C CA . ARG A 1 959 ? -1.900 21.016 18.866 1.00 86.94 959 ARG A CA 1
ATOM 7452 C C . ARG A 1 959 ? -3.077 21.712 19.560 1.00 86.94 959 ARG A C 1
ATOM 7454 O O . ARG A 1 959 ? -4.055 22.062 18.906 1.00 86.94 959 ARG A O 1
ATOM 7461 N N . CYS A 1 960 ? -2.973 21.871 20.873 1.00 85.88 960 CYS A N 1
ATOM 7462 C CA . CYS A 1 960 ? -4.009 22.438 21.733 1.00 85.88 960 CYS A CA 1
ATOM 7463 C C . CYS A 1 960 ? -3.523 23.687 22.488 1.00 85.88 960 CYS A C 1
ATOM 7465 O O . CYS A 1 960 ? -4.050 24.022 23.547 1.00 85.88 960 CYS A O 1
ATOM 7467 N N . GLN A 1 961 ? -2.492 24.357 21.964 1.00 77.62 961 GLN A N 1
ATOM 7468 C CA . GLN A 1 961 ? -2.110 25.700 22.398 1.00 77.62 961 GLN A CA 1
ATOM 7469 C C . GLN A 1 961 ? -2.948 26.737 21.617 1.00 77.62 961 GLN A C 1
ATOM 7471 O O . GLN A 1 961 ? -3.250 26.485 20.449 1.00 77.62 961 GLN A O 1
ATOM 7476 N N . PRO A 1 962 ? -3.366 27.848 22.254 1.00 54.16 962 PRO A N 1
ATOM 7477 C CA . PRO A 1 962 ? -4.241 28.860 21.652 1.00 54.16 962 PRO A CA 1
ATOM 7478 C C . PRO A 1 962 ? -3.528 29.822 20.684 1.00 54.16 962 PRO A C 1
ATOM 7480 O O . PRO A 1 962 ? -2.284 29.946 20.766 1.00 54.16 962 PRO A O 1
#

Radius of gyration: 38.63 Å; chains: 1; bounding box: 88×108×116 Å

Foldseek 3Di:
DDDDDDDDDDDDDDPPDPPDPDPDDPPLQVPDPFWAFDAWDDDDPQFTKTWTARNVVRDIWIKTKGDQPPDDPPDDDPDDPVVSVVLVVLLVVVLVLQCPDDDLAAWHFDDKTWDDQPPPVVPVPSDIIIMTIIDDAPFDFQVVCVLQADDFPLRLLVLLLSVLRQLQSQVVSQAAQQQDASRQKTKHQDPPPDDDPDDDPLDDDPIGIYGHHRPSPDDDDPDDDDDDDDDDDPDDDPCLVSLLQFALCSLPVPNDPDDDGSLRVLLSSLQSSLCSQQVDGQQDPDPPPDGSVSSNVSNNVPPGDQSCNSPVPDDPLVSVQSCQSNPNDSVSHDPGSVVSSVSSVVVSVVVSVVVVCVVDDDDADPVHDDDDDDDDYDDDDDDDDDDDDDDDDDDDDDPPPPPVVVVVVVVVVCVCVVPPDPDDAQFEEEEDQEEEDPQAAADPVLVLLLSLLLSVLLVVLQVFFPSRHYQDPVQQVVVCVVPVNPVQLSCQARLGQKYKYWYWRYHHWKIKIKIFIKGFPPPDDDPCPPVGRDIDGPDMDIDMDTSLPSVCSSVVSSVVSCVVVVVTPDGQFDQDDFDPVLVSLVSVLSSCCVVVVNLDPVSLVSLLVSCVVGLSPLVSLVSNLVSLLVCCVVPVDCVSLVVNVVSLVVHDPSNVLTLVSLVSQLVSCLSVLVLVSNVVSLVSNVVNDDDLLVSLVSQLSSCVSVVVLVSNLVSLVVNCVVGVHLVSLQSNLVSCVSVVNLVVSLVSLVVSCVSVVLDQSSLVVNLVSCVQQVVLVSNLVSLVSNCVVPNALVSLLSNLVSCQLVVVLVSSLVSLVVSCVRVVLDLSSLLSNLLSCVVVVVLVSSLVSLVSSLVSLVPDQDLVSLLSVLLSCVSVVNLVRSSVSLSSNCNRPSQALSSLLSQLLSCLSVVVQSSNLSSLVSSVVNSGHLSSCLHVSNLSNLVDPSVCVSCVVNPVNCSNPD

Sequence (962 aa):
MSDNESAKDPGEEAHQTAQATSGQAPVILINSDHYQVQKKIGQGGMGQVYLALDTRLQRTVAIKVLTPLGHTPQEPCAGTSDDKEAHFQQALAEARLLAKLNHPNIVQIYDVIVSGKHDEQALENNQQQIALVMEYLGGKTLQQFQHQHVTTLIQKLQIIRQIALGLAAAHENGIVHCDLKASNILIDLDNKAGSDSSYQPHGEMAAKVKIIDFGIAQSSHNGQQDIPAGSNTSGSNSGYGSWTSMSPEQLSPNTSEQAVDFRSDLFSLGIIAFNLIAGRHPFAAGYGSDSAQQIAQAILDNKPCNAKDIIPQLPLPLAHLLNQLLAHQPLDRPTSSHKVAERLQQIIIALTQQEILAEQTLPVGEDGKVLQPEKPEIPATNVPESQEQEDKPNKLAVTIAAFVIFLITLTSLFYQDIFAPTAPKVRHIAVLPPTLSANSKIADIQKDLVVATIDDAIRQSIINTKHLRLISRTEVSAFNEENKGNINSIGNATGATDIITTELNCNNIRCNVTLSRLSSMEDNNKDSENGNKKWTVFAQRSWPTQVDGFNEIFNTSQANISSLYPDYAETYINTSPINEQDFLEYIELYAKVQINGENNDENLKRLQELLTRAPYLYAGYSLFREASLNLYNETKDTAYTKQLEQVMQSVPPEYKYSLFQAIDAFVVAIATGELDQAQQQLEIAIQRGIDNSTLTELQAAFYINNNELPLAVQHFKTALQLRPSAKLFYNLALSYYWSGDLTNAKKTLNQLLAITPTKYKANQLLAGIYLLEGNLELAIKAYEKVVKTNPQVVDLSNLAIAYALNGQYQKSFTFAELAVQKGPNNPASLLNLADAEFILGKKEEAEEHYRQVIDLHQAKSDLKSWLETAQAYVHLNDNSAAIKALNQAKRLAPTNGEVSLTAALVYALAGEQLSALSQVEEALAEDIGVVWFNLPWFDKLCNSEQFNQLMIKAGNLKRCQP